Protein AF-A0AAU6C7Y9-F1 (afdb_monomer)

Solvent-accessible surface area (backbone atoms only — not comparable to full-atom values): 40299 Å² total; per-residue (Å²): 130,68,51,42,38,30,42,38,37,22,26,29,52,53,73,37,82,84,55,78,72,47,74,23,19,65,50,36,44,50,53,43,42,53,46,33,42,33,74,76,31,30,49,23,54,66,44,81,44,67,51,42,40,23,70,58,50,53,51,48,52,50,59,72,45,48,94,52,50,57,68,22,37,41,38,38,38,39,26,30,55,37,45,62,37,92,88,59,52,44,28,40,43,24,12,55,24,49,82,52,59,89,44,31,81,79,20,18,43,41,49,65,59,53,41,54,47,60,73,72,23,55,29,27,33,34,39,37,40,33,48,21,24,41,33,38,53,67,60,85,81,70,78,81,84,89,78,94,77,55,86,80,54,69,77,67,38,13,39,33,38,41,19,41,5,35,66,88,35,66,62,62,70,72,101,70,87,84,77,96,72,91,83,84,91,61,50,33,59,60,51,48,42,48,39,48,21,52,71,60,21,68,14,29,74,85,68,80,46,44,20,34,54,66,30,43,52,51,40,38,44,52,55,32,54,74,68,66,47,92,43,47,57,43,77,50,75,42,50,64,83,53,83,40,70,58,27,30,31,83,66,83,72,82,71,83,80,69,68,69,84,61,68,90,64,63,65,75,74,54,62,65,69,56,48,44,48,35,21,48,48,16,27,41,53,42,29,62,62,29,50,51,36,38,58,72,50,41,46,65,39,75,42,74,46,98,89,68,48,78,47,76,38,65,50,46,60,61,50,44,64,71,59,77,62,92,42,76,50,14,32,57,18,34,49,51,44,48,51,45,30,51,51,28,43,76,75,40,66,48,58,32,58,50,29,39,43,28,40,38,40,26,55,62,54,42,44,65,48,46,74,73,64,50,58,44,67,58,41,42,68,33,35,60,59,46,37,49,50,47,45,59,56,45,56,88,58,50,39,74,71,85,49,54,66,56,35,20,46,33,12,16,52,77,61,65,35,64,67,53,3,46,53,46,17,54,40,45,61,72,25,39,92,77,28,36,78,45,80,44,87,35,94,56,77,47,80,48,79,47,71,37,73,38,44,57,43,80,52,23,56,49,67,80,78,91,64,95,86,74,74,101,74,52,54,77,35,68,47,22,39,32,44,32,32,64,36,62,73,90,48,67,72,65,46,48,61,40,47,61,65,40,36,81,70,74,37,26,40,38,36,37,23,26,58,84,75,80,72,83,81,81,86,80,87,84,62,88,51,56,70,49,56,28,29,41,50,68,71,55,45,53,50,51,20,27,43,17,45,20,44,76,27,67,46,71,67,47,46,62,68,48,54,78,79,43,32,11,35,28,54,31,35,42,42,27,74,57,29,34,37,38,32,71,46,62,26,50,70,67,48,38,51,56,49,52,52,54,43,50,54,48,36,74,66,36,92,40,71,69,53,24,50,52,39,43,48,50,46,8,29,72,71,40,10,30,20,42,38,29,35,20,45,97,44,72,68,55,28,54,53,53,42,53,42,46,53,44,29,46,52,39,36,45,39,15,67,76,56,11,26,26,54,8,64,43,46,49,46,26,54,35,17,73,54,42,36,71,80,30,74,87,48,59,69,57,45,32,53,46,24,45,21,44,16,56,11,36,32,46,48,30,34,40,28,32,43,48,48,64,47,90,59,29,78,52,50,62,60,55,40,62,76,41,57,86,54,35,25,66,36,49,84,80,72,42,76,29,44,50,92,83,65,34,47,53,35,36,34,50,44,57,44,48,33,41,51,50,32,38,52,51,50,34,58,50,36,74,74,89

Secondary structure (DSSP, 8-state):
---EEEEEEE----SSTTSPPPSHHHHHHHHHHHHHH-TTTT--EEEEEES--HHHHHHHHHHHHTT--TT-EEEEEEES-EEE-TT--EEE--TT--S-GGGHHHHSEEHHHHHHHHHH---SEEEEEEESTTGGG--TT-PPP--S-GGGTTTS-EEEEEESS-TT-----SS-S--SS-------HHHHHHHHHHHHSTT-SS-SSEEEHHHHHHHHHHHHHHTT-S---EEEEESS----EEEE------S-----S-S--------HHHHHHHHHHHHHHHHHHHHTT-STTPPPEEEE-TTS-EEEE--HHHHHHH---SSHHHHHHHHHHHHHHHHHHHHHSS-HHHHHHHHHHHHHHHHHHHHTT--HHHHHHHHHHHHHHHHHHHGGG-B----HHHHHHHHHHHHS-HHHHHHHHHHHHHHTTT-EEEEEE-SSSEEEEEEE-SEEEE---PPPP--TT--SS-EEEES-EEEEESS--S-GGGGHHHHHHHHTTT--EEEEESS------SS-SS----EEEEE--HHHHHHHHHHH---EE-SHHHHHH--SSSSEEEEEEEEETTEEEEEEE---HHHHHHHHHHHHHHHHT-SSHHHHHHHHHHHHHHTT-EEEEEEE-SSHHHHHHHHHHHHHHHHHHHHHHHH-EEETTTHHHHHHHHHHGGGGTTS-HHHHHHHHHHHHHHHHHHHHHHHHTT-S-THHHHHHHHHHTTTEEEETTTTEEEETTTT--EEEHHHHHHHHHHHHHHHHHHHHH-

Nearest PDB structures (foldseek):
  8wuc-assembly1_A  TM=9.052E-01  e=1.300E-35  Hydrogenophilus thermoluteolus
  4v4o-assembly1_A  TM=9.017E-01  e=1.127E-34  Thermus thermophilus
  5opw-assembly1_A  TM=6.073E-01  e=8.858E-36  Escherichia coli K-12
  7v9r-assembly1_B  TM=6.103E-01  e=2.430E-33  Epinephelus coioides
  1sjp-assembly1_B  TM=5.716E-01  e=1.187E-28  Mycobacterium tuberculosis

Radius of gyration: 30.51 Å; Cα contacts (8 Å, |Δi|>4): 1570; chains: 1; bounding box: 79×72×86 Å

Sequence (770 aa):
MAEREALVVTTSVYDDPRWNRLYAPGHDGSALGDVLADQDIGGFTVHHVVDQPAHVVRRRIDTFLARRGTTDELLLYFSCHGVKDDDGRLYLAAADTEFDRDLLESTAVSAAFLNGRLNNCRARNKLLLLDCCYSGAFDPRAKGLPSAGIAEHLGRTGTAVITSTNELQLAWEGDRLTDRGGNAATMSVFTSVVVEGLRTGKADRDADGRVCVDDLFHYASDAMAARGARQTPRRWVLGSEASMVVARSAAAGTRPVAAPAPHVSVPPMPPRDRRAYEIHAGVSAAADAIRGTVGPVRRFAVIQTADGTLLRTADSAAAVRALTPATAWAGLGLDLARDLVTRMRAQSCDGAAGAVLVLESLLRSLRPALAAGTHPALLARGIETVTGAAGSGLLPLAREVQSALDLRQIGTTVTGDPQVGGIVSQALDKVGREGVVKVEAGTIPGLSLRVEEDLRLDCPRLLPPSRTGEPAGGIVLERPYLALCDFRLPSPTALKPLLDVVDASGRPLLVLAHGSVHDVLPSGTGSGVQAVVAAAGTETLRDVAAWTGAAVLADEAALRSADLESLGTARRAVAAPSSLALTDGTGHLAAMTSRIDVIRALIENAPSEAERTRQRERLARFAGGLAVVWVGAANESALRERAALVQTAVLVCRAAVDGGMLPGAAAALAQVGRHLDAGFRGAPPHVRTLAAALGKALTVPLLTVAANAGEADPATIADRLAAVWPGSTYDAVSGSFQETGTAGVWDPFSVQVGLLQAVGDAAREYLAMV

Structure (mmCIF, N/CA/C/O backbone):
data_AF-A0AAU6C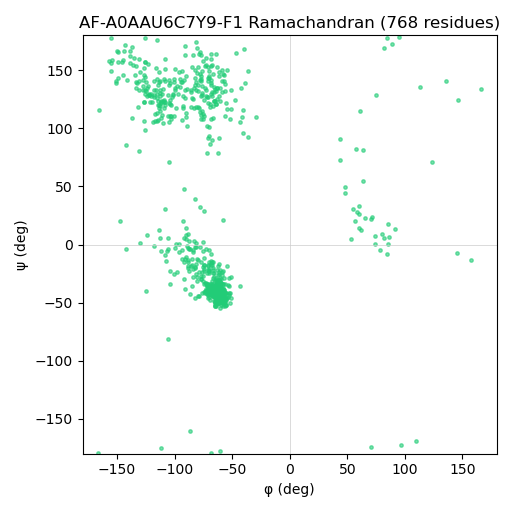7Y9-F1
#
_entry.id   AF-A0AAU6C7Y9-F1
#
loop_
_atom_site.group_PDB
_atom_site.id
_atom_site.type_symbol
_atom_site.label_atom_id
_atom_site.label_alt_id
_atom_site.label_comp_id
_atom_site.label_asym_id
_atom_site.label_entity_id
_atom_site.label_seq_id
_atom_site.pdbx_PDB_ins_code
_atom_site.Cartn_x
_atom_site.Cartn_y
_atom_site.Cartn_z
_atom_site.occupancy
_atom_site.B_iso_or_equiv
_atom_site.auth_seq_id
_atom_site.auth_comp_id
_atom_site.auth_asym_id
_atom_site.auth_atom_id
_atom_site.pdbx_PDB_model_num
ATOM 1 N N . MET A 1 1 ? 14.033 44.838 -0.927 1.00 52.38 1 MET A N 1
ATOM 2 C CA . MET A 1 1 ? 14.977 43.724 -0.691 1.00 52.38 1 MET A CA 1
ATOM 3 C C . MET A 1 1 ? 14.163 42.571 -0.132 1.00 52.38 1 MET A C 1
ATOM 5 O O . MET A 1 1 ? 13.130 42.861 0.451 1.00 52.38 1 MET A O 1
ATOM 9 N N . ALA A 1 2 ? 14.543 41.318 -0.381 1.00 65.94 2 ALA A N 1
ATOM 10 C CA . ALA A 1 2 ? 13.851 40.177 0.219 1.00 65.94 2 ALA A CA 1
ATOM 11 C C . ALA A 1 2 ? 14.076 40.199 1.735 1.00 65.94 2 ALA A C 1
ATOM 13 O O . ALA A 1 2 ? 15.227 40.252 2.170 1.00 65.94 2 ALA A O 1
ATOM 14 N N . GLU A 1 3 ? 13.000 40.214 2.515 1.00 83.56 3 GLU A N 1
ATOM 15 C CA . GLU A 1 3 ? 13.089 40.176 3.975 1.00 83.56 3 GLU A CA 1
ATOM 16 C C . GLU A 1 3 ? 13.099 38.717 4.447 1.00 83.56 3 GLU A C 1
ATOM 18 O O . GLU A 1 3 ? 12.315 37.894 3.968 1.00 83.56 3 GLU A O 1
ATOM 23 N N . ARG A 1 4 ? 14.016 38.390 5.366 1.00 91.81 4 ARG A N 1
ATOM 24 C CA . ARG A 1 4 ? 14.075 37.089 6.044 1.00 91.81 4 ARG A CA 1
ATOM 25 C C . ARG A 1 4 ? 13.578 37.296 7.461 1.00 91.81 4 ARG A C 1
ATOM 27 O O . ARG A 1 4 ? 14.245 37.955 8.2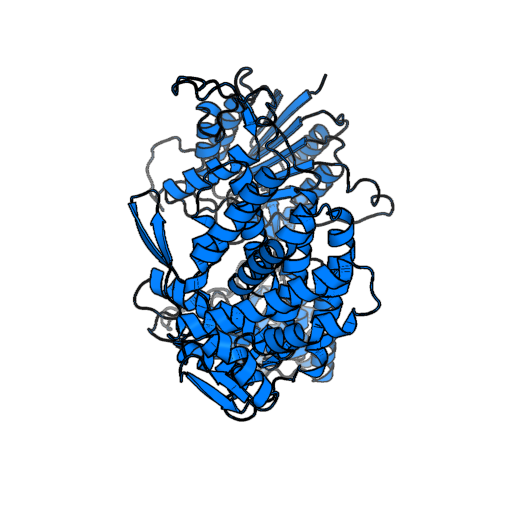57 1.00 91.81 4 ARG A O 1
ATOM 34 N N . GLU A 1 5 ? 12.409 36.761 7.774 1.00 94.12 5 GLU A N 1
ATOM 35 C CA . GLU A 1 5 ? 11.829 36.893 9.108 1.00 94.12 5 GLU A CA 1
ATOM 36 C C . GLU A 1 5 ? 11.478 35.537 9.709 1.00 94.12 5 GLU A C 1
ATOM 38 O O . GLU A 1 5 ? 11.045 34.618 9.011 1.00 94.12 5 GLU A O 1
ATOM 43 N N . ALA A 1 6 ? 11.657 35.422 11.023 1.00 95.31 6 ALA A N 1
ATOM 44 C CA . ALA A 1 6 ? 11.315 34.234 11.784 1.00 95.31 6 ALA A CA 1
ATOM 45 C C . ALA A 1 6 ? 10.357 34.581 12.928 1.00 95.31 6 ALA A C 1
ATOM 47 O O . ALA A 1 6 ? 10.581 35.541 13.661 1.00 95.31 6 ALA A O 1
ATOM 48 N N . LEU A 1 7 ? 9.307 33.785 13.113 1.00 96.44 7 LEU A N 1
ATOM 49 C CA . LEU A 1 7 ? 8.401 33.857 14.254 1.00 96.44 7 LEU A CA 1
ATOM 50 C C . LEU A 1 7 ? 8.600 32.616 15.128 1.00 96.44 7 LEU A C 1
ATOM 52 O O . LEU A 1 7 ? 8.256 31.508 14.724 1.00 96.44 7 LEU A O 1
ATOM 56 N N . VAL A 1 8 ? 9.142 32.813 16.327 1.00 95.88 8 VAL A N 1
ATOM 57 C CA . VAL A 1 8 ? 9.438 31.761 17.308 1.00 95.88 8 VAL A CA 1
ATOM 58 C C . VAL A 1 8 ? 8.388 31.828 18.413 1.00 95.88 8 VAL A C 1
ATOM 60 O O . VAL A 1 8 ? 8.402 32.740 19.242 1.00 95.88 8 VAL A O 1
ATOM 63 N N . VAL A 1 9 ? 7.456 30.878 18.406 1.00 95.31 9 VAL A N 1
ATOM 64 C CA . VAL A 1 9 ? 6.366 30.768 19.379 1.00 95.31 9 VAL A CA 1
ATOM 65 C C . VAL A 1 9 ? 6.688 29.655 20.367 1.00 95.31 9 VAL A C 1
ATOM 67 O O . VAL A 1 9 ? 6.849 28.500 19.974 1.00 95.31 9 VAL A O 1
ATOM 70 N N . THR A 1 10 ? 6.770 29.986 21.652 1.00 93.44 10 THR A N 1
ATOM 71 C CA . THR A 1 10 ? 7.053 29.003 22.700 1.00 93.44 10 THR A CA 1
ATOM 72 C C . THR A 1 10 ? 6.095 29.144 23.870 1.00 93.44 10 THR A C 1
ATOM 74 O O . THR A 1 10 ? 5.721 30.248 24.271 1.00 93.44 10 THR A O 1
ATOM 77 N N . THR A 1 11 ? 5.642 28.014 24.406 1.00 91.06 11 THR A N 1
ATOM 78 C CA . THR A 1 11 ? 4.727 27.987 25.553 1.00 91.06 11 THR A CA 1
ATOM 79 C C . THR A 1 11 ? 5.171 26.913 26.534 1.00 91.06 11 THR A C 1
ATOM 81 O O . THR A 1 11 ? 5.089 25.712 26.276 1.00 91.06 11 THR A O 1
ATOM 84 N N . SER A 1 12 ? 5.691 27.380 27.661 1.00 87.31 12 SER A N 1
ATOM 85 C CA . SER A 1 12 ? 6.199 26.592 28.778 1.00 87.31 12 SER A CA 1
ATOM 86 C C . SER A 1 12 ? 5.221 26.591 29.950 1.00 87.31 12 SER A C 1
ATOM 88 O O . SER A 1 12 ? 5.144 25.595 30.671 1.00 87.31 12 SER A O 1
ATOM 90 N N . VAL A 1 13 ? 4.506 27.703 30.154 1.00 85.50 13 VAL A N 1
ATOM 91 C CA . VAL A 1 13 ? 3.592 27.926 31.283 1.00 85.50 13 VAL A CA 1
ATOM 92 C C . VAL A 1 13 ? 2.154 28.029 30.784 1.00 85.50 13 VAL A C 1
ATOM 94 O O . VAL A 1 13 ? 1.897 28.635 29.746 1.00 85.50 13 VAL A O 1
ATOM 97 N N . TYR A 1 14 ? 1.238 27.434 31.544 1.00 90.25 14 TYR A N 1
ATOM 98 C CA . TYR A 1 14 ? -0.182 27.347 31.229 1.00 90.25 14 TYR A CA 1
ATOM 99 C C . TYR A 1 14 ? -1.002 27.771 32.450 1.00 90.25 14 TYR A C 1
ATOM 101 O O . TYR A 1 14 ? -0.642 27.428 33.579 1.00 90.25 14 TYR A O 1
ATOM 109 N N . ASP A 1 15 ? -2.088 28.504 32.215 1.00 90.31 15 ASP A N 1
ATOM 110 C CA . ASP A 1 15 ? -2.994 28.999 33.254 1.00 90.31 15 ASP A CA 1
ATOM 111 C C . ASP A 1 15 ? -3.828 27.859 33.862 1.00 90.31 15 ASP A C 1
ATOM 113 O O . ASP A 1 15 ? -4.114 27.859 35.062 1.00 90.31 15 ASP A O 1
ATOM 117 N N . ASP A 1 16 ? -4.189 26.855 33.053 1.00 82.94 16 ASP A N 1
ATOM 118 C CA . ASP A 1 16 ? -4.889 25.659 33.521 1.00 82.94 16 ASP A CA 1
ATOM 119 C C . ASP A 1 16 ? -3.898 24.682 34.193 1.00 82.94 16 ASP A C 1
ATOM 121 O O . ASP A 1 16 ? -3.000 24.149 33.528 1.00 82.94 16 ASP A O 1
ATOM 125 N N . PRO A 1 17 ? -4.063 24.389 35.499 1.00 77.50 17 PRO A N 1
ATOM 126 C CA . PRO A 1 17 ? -3.117 23.589 36.279 1.00 77.50 17 PRO A CA 1
ATOM 127 C C . PRO A 1 17 ? -3.057 22.111 35.863 1.00 77.50 17 PRO A C 1
ATOM 129 O O . PRO A 1 17 ? -2.202 21.376 36.361 1.00 77.50 17 PRO A O 1
ATOM 132 N N . ARG A 1 18 ? -3.958 21.646 34.985 1.00 78.12 18 ARG A N 1
ATOM 133 C CA . ARG A 1 18 ? -3.933 20.284 34.424 1.00 78.12 18 ARG A CA 1
ATOM 134 C C . ARG A 1 18 ? -2.850 20.107 33.361 1.00 78.12 18 ARG A C 1
ATOM 136 O O . ARG A 1 18 ? -2.463 18.973 33.077 1.00 78.12 18 ARG A O 1
ATOM 143 N N . TRP A 1 19 ? -2.345 21.196 32.783 1.00 78.75 19 TRP A N 1
ATOM 144 C CA . TRP A 1 19 ? -1.188 21.137 31.901 1.00 78.75 19 TRP A CA 1
ATOM 145 C C . TRP A 1 19 ? 0.094 20.982 32.706 1.00 78.75 19 TRP A C 1
ATOM 147 O O . TRP A 1 19 ? 0.417 21.779 33.586 1.00 78.75 19 TRP A O 1
ATOM 157 N N . ASN A 1 20 ? 0.889 19.980 32.341 1.00 77.12 20 ASN A N 1
ATOM 158 C CA . ASN A 1 20 ? 2.254 19.903 32.835 1.00 77.12 20 ASN A CA 1
ATOM 159 C C . ASN A 1 20 ? 3.073 21.038 32.222 1.00 77.12 20 ASN A C 1
ATOM 161 O O . ASN A 1 20 ? 3.101 21.201 30.997 1.00 77.12 20 ASN A O 1
ATOM 165 N N . ARG A 1 21 ? 3.782 21.777 33.078 1.00 78.25 21 ARG A N 1
ATOM 166 C CA . ARG A 1 21 ? 4.791 22.743 32.647 1.00 78.25 21 ARG A CA 1
ATOM 167 C C . ARG A 1 21 ? 5.835 22.035 31.783 1.00 78.25 21 ARG A C 1
ATOM 169 O O . ARG A 1 21 ? 6.354 20.995 32.182 1.00 78.25 21 ARG A O 1
ATOM 176 N N . LEU A 1 22 ? 6.154 22.622 30.635 1.00 78.69 22 LEU A N 1
ATOM 177 C CA . LEU A 1 22 ? 7.255 22.169 29.789 1.00 78.69 22 LEU A CA 1
ATOM 178 C C . LEU A 1 22 ? 8.520 22.953 30.144 1.00 78.69 22 LEU A C 1
ATOM 180 O O . LEU A 1 22 ? 8.456 24.161 30.386 1.00 78.69 22 LEU A O 1
ATOM 184 N N . TYR A 1 23 ? 9.670 22.283 30.182 1.00 75.81 23 TYR A N 1
ATOM 185 C CA . TYR A 1 23 ? 10.945 22.921 30.537 1.00 75.81 23 TYR A CA 1
ATOM 186 C C . TYR A 1 23 ? 11.801 23.246 29.304 1.00 75.81 23 TYR A C 1
ATOM 188 O O . TYR A 1 23 ? 12.600 24.190 29.339 1.00 75.81 23 TYR A O 1
ATOM 196 N N . ALA A 1 24 ? 11.595 22.511 28.209 1.00 77.00 24 ALA A N 1
ATOM 197 C CA . ALA A 1 24 ? 12.285 22.713 26.941 1.00 77.00 24 ALA A CA 1
ATOM 198 C C . ALA A 1 24 ? 11.910 24.013 26.186 1.00 77.00 24 ALA A C 1
ATOM 200 O O . ALA A 1 24 ? 12.840 24.698 25.759 1.00 77.00 24 ALA A O 1
ATOM 201 N N . PRO A 1 25 ? 10.634 24.456 26.068 1.00 84.94 25 PRO A N 1
ATOM 202 C CA . PRO A 1 25 ? 10.262 25.495 25.099 1.00 84.94 25 PRO A CA 1
ATOM 203 C C . PRO A 1 25 ? 10.957 26.845 25.284 1.00 84.94 25 PRO A C 1
ATOM 205 O O . PRO A 1 25 ? 11.296 27.506 24.305 1.00 84.94 25 PRO A O 1
ATOM 208 N N . GLY A 1 26 ? 11.218 27.265 26.525 1.00 82.06 26 GLY A N 1
ATOM 209 C CA . GLY A 1 26 ? 12.001 28.477 26.786 1.00 82.06 26 GLY A CA 1
ATOM 210 C C . GLY A 1 26 ? 13.438 28.389 26.248 1.00 82.06 26 GLY A C 1
ATOM 211 O O . GLY A 1 26 ? 13.920 29.327 25.613 1.00 82.06 26 GLY A O 1
ATOM 212 N N . HIS A 1 27 ? 14.102 27.247 26.450 1.00 83.69 27 HIS A N 1
ATOM 213 C CA . HIS A 1 27 ? 15.466 27.004 25.968 1.00 83.69 27 HIS A CA 1
ATOM 214 C C . HIS A 1 27 ? 15.497 26.785 24.455 1.00 83.69 27 HIS A C 1
ATOM 216 O O . HIS A 1 27 ? 16.358 27.338 23.776 1.00 83.69 27 HIS A O 1
ATOM 222 N N . ASP A 1 28 ? 14.533 26.033 23.930 1.00 86.00 28 ASP A N 1
ATOM 223 C CA . ASP A 1 28 ? 14.351 25.784 22.505 1.00 86.00 28 ASP A CA 1
ATOM 224 C C . ASP A 1 28 ? 14.193 27.092 21.726 1.00 86.00 28 ASP A C 1
ATOM 226 O O . ASP A 1 28 ? 14.895 27.330 20.743 1.00 86.00 28 ASP A O 1
ATOM 230 N N . GLY A 1 29 ? 13.299 27.966 22.201 1.00 86.75 29 GLY A N 1
ATOM 231 C CA . GLY A 1 29 ? 13.034 29.258 21.582 1.00 86.75 29 GLY A CA 1
ATOM 232 C C . GLY A 1 29 ? 14.254 30.166 21.586 1.00 86.75 29 GLY A C 1
ATOM 233 O O . GLY A 1 29 ? 14.557 30.767 20.558 1.00 86.75 29 GLY A O 1
ATOM 234 N N . SER A 1 30 ? 14.969 30.247 22.712 1.00 88.62 30 SER A N 1
ATOM 235 C CA . SER A 1 30 ? 16.192 31.049 22.810 1.00 88.62 30 SER A CA 1
ATOM 236 C C . SER A 1 30 ? 17.285 30.503 21.892 1.00 88.62 30 SER A C 1
ATOM 238 O O . SER A 1 30 ? 17.799 31.232 21.055 1.00 88.62 30 SER A O 1
ATOM 240 N N . ALA A 1 31 ? 17.601 29.209 21.989 1.00 89.31 31 ALA A N 1
ATOM 241 C CA . ALA A 1 31 ? 18.713 28.611 21.262 1.00 89.31 31 ALA A CA 1
ATOM 242 C C . ALA A 1 31 ? 18.504 28.613 19.742 1.00 89.31 31 ALA A C 1
ATOM 244 O O . ALA A 1 31 ? 19.451 28.883 19.001 1.00 89.31 31 ALA A O 1
ATOM 245 N N . LEU A 1 32 ? 17.284 28.325 19.271 1.00 91.69 32 LEU A N 1
ATOM 246 C CA . LEU A 1 32 ? 16.959 28.410 17.848 1.00 91.69 32 LEU A CA 1
ATOM 247 C C . LEU A 1 32 ? 16.900 29.864 17.379 1.00 91.69 32 LEU A C 1
ATOM 249 O O . LEU A 1 32 ? 17.422 30.171 16.310 1.00 91.69 32 LEU A O 1
ATOM 253 N N . GLY A 1 33 ? 16.323 30.761 18.183 1.00 91.25 33 GLY A N 1
ATOM 254 C CA . GLY A 1 33 ? 16.295 32.191 17.891 1.00 91.25 33 GLY A CA 1
ATOM 255 C C . GLY A 1 33 ? 17.691 32.780 17.707 1.00 91.25 33 GLY A C 1
ATOM 256 O O . GLY A 1 33 ? 17.927 33.448 16.706 1.00 91.25 33 GLY A O 1
ATOM 257 N N . ASP A 1 34 ? 18.634 32.457 18.594 1.00 92.00 34 ASP A N 1
ATOM 258 C CA . ASP A 1 34 ? 20.020 32.934 18.512 1.00 92.00 34 ASP A CA 1
ATOM 259 C C . ASP A 1 34 ? 20.693 32.502 17.202 1.00 92.00 34 ASP A C 1
ATOM 261 O O . ASP A 1 34 ? 21.329 33.306 16.526 1.00 92.00 34 ASP A O 1
ATOM 265 N N . VAL A 1 35 ? 20.518 31.236 16.805 1.00 91.81 35 VAL A N 1
ATOM 266 C CA . VAL A 1 35 ? 21.114 30.696 15.571 1.00 91.81 35 VAL A CA 1
ATOM 267 C C . VAL A 1 35 ? 20.462 31.282 14.319 1.00 91.81 35 VAL A C 1
ATOM 269 O O . VAL A 1 35 ? 21.142 31.529 13.324 1.00 91.81 35 VAL A O 1
ATOM 272 N N . LEU A 1 36 ? 19.150 31.525 14.358 1.00 92.62 36 LEU A N 1
ATOM 273 C CA . LEU A 1 36 ? 18.434 32.157 13.253 1.00 92.62 36 LEU A CA 1
ATOM 274 C C . LEU A 1 36 ? 18.774 33.649 13.120 1.00 92.62 36 LEU A C 1
ATOM 276 O O . LEU A 1 36 ? 18.837 34.144 11.997 1.00 92.62 36 LEU A O 1
ATOM 280 N N . ALA A 1 37 ? 19.003 34.355 14.230 1.00 93.06 37 ALA A N 1
ATOM 281 C CA . ALA A 1 37 ? 19.331 35.782 14.250 1.00 93.06 37 ALA A CA 1
ATOM 282 C C . ALA A 1 37 ? 20.785 36.085 13.860 1.00 93.06 37 ALA A C 1
ATOM 284 O O . ALA A 1 37 ? 21.076 37.178 13.364 1.00 93.06 37 ALA A O 1
ATOM 285 N N . ASP A 1 38 ? 21.692 35.131 14.083 1.00 91.50 38 ASP A N 1
ATOM 286 C CA . ASP A 1 38 ? 23.104 35.248 13.735 1.00 91.50 38 ASP A CA 1
ATOM 287 C C . ASP A 1 38 ? 23.268 35.578 12.241 1.00 91.50 38 ASP A C 1
ATOM 289 O O . ASP A 1 38 ? 22.790 34.848 11.370 1.00 91.50 38 ASP A O 1
ATOM 293 N N . GLN A 1 39 ? 23.928 36.700 11.940 1.00 87.62 39 GLN A N 1
ATOM 294 C CA . GLN A 1 39 ? 24.079 37.206 10.573 1.00 87.62 39 GLN A CA 1
ATOM 295 C C . GLN A 1 39 ? 24.949 36.303 9.695 1.00 87.62 39 GLN A C 1
ATOM 297 O O . GLN A 1 39 ? 24.767 36.291 8.476 1.00 87.62 39 GLN A O 1
ATOM 302 N N . ASP A 1 40 ? 25.845 35.519 10.287 1.00 83.81 40 ASP A N 1
ATOM 303 C CA . ASP A 1 40 ? 26.733 34.614 9.565 1.00 83.81 40 ASP A CA 1
ATOM 304 C C . ASP A 1 40 ? 26.093 33.237 9.354 1.00 83.81 40 ASP A C 1
ATOM 306 O O . ASP A 1 40 ? 26.466 32.544 8.408 1.00 83.81 40 ASP A O 1
ATOM 310 N N . ILE A 1 41 ? 25.077 32.882 10.152 1.00 88.31 41 ILE A N 1
ATOM 311 C CA . ILE A 1 41 ? 24.349 31.607 10.067 1.00 88.31 41 ILE A CA 1
ATOM 312 C C . ILE A 1 41 ? 22.957 31.807 9.452 1.00 88.31 41 ILE A C 1
ATOM 314 O O . ILE A 1 41 ? 22.757 31.550 8.262 1.00 88.31 41 ILE A O 1
ATOM 318 N N . GLY A 1 42 ? 21.975 32.242 10.244 1.00 87.06 42 GLY A N 1
ATOM 319 C CA . GLY A 1 42 ? 20.571 32.308 9.844 1.00 87.06 42 GLY A CA 1
ATOM 320 C C . GLY A 1 42 ? 20.189 33.602 9.134 1.00 87.06 42 GLY A C 1
ATOM 321 O O . GLY A 1 42 ? 19.504 33.548 8.118 1.00 87.06 42 GLY A O 1
ATOM 322 N N . GLY A 1 43 ? 20.646 34.762 9.607 1.00 90.38 43 GLY A N 1
ATOM 323 C CA . GLY A 1 43 ? 20.352 36.081 9.039 1.00 90.38 43 GLY A CA 1
ATOM 324 C C . GLY A 1 43 ? 18.864 36.457 9.010 1.00 90.38 43 GLY A C 1
ATOM 325 O O . GLY A 1 43 ? 18.459 37.224 8.134 1.00 90.38 43 GLY A O 1
ATOM 326 N N . PHE A 1 44 ? 18.047 35.898 9.907 1.00 93.25 44 PHE A N 1
ATOM 327 C CA . PHE A 1 44 ? 16.632 36.235 10.069 1.00 93.25 44 PHE A CA 1
ATOM 328 C C . PHE A 1 44 ? 16.446 37.363 11.084 1.00 93.25 44 PHE A C 1
ATOM 330 O O . PHE A 1 44 ? 17.092 37.401 12.128 1.00 93.25 44 PHE A O 1
ATOM 337 N N . THR A 1 45 ? 15.467 38.229 10.843 1.00 95.12 45 THR A N 1
ATOM 338 C CA . THR A 1 45 ? 14.886 39.045 11.913 1.00 95.12 45 THR A CA 1
ATOM 339 C C . THR A 1 45 ? 13.944 38.159 12.727 1.00 95.12 45 THR A C 1
ATOM 341 O O . THR A 1 45 ? 12.914 37.717 12.216 1.00 95.12 45 THR A O 1
ATOM 344 N N . VAL A 1 46 ? 14.307 37.854 13.975 1.00 95.00 46 VAL A N 1
ATOM 345 C CA . VAL A 1 46 ? 13.567 36.905 14.822 1.00 95.00 46 VAL A CA 1
ATOM 346 C C . VAL A 1 46 ? 12.597 37.632 15.757 1.00 95.00 46 VAL A C 1
ATOM 348 O O . VAL A 1 46 ? 12.967 38.546 16.492 1.00 95.00 46 VAL A O 1
ATOM 351 N N . HIS A 1 47 ? 11.341 37.191 15.760 1.00 95.25 47 HIS A N 1
ATOM 352 C CA . HIS A 1 47 ? 10.275 37.667 16.633 1.00 95.25 47 HIS A CA 1
ATOM 353 C C . HIS A 1 47 ? 9.870 36.565 17.610 1.00 95.25 47 HIS A C 1
ATOM 355 O O . HIS A 1 47 ? 9.387 35.513 17.195 1.00 95.25 47 HIS A O 1
ATOM 361 N N . HIS A 1 48 ? 10.014 36.819 18.910 1.00 94.56 48 HIS A N 1
ATOM 362 C CA . HIS A 1 48 ? 9.641 35.863 19.951 1.00 94.56 48 HIS A CA 1
ATOM 363 C C . HIS A 1 48 ? 8.229 36.126 20.486 1.00 94.56 48 HIS A C 1
ATOM 365 O O . HIS A 1 48 ? 7.859 37.264 20.786 1.00 94.56 48 HIS A O 1
ATOM 371 N N . VAL A 1 49 ? 7.451 35.056 20.638 1.00 94.75 49 VAL A N 1
ATOM 372 C CA . VAL A 1 49 ? 6.144 35.043 21.302 1.00 94.75 49 VAL A CA 1
ATOM 373 C C . VAL A 1 49 ? 6.200 33.965 22.378 1.00 94.75 49 VAL A C 1
ATOM 375 O O . VAL A 1 49 ? 6.072 32.784 22.075 1.00 94.75 49 VAL A O 1
ATOM 378 N N . VAL A 1 50 ? 6.440 34.379 23.621 1.00 94.88 50 VAL A N 1
ATOM 379 C CA . VAL A 1 50 ? 6.686 33.472 24.752 1.00 94.88 50 VAL A CA 1
ATOM 380 C C . VAL A 1 50 ? 5.534 33.562 25.743 1.00 94.88 50 VAL A C 1
ATOM 382 O O . VAL A 1 50 ? 5.172 34.671 26.148 1.00 94.88 50 VAL A O 1
ATOM 385 N N . ASP A 1 51 ? 4.971 32.407 26.104 1.00 93.75 51 ASP A N 1
ATOM 386 C CA . ASP A 1 51 ? 3.928 32.250 27.131 1.00 93.75 51 ASP A CA 1
ATOM 387 C C . ASP A 1 51 ? 2.776 33.260 26.961 1.00 93.75 51 ASP A C 1
ATOM 389 O O . ASP A 1 51 ? 2.343 33.922 27.902 1.00 93.75 51 ASP A O 1
ATOM 393 N N . GLN A 1 52 ? 2.314 33.436 25.718 1.00 97.00 52 GLN A N 1
ATOM 394 C CA . GLN A 1 52 ? 1.219 34.347 25.390 1.00 97.00 52 GLN A CA 1
ATOM 395 C C . GLN A 1 52 ? -0.109 33.598 25.227 1.00 97.00 52 GLN A C 1
ATOM 397 O O . GLN A 1 52 ? -0.109 32.456 24.763 1.00 97.00 52 GLN A O 1
ATOM 402 N N . PRO A 1 53 ? -1.245 34.255 25.513 1.00 94.88 53 PRO A N 1
ATOM 403 C CA . PRO A 1 53 ? -2.566 33.693 25.263 1.00 94.88 53 PRO A CA 1
ATOM 404 C C . PRO A 1 53 ? -2.874 33.562 23.760 1.00 94.88 53 PRO A C 1
ATOM 406 O O . PRO A 1 53 ? -2.374 34.326 22.923 1.00 94.88 53 PRO A O 1
ATOM 409 N N . ALA A 1 54 ? -3.740 32.620 23.391 1.00 94.44 54 ALA A N 1
ATOM 410 C CA . ALA A 1 54 ? -4.010 32.188 22.024 1.00 94.44 54 ALA A CA 1
ATOM 411 C C . ALA A 1 54 ? -4.473 33.324 21.112 1.00 94.44 54 ALA A C 1
ATOM 413 O O . ALA A 1 54 ? -4.156 33.344 19.923 1.00 94.44 54 ALA A O 1
ATOM 414 N N . HIS A 1 55 ? -5.224 34.299 21.627 1.00 93.44 55 HIS A N 1
ATOM 415 C CA . HIS A 1 55 ? -5.643 35.461 20.837 1.00 93.44 55 HIS A CA 1
ATOM 416 C C . HIS A 1 55 ? -4.458 36.368 20.446 1.00 93.44 55 HIS A C 1
ATOM 418 O O . HIS A 1 55 ? -4.431 36.905 19.335 1.00 93.44 55 HIS A O 1
ATOM 424 N N . VAL A 1 56 ? -3.443 36.496 21.310 1.00 95.56 56 VAL A N 1
ATOM 425 C CA . VAL A 1 56 ? -2.200 37.221 21.004 1.00 95.56 56 VAL A CA 1
ATOM 426 C C . VAL A 1 56 ? -1.375 36.434 19.994 1.00 95.56 56 VAL A C 1
ATOM 428 O O . VAL A 1 56 ? -0.927 37.015 19.003 1.00 95.56 56 VAL A O 1
ATOM 431 N N . VAL A 1 57 ? -1.224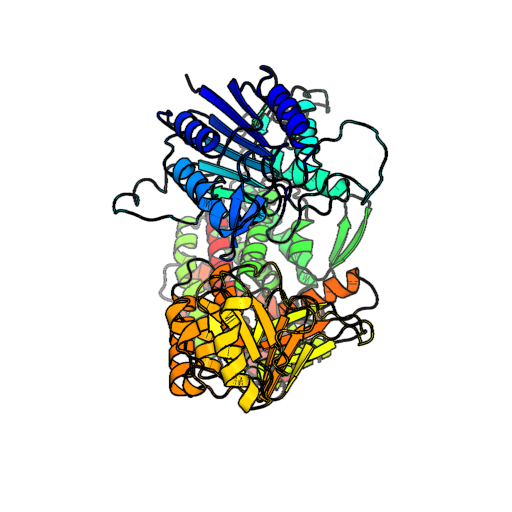 35.120 20.191 1.00 95.12 57 VAL A N 1
ATOM 432 C CA . VAL A 1 57 ? -0.488 34.245 19.264 1.00 95.12 57 VAL A CA 1
ATOM 433 C C . VAL A 1 57 ? -1.117 34.287 17.865 1.00 95.12 57 VAL A C 1
ATOM 435 O O . VAL A 1 57 ? -0.420 34.578 16.892 1.00 95.12 57 VAL A O 1
ATOM 438 N N . ARG A 1 58 ? -2.444 34.120 17.753 1.00 95.12 58 ARG A N 1
ATOM 439 C CA . ARG A 1 58 ? -3.188 34.233 16.483 1.00 95.12 58 ARG A CA 1
ATOM 440 C C . ARG A 1 58 ? -2.969 35.585 15.805 1.00 95.12 58 ARG A C 1
ATOM 442 O O . ARG A 1 58 ? -2.657 35.633 14.618 1.00 95.12 58 ARG A O 1
ATOM 449 N N . ARG A 1 59 ? -3.053 36.690 16.557 1.00 93.56 59 ARG A N 1
ATOM 450 C CA . ARG A 1 59 ? -2.816 38.041 16.021 1.00 93.56 59 ARG A CA 1
ATOM 451 C C . ARG A 1 59 ? -1.378 38.230 15.527 1.00 93.56 59 ARG A C 1
ATOM 453 O O . ARG A 1 59 ? -1.163 38.919 14.527 1.00 93.56 59 ARG A O 1
ATOM 460 N N . ARG A 1 60 ? -0.393 37.648 16.217 1.00 94.44 60 ARG A N 1
ATOM 461 C CA . ARG A 1 60 ? 1.021 37.692 15.813 1.00 94.44 60 ARG A CA 1
ATOM 462 C C . ARG A 1 60 ? 1.262 36.899 14.535 1.00 94.44 60 ARG A C 1
ATOM 464 O O . ARG A 1 60 ? 1.890 37.447 13.638 1.00 94.44 60 ARG A O 1
ATOM 471 N N . ILE A 1 61 ? 0.699 35.696 14.414 1.00 94.19 61 ILE A N 1
ATOM 472 C CA . ILE A 1 61 ? 0.739 34.891 13.180 1.00 94.19 61 ILE A CA 1
ATOM 473 C C . ILE A 1 61 ? 0.103 35.662 12.016 1.00 94.19 61 ILE A C 1
ATOM 475 O O . ILE A 1 61 ? 0.709 35.781 10.953 1.00 94.19 61 ILE A O 1
ATOM 479 N N . ASP A 1 62 ? -1.076 36.252 12.231 1.00 90.69 62 ASP A N 1
ATOM 480 C CA . ASP A 1 62 ? -1.768 37.050 11.213 1.00 90.69 62 ASP A CA 1
ATOM 481 C C . ASP A 1 62 ? -0.927 38.233 10.745 1.00 90.69 62 ASP A C 1
ATOM 483 O O . ASP A 1 62 ? -0.778 38.457 9.547 1.00 90.69 62 ASP A O 1
ATOM 487 N N . THR A 1 63 ? -0.347 38.978 11.686 1.00 90.50 63 THR A N 1
ATOM 488 C CA . THR A 1 63 ? 0.497 40.135 11.367 1.00 90.50 63 THR A CA 1
ATOM 489 C C . THR A 1 63 ? 1.771 39.699 10.645 1.00 90.50 63 THR A C 1
ATOM 491 O O . THR A 1 63 ? 2.166 40.336 9.675 1.00 90.50 63 THR A O 1
ATOM 494 N N . PHE A 1 64 ? 2.377 38.593 11.082 1.00 92.94 64 PHE A N 1
ATOM 495 C CA . PHE A 1 64 ? 3.600 38.041 10.510 1.00 92.94 64 PHE A CA 1
ATOM 496 C C . PHE A 1 64 ? 3.407 37.520 9.081 1.00 92.94 64 PHE A C 1
ATOM 498 O O . PHE A 1 64 ? 4.316 37.634 8.267 1.00 92.94 64 PHE A O 1
ATOM 505 N N . LEU A 1 65 ? 2.241 36.968 8.745 1.00 90.44 65 LEU A N 1
ATOM 506 C CA . LEU A 1 65 ? 1.957 36.440 7.404 1.00 90.44 65 LEU A CA 1
ATOM 507 C C . LEU A 1 65 ? 1.282 37.464 6.477 1.00 90.44 65 LEU A C 1
ATOM 509 O O . LEU A 1 65 ? 1.212 37.248 5.261 1.00 90.44 65 LEU A O 1
ATOM 513 N N . ALA A 1 66 ? 0.798 38.582 7.019 1.00 86.69 66 ALA A N 1
ATOM 514 C CA . ALA A 1 66 ? 0.155 39.642 6.256 1.00 86.69 66 ALA A CA 1
ATOM 515 C C . ALA A 1 66 ? 1.162 40.513 5.489 1.00 86.69 66 ALA A C 1
ATOM 517 O O . ALA A 1 66 ? 2.271 40.776 5.936 1.00 86.69 66 ALA A O 1
ATOM 518 N N . ARG A 1 67 ? 0.720 41.037 4.336 1.00 78.69 67 ARG A N 1
ATOM 519 C CA . ARG A 1 67 ? 1.421 42.077 3.550 1.00 78.69 67 ARG A CA 1
ATOM 520 C C . ARG A 1 67 ? 2.850 41.717 3.092 1.00 78.69 67 ARG A C 1
ATOM 522 O O . ARG A 1 67 ? 3.639 42.617 2.835 1.00 78.69 67 ARG A O 1
ATOM 529 N N . ARG A 1 68 ? 3.149 40.427 2.904 1.00 86.44 68 ARG A N 1
ATOM 530 C CA . ARG A 1 68 ? 4.450 39.931 2.416 1.00 86.44 68 ARG A CA 1
ATOM 531 C C . ARG A 1 68 ? 4.622 40.023 0.898 1.00 86.44 68 ARG A C 1
ATOM 533 O O . ARG A 1 68 ? 3.654 39.897 0.139 1.00 86.44 68 ARG A O 1
ATOM 540 N N . GLY A 1 69 ? 5.857 40.239 0.460 1.00 83.62 69 GLY A N 1
ATOM 541 C CA . GLY A 1 69 ? 6.311 40.124 -0.921 1.00 83.62 69 GLY A CA 1
ATOM 542 C C . GLY A 1 69 ? 6.541 38.667 -1.331 1.00 83.62 69 GLY A C 1
ATOM 543 O O . GLY A 1 69 ? 6.625 37.766 -0.507 1.00 83.62 69 GLY A O 1
ATOM 544 N N . THR A 1 70 ? 6.640 38.402 -2.636 1.00 82.12 70 THR A N 1
ATOM 545 C CA . THR A 1 70 ? 6.825 37.031 -3.155 1.00 82.12 70 THR A CA 1
ATOM 546 C C . THR A 1 70 ? 8.235 36.478 -2.951 1.00 82.12 70 THR A C 1
ATOM 548 O O . THR A 1 70 ? 8.427 35.274 -3.085 1.00 82.12 70 THR A O 1
ATOM 551 N N . THR A 1 71 ? 9.208 37.351 -2.692 1.00 82.19 71 THR A N 1
ATOM 552 C CA . THR A 1 71 ? 10.622 37.012 -2.475 1.00 82.19 71 THR A CA 1
ATOM 553 C C . THR A 1 71 ? 10.990 36.887 -1.002 1.00 82.19 71 THR A C 1
ATOM 555 O O . THR A 1 71 ? 12.127 36.540 -0.718 1.00 82.19 71 THR A O 1
ATOM 558 N N . ASP A 1 72 ? 10.070 37.208 -0.091 1.00 87.94 72 ASP A N 1
ATOM 559 C CA . ASP A 1 72 ? 10.329 37.124 1.346 1.00 87.94 72 ASP A CA 1
ATOM 560 C C . ASP A 1 72 ? 10.431 35.659 1.774 1.00 87.94 72 ASP A C 1
ATOM 562 O O . ASP A 1 72 ? 9.727 34.791 1.240 1.00 87.94 72 ASP A O 1
ATOM 566 N N . GLU A 1 73 ? 11.302 35.403 2.744 1.00 89.31 73 GLU A N 1
ATOM 567 C CA . GLU A 1 73 ? 11.530 34.078 3.310 1.00 89.31 73 GLU A CA 1
ATOM 568 C C . GLU A 1 73 ? 11.061 34.066 4.758 1.00 89.31 73 GLU A C 1
ATOM 570 O O . GLU A 1 73 ? 11.543 34.834 5.592 1.00 89.31 73 GLU A O 1
ATOM 575 N N . LEU A 1 74 ? 10.097 33.198 5.050 1.00 92.56 74 LEU A N 1
ATOM 576 C CA . LEU A 1 74 ? 9.420 33.188 6.341 1.00 92.56 74 LEU A CA 1
ATOM 577 C C . LEU A 1 74 ? 9.662 31.865 7.051 1.00 92.56 74 LEU A C 1
ATOM 579 O O . LEU A 1 74 ? 9.397 30.804 6.487 1.00 92.56 74 LEU A O 1
ATOM 583 N N . LEU A 1 75 ? 10.100 31.926 8.304 1.00 93.81 75 LEU A N 1
ATOM 584 C CA . LEU A 1 75 ? 10.228 30.761 9.174 1.00 93.81 75 LEU A CA 1
ATOM 585 C C . LEU A 1 75 ? 9.267 30.896 10.355 1.00 93.81 75 LEU A C 1
ATOM 587 O O . LEU A 1 75 ? 9.235 31.921 11.025 1.00 93.81 75 LEU A O 1
ATOM 591 N N . LEU A 1 76 ? 8.469 29.871 10.624 1.00 94.75 76 LEU A N 1
ATOM 592 C CA . LEU A 1 76 ? 7.644 29.788 11.824 1.00 94.75 76 LEU A CA 1
ATOM 593 C C . LEU A 1 76 ? 8.089 28.577 12.630 1.00 94.75 76 LEU A C 1
ATOM 595 O O . LEU A 1 76 ? 8.242 27.491 12.077 1.00 94.75 76 LEU A O 1
ATOM 599 N N . TYR A 1 77 ? 8.276 28.761 13.928 1.00 95.12 77 TYR A N 1
ATOM 600 C CA . TYR A 1 77 ? 8.656 27.704 14.852 1.00 95.12 77 TYR A CA 1
ATOM 601 C C . TYR A 1 77 ? 7.687 27.668 16.029 1.00 95.12 77 TYR A C 1
ATOM 603 O O . TYR A 1 77 ? 7.396 28.713 16.611 1.00 95.12 77 TYR A O 1
ATOM 611 N N . PHE A 1 78 ? 7.215 26.474 16.383 1.00 93.75 78 PHE A N 1
ATOM 612 C CA . PHE A 1 78 ? 6.376 26.245 17.557 1.00 93.75 78 PHE A CA 1
ATOM 613 C C . PHE A 1 78 ? 7.008 25.201 18.473 1.00 93.75 78 PHE A C 1
ATOM 615 O O . PHE A 1 78 ? 7.286 24.095 18.017 1.00 93.75 78 PHE A O 1
ATOM 622 N N . SER A 1 79 ? 7.155 25.533 19.758 1.00 91.50 79 SER A N 1
ATOM 623 C CA . SER A 1 79 ? 7.444 24.575 20.835 1.00 91.50 79 SER A CA 1
ATOM 624 C C . SER A 1 79 ? 6.419 24.734 21.955 1.00 91.50 79 SER A C 1
ATOM 626 O O . SER A 1 79 ? 6.398 25.746 22.661 1.00 91.50 79 SER A O 1
ATOM 628 N N . CYS A 1 80 ? 5.504 23.774 22.056 1.00 88.19 80 CYS A N 1
ATOM 629 C CA . CYS A 1 80 ? 4.410 23.755 23.030 1.00 88.19 80 CYS A CA 1
ATOM 630 C C . CYS A 1 80 ? 3.753 22.364 23.092 1.00 88.19 80 CYS A C 1
ATOM 632 O O . CYS A 1 80 ? 4.147 21.440 22.375 1.00 88.19 80 CYS A O 1
ATOM 634 N N . HIS A 1 81 ? 2.720 22.197 23.925 1.00 85.62 81 HIS A N 1
ATOM 635 C CA . HIS A 1 81 ? 1.864 21.011 23.844 1.00 85.62 81 HIS A CA 1
ATOM 636 C C . HIS A 1 81 ? 1.059 21.015 22.542 1.00 85.62 81 HIS A C 1
ATOM 638 O O . HIS A 1 81 ? 0.402 21.997 22.199 1.00 85.62 81 HIS A O 1
ATOM 644 N N . GLY A 1 82 ? 1.076 19.889 21.830 1.00 84.38 82 GLY A N 1
ATOM 645 C CA . GLY A 1 82 ? 0.143 19.624 20.740 1.00 84.38 82 GLY A CA 1
ATOM 646 C C . GLY A 1 82 ? -0.976 18.718 21.238 1.00 84.38 82 GLY A C 1
ATOM 647 O O . GLY A 1 82 ? -0.728 17.740 21.949 1.00 84.38 82 GLY A O 1
ATOM 648 N N . VAL A 1 83 ? -2.214 19.060 20.899 1.00 81.31 83 VAL A N 1
ATOM 649 C CA . VAL A 1 83 ? -3.422 18.412 21.418 1.00 81.31 83 VAL A CA 1
ATOM 650 C C . VAL A 1 83 ? -4.345 18.123 20.251 1.00 81.31 83 VAL A C 1
ATOM 652 O O . VAL A 1 83 ? -4.537 18.984 19.400 1.00 81.31 83 VAL A O 1
ATOM 655 N N . LYS A 1 84 ? -4.917 16.920 20.195 1.00 76.25 84 LYS A N 1
ATOM 656 C CA . LYS A 1 84 ? -5.994 16.625 19.248 1.00 76.25 84 LYS A CA 1
ATOM 657 C C . LYS A 1 84 ? -7.340 16.752 19.940 1.00 76.25 84 LYS A C 1
ATOM 659 O O . LYS A 1 84 ? -7.471 16.238 21.057 1.00 76.25 84 LYS A O 1
ATOM 664 N N . ASP A 1 85 ? -8.306 17.373 19.279 1.00 73.00 85 ASP A N 1
ATOM 665 C CA . ASP A 1 85 ? -9.711 17.225 19.658 1.00 73.00 85 ASP A CA 1
ATOM 666 C C . ASP A 1 85 ? -10.205 15.793 19.364 1.00 73.00 85 ASP A C 1
ATOM 668 O O . ASP A 1 85 ? -9.439 14.921 18.930 1.00 73.00 85 ASP A O 1
ATOM 672 N N . ASP A 1 86 ? -11.476 15.531 19.647 1.00 67.56 86 ASP A N 1
ATOM 673 C CA . ASP A 1 86 ? -12.070 14.202 19.482 1.00 67.56 86 ASP A CA 1
ATOM 674 C C . ASP A 1 86 ? -12.320 13.840 18.004 1.00 67.56 86 ASP A C 1
ATOM 676 O O . ASP A 1 86 ? -12.379 12.658 17.660 1.00 67.56 86 ASP A O 1
ATOM 680 N N . ASP A 1 87 ? -12.334 14.840 17.118 1.00 64.69 87 ASP A N 1
ATOM 681 C CA . ASP A 1 87 ? -12.340 14.684 15.658 1.00 64.69 87 ASP A CA 1
ATOM 682 C C . ASP A 1 87 ? -10.925 14.451 15.083 1.00 64.69 87 ASP A C 1
ATOM 684 O O . ASP A 1 87 ? -10.745 14.267 13.875 1.00 64.69 87 ASP A O 1
ATOM 688 N N . GLY A 1 88 ? -9.892 14.457 15.932 1.00 65.38 88 GLY A N 1
ATOM 689 C CA . GLY A 1 88 ? -8.499 14.263 15.543 1.00 65.38 88 GLY A CA 1
ATOM 690 C C . GLY A 1 88 ? -7.813 15.504 14.962 1.00 65.38 88 GLY A C 1
ATOM 691 O O . GLY A 1 88 ? -6.687 15.385 14.467 1.00 65.38 88 GLY A O 1
ATOM 692 N N . ARG A 1 89 ? -8.436 16.686 15.023 1.00 76.75 89 ARG A N 1
ATOM 693 C CA . ARG A 1 89 ? -7.859 17.960 14.572 1.00 76.75 89 ARG A CA 1
ATOM 694 C C . ARG A 1 89 ? -6.806 18.437 15.559 1.00 76.75 89 ARG A C 1
ATOM 696 O O . ARG A 1 89 ? -7.012 18.415 16.767 1.00 76.75 89 ARG A O 1
ATOM 703 N N . LEU A 1 90 ? -5.669 18.883 15.034 1.00 83.50 90 LEU A N 1
ATOM 704 C CA . LEU A 1 90 ? -4.538 19.337 15.838 1.00 83.50 90 LEU A CA 1
ATOM 705 C C . LEU A 1 90 ? -4.698 20.800 16.282 1.00 83.50 90 LEU A C 1
ATOM 707 O O . LEU A 1 90 ? -4.967 21.686 15.467 1.00 83.50 90 LEU A O 1
ATOM 711 N N . TYR A 1 91 ? -4.417 21.045 17.556 1.00 88.31 91 TYR A N 1
ATOM 712 C CA . TYR A 1 91 ? -4.331 22.349 18.203 1.00 88.31 91 TYR A CA 1
ATOM 713 C C . TYR A 1 91 ? -2.967 22.505 18.881 1.00 88.31 91 TYR A C 1
ATOM 715 O O . TYR A 1 91 ? -2.444 21.567 19.485 1.00 88.31 91 TYR A O 1
ATOM 723 N N . LEU A 1 92 ? -2.391 23.700 18.771 1.00 92.06 92 LEU A N 1
ATOM 724 C CA . LEU A 1 92 ? -1.155 24.108 19.431 1.00 92.06 92 LEU A CA 1
ATOM 725 C C . LEU A 1 92 ? -1.529 24.912 20.678 1.00 92.06 92 LEU A C 1
ATOM 727 O O . LEU A 1 92 ? -2.170 25.961 20.562 1.00 92.06 92 LEU A O 1
ATOM 731 N N . ALA A 1 93 ? -1.161 24.407 21.853 1.00 91.06 93 ALA A N 1
ATOM 732 C CA . ALA A 1 93 ? -1.502 25.036 23.120 1.00 91.06 93 ALA A CA 1
ATOM 733 C C . ALA A 1 93 ? -0.749 26.367 23.304 1.00 91.06 93 ALA A C 1
ATOM 735 O O . ALA A 1 93 ? 0.434 26.484 22.980 1.00 91.06 93 ALA A O 1
ATOM 736 N N . ALA A 1 94 ? -1.465 27.353 23.829 1.00 93.75 94 ALA A N 1
ATOM 737 C CA . ALA A 1 94 ? -1.028 28.674 24.258 1.00 93.75 94 ALA A CA 1
ATOM 738 C C . ALA A 1 94 ? -1.214 28.804 25.785 1.00 93.75 94 ALA A C 1
ATOM 740 O O . ALA A 1 94 ? -1.733 27.890 26.424 1.00 93.75 94 ALA A O 1
ATOM 741 N N . ALA A 1 95 ? -0.794 29.920 26.387 1.00 92.88 95 ALA A N 1
ATOM 742 C CA . ALA A 1 95 ? -0.788 30.053 27.850 1.00 92.88 95 ALA A CA 1
ATOM 743 C C . ALA A 1 95 ? -2.190 29.935 28.487 1.00 92.88 95 ALA A C 1
ATOM 745 O O . ALA A 1 95 ? -2.337 29.300 29.525 1.00 92.88 95 ALA A O 1
ATOM 746 N N . ASP A 1 96 ? -3.218 30.469 27.825 1.00 94.56 96 ASP A N 1
ATOM 747 C CA . ASP A 1 96 ? -4.626 30.419 28.249 1.00 94.56 96 ASP A CA 1
ATOM 748 C C . ASP A 1 96 ? -5.366 29.172 27.737 1.00 94.56 96 ASP A C 1
ATOM 750 O O . ASP A 1 96 ? -6.589 29.099 27.846 1.00 94.56 96 ASP A O 1
ATOM 754 N N . THR A 1 97 ? -4.661 28.197 27.149 1.00 91.81 97 THR A N 1
ATOM 755 C CA . THR A 1 97 ? -5.298 26.976 26.652 1.00 91.81 97 THR A CA 1
ATOM 756 C C . THR A 1 97 ? -5.847 26.154 27.801 1.00 91.81 97 THR A C 1
ATOM 758 O O . THR A 1 97 ? -5.106 25.653 28.647 1.00 91.81 97 THR A O 1
ATOM 761 N N . GLU A 1 98 ? -7.154 25.942 27.780 1.00 86.31 98 GLU A N 1
ATOM 762 C CA . GLU A 1 98 ? -7.817 25.063 28.728 1.00 86.31 98 GLU A CA 1
ATOM 763 C C . GLU A 1 98 ? -7.589 23.601 28.331 1.00 86.31 98 GLU A C 1
ATOM 765 O O . GLU A 1 98 ? -7.554 23.245 27.153 1.00 86.31 98 GLU A O 1
ATOM 770 N N . PHE A 1 99 ? -7.414 22.724 29.321 1.00 77.94 99 PHE A N 1
ATOM 771 C CA . PHE A 1 99 ? -7.228 21.290 29.075 1.00 77.94 99 PHE A CA 1
ATOM 772 C C . PHE A 1 99 ? -8.505 20.624 28.531 1.00 77.94 99 PHE A C 1
ATOM 774 O O . PHE A 1 99 ? -8.454 19.509 28.006 1.00 77.94 99 PHE A O 1
ATOM 781 N N . ASP A 1 100 ? -9.657 21.295 28.654 1.00 81.00 100 ASP A N 1
ATOM 782 C CA . ASP A 1 100 ? -10.907 20.830 28.064 1.00 81.00 100 ASP A CA 1
ATOM 783 C C . ASP A 1 100 ? -10.862 20.921 26.533 1.00 81.00 100 ASP A C 1
ATOM 785 O O . ASP A 1 100 ? -10.743 22.000 25.948 1.00 81.00 100 ASP A O 1
ATOM 789 N N . ARG A 1 101 ? -10.990 19.761 25.884 1.00 75.19 101 ARG A N 1
ATOM 790 C CA . ARG A 1 101 ? -10.857 19.606 24.432 1.00 75.19 101 ARG A CA 1
ATOM 791 C C . ARG A 1 101 ? -11.895 20.396 23.637 1.00 75.19 101 ARG A C 1
ATOM 793 O O . ARG A 1 101 ? -11.592 20.821 22.527 1.00 75.19 101 ARG A O 1
ATOM 800 N N . ASP A 1 102 ? -13.058 20.662 24.225 1.00 74.62 102 ASP A N 1
ATOM 801 C CA . ASP A 1 102 ? -14.137 21.411 23.566 1.00 74.62 102 ASP A CA 1
ATOM 802 C C . ASP A 1 102 ? -13.831 22.913 23.482 1.00 74.62 102 ASP A C 1
ATOM 804 O O . ASP A 1 102 ? -14.380 23.623 22.640 1.00 74.62 102 ASP A O 1
ATOM 808 N N . LEU A 1 103 ? -12.933 23.408 24.338 1.00 84.62 103 LEU A N 1
ATOM 809 C CA . LEU A 1 103 ? -12.554 24.819 24.393 1.00 84.62 103 LEU A CA 1
ATOM 810 C C . LEU A 1 103 ? -11.279 25.116 23.599 1.00 84.62 103 LEU A C 1
ATOM 812 O O . LEU A 1 103 ? -10.867 26.279 23.528 1.00 84.62 103 LEU A O 1
ATOM 816 N N . LEU A 1 104 ? -10.668 24.109 22.960 1.00 85.94 104 LEU A N 1
ATOM 817 C CA . LEU A 1 104 ? -9.428 24.267 22.192 1.00 85.94 104 LEU A CA 1
ATOM 818 C C . LEU A 1 104 ? -9.587 25.235 21.013 1.00 85.94 104 LEU A C 1
ATOM 820 O O . LEU A 1 104 ? -8.677 26.011 20.738 1.00 85.94 104 LEU A O 1
ATOM 824 N N . GLU A 1 105 ? -10.743 25.273 20.346 1.00 85.50 105 GLU A N 1
ATOM 825 C CA . GLU A 1 105 ? -10.978 26.218 19.240 1.00 85.50 105 GLU A CA 1
ATOM 826 C C . GLU A 1 105 ? -10.919 27.686 19.701 1.00 85.50 105 GLU A C 1
ATOM 828 O O . GLU A 1 105 ? -10.411 28.565 18.996 1.00 85.50 105 GLU A O 1
ATOM 833 N N . SER A 1 106 ? -11.402 27.966 20.913 1.00 87.88 106 SER A N 1
ATOM 834 C CA . SER A 1 106 ? -11.381 29.309 21.497 1.00 87.88 106 SER A CA 1
ATOM 835 C C . SER A 1 106 ? -10.064 29.652 22.192 1.00 87.88 106 SER A C 1
ATOM 837 O O . SER A 1 106 ? -9.638 30.810 22.114 1.00 87.88 106 SER A O 1
ATOM 839 N N . THR A 1 107 ? -9.427 28.669 22.834 1.00 91.75 107 THR A N 1
ATOM 840 C CA . THR A 1 107 ? -8.322 28.866 23.792 1.00 91.75 107 THR A CA 1
ATOM 841 C C . THR A 1 107 ? -6.964 28.364 23.296 1.00 91.75 107 THR A C 1
ATOM 843 O O . THR A 1 107 ? -5.956 28.609 23.947 1.00 91.75 107 THR A O 1
ATOM 846 N N . ALA A 1 108 ? -6.890 27.712 22.134 1.00 92.19 108 ALA A N 1
ATOM 847 C CA . ALA A 1 108 ? -5.649 27.262 21.501 1.00 92.19 108 ALA A CA 1
ATOM 848 C C . ALA A 1 108 ? -5.530 27.785 20.057 1.00 92.19 108 ALA A C 1
ATOM 850 O O . ALA A 1 108 ? -6.403 28.486 19.534 1.00 92.19 108 ALA A O 1
ATOM 851 N N . VAL A 1 109 ? -4.416 27.476 19.390 1.00 93.75 109 VAL A N 1
ATOM 852 C CA . VAL A 1 109 ? -4.206 27.813 17.975 1.00 93.75 109 VAL A CA 1
ATOM 853 C C . VAL A 1 109 ? -4.457 26.576 17.121 1.00 93.75 109 VAL A C 1
ATOM 855 O O . VAL A 1 109 ? -3.674 25.629 17.152 1.00 93.75 109 VAL A O 1
ATOM 858 N N . SER A 1 110 ? -5.533 26.573 16.333 1.00 91.94 110 SER A N 1
ATOM 859 C CA . SER A 1 110 ? -5.855 25.431 15.474 1.00 91.94 110 SER A CA 1
ATOM 860 C C . SER A 1 110 ? -4.880 25.302 14.296 1.00 91.94 110 SER A C 1
ATOM 862 O O . SER A 1 110 ? -4.485 26.290 13.664 1.00 91.94 110 SER A O 1
ATOM 864 N N . ALA A 1 111 ? -4.514 24.066 13.951 1.00 85.44 111 ALA A N 1
ATOM 865 C CA . ALA A 1 111 ? -3.707 23.776 12.766 1.00 85.44 111 ALA A CA 1
ATOM 866 C C . ALA A 1 111 ? -4.405 24.244 11.478 1.00 85.44 111 ALA A C 1
ATOM 868 O O . ALA A 1 111 ? -3.748 24.718 10.552 1.00 85.44 111 ALA A O 1
ATOM 869 N N . ALA A 1 112 ? -5.741 24.177 11.440 1.00 81.69 112 ALA A N 1
ATOM 870 C CA . ALA A 1 112 ? -6.552 24.673 10.333 1.00 81.69 112 ALA A CA 1
ATOM 871 C C . ALA A 1 112 ? -6.407 26.193 10.138 1.00 81.69 112 ALA A C 1
ATOM 873 O O . ALA A 1 112 ? -6.211 26.649 9.009 1.00 81.69 112 ALA A O 1
ATOM 874 N N . PHE A 1 113 ? -6.434 26.976 11.224 1.00 89.44 113 PHE A N 1
ATOM 875 C CA . PHE A 1 113 ? -6.171 28.416 11.177 1.00 89.44 113 PHE A CA 1
ATOM 876 C C . PHE A 1 113 ? -4.766 28.704 10.631 1.00 89.44 113 PHE A C 1
ATOM 878 O O . PHE A 1 113 ? -4.615 29.492 9.693 1.00 89.44 113 PHE A O 1
ATOM 885 N N . LEU A 1 114 ? -3.746 28.023 11.165 1.00 87.75 114 LEU A N 1
ATOM 886 C CA . LEU A 1 114 ? -2.357 28.199 10.741 1.00 87.75 114 LEU A CA 1
ATOM 887 C C . LEU A 1 114 ? -2.171 27.862 9.251 1.00 87.75 114 LEU A C 1
ATOM 889 O O . LEU A 1 114 ? -1.612 28.667 8.503 1.00 87.75 114 LEU A O 1
ATOM 893 N N . ASN A 1 115 ? -2.713 26.730 8.792 1.00 82.88 115 ASN A N 1
ATOM 894 C CA . ASN A 1 115 ? -2.705 26.327 7.383 1.00 82.88 115 ASN A CA 1
ATOM 895 C C . ASN A 1 115 ? -3.415 27.341 6.487 1.00 82.88 115 ASN A C 1
ATOM 897 O O . ASN A 1 115 ? -2.888 27.726 5.443 1.00 82.88 115 ASN A O 1
ATOM 901 N N . GLY A 1 116 ? -4.587 27.823 6.906 1.00 81.75 116 GLY A N 1
ATOM 902 C CA . GLY A 1 116 ? -5.324 28.855 6.184 1.00 81.75 116 GLY A CA 1
ATOM 903 C C . GLY A 1 116 ? -4.494 30.124 5.987 1.00 81.75 116 GLY A C 1
ATOM 904 O O . GLY A 1 116 ? -4.488 30.699 4.897 1.00 81.75 116 GLY A O 1
ATOM 905 N N . ARG A 1 117 ? -3.738 30.556 7.002 1.00 87.31 117 ARG A N 1
ATOM 906 C CA . ARG A 1 117 ? -2.870 31.738 6.890 1.00 87.31 117 ARG A CA 1
ATOM 907 C C . ARG A 1 117 ? -1.622 31.494 6.051 1.00 87.31 117 ARG A C 1
ATOM 909 O O . ARG A 1 117 ? -1.278 32.355 5.244 1.00 87.31 117 ARG A O 1
ATOM 916 N N . LEU A 1 118 ? -0.986 30.332 6.175 1.00 85.62 118 LEU A N 1
ATOM 917 C CA . LEU A 1 118 ? 0.173 29.965 5.355 1.00 85.62 118 LEU A CA 1
ATOM 918 C C . LEU A 1 118 ? -0.188 29.880 3.866 1.00 85.62 118 LEU A C 1
ATOM 920 O O . LEU A 1 118 ? 0.544 30.407 3.026 1.00 85.62 118 LEU A O 1
ATOM 924 N N . ASN A 1 119 ? -1.342 29.291 3.546 1.00 80.50 119 ASN A N 1
ATOM 925 C CA . ASN A 1 119 ? -1.831 29.146 2.174 1.00 80.50 119 ASN A CA 1
ATOM 926 C C . ASN A 1 119 ? -2.225 30.488 1.542 1.00 80.50 119 ASN A C 1
ATOM 928 O O . ASN A 1 119 ? -2.002 30.695 0.351 1.00 80.50 119 ASN A O 1
ATOM 932 N N . ASN A 1 120 ? -2.749 31.419 2.342 1.00 80.81 120 ASN A N 1
ATOM 933 C CA . ASN A 1 120 ? -3.111 32.764 1.888 1.00 80.81 120 ASN A CA 1
ATOM 934 C C . ASN A 1 120 ? -1.925 33.751 1.869 1.00 80.81 120 ASN A C 1
ATOM 936 O O . ASN A 1 120 ? -2.075 34.894 1.429 1.00 80.81 120 ASN A O 1
ATOM 940 N N . CYS A 1 121 ? -0.743 33.345 2.341 1.00 83.81 121 CYS A N 1
ATOM 941 C CA . CYS A 1 121 ? 0.446 34.190 2.355 1.00 83.81 121 CYS A CA 1
ATOM 942 C C . CYS A 1 121 ? 1.126 34.238 0.975 1.00 83.81 121 CYS A C 1
ATOM 944 O O . CYS A 1 121 ? 1.414 33.204 0.367 1.00 83.81 121 CYS A O 1
ATOM 946 N N . ARG A 1 122 ? 1.449 35.455 0.511 1.00 82.94 122 ARG A N 1
ATOM 947 C CA . ARG A 1 122 ? 2.059 35.726 -0.807 1.00 82.94 122 ARG A CA 1
ATOM 948 C C . ARG A 1 122 ? 3.520 35.281 -0.934 1.00 82.94 122 ARG A C 1
ATOM 950 O O . ARG A 1 122 ? 3.987 35.119 -2.062 1.00 82.94 122 ARG A O 1
ATOM 957 N N . ALA A 1 123 ? 4.237 35.125 0.180 1.00 84.00 123 ALA A N 1
ATOM 958 C CA . ALA A 1 123 ? 5.632 34.692 0.182 1.00 84.00 123 ALA A CA 1
ATOM 959 C C . ALA A 1 123 ? 5.765 33.304 -0.453 1.00 84.00 123 ALA A C 1
ATOM 961 O O . ALA A 1 123 ? 4.970 32.408 -0.161 1.00 84.00 123 ALA A O 1
ATOM 962 N N . ARG A 1 124 ? 6.747 33.111 -1.339 1.00 80.62 124 ARG A N 1
ATOM 963 C CA . ARG A 1 124 ? 6.931 31.823 -2.024 1.00 80.62 124 ARG A CA 1
ATOM 964 C C . ARG A 1 124 ? 7.738 30.814 -1.223 1.00 80.62 124 ARG A C 1
ATOM 966 O O . ARG A 1 124 ? 7.577 29.639 -1.505 1.00 80.62 124 ARG A O 1
ATOM 973 N N . ASN A 1 125 ? 8.537 31.262 -0.257 1.00 84.50 125 ASN A N 1
ATOM 974 C CA . ASN A 1 125 ? 9.405 30.413 0.551 1.00 84.50 125 ASN A CA 1
ATOM 975 C C . ASN A 1 125 ? 8.987 30.524 2.014 1.00 84.50 125 ASN A C 1
ATOM 977 O O . ASN A 1 125 ? 9.206 31.551 2.658 1.00 84.50 125 ASN A O 1
ATOM 981 N N . LYS A 1 126 ? 8.334 29.481 2.524 1.00 89.62 126 LYS A N 1
ATOM 982 C CA . LYS A 1 126 ? 7.888 29.418 3.916 1.00 89.62 126 LYS A CA 1
ATOM 983 C C . LYS A 1 126 ? 8.306 28.089 4.529 1.00 89.62 126 LYS A C 1
ATOM 985 O O . LYS A 1 126 ? 8.052 27.046 3.929 1.00 89.62 126 LYS A O 1
ATOM 990 N N . LEU A 1 127 ? 8.884 28.126 5.723 1.00 90.44 127 LEU A N 1
ATOM 991 C CA . LEU A 1 127 ? 9.226 26.953 6.519 1.00 90.44 127 LEU A CA 1
ATOM 992 C C . LEU A 1 127 ? 8.451 26.978 7.836 1.00 90.44 127 LEU A C 1
ATOM 994 O O . LEU A 1 127 ? 8.515 27.956 8.575 1.00 90.44 127 LEU A O 1
ATOM 998 N N . LEU A 1 128 ? 7.742 25.897 8.141 1.00 91.31 128 LEU A N 1
ATOM 999 C CA . LEU A 1 128 ? 7.103 25.669 9.432 1.00 91.31 128 LEU A CA 1
ATOM 1000 C C . LEU A 1 128 ? 7.812 24.518 10.154 1.00 91.31 128 LEU A C 1
ATOM 1002 O O . LEU A 1 128 ? 7.858 23.401 9.646 1.00 91.31 128 LEU A O 1
ATOM 1006 N N . LEU A 1 129 ? 8.330 24.790 11.345 1.00 90.25 129 LEU A N 1
ATOM 1007 C CA . LEU A 1 129 ? 8.931 23.817 12.247 1.00 90.25 129 LEU A CA 1
ATOM 1008 C C . LEU A 1 129 ? 7.990 23.602 13.440 1.00 90.25 129 LEU A C 1
ATOM 1010 O O . LEU A 1 129 ? 7.676 24.548 14.164 1.00 90.25 129 LEU A O 1
ATOM 1014 N N . LEU A 1 130 ? 7.526 22.369 13.637 1.00 88.94 130 LEU A N 1
ATOM 1015 C CA . LEU A 1 130 ? 6.613 22.010 14.724 1.00 88.94 130 LEU A CA 1
ATOM 1016 C C . LEU A 1 130 ? 7.292 21.049 15.694 1.00 88.94 130 LEU A C 1
ATOM 1018 O O . LEU A 1 130 ? 7.425 19.858 15.402 1.00 88.94 130 LEU A O 1
ATOM 1022 N N . ASP A 1 131 ? 7.657 21.562 16.862 1.00 86.19 131 ASP A N 1
ATOM 1023 C CA . ASP A 1 131 ? 8.179 20.783 17.973 1.00 86.19 131 ASP A CA 1
ATOM 1024 C C . ASP A 1 131 ? 7.127 20.605 19.074 1.00 86.19 131 ASP A C 1
ATOM 1026 O O . ASP A 1 131 ? 7.164 21.214 20.141 1.00 86.19 131 ASP A O 1
ATOM 1030 N N . CYS A 1 132 ? 6.121 19.788 18.772 1.00 77.38 132 CYS A N 1
ATOM 1031 C CA . CYS A 1 132 ? 5.041 19.472 19.696 1.00 77.38 132 CYS A CA 1
ATOM 1032 C C . CYS A 1 132 ? 4.573 18.019 19.539 1.00 77.38 132 CYS A C 1
ATOM 1034 O O . CYS A 1 132 ? 4.775 17.379 18.497 1.00 77.38 132 CYS A O 1
ATOM 1036 N N . CYS A 1 133 ? 3.931 17.485 20.582 1.00 64.50 133 CYS A N 1
ATOM 1037 C CA . CYS A 1 133 ? 3.272 16.178 20.539 1.00 64.50 133 CYS A CA 1
ATOM 1038 C C . CYS A 1 133 ? 2.229 16.134 19.414 1.00 64.50 133 CYS A C 1
ATOM 1040 O O . CYS A 1 133 ? 1.507 17.103 19.203 1.00 64.50 133 CYS A O 1
ATOM 1042 N N . TYR A 1 134 ? 2.116 15.006 18.709 1.00 58.03 134 TYR A N 1
ATOM 1043 C CA . TYR A 1 134 ? 1.162 14.835 17.604 1.00 58.03 134 TYR A CA 1
ATOM 1044 C C . TYR A 1 134 ? 1.332 15.799 16.422 1.00 58.03 134 TYR A C 1
ATOM 1046 O O . TYR A 1 134 ? 0.452 15.858 15.559 1.00 58.03 134 TYR A O 1
ATOM 1054 N N . SER A 1 135 ? 2.463 16.505 16.332 1.00 56.34 135 SER A N 1
ATOM 1055 C CA . SER A 1 135 ? 2.806 17.362 15.191 1.00 56.34 135 SER A CA 1
ATOM 1056 C C . SER A 1 135 ? 2.704 16.618 13.855 1.00 56.34 135 SER A C 1
ATOM 1058 O O . SER A 1 135 ? 2.331 17.217 12.852 1.00 56.34 135 SER A O 1
ATOM 1060 N N . GLY A 1 136 ? 2.909 15.295 13.849 1.00 51.97 136 GLY A N 1
ATOM 1061 C CA . GLY A 1 136 ? 2.723 14.445 12.674 1.00 51.97 136 GLY A CA 1
ATOM 1062 C C . GLY A 1 136 ? 1.302 14.398 12.089 1.00 51.97 136 GLY A C 1
ATOM 1063 O O . GLY A 1 136 ? 1.162 13.977 10.950 1.00 51.97 136 GLY A O 1
ATOM 1064 N N . ALA A 1 137 ? 0.273 14.826 12.833 1.00 50.38 137 ALA A N 1
ATOM 1065 C CA . ALA A 1 137 ? -1.120 14.921 12.367 1.00 50.38 137 ALA A CA 1
ATOM 1066 C C . ALA A 1 137 ? -1.461 16.258 11.691 1.00 50.38 137 ALA A C 1
ATOM 1068 O O . ALA A 1 137 ? -2.612 16.507 11.332 1.00 50.38 137 ALA A O 1
ATOM 1069 N N . PHE A 1 138 ? -0.472 17.137 11.540 1.00 53.59 138 PHE A N 1
ATOM 1070 C CA . PHE A 1 138 ? -0.604 18.349 10.754 1.00 53.59 138 PHE A CA 1
ATOM 1071 C C . PHE A 1 138 ? -0.641 17.989 9.258 1.00 53.59 138 PHE A C 1
ATOM 1073 O O . PHE A 1 138 ? 0.399 17.722 8.663 1.00 53.59 138 PHE A O 1
ATOM 1080 N N . ASP A 1 139 ? -1.830 17.984 8.641 1.00 59.78 139 ASP A N 1
ATOM 1081 C CA . ASP A 1 139 ? -1.974 17.861 7.183 1.00 59.78 139 ASP A CA 1
ATOM 1082 C C . ASP A 1 139 ? -2.058 19.255 6.540 1.00 59.78 139 ASP A C 1
ATOM 1084 O O . ASP A 1 139 ? -3.088 19.931 6.649 1.00 59.78 139 ASP A O 1
ATOM 1088 N N . PRO A 1 140 ? -1.010 19.711 5.837 1.00 53.62 140 PRO A N 1
ATOM 1089 C CA . PRO A 1 140 ? -1.013 21.030 5.226 1.00 53.62 140 PRO A CA 1
ATOM 1090 C C . PRO A 1 140 ? -1.892 21.097 3.953 1.00 53.62 140 PRO A C 1
ATOM 1092 O O . PRO A 1 140 ? -2.108 22.183 3.410 1.00 53.62 140 PRO A O 1
ATOM 1095 N N . ARG A 1 141 ? -2.448 19.965 3.479 1.00 50.22 141 ARG A N 1
ATOM 1096 C CA . ARG A 1 141 ? -3.365 19.873 2.322 1.00 50.22 141 ARG A CA 1
ATOM 1097 C C . ARG A 1 141 ? -4.847 20.007 2.691 1.00 50.22 141 ARG A C 1
ATOM 1099 O O . ARG A 1 141 ? -5.673 20.169 1.789 1.00 50.22 141 ARG A O 1
ATOM 1106 N N . ALA A 1 142 ? -5.197 19.972 3.978 1.00 48.16 142 ALA A N 1
ATOM 1107 C CA . ALA A 1 142 ? -6.572 20.128 4.440 1.00 48.16 142 ALA A CA 1
ATOM 1108 C C . ALA A 1 142 ? -7.086 21.556 4.157 1.00 48.16 142 ALA A C 1
ATOM 1110 O O . ALA A 1 142 ? -6.658 22.533 4.775 1.00 48.16 142 ALA A O 1
ATOM 1111 N N . LYS A 1 143 ? -8.003 21.701 3.189 1.00 41.81 143 LYS A N 1
ATOM 1112 C CA . LYS A 1 143 ? -8.653 22.984 2.870 1.00 41.81 143 LYS A CA 1
ATOM 1113 C C . LYS A 1 143 ? -9.782 23.271 3.864 1.00 41.81 143 LYS A C 1
ATOM 1115 O O . LYS A 1 143 ? -10.780 22.560 3.869 1.00 41.81 143 LYS A O 1
ATOM 1120 N N . GLY A 1 144 ? -9.682 24.365 4.617 1.00 33.44 144 GLY A N 1
ATOM 1121 C CA . GLY A 1 144 ? -10.856 25.022 5.204 1.00 33.44 144 GLY A CA 1
ATOM 1122 C C . GLY A 1 144 ? -11.607 25.830 4.133 1.00 33.44 144 GLY A C 1
ATOM 1123 O O . GLY A 1 144 ? -10.981 26.570 3.376 1.00 33.44 144 GLY A O 1
ATOM 1124 N N . LEU A 1 145 ? -12.929 25.670 4.019 1.00 26.00 145 LEU A N 1
ATOM 1125 C CA . LEU A 1 145 ? -13.809 26.483 3.149 1.00 26.00 145 LEU A CA 1
ATOM 1126 C C . LEU A 1 145 ? -14.067 27.892 3.753 1.00 26.00 145 LEU A C 1
ATOM 1128 O O . LEU A 1 145 ? -13.974 27.999 4.976 1.00 26.00 145 LEU A O 1
ATOM 1132 N N . PRO A 1 146 ? -14.456 28.950 2.977 1.00 34.25 146 PRO A N 1
ATOM 1133 C CA . PRO A 1 146 ? -15.002 28.908 1.609 1.00 34.25 146 PRO A CA 1
ATOM 1134 C C . PRO A 1 146 ? -14.490 29.939 0.556 1.00 34.25 146 PRO A C 1
ATOM 1136 O O . PRO A 1 146 ? -13.914 30.985 0.848 1.00 34.25 146 PRO A O 1
ATOM 1139 N N . SER A 1 147 ? -14.915 29.650 -0.685 1.00 26.00 147 SER A N 1
ATOM 1140 C CA . SER A 1 147 ? -15.256 30.523 -1.832 1.00 26.00 147 SER A CA 1
ATOM 1141 C C . SER A 1 147 ? -14.371 30.473 -3.089 1.00 26.00 147 SER A C 1
ATOM 1143 O O . SER A 1 147 ? -13.145 30.376 -3.063 1.00 26.00 147 SER A O 1
ATOM 1145 N N . ALA A 1 148 ? -15.084 30.445 -4.216 1.00 29.89 148 ALA A N 1
ATOM 1146 C CA . ALA A 1 148 ? -14.622 30.199 -5.571 1.00 29.89 148 ALA A CA 1
ATOM 1147 C C . ALA A 1 148 ? -13.677 31.305 -6.070 1.00 29.89 148 ALA A C 1
ATOM 1149 O O . ALA A 1 148 ? -14.037 32.476 -6.095 1.00 29.89 148 ALA A O 1
ATOM 1150 N N . GLY A 1 149 ? -12.472 30.910 -6.490 1.00 29.77 149 GLY A N 1
ATOM 1151 C CA . GLY A 1 149 ? -11.471 31.807 -7.088 1.00 29.77 149 GLY A CA 1
ATOM 1152 C C . GLY A 1 149 ? -10.020 31.311 -6.995 1.00 29.77 149 GLY A C 1
ATOM 1153 O O . GLY A 1 149 ? -9.144 31.820 -7.681 1.00 29.77 149 GLY A O 1
ATOM 1154 N N . ILE A 1 150 ? -9.740 30.288 -6.179 1.00 32.59 150 ILE A N 1
ATOM 1155 C CA . ILE A 1 150 ? -8.366 29.911 -5.780 1.00 32.59 150 ILE A CA 1
ATOM 1156 C C . ILE A 1 150 ? -7.670 28.935 -6.757 1.00 32.59 150 ILE A C 1
ATOM 1158 O O . ILE A 1 150 ? -6.486 28.638 -6.595 1.00 32.59 150 ILE A O 1
ATOM 1162 N N . ALA A 1 151 ? -8.345 28.459 -7.810 1.00 29.28 151 ALA A N 1
ATOM 1163 C CA . ALA A 1 151 ? -7.739 27.519 -8.767 1.00 29.28 151 ALA A CA 1
ATOM 1164 C C . ALA A 1 151 ? -6.464 28.079 -9.442 1.00 29.28 151 ALA A C 1
ATOM 1166 O O . ALA A 1 151 ? -5.590 27.311 -9.827 1.00 29.28 151 ALA A O 1
ATOM 1167 N N . GLU A 1 152 ? -6.306 29.405 -9.490 1.00 32.47 152 GLU A N 1
ATOM 1168 C CA . GLU A 1 152 ? -5.122 30.082 -10.035 1.00 32.47 152 GLU A CA 1
ATOM 1169 C C . GLU A 1 152 ? -3.984 30.323 -9.015 1.00 32.47 152 GLU A C 1
ATOM 1171 O O . GLU A 1 152 ? -2.851 30.602 -9.409 1.00 32.47 152 GLU A O 1
ATOM 1176 N N . HIS A 1 153 ? -4.242 30.209 -7.704 1.00 35.16 153 HIS A N 1
ATOM 1177 C CA . HIS A 1 153 ? -3.257 30.518 -6.649 1.00 35.16 153 HIS A CA 1
ATOM 1178 C C . HIS A 1 153 ? -2.517 29.289 -6.097 1.00 35.16 153 HIS A C 1
ATOM 1180 O O . HIS A 1 153 ? -1.394 29.421 -5.610 1.00 35.16 153 HIS A O 1
ATOM 1186 N N . LEU A 1 154 ? -3.099 28.090 -6.215 1.00 34.66 154 LEU A N 1
ATOM 1187 C CA . LEU A 1 154 ? -2.540 26.842 -5.666 1.00 34.66 154 LEU A CA 1
ATOM 1188 C C . LEU A 1 154 ? -1.247 26.366 -6.355 1.00 34.66 154 LEU A C 1
ATOM 1190 O O . LEU A 1 154 ? -0.543 25.526 -5.807 1.00 34.66 154 LEU A O 1
ATOM 1194 N N . GLY A 1 155 ? -0.908 26.913 -7.525 1.00 36.06 155 GLY A N 1
ATOM 1195 C CA . GLY A 1 155 ? 0.324 26.587 -8.251 1.00 36.06 155 GLY A CA 1
ATOM 1196 C C . GLY A 1 155 ? 1.528 27.491 -7.951 1.00 36.06 155 GLY A C 1
ATOM 1197 O O . GLY A 1 155 ? 2.521 27.390 -8.665 1.00 36.06 155 GLY A O 1
ATOM 1198 N N . ARG A 1 156 ? 1.453 28.434 -6.991 1.00 43.22 156 ARG A N 1
ATOM 1199 C CA . ARG A 1 156 ? 2.445 29.534 -6.887 1.00 43.22 156 ARG A CA 1
ATOM 1200 C C . ARG A 1 156 ? 3.080 29.768 -5.508 1.00 43.22 156 ARG A C 1
ATOM 1202 O O . ARG A 1 156 ? 3.893 30.688 -5.405 1.00 43.22 156 ARG A O 1
ATOM 1209 N N . THR A 1 157 ? 2.758 28.990 -4.472 1.00 54.53 157 THR A N 1
ATOM 1210 C CA . THR A 1 157 ? 3.286 29.169 -3.104 1.00 54.53 157 THR A CA 1
ATOM 1211 C C . THR A 1 157 ? 4.021 27.913 -2.617 1.00 54.53 157 THR A C 1
ATOM 1213 O O . THR A 1 157 ? 3.441 26.834 -2.602 1.00 54.53 157 THR A O 1
ATOM 1216 N N . GLY A 1 158 ? 5.297 28.048 -2.236 1.00 67.06 158 GLY A N 1
ATOM 1217 C CA . GLY A 1 158 ? 6.114 26.988 -1.640 1.00 67.06 158 GLY A CA 1
ATOM 1218 C C . GLY A 1 158 ? 6.044 27.028 -0.110 1.00 67.06 158 GLY A C 1
ATOM 1219 O O . GLY A 1 158 ? 6.433 28.016 0.517 1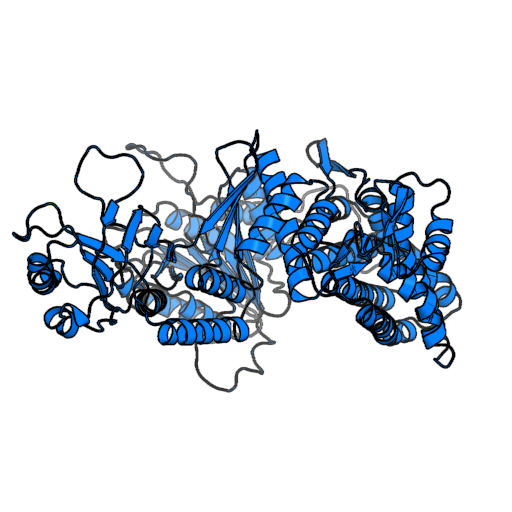.00 67.06 158 GLY A O 1
ATOM 1220 N N . THR A 1 159 ? 5.530 25.967 0.505 1.00 79.56 159 THR A N 1
ATOM 1221 C CA . THR A 1 159 ? 5.528 25.798 1.966 1.00 79.56 159 THR A CA 1
ATOM 1222 C C . THR A 1 159 ? 6.152 24.455 2.306 1.00 79.56 159 THR A C 1
ATOM 1224 O O . THR A 1 159 ? 5.662 23.419 1.855 1.00 79.56 159 THR A O 1
ATOM 1227 N N . ALA A 1 160 ? 7.202 24.467 3.120 1.00 83.88 160 ALA A N 1
ATOM 1228 C CA . ALA A 1 160 ? 7.760 23.273 3.728 1.00 83.88 160 ALA A CA 1
ATOM 1229 C C . ALA A 1 160 ? 7.358 23.186 5.202 1.00 83.88 160 ALA A C 1
ATOM 1231 O O . ALA A 1 160 ? 7.362 24.188 5.914 1.00 83.88 160 ALA A O 1
ATOM 1232 N N . VAL A 1 161 ? 7.025 21.985 5.661 1.00 85.56 161 VAL A N 1
ATOM 1233 C CA . VAL A 1 161 ? 6.692 21.705 7.061 1.00 85.56 161 VAL A CA 1
ATOM 1234 C C . VAL A 1 161 ? 7.591 20.580 7.549 1.00 85.56 161 VAL A C 1
ATOM 1236 O O . VAL A 1 161 ? 7.657 19.551 6.880 1.00 85.56 161 VAL A O 1
ATOM 1239 N N . ILE A 1 162 ? 8.259 20.759 8.690 1.00 84.56 162 ILE A N 1
ATOM 1240 C CA . ILE A 1 162 ? 9.016 19.714 9.391 1.00 84.56 162 ILE A CA 1
ATOM 1241 C C . ILE A 1 162 ? 8.427 19.549 10.793 1.00 84.56 162 ILE A C 1
ATOM 1243 O O . ILE A 1 162 ? 8.290 20.525 11.531 1.00 84.56 162 ILE A O 1
ATOM 1247 N N . THR A 1 163 ? 8.088 18.319 11.167 1.00 83.81 163 THR A N 1
ATOM 1248 C CA . THR A 1 163 ? 7.530 17.991 12.488 1.00 83.81 163 THR A CA 1
ATOM 1249 C C . THR A 1 163 ? 8.497 17.136 13.290 1.00 83.81 163 THR A C 1
ATOM 1251 O O . THR A 1 163 ? 9.215 16.317 12.717 1.00 83.81 163 THR A O 1
ATOM 1254 N N . SER A 1 164 ? 8.484 17.276 14.618 1.00 73.88 164 SER A N 1
ATOM 1255 C CA . SER A 1 164 ? 9.336 16.485 15.511 1.00 73.88 164 SER A CA 1
ATOM 1256 C C . SER A 1 164 ? 8.849 15.047 15.730 1.00 73.88 164 SER A C 1
ATOM 1258 O O . SER A 1 164 ? 9.620 14.216 16.197 1.00 73.88 164 SER A O 1
ATOM 1260 N N . THR A 1 165 ? 7.598 14.715 15.381 1.00 62.06 165 THR A N 1
ATOM 1261 C CA . THR A 1 165 ? 6.989 13.381 15.594 1.00 62.06 165 THR A CA 1
ATOM 1262 C C . THR A 1 165 ? 6.147 12.898 14.402 1.00 62.06 165 THR A C 1
ATOM 1264 O O . THR A 1 165 ? 5.789 13.686 13.520 1.00 62.06 165 THR A O 1
ATOM 1267 N N . ASN A 1 166 ? 5.794 11.603 14.391 1.00 45.38 166 ASN A N 1
ATOM 1268 C CA . ASN A 1 166 ? 4.762 11.025 13.516 1.00 45.38 166 ASN A CA 1
ATOM 1269 C C . ASN A 1 166 ? 3.363 11.043 14.191 1.00 45.38 166 ASN A C 1
ATOM 1271 O O . ASN A 1 166 ? 3.251 11.350 15.374 1.00 45.38 166 ASN A O 1
ATOM 1275 N N . GLU A 1 167 ? 2.283 10.729 13.453 1.00 39.34 167 GLU A N 1
ATOM 1276 C CA . GLU A 1 167 ? 0.872 10.865 13.898 1.00 39.34 167 GLU A CA 1
ATOM 1277 C C . GLU A 1 167 ? 0.502 10.165 15.224 1.00 39.34 167 GLU A C 1
ATOM 1279 O O . GLU A 1 167 ? -0.531 10.507 15.818 1.00 39.34 167 GLU A O 1
ATOM 1284 N N . LEU A 1 168 ? 1.327 9.207 15.668 1.00 31.88 168 LEU A N 1
ATOM 1285 C CA . LEU A 1 168 ? 1.081 8.285 16.781 1.00 31.88 168 LEU A CA 1
ATOM 1286 C C . LEU A 1 168 ? 2.082 8.432 17.945 1.00 31.88 168 LEU A C 1
ATOM 1288 O O . LEU A 1 168 ? 1.959 7.712 18.934 1.00 31.88 168 LEU A O 1
ATOM 1292 N N . GLN A 1 169 ? 3.075 9.325 17.852 1.00 39.31 169 GLN A N 1
ATOM 1293 C CA . GLN A 1 169 ? 4.159 9.442 18.837 1.00 39.31 169 GLN A CA 1
ATOM 1294 C C . GLN A 1 169 ? 4.071 10.722 19.682 1.00 39.31 169 GLN A C 1
ATOM 1296 O O . GLN A 1 169 ? 3.747 11.804 19.194 1.00 39.31 169 GLN A O 1
ATOM 1301 N N . LEU A 1 170 ? 4.409 10.589 20.968 1.00 38.06 170 LEU A N 1
ATOM 1302 C CA . LEU A 1 170 ? 4.620 11.709 21.890 1.00 38.06 170 LEU A CA 1
ATOM 1303 C C . LEU A 1 170 ? 5.991 12.352 21.629 1.00 38.06 170 LEU A C 1
ATOM 1305 O O . LEU A 1 170 ? 6.953 11.647 21.313 1.00 38.06 170 LEU A O 1
ATOM 1309 N N . ALA A 1 171 ? 6.091 13.676 21.780 1.00 38.66 171 ALA A N 1
ATOM 1310 C CA . ALA A 1 171 ? 7.384 14.351 21.778 1.00 38.66 171 ALA A CA 1
ATOM 1311 C C . ALA A 1 171 ? 8.118 14.047 23.096 1.00 38.66 171 ALA A C 1
ATOM 1313 O O . ALA A 1 171 ? 7.497 14.072 24.158 1.00 38.66 171 ALA A O 1
ATOM 1314 N N . TRP A 1 172 ? 9.403 13.683 23.028 1.00 37.28 172 TRP A N 1
ATOM 1315 C CA . TRP A 1 172 ? 10.144 13.151 24.178 1.00 37.28 172 TRP A CA 1
ATOM 1316 C C . TRP A 1 172 ? 11.199 14.157 24.670 1.00 37.28 172 TRP A C 1
ATOM 1318 O O . TRP A 1 172 ? 12.067 14.571 23.904 1.00 37.28 172 TRP A O 1
ATOM 1328 N N . GLU A 1 173 ? 11.134 14.532 25.950 1.00 42.50 173 GLU A N 1
ATOM 1329 C CA . GLU A 1 173 ? 12.258 15.115 26.701 1.00 42.50 173 GLU A CA 1
ATOM 1330 C C . GLU A 1 173 ? 13.146 13.955 27.204 1.00 42.50 173 GLU A C 1
ATOM 1332 O O . GLU A 1 173 ? 12.609 12.923 27.599 1.00 42.50 173 GLU A O 1
ATOM 1337 N N . GLY A 1 174 ? 14.478 14.079 27.121 1.00 36.25 174 GLY A N 1
ATOM 1338 C CA . GLY A 1 174 ? 15.458 12.980 27.246 1.00 36.25 174 GLY A CA 1
ATOM 1339 C C . GLY A 1 174 ? 15.294 11.973 28.406 1.00 36.25 174 GLY A C 1
ATOM 1340 O O . GLY A 1 174 ? 14.562 12.188 29.365 1.00 36.25 174 GLY A O 1
ATOM 1341 N N . ASP A 1 175 ? 16.002 10.841 28.298 1.00 32.50 175 ASP A N 1
ATOM 1342 C CA . ASP A 1 175 ? 15.940 9.644 29.162 1.00 32.50 175 ASP A CA 1
ATOM 1343 C C . ASP A 1 175 ? 15.697 9.899 30.673 1.00 32.50 175 ASP A C 1
ATOM 1345 O O . ASP A 1 175 ? 16.648 10.035 31.445 1.00 32.50 175 ASP A O 1
ATOM 1349 N N . ARG A 1 176 ? 14.423 9.887 31.113 1.00 28.22 176 ARG A N 1
ATOM 1350 C CA . ARG A 1 176 ? 13.878 9.194 32.313 1.00 28.22 176 ARG A CA 1
ATOM 1351 C C . ARG A 1 176 ? 12.467 9.674 32.683 1.00 28.22 176 ARG A C 1
ATOM 1353 O O . ARG A 1 176 ? 12.211 10.863 32.824 1.00 28.22 176 ARG A O 1
ATOM 1360 N N . LEU A 1 177 ? 11.568 8.721 32.958 1.00 30.45 177 LEU A N 1
ATOM 1361 C CA . LEU A 1 177 ? 10.391 8.963 33.796 1.00 30.45 177 LEU A CA 1
ATOM 1362 C C . LEU A 1 177 ? 10.844 9.114 35.258 1.00 30.45 177 LEU A C 1
ATOM 1364 O O . LEU A 1 177 ? 11.512 8.229 35.785 1.00 30.45 177 LEU A O 1
ATOM 1368 N N . THR A 1 178 ? 10.415 10.224 35.866 1.00 32.62 178 THR A N 1
ATOM 1369 C CA . THR A 1 178 ? 10.416 10.578 37.298 1.00 32.62 178 THR A CA 1
ATOM 1370 C C . THR A 1 178 ? 11.768 10.647 38.012 1.00 32.62 178 THR A C 1
ATOM 1372 O O . THR A 1 178 ? 12.356 9.616 38.315 1.00 32.62 178 THR A O 1
ATOM 1375 N N . ASP A 1 179 ? 12.151 11.847 38.463 1.00 24.77 179 ASP A N 1
ATOM 1376 C CA . ASP A 1 179 ? 12.554 11.983 39.864 1.00 24.77 179 ASP A CA 1
ATOM 1377 C C . ASP A 1 179 ? 12.293 13.381 40.442 1.00 24.77 179 ASP A C 1
ATOM 1379 O O . ASP A 1 179 ? 12.499 14.417 39.806 1.00 24.77 179 ASP A O 1
ATOM 1383 N N . ARG A 1 180 ? 11.809 13.392 41.686 1.00 32.66 180 ARG A N 1
ATOM 1384 C CA . ARG A 1 180 ? 11.733 14.577 42.543 1.00 32.66 180 ARG A CA 1
ATOM 1385 C C . ARG A 1 180 ? 13.164 14.953 42.951 1.00 32.66 180 ARG A C 1
ATOM 1387 O O . ARG A 1 180 ? 13.696 14.360 43.879 1.00 32.66 180 ARG A O 1
ATOM 1394 N N . GLY A 1 181 ? 13.765 15.960 42.320 1.00 27.52 181 GLY A N 1
ATOM 1395 C CA . GLY A 1 181 ? 15.029 16.552 42.788 1.00 27.52 181 GLY A CA 1
ATOM 1396 C C . GLY A 1 181 ? 15.916 17.032 41.643 1.00 27.52 181 GLY A C 1
ATOM 1397 O O . GLY A 1 181 ? 16.198 16.276 40.727 1.00 27.52 181 GLY A O 1
ATOM 1398 N N . GLY A 1 182 ? 16.308 18.308 41.671 1.00 31.58 182 GLY A N 1
ATOM 1399 C CA . GLY A 1 182 ? 16.838 19.038 40.517 1.00 31.58 182 GLY A CA 1
ATOM 1400 C C . GLY A 1 182 ? 18.133 18.515 39.880 1.00 31.58 182 GLY A C 1
ATOM 1401 O O . GLY A 1 182 ? 19.044 18.078 40.571 1.00 31.58 182 GLY A O 1
ATOM 1402 N N . ASN A 1 183 ? 18.253 18.707 38.562 1.00 30.67 183 ASN A N 1
ATOM 1403 C CA . ASN A 1 183 ? 19.252 19.607 37.975 1.00 30.67 183 ASN A CA 1
ATOM 1404 C C . ASN A 1 183 ? 18.817 20.068 36.564 1.00 30.67 183 ASN A C 1
ATOM 1406 O O . ASN A 1 183 ? 17.958 19.458 35.937 1.00 30.67 183 ASN A O 1
ATOM 1410 N N . ALA A 1 184 ? 19.367 21.200 36.135 1.00 39.94 184 ALA A N 1
ATOM 1411 C CA . ALA A 1 184 ? 18.841 22.149 35.158 1.00 39.94 184 ALA A CA 1
ATOM 1412 C C . ALA A 1 184 ? 19.100 21.843 33.661 1.00 39.94 184 ALA A C 1
ATOM 1414 O O . ALA A 1 184 ? 20.026 21.120 33.312 1.00 39.94 184 ALA A O 1
ATOM 1415 N N . ALA A 1 185 ? 18.323 22.526 32.803 1.00 48.62 185 ALA A N 1
ATOM 1416 C CA . ALA A 1 185 ? 18.606 22.873 31.400 1.00 48.62 185 ALA A CA 1
ATOM 1417 C C . ALA A 1 185 ? 18.757 21.719 30.388 1.00 48.62 185 ALA A C 1
ATOM 1419 O O . ALA A 1 185 ? 19.863 21.382 29.970 1.00 48.62 185 ALA A O 1
ATOM 1420 N N . THR A 1 186 ? 17.641 21.176 29.896 1.00 61.97 186 THR A N 1
ATOM 1421 C CA . THR A 1 186 ? 17.654 20.314 28.701 1.00 61.97 186 THR A CA 1
ATOM 1422 C C . THR A 1 186 ? 16.654 20.819 27.660 1.00 61.97 186 THR A C 1
ATOM 1424 O O . THR A 1 186 ? 15.476 21.010 27.947 1.00 61.97 186 THR A O 1
ATOM 1427 N N . MET A 1 187 ? 17.165 21.112 26.459 1.00 68.38 187 MET A N 1
ATOM 1428 C CA . MET A 1 187 ? 16.367 21.387 25.257 1.00 68.38 187 MET A CA 1
ATOM 1429 C C . MET A 1 187 ? 15.653 20.116 24.790 1.00 68.38 187 MET A C 1
ATOM 1431 O O . MET A 1 187 ? 16.058 19.005 25.151 1.00 68.38 187 MET A O 1
ATOM 1435 N N . SER A 1 188 ? 14.652 20.263 23.924 1.00 80.50 188 SER A N 1
ATOM 1436 C CA . SER A 1 188 ? 14.033 19.111 23.275 1.00 80.50 188 SER A CA 1
ATOM 1437 C C . SER A 1 188 ? 15.046 18.365 22.389 1.00 80.50 188 SER A C 1
ATOM 1439 O O . SER A 1 188 ? 16.015 18.934 21.864 1.00 80.50 188 SER A O 1
ATOM 1441 N N . VAL A 1 189 ? 14.838 17.059 22.191 1.00 82.06 189 VAL A N 1
ATOM 1442 C CA . VAL A 1 189 ? 15.733 16.245 21.352 1.00 82.06 189 VAL A CA 1
ATOM 1443 C C . VAL A 1 189 ? 15.730 16.744 19.904 1.00 82.06 189 VAL A C 1
ATOM 1445 O O . VAL A 1 189 ? 16.794 16.862 19.302 1.00 82.06 189 VAL A O 1
ATOM 1448 N N . PHE A 1 190 ? 14.564 17.099 19.361 1.00 85.00 190 PHE A N 1
ATOM 1449 C CA . PHE A 1 190 ? 14.441 17.625 18.001 1.00 85.00 190 PHE A CA 1
ATOM 1450 C C . PHE A 1 190 ? 15.143 18.978 17.846 1.00 85.00 190 PHE A C 1
ATOM 1452 O O . PHE A 1 190 ? 15.988 19.144 16.965 1.00 85.00 190 PHE A O 1
ATOM 1459 N N . THR A 1 191 ? 14.865 19.929 18.736 1.00 86.94 191 THR A N 1
ATOM 1460 C CA . THR A 1 191 ? 15.398 21.289 18.612 1.00 86.94 191 THR A CA 1
ATOM 1461 C C . THR A 1 191 ? 16.879 21.357 18.942 1.00 86.94 191 THR A C 1
ATOM 1463 O O . THR A 1 191 ? 17.614 22.086 18.280 1.00 86.94 191 THR A O 1
ATOM 1466 N N . SER A 1 192 ? 17.371 20.535 19.874 1.00 87.06 192 SER A N 1
ATOM 1467 C CA . SER A 1 192 ? 18.815 20.417 20.114 1.00 87.06 192 SER A CA 1
ATOM 1468 C C . SER A 1 192 ? 19.572 19.917 18.881 1.00 87.06 192 SER A C 1
ATOM 1470 O O . SER A 1 192 ? 20.656 20.419 18.592 1.00 87.06 192 SER A O 1
ATOM 1472 N N . VAL A 1 193 ? 18.997 18.977 18.121 1.00 87.81 193 VAL A N 1
ATOM 1473 C CA . VAL A 1 193 ? 19.575 18.495 16.861 1.00 87.81 193 VAL A CA 1
ATOM 1474 C C . VAL A 1 193 ? 19.521 19.581 15.789 1.00 87.81 193 VAL A C 1
ATOM 1476 O O . VAL A 1 193 ? 20.541 19.856 15.167 1.00 87.81 193 VAL A O 1
ATOM 1479 N N . VAL A 1 194 ? 18.378 20.243 15.595 1.00 89.75 194 VAL A N 1
ATOM 1480 C CA . VAL A 1 194 ? 18.242 21.340 14.618 1.00 89.75 194 VAL A CA 1
ATOM 1481 C C . VAL A 1 194 ? 19.248 22.458 14.908 1.00 89.75 194 VAL A C 1
ATOM 1483 O O . VAL A 1 194 ? 19.977 22.881 14.011 1.00 89.75 194 VAL A O 1
ATOM 1486 N N . VAL A 1 195 ? 19.349 22.897 16.165 1.00 90.75 195 VAL A N 1
ATOM 1487 C CA . VAL A 1 195 ? 20.290 23.943 16.586 1.00 90.75 195 VAL A CA 1
ATOM 1488 C C . VAL A 1 195 ? 21.736 23.489 16.418 1.00 90.75 195 VAL A C 1
ATOM 1490 O O . VAL A 1 195 ? 22.535 24.258 15.889 1.00 90.75 195 VAL A O 1
ATOM 1493 N N . GLU A 1 196 ? 22.094 22.258 16.795 1.00 88.94 196 GLU A N 1
ATOM 1494 C CA . GLU A 1 196 ? 23.446 21.739 16.552 1.00 88.94 196 GLU A CA 1
ATOM 1495 C C . GLU A 1 196 ? 23.776 21.734 15.058 1.00 88.94 196 GLU A C 1
ATOM 1497 O O . GLU A 1 196 ? 24.837 22.222 14.668 1.00 88.94 196 GLU A O 1
ATOM 1502 N N . GLY A 1 197 ? 22.874 21.226 14.221 1.00 88.31 197 GLY A N 1
ATOM 1503 C CA . GLY A 1 197 ? 23.072 21.126 12.780 1.00 88.31 197 GLY A CA 1
ATOM 1504 C C . GLY A 1 197 ? 23.310 22.478 12.120 1.00 88.31 197 GLY A C 1
ATOM 1505 O O . GLY A 1 197 ? 24.265 22.624 11.357 1.00 88.31 197 GLY A O 1
ATOM 1506 N N . LEU A 1 198 ? 22.491 23.474 12.467 1.00 91.25 198 LEU A N 1
ATOM 1507 C CA . LEU A 1 198 ? 22.614 24.838 11.954 1.00 91.25 198 LEU A CA 1
ATOM 1508 C C . LEU A 1 198 ? 23.856 25.551 12.511 1.00 91.25 198 LEU A C 1
ATOM 1510 O O . LEU A 1 198 ? 24.604 26.159 11.755 1.00 91.25 198 LEU A O 1
ATOM 1514 N N . ARG A 1 199 ? 24.118 25.445 13.821 1.00 90.44 199 ARG A N 1
ATOM 1515 C CA . ARG A 1 199 ? 25.228 26.149 14.488 1.00 90.44 199 ARG A CA 1
ATOM 1516 C C . ARG A 1 199 ? 26.598 25.598 14.108 1.00 90.44 199 ARG A C 1
ATOM 1518 O O . ARG A 1 199 ? 27.558 26.350 13.998 1.00 90.44 199 ARG A O 1
ATOM 1525 N N . THR A 1 200 ? 26.706 24.281 13.957 1.00 86.81 200 THR A N 1
ATOM 1526 C CA . THR A 1 200 ? 27.973 23.620 13.600 1.00 86.81 200 THR A CA 1
ATOM 1527 C C . THR A 1 200 ? 28.181 23.520 12.096 1.00 86.81 200 THR A C 1
ATOM 1529 O O . THR A 1 200 ? 29.276 23.173 11.663 1.00 86.81 200 THR A O 1
ATOM 1532 N N . GLY A 1 201 ? 27.132 23.760 11.306 1.00 83.62 201 GLY A N 1
ATOM 1533 C CA . GLY A 1 201 ? 27.145 23.517 9.871 1.00 83.62 201 GLY A CA 1
ATOM 1534 C C . GLY A 1 201 ? 27.076 22.038 9.486 1.00 83.62 201 GLY A C 1
ATOM 1535 O O . GLY A 1 201 ? 27.045 21.744 8.302 1.00 83.62 201 GLY A O 1
ATOM 1536 N N . LYS A 1 202 ? 27.005 21.088 10.434 1.00 86.19 202 LYS A N 1
ATOM 1537 C CA . LYS A 1 202 ? 26.876 19.646 10.125 1.00 86.19 202 LYS A CA 1
ATOM 1538 C C . LYS A 1 202 ? 25.589 19.297 9.372 1.00 86.19 202 LYS A C 1
ATOM 1540 O O . LYS A 1 202 ? 25.504 18.204 8.816 1.00 86.19 202 LYS A O 1
ATOM 1545 N N . ALA A 1 203 ? 24.587 20.179 9.417 1.00 87.19 203 ALA A N 1
ATOM 1546 C CA . ALA A 1 203 ? 23.377 20.010 8.631 1.00 87.19 203 ALA A CA 1
ATOM 1547 C C . ALA A 1 203 ? 23.618 20.205 7.131 1.00 87.19 203 ALA A C 1
ATOM 1549 O O . ALA A 1 203 ? 22.849 19.642 6.374 1.00 87.19 203 ALA A O 1
ATOM 1550 N N . ASP A 1 204 ? 24.664 20.921 6.709 1.00 86.44 204 ASP A N 1
ATOM 1551 C CA . ASP A 1 204 ? 25.076 21.061 5.304 1.00 86.44 204 ASP A CA 1
ATOM 1552 C C . ASP A 1 204 ? 25.639 19.716 4.808 1.00 86.44 204 ASP A C 1
ATOM 1554 O O . ASP A 1 204 ? 26.795 19.361 5.065 1.00 86.44 204 ASP A O 1
ATOM 1558 N N . ARG A 1 205 ? 24.772 18.897 4.201 1.00 80.25 205 ARG A N 1
ATOM 1559 C CA . ARG A 1 205 ? 25.102 17.508 3.852 1.00 80.25 205 ARG A CA 1
ATOM 1560 C C . ARG A 1 205 ? 25.843 17.396 2.530 1.00 80.25 205 ARG A C 1
ATOM 1562 O O . ARG A 1 205 ? 26.575 16.420 2.344 1.00 80.25 205 ARG A O 1
ATOM 1569 N N . ASP A 1 206 ? 25.623 18.335 1.618 1.00 78.88 206 ASP A N 1
ATOM 1570 C CA . ASP A 1 206 ? 26.287 18.384 0.318 1.00 78.88 206 ASP A CA 1
ATOM 1571 C C . ASP A 1 206 ? 27.547 19.271 0.320 1.00 78.88 206 ASP A C 1
ATOM 1573 O O . ASP A 1 206 ? 28.329 19.220 -0.634 1.00 78.88 206 ASP A O 1
ATOM 1577 N N . ALA A 1 207 ? 27.815 19.952 1.439 1.00 77.88 207 ALA A N 1
ATOM 1578 C CA . ALA A 1 207 ? 28.961 20.820 1.682 1.00 77.88 207 ALA A CA 1
ATOM 1579 C C . ALA A 1 207 ? 29.031 22.005 0.705 1.00 77.88 207 ALA A C 1
ATOM 1581 O O . ALA A 1 207 ? 30.129 22.448 0.343 1.00 77.88 207 ALA A O 1
ATOM 1582 N N . ASP A 1 208 ? 27.876 22.516 0.268 1.00 77.44 208 ASP A N 1
ATOM 1583 C CA . ASP A 1 208 ? 27.780 23.670 -0.631 1.00 77.44 208 ASP A CA 1
ATOM 1584 C C . ASP A 1 208 ? 27.903 25.028 0.104 1.00 77.44 208 ASP A C 1
ATOM 1586 O O . ASP A 1 208 ? 27.934 26.098 -0.523 1.00 77.44 208 ASP A O 1
ATOM 1590 N N . GLY A 1 209 ? 28.041 24.993 1.436 1.00 82.12 209 GLY A N 1
ATOM 1591 C CA . GLY A 1 209 ? 28.126 26.156 2.317 1.00 82.12 209 GLY A CA 1
ATOM 1592 C C . GLY A 1 209 ? 26.759 26.687 2.753 1.00 82.12 209 GLY A C 1
ATOM 1593 O O . GLY A 1 209 ? 26.683 27.749 3.389 1.00 82.12 209 GLY A O 1
ATOM 1594 N N . ARG A 1 210 ? 25.670 25.995 2.415 1.00 86.81 210 ARG A N 1
ATOM 1595 C CA . ARG A 1 210 ? 24.286 26.357 2.718 1.00 86.81 210 ARG A CA 1
ATOM 1596 C C . ARG A 1 210 ? 23.584 25.153 3.336 1.00 86.81 210 ARG A C 1
ATOM 1598 O O . ARG A 1 210 ? 23.876 24.007 3.064 1.00 86.81 210 ARG A O 1
ATOM 1605 N N . VAL A 1 211 ? 22.632 25.431 4.213 1.00 87.56 211 VAL A N 1
ATOM 1606 C CA . VAL A 1 211 ? 21.749 24.413 4.779 1.00 87.56 211 VAL A CA 1
ATOM 1607 C C . VAL A 1 211 ? 20.370 24.661 4.199 1.00 87.56 211 VAL A C 1
ATOM 1609 O O . VAL A 1 211 ? 19.707 25.623 4.603 1.00 87.56 211 VAL A O 1
ATOM 1612 N N . CYS A 1 212 ? 19.932 23.846 3.241 1.00 89.06 212 CYS A N 1
ATOM 1613 C CA . CYS A 1 212 ? 18.562 23.917 2.739 1.00 89.06 212 CYS A CA 1
ATOM 1614 C C . CYS A 1 212 ? 17.574 23.179 3.663 1.00 89.06 212 CYS A C 1
ATOM 1616 O O . CYS A 1 212 ? 17.943 22.547 4.655 1.00 89.06 212 CYS A O 1
ATOM 1618 N N . VAL A 1 213 ? 16.277 23.275 3.366 1.00 86.31 213 VAL A N 1
ATOM 1619 C CA . VAL A 1 213 ? 15.244 22.549 4.126 1.00 86.31 213 VAL A CA 1
ATOM 1620 C C . VAL A 1 213 ? 15.460 21.027 4.079 1.00 86.31 213 VAL A C 1
ATOM 1622 O O . VAL A 1 213 ? 15.216 20.348 5.079 1.00 86.31 213 VAL A O 1
ATOM 1625 N N . ASP A 1 214 ? 15.920 20.491 2.945 1.00 83.81 214 ASP A N 1
ATOM 1626 C CA . ASP A 1 214 ? 16.146 19.050 2.764 1.00 83.81 214 ASP A CA 1
ATOM 1627 C C . ASP A 1 214 ? 17.356 18.557 3.557 1.00 83.81 214 ASP A C 1
ATOM 1629 O O . ASP A 1 214 ? 17.280 17.527 4.231 1.00 83.81 214 ASP A O 1
ATOM 1633 N N . ASP A 1 215 ? 18.434 19.336 3.540 1.00 86.75 215 ASP A N 1
ATOM 1634 C CA . ASP A 1 215 ? 19.625 19.141 4.363 1.00 86.75 215 ASP A CA 1
ATOM 1635 C C . ASP A 1 215 ? 19.269 19.073 5.842 1.00 86.75 215 ASP A C 1
ATOM 1637 O O . ASP A 1 215 ? 19.576 18.093 6.529 1.00 86.75 215 ASP A O 1
ATOM 1641 N N . LEU A 1 216 ? 18.527 20.081 6.309 1.00 88.25 216 LEU A N 1
ATOM 1642 C CA . LEU A 1 216 ? 18.108 20.182 7.696 1.00 88.25 216 LEU A CA 1
ATOM 1643 C C . LEU A 1 216 ? 17.225 19.002 8.114 1.00 88.25 216 LEU A C 1
ATOM 1645 O O . LEU A 1 216 ? 17.430 18.435 9.187 1.00 88.25 216 LEU A O 1
ATOM 1649 N N . PHE A 1 217 ? 16.263 18.607 7.274 1.00 88.62 217 PHE A N 1
ATOM 1650 C CA . PHE A 1 217 ? 15.375 17.481 7.561 1.00 88.62 217 PHE A CA 1
ATOM 1651 C C . PHE A 1 217 ? 16.128 16.152 7.636 1.00 88.62 217 PHE A C 1
ATOM 1653 O O . PHE A 1 217 ? 15.924 15.378 8.578 1.00 88.62 217 PHE A O 1
ATOM 1660 N N . HIS A 1 218 ? 16.982 15.863 6.652 1.00 85.94 218 HIS A N 1
ATOM 1661 C CA . HIS A 1 218 ? 17.693 14.595 6.639 1.00 85.94 218 HIS A CA 1
ATOM 1662 C C . HIS A 1 218 ? 18.749 14.524 7.743 1.00 85.94 218 HIS A C 1
ATOM 1664 O O . HIS A 1 218 ? 18.851 13.493 8.404 1.00 85.94 218 HIS A O 1
ATOM 1670 N N . TYR A 1 219 ? 19.479 15.615 7.998 1.00 88.88 219 TYR A N 1
ATOM 1671 C CA . TYR A 1 219 ? 20.391 15.692 9.138 1.00 88.88 219 TYR A CA 1
ATOM 1672 C C . TYR A 1 219 ? 19.645 15.456 10.453 1.00 88.88 219 TYR A C 1
ATOM 1674 O O . TYR A 1 219 ? 20.078 14.636 11.262 1.00 88.88 219 TYR A O 1
ATOM 1682 N N . ALA A 1 220 ? 18.500 16.121 10.650 1.00 85.31 220 ALA A N 1
ATOM 1683 C CA . ALA A 1 220 ? 17.711 15.951 11.862 1.00 85.31 220 ALA A CA 1
ATOM 1684 C C . ALA A 1 220 ? 17.218 14.507 12.031 1.00 85.31 220 ALA A C 1
ATOM 1686 O O . ALA A 1 220 ? 17.320 13.945 13.119 1.00 85.31 220 ALA A O 1
ATOM 1687 N N . SER A 1 221 ? 16.756 13.882 10.947 1.00 83.94 221 SER A N 1
ATOM 1688 C CA . SER A 1 221 ? 16.297 12.489 10.949 1.00 83.94 221 SER A CA 1
ATOM 1689 C C . SER A 1 221 ? 17.422 11.510 11.303 1.00 83.94 221 SER A C 1
ATOM 1691 O O . SER A 1 221 ? 17.246 10.668 12.185 1.00 83.94 221 SER A O 1
ATOM 1693 N N . ASP A 1 222 ? 18.591 11.654 10.672 1.00 82.50 222 ASP A N 1
ATOM 1694 C CA . ASP A 1 222 ? 19.753 10.785 10.890 1.00 82.50 222 ASP A CA 1
ATOM 1695 C C . ASP A 1 222 ? 20.325 10.961 12.309 1.00 82.50 222 ASP A C 1
ATOM 1697 O O . ASP A 1 222 ? 20.600 9.982 13.007 1.00 82.50 222 ASP A O 1
ATOM 1701 N N . ALA A 1 223 ? 20.461 12.205 12.776 1.00 81.62 223 ALA A N 1
ATOM 1702 C CA . ALA A 1 223 ? 21.002 12.510 14.098 1.00 81.62 223 ALA A CA 1
ATOM 1703 C C . ALA A 1 223 ? 20.058 12.085 15.235 1.00 81.62 223 ALA A C 1
ATOM 1705 O O . ALA A 1 223 ? 20.524 11.609 16.272 1.00 81.62 223 ALA A O 1
ATOM 1706 N N . MET A 1 224 ? 18.739 12.196 15.049 1.00 80.44 224 MET A N 1
ATOM 1707 C CA . MET A 1 224 ? 17.762 11.677 16.012 1.00 80.44 224 MET A CA 1
ATOM 1708 C C . MET A 1 224 ? 17.761 10.145 16.052 1.00 80.44 224 MET A C 1
ATOM 1710 O O . MET A 1 224 ? 17.738 9.571 17.143 1.00 80.44 224 MET A O 1
ATOM 1714 N N . ALA A 1 225 ? 17.870 9.478 14.896 1.00 75.94 225 ALA A N 1
ATOM 1715 C CA . ALA A 1 225 ? 17.999 8.023 14.826 1.00 75.94 225 ALA A CA 1
ATOM 1716 C C . ALA A 1 225 ? 19.286 7.525 15.508 1.00 75.94 225 ALA A C 1
ATOM 1718 O O . ALA A 1 225 ? 19.242 6.576 16.291 1.00 75.94 225 ALA A O 1
ATOM 1719 N N . ALA A 1 226 ? 20.416 8.207 15.291 1.00 73.06 226 ALA A N 1
ATOM 1720 C CA . ALA A 1 226 ? 21.694 7.886 15.929 1.00 73.06 226 ALA A CA 1
ATOM 1721 C C . ALA A 1 226 ? 21.670 8.059 17.460 1.00 73.06 226 ALA A C 1
ATOM 1723 O O . ALA A 1 226 ? 22.376 7.349 18.173 1.00 73.06 226 ALA A O 1
ATOM 1724 N N . ARG A 1 227 ? 20.836 8.971 17.978 1.00 75.44 227 ARG A N 1
ATOM 1725 C CA . ARG A 1 227 ? 20.611 9.171 19.421 1.00 75.44 227 ARG A CA 1
ATOM 1726 C C . ARG A 1 227 ? 19.618 8.176 20.032 1.00 75.44 227 ARG A C 1
ATOM 1728 O O . ARG A 1 227 ? 19.326 8.280 21.218 1.00 75.44 227 ARG A O 1
ATOM 1735 N N . GLY A 1 228 ? 19.076 7.238 19.248 1.00 58.75 228 GLY A N 1
ATOM 1736 C CA . GLY A 1 228 ? 18.057 6.295 19.714 1.00 58.75 228 GLY A CA 1
ATOM 1737 C C . GLY A 1 228 ? 16.730 6.967 20.084 1.00 58.75 228 GLY A C 1
ATOM 1738 O O . GLY A 1 228 ? 15.960 6.419 20.875 1.00 58.75 228 GLY A O 1
ATOM 1739 N N . ALA A 1 229 ? 16.457 8.162 19.545 1.00 64.00 229 ALA A N 1
ATOM 1740 C CA . ALA A 1 229 ? 15.236 8.890 19.849 1.00 64.00 229 ALA A CA 1
ATOM 1741 C C . ALA A 1 229 ? 14.012 8.113 19.336 1.00 64.00 229 ALA A C 1
ATOM 1743 O O . ALA A 1 229 ? 13.965 7.673 18.190 1.00 64.00 229 ALA A O 1
ATOM 1744 N N . ARG A 1 230 ? 12.975 7.984 20.173 1.00 58.00 230 ARG A N 1
ATOM 1745 C CA . ARG A 1 230 ? 11.691 7.350 19.795 1.00 58.00 230 ARG A CA 1
ATOM 1746 C C . ARG A 1 230 ? 10.857 8.183 18.813 1.00 58.00 230 ARG A C 1
ATOM 1748 O O . ARG A 1 230 ? 9.798 7.730 18.391 1.00 58.00 230 ARG A O 1
ATOM 1755 N N . GLN A 1 231 ? 11.312 9.389 18.489 1.00 69.12 231 GLN A N 1
ATOM 1756 C CA . GLN A 1 231 ? 10.660 10.348 17.608 1.00 69.12 231 GLN A CA 1
ATOM 1757 C C . GLN A 1 231 ? 11.135 10.165 16.161 1.00 69.12 231 GLN A C 1
ATOM 1759 O O . GLN A 1 231 ? 12.335 10.092 15.906 1.00 69.12 231 GLN A O 1
ATOM 1764 N N . THR A 1 232 ? 10.207 10.134 15.202 1.00 72.19 232 THR A N 1
ATOM 1765 C CA . THR A 1 232 ? 10.532 10.124 13.766 1.00 72.19 232 THR A CA 1
ATOM 1766 C C . THR A 1 232 ? 10.049 11.415 13.103 1.00 72.19 232 THR A C 1
ATOM 1768 O O . THR A 1 232 ? 8.836 11.552 12.902 1.00 72.19 232 THR A O 1
ATOM 1771 N N . PRO A 1 233 ? 10.955 12.342 12.740 1.00 77.88 233 PRO A N 1
ATOM 1772 C CA . PRO A 1 233 ? 10.577 13.556 12.033 1.00 77.88 233 PRO A CA 1
ATOM 1773 C C . PRO A 1 233 ? 9.856 13.265 10.715 1.00 77.88 233 PRO A C 1
ATOM 1775 O O . PRO A 1 233 ? 10.155 12.288 10.021 1.00 77.88 233 PRO A O 1
ATOM 1778 N N . ARG A 1 234 ? 8.908 14.124 10.340 1.00 79.06 234 ARG A N 1
ATOM 1779 C CA . ARG A 1 234 ? 8.232 14.073 9.034 1.00 79.06 234 ARG A CA 1
ATOM 1780 C C . ARG A 1 234 ? 8.399 15.397 8.307 1.00 79.06 234 ARG A C 1
ATOM 1782 O O . ARG A 1 234 ? 8.606 16.434 8.933 1.00 79.06 234 ARG A O 1
ATOM 1789 N N . ARG A 1 235 ? 8.299 15.342 6.979 1.00 84.12 235 ARG A N 1
ATOM 1790 C CA . ARG A 1 235 ? 8.390 16.507 6.104 1.00 84.12 235 ARG A CA 1
ATOM 1791 C C . ARG A 1 235 ? 7.280 16.500 5.066 1.00 84.12 235 ARG A C 1
ATOM 1793 O O . ARG A 1 235 ? 7.009 15.465 4.459 1.00 84.12 235 ARG A O 1
ATOM 1800 N N . TRP A 1 236 ? 6.716 17.673 4.810 1.00 77.75 236 TRP A N 1
ATOM 1801 C CA . TRP A 1 236 ? 5.797 17.926 3.704 1.00 77.75 236 TRP A CA 1
ATOM 1802 C C . TRP A 1 236 ? 6.285 19.123 2.901 1.00 77.75 236 TRP A C 1
ATOM 1804 O O . TRP A 1 236 ? 6.738 20.111 3.475 1.00 77.75 236 TRP A O 1
ATOM 1814 N N . VAL A 1 237 ? 6.147 19.049 1.578 1.00 70.12 237 VAL A N 1
ATOM 1815 C CA . VAL A 1 237 ? 6.345 20.182 0.667 1.00 70.12 237 VAL A CA 1
ATOM 1816 C C . VAL A 1 237 ? 5.064 20.391 -0.117 1.00 70.12 237 VAL A C 1
ATOM 1818 O O . VAL A 1 237 ? 4.512 19.451 -0.693 1.00 70.12 237 VAL A O 1
ATOM 1821 N N . LEU A 1 238 ? 4.581 21.627 -0.112 1.00 62.16 238 LEU A N 1
ATOM 1822 C CA . LEU A 1 238 ? 3.446 22.081 -0.901 1.00 62.16 238 LEU A CA 1
ATOM 1823 C C . LEU A 1 238 ? 3.926 23.117 -1.914 1.00 62.16 238 LEU A C 1
ATOM 1825 O O . LEU A 1 238 ? 4.534 24.104 -1.510 1.00 62.16 238 LEU A O 1
ATOM 1829 N N . GLY A 1 239 ? 3.635 22.896 -3.199 1.00 60.25 239 GLY A N 1
ATOM 1830 C CA . GLY A 1 239 ? 4.104 23.733 -4.313 1.00 60.25 239 GLY A CA 1
ATOM 1831 C C . GLY A 1 239 ? 5.362 23.184 -5.004 1.00 60.25 239 GLY A C 1
ATOM 1832 O O . GLY A 1 239 ? 5.780 22.062 -4.729 1.00 60.25 239 GLY A O 1
ATOM 1833 N N . SER A 1 240 ? 5.950 23.957 -5.928 1.00 49.69 240 SER A N 1
ATOM 1834 C CA . SER A 1 240 ? 7.273 23.653 -6.507 1.00 49.69 240 SER A CA 1
ATOM 1835 C C . SER A 1 240 ? 8.324 23.590 -5.397 1.00 49.69 240 SER A C 1
ATOM 1837 O O . SER A 1 240 ? 8.238 24.416 -4.488 1.00 49.69 240 SER A O 1
ATOM 1839 N N . GLU A 1 241 ? 9.274 22.648 -5.484 1.00 50.34 241 GLU A N 1
ATOM 1840 C CA . GLU A 1 241 ? 10.337 22.378 -4.496 1.00 50.34 241 GLU A CA 1
ATOM 1841 C C . GLU A 1 241 ? 10.742 23.641 -3.726 1.00 50.34 241 GLU A C 1
ATOM 1843 O O . GLU A 1 241 ? 11.289 24.588 -4.293 1.00 50.34 241 GLU A O 1
ATOM 1848 N N . ALA A 1 242 ? 10.388 23.694 -2.440 1.00 50.91 242 ALA A N 1
ATOM 1849 C CA . ALA A 1 242 ? 10.694 24.828 -1.584 1.00 50.91 242 ALA A CA 1
ATOM 1850 C C . ALA A 1 242 ? 12.215 24.888 -1.368 1.00 50.91 242 ALA A C 1
ATOM 1852 O O . ALA A 1 242 ? 12.741 24.303 -0.427 1.00 50.91 242 ALA A O 1
ATOM 1853 N N . SER A 1 243 ? 12.922 25.600 -2.245 1.00 59.47 243 SER A N 1
ATOM 1854 C CA . SER A 1 243 ? 14.383 25.738 -2.256 1.00 59.47 243 SER A CA 1
ATOM 1855 C C . SER A 1 243 ? 14.899 26.726 -1.195 1.00 59.47 243 SER A C 1
ATOM 1857 O O . SER A 1 243 ? 15.849 27.469 -1.445 1.00 59.47 243 SER A O 1
ATOM 1859 N N . MET A 1 244 ? 14.225 26.825 -0.044 1.00 79.75 244 MET A N 1
ATOM 1860 C CA . MET A 1 244 ? 14.571 27.793 0.996 1.00 79.75 244 MET A CA 1
ATOM 1861 C C . MET A 1 244 ? 15.884 27.386 1.667 1.00 79.75 244 MET A C 1
ATOM 1863 O O . MET A 1 244 ? 16.030 26.265 2.156 1.00 79.75 244 MET A O 1
ATOM 1867 N N . VAL A 1 245 ? 16.827 28.323 1.718 1.00 84.44 245 VAL A N 1
ATOM 1868 C CA . VAL A 1 245 ? 18.048 28.180 2.513 1.00 84.44 245 VAL A CA 1
ATOM 1869 C C . VAL A 1 245 ? 17.722 28.614 3.937 1.00 84.44 245 VAL A C 1
ATOM 1871 O O . VAL A 1 245 ? 17.216 29.715 4.154 1.00 84.44 245 VAL A O 1
ATOM 1874 N N . VAL A 1 246 ? 17.986 27.750 4.910 1.00 85.19 246 VAL A N 1
ATOM 1875 C CA . VAL A 1 246 ? 17.722 27.993 6.333 1.00 85.19 246 VAL A CA 1
ATOM 1876 C C . VAL A 1 246 ? 18.939 28.617 7.013 1.00 85.19 246 VAL A C 1
ATOM 1878 O O . VAL A 1 246 ? 18.779 29.533 7.809 1.00 85.19 246 VAL A O 1
ATOM 1881 N N . ALA A 1 247 ? 20.156 28.198 6.668 1.00 87.44 247 ALA A N 1
ATOM 1882 C CA . ALA A 1 247 ? 21.379 28.778 7.222 1.00 87.44 247 ALA A CA 1
ATOM 1883 C C . ALA A 1 247 ? 22.555 28.736 6.241 1.00 87.44 247 ALA A C 1
ATOM 1885 O O . ALA A 1 247 ? 22.518 28.031 5.235 1.00 87.44 247 ALA A O 1
ATOM 1886 N N . ARG A 1 248 ? 23.604 29.496 6.547 1.00 85.44 248 ARG A N 1
ATOM 1887 C CA . ARG A 1 248 ? 24.937 29.403 5.946 1.00 85.44 248 ARG A CA 1
ATOM 1888 C C . ARG A 1 248 ? 25.864 28.632 6.886 1.00 85.44 248 ARG A C 1
ATOM 1890 O O . ARG A 1 248 ? 25.771 28.775 8.102 1.00 85.44 248 ARG A O 1
ATOM 1897 N N . SER A 1 249 ? 26.749 27.817 6.322 1.00 76.88 249 SER A N 1
ATOM 1898 C CA . SER A 1 249 ? 27.698 26.995 7.077 1.00 76.88 249 SER A CA 1
ATOM 1899 C C . SER A 1 249 ? 29.105 27.594 7.009 1.00 76.88 249 SER A C 1
ATOM 1901 O O . SER A 1 249 ? 29.671 27.756 5.929 1.00 76.88 249 SER A O 1
ATOM 1903 N N . ALA A 1 250 ? 29.694 27.907 8.170 1.00 57.28 250 ALA A N 1
ATOM 1904 C CA . ALA A 1 250 ? 31.084 28.365 8.282 1.00 57.28 250 ALA A CA 1
ATOM 1905 C C . ALA A 1 250 ? 32.104 27.206 8.318 1.00 57.28 250 ALA A C 1
ATOM 1907 O O . ALA A 1 250 ? 33.309 27.447 8.259 1.00 57.28 250 ALA A O 1
ATOM 1908 N N . ALA A 1 251 ? 31.649 25.947 8.380 1.00 54.41 251 ALA A N 1
ATOM 1909 C CA . ALA A 1 251 ? 32.489 24.745 8.443 1.00 54.41 251 ALA A CA 1
ATOM 1910 C C . ALA A 1 251 ? 33.151 24.382 7.094 1.00 54.41 251 ALA A C 1
ATOM 1912 O O . ALA A 1 251 ? 33.469 23.221 6.831 1.00 54.41 251 ALA A O 1
ATOM 1913 N N . ALA A 1 252 ? 33.409 25.379 6.245 1.00 45.41 252 ALA A N 1
ATOM 1914 C CA . ALA A 1 252 ? 34.229 25.248 5.050 1.00 45.41 252 ALA A CA 1
ATOM 1915 C C . ALA A 1 252 ? 35.710 25.108 5.460 1.00 45.41 252 ALA A C 1
ATOM 1917 O O . ALA A 1 252 ? 36.486 26.062 5.434 1.00 45.41 252 ALA A O 1
ATOM 1918 N N . GLY A 1 253 ? 36.096 23.901 5.887 1.00 38.84 253 GLY A N 1
ATOM 1919 C CA . GLY A 1 253 ? 37.433 23.582 6.387 1.00 38.84 253 GLY A CA 1
ATOM 1920 C C . GLY A 1 253 ? 37.932 22.197 5.965 1.00 38.84 253 GLY A C 1
ATOM 1921 O O . GLY A 1 253 ? 37.832 21.234 6.715 1.00 38.84 253 GLY A O 1
ATOM 1922 N N . THR A 1 254 ? 38.527 22.136 4.769 1.00 38.19 254 THR A N 1
ATOM 1923 C CA . THR A 1 254 ? 39.520 21.150 4.284 1.00 38.19 254 THR A CA 1
ATOM 1924 C C . THR A 1 254 ? 39.155 19.654 4.298 1.00 38.19 254 THR A C 1
ATOM 1926 O O . THR A 1 254 ? 39.679 18.872 5.089 1.00 38.19 254 THR A O 1
ATOM 1929 N N . ARG A 1 255 ? 38.428 19.205 3.268 1.00 32.50 255 ARG A N 1
ATOM 1930 C CA . ARG A 1 255 ? 38.858 18.001 2.524 1.00 32.50 255 ARG A CA 1
ATOM 1931 C C . ARG A 1 255 ? 39.863 18.462 1.460 1.00 32.50 255 ARG A C 1
ATOM 1933 O O . ARG A 1 255 ? 39.761 19.617 1.035 1.00 32.50 255 ARG A O 1
ATOM 1940 N N . PRO A 1 256 ? 40.820 17.625 1.004 1.00 34.34 256 PRO A N 1
ATOM 1941 C CA . PRO A 1 256 ? 41.575 17.950 -0.200 1.00 34.34 256 PRO A CA 1
ATOM 1942 C C . PRO A 1 256 ? 40.548 18.285 -1.265 1.00 34.34 256 PRO A C 1
ATOM 1944 O O . PRO A 1 256 ? 39.560 17.557 -1.375 1.00 34.34 256 PRO A O 1
ATOM 1947 N N . VAL A 1 257 ? 40.766 19.394 -1.965 1.00 34.50 257 VAL A N 1
ATOM 1948 C CA . VAL A 1 257 ? 39.968 19.843 -3.101 1.00 34.50 257 VAL A CA 1
ATOM 1949 C C . VAL A 1 257 ? 39.618 18.621 -3.961 1.00 34.50 257 VAL A C 1
ATOM 1951 O O . VAL A 1 257 ? 40.396 18.191 -4.807 1.00 34.50 257 VAL A O 1
ATOM 1954 N N . ALA A 1 258 ? 38.429 18.049 -3.750 1.00 43.66 258 ALA A N 1
ATOM 1955 C CA . ALA A 1 258 ? 37.642 17.677 -4.898 1.00 43.66 258 ALA A CA 1
ATOM 1956 C C . ALA A 1 258 ? 37.438 19.020 -5.583 1.00 43.66 258 ALA A C 1
ATOM 1958 O O . ALA A 1 258 ? 37.080 19.992 -4.913 1.00 43.66 258 ALA A O 1
ATOM 1959 N N . ALA A 1 259 ? 37.852 19.087 -6.846 1.00 34.03 259 ALA A N 1
ATOM 1960 C CA . ALA A 1 259 ? 37.782 20.274 -7.683 1.00 34.03 259 ALA A CA 1
ATOM 1961 C C . ALA A 1 259 ? 36.504 21.077 -7.386 1.00 34.03 259 ALA A C 1
ATOM 1963 O O . ALA A 1 259 ? 35.503 20.448 -7.023 1.00 34.03 259 ALA A O 1
ATOM 1964 N N . PRO A 1 260 ? 36.523 22.420 -7.545 1.00 30.44 260 PRO A N 1
ATOM 1965 C CA . PRO A 1 260 ? 35.306 23.226 -7.430 1.00 30.44 260 PRO A CA 1
ATOM 1966 C C . PRO A 1 260 ? 34.155 22.451 -8.069 1.00 30.44 260 PRO A C 1
ATOM 1968 O O . PRO A 1 260 ? 34.400 21.844 -9.123 1.00 30.44 260 PRO A O 1
ATOM 1971 N N . ALA A 1 261 ? 32.946 22.444 -7.466 1.00 39.66 261 ALA A N 1
ATOM 1972 C CA . ALA A 1 261 ? 31.742 22.142 -8.246 1.00 39.66 261 ALA A CA 1
ATOM 1973 C C . ALA A 1 261 ? 31.990 22.878 -9.547 1.00 39.66 261 ALA A C 1
ATOM 1975 O O . ALA A 1 261 ? 32.327 24.073 -9.457 1.00 39.66 261 ALA A O 1
ATOM 1976 N N . PRO A 1 262 ? 32.125 22.155 -10.675 1.00 35.94 262 PRO A N 1
ATOM 1977 C CA . PRO A 1 262 ? 32.865 22.748 -11.757 1.00 35.94 262 PRO A CA 1
ATOM 1978 C C . PRO A 1 262 ? 32.097 24.032 -12.130 1.00 35.94 262 PRO A C 1
ATOM 1980 O O . PRO A 1 262 ? 30.985 24.326 -11.662 1.00 35.94 262 PRO A O 1
ATOM 1983 N N . HIS A 1 263 ? 32.557 24.734 -13.145 1.00 37.22 263 HIS A N 1
ATOM 1984 C CA . HIS A 1 263 ? 31.537 25.227 -14.064 1.00 37.22 263 HIS A CA 1
ATOM 1985 C C . HIS A 1 263 ? 30.456 24.118 -14.247 1.00 37.22 263 HIS A C 1
ATOM 1987 O O . HIS A 1 263 ? 30.686 22.946 -13.935 1.00 37.22 263 HIS A O 1
ATOM 1993 N N . VAL A 1 264 ? 29.298 24.359 -14.836 1.00 39.59 264 VAL A N 1
ATOM 1994 C CA . VAL A 1 264 ? 28.790 23.222 -15.610 1.00 39.59 264 VAL A CA 1
ATOM 1995 C C . VAL A 1 264 ? 29.853 23.012 -16.708 1.00 39.59 264 VAL A C 1
ATOM 1997 O O . VAL A 1 264 ? 29.706 23.483 -17.827 1.00 39.59 264 VAL A O 1
ATOM 2000 N N . SER A 1 265 ? 30.995 22.375 -16.385 1.00 39.38 265 SER A N 1
ATOM 2001 C CA . SER A 1 265 ? 31.654 21.479 -17.281 1.00 39.38 265 SER A CA 1
ATOM 2002 C C . SER A 1 265 ? 30.557 20.456 -17.430 1.00 39.38 265 SER A C 1
ATOM 2004 O O . SER A 1 265 ? 30.324 19.573 -16.611 1.00 39.38 265 SER A O 1
ATOM 2006 N N . VAL A 1 266 ? 29.750 20.695 -18.460 1.00 41.72 266 VAL A N 1
ATOM 2007 C CA . VAL A 1 266 ? 29.167 19.603 -19.199 1.00 41.72 266 VAL A CA 1
ATOM 2008 C C . VAL A 1 266 ? 30.362 18.662 -19.335 1.00 41.72 266 VAL A C 1
ATOM 2010 O O . VAL A 1 266 ? 31.320 19.070 -20.009 1.00 41.72 266 VAL A O 1
ATOM 2013 N N . PRO A 1 267 ? 30.428 17.534 -18.588 1.00 44.50 267 PRO A N 1
ATOM 2014 C CA . PRO A 1 267 ? 31.546 16.609 -18.728 1.00 44.50 267 PRO A CA 1
ATOM 2015 C C . PRO A 1 267 ? 31.686 16.427 -20.228 1.00 44.50 267 PRO A C 1
ATOM 2017 O O . PRO A 1 267 ? 30.631 16.225 -20.838 1.00 44.50 267 PRO A O 1
ATOM 2020 N N . PRO A 1 268 ? 32.879 16.676 -20.816 1.00 45.78 268 PRO A N 1
ATOM 2021 C CA . PRO A 1 268 ? 33.032 16.954 -22.241 1.00 45.78 268 PRO A CA 1
ATOM 2022 C C . PRO A 1 268 ? 32.125 16.004 -22.976 1.00 45.78 268 PRO A C 1
ATOM 2024 O O . PRO A 1 268 ? 32.332 14.798 -22.829 1.00 45.78 268 PRO A O 1
ATOM 2027 N N . MET A 1 269 ? 31.051 16.560 -23.562 1.00 46.28 269 MET A N 1
ATOM 2028 C CA . MET A 1 269 ? 29.837 15.795 -23.831 1.00 46.28 269 MET A CA 1
ATOM 2029 C C . MET A 1 269 ? 30.291 14.553 -24.574 1.00 46.28 269 MET A C 1
ATOM 2031 O O . MET A 1 269 ? 30.799 14.693 -25.694 1.00 46.28 269 MET A O 1
ATOM 2035 N N . PRO A 1 270 ? 30.257 13.367 -23.931 1.00 53.41 270 PRO A N 1
ATOM 2036 C CA . PRO A 1 270 ? 30.769 12.201 -24.602 1.00 53.41 270 PRO A CA 1
ATOM 2037 C C . PRO A 1 270 ? 29.938 12.070 -25.882 1.00 53.41 270 PRO A C 1
ATOM 2039 O O . PRO A 1 270 ? 28.781 12.520 -25.893 1.00 53.41 270 PRO A O 1
ATOM 2042 N N . PRO A 1 271 ? 30.497 11.517 -26.973 1.00 63.34 271 PRO A N 1
ATOM 2043 C CA . PRO A 1 271 ? 29.698 11.223 -28.158 1.00 63.34 271 PRO A CA 1
ATOM 2044 C C . PRO A 1 271 ? 28.370 10.622 -27.697 1.00 63.34 271 PRO A C 1
ATOM 2046 O O . PRO A 1 271 ? 28.395 9.823 -26.758 1.00 63.34 271 PRO A O 1
ATOM 2049 N N . ARG A 1 272 ? 27.230 11.063 -28.250 1.00 61.19 272 ARG A N 1
ATOM 2050 C CA . ARG A 1 272 ? 25.884 10.732 -27.723 1.00 61.19 272 ARG A CA 1
ATOM 2051 C C . ARG A 1 272 ? 25.746 9.251 -27.334 1.00 61.19 272 ARG A C 1
ATOM 2053 O O . ARG A 1 272 ? 25.171 8.935 -26.295 1.00 61.19 272 ARG A O 1
ATOM 2060 N N . ASP A 1 273 ? 26.393 8.378 -28.097 1.00 65.25 273 ASP A N 1
ATOM 2061 C CA . ASP A 1 273 ? 26.493 6.936 -27.873 1.00 65.25 273 ASP A CA 1
ATOM 2062 C C . ASP A 1 273 ? 27.073 6.544 -26.500 1.00 65.25 273 ASP A C 1
ATOM 2064 O O . ASP A 1 273 ? 26.544 5.655 -25.835 1.00 65.25 273 ASP A O 1
ATOM 2068 N N . ARG A 1 274 ? 28.122 7.224 -26.019 1.00 76.00 274 ARG A N 1
ATOM 2069 C CA . ARG A 1 274 ? 28.748 6.960 -24.714 1.00 76.00 274 ARG A CA 1
ATOM 2070 C C . ARG A 1 274 ? 27.906 7.480 -23.542 1.00 76.00 274 ARG A C 1
ATOM 2072 O O . ARG A 1 274 ? 27.879 6.827 -22.504 1.00 76.00 274 ARG A O 1
ATOM 2079 N N . ARG A 1 275 ? 27.145 8.569 -23.709 1.00 80.50 275 ARG A N 1
ATOM 2080 C CA . ARG A 1 275 ? 26.167 9.026 -22.697 1.00 80.50 275 ARG A CA 1
ATOM 2081 C C . ARG A 1 275 ? 25.056 7.993 -22.499 1.00 80.50 275 ARG A C 1
ATOM 2083 O O . ARG A 1 275 ? 24.809 7.555 -21.379 1.00 80.50 275 ARG A O 1
ATOM 2090 N N . ALA A 1 276 ? 24.416 7.582 -23.594 1.00 80.75 276 ALA A N 1
ATOM 2091 C CA . ALA A 1 276 ? 23.343 6.590 -23.564 1.00 80.75 276 ALA A CA 1
ATOM 2092 C C . ALA A 1 276 ? 23.820 5.242 -23.003 1.00 80.75 276 ALA A C 1
ATOM 2094 O O . ALA A 1 276 ? 23.082 4.576 -22.272 1.00 80.75 276 ALA A O 1
ATOM 2095 N N . TYR A 1 277 ? 25.070 4.873 -23.306 1.00 85.69 277 TYR A N 1
ATOM 2096 C CA . TYR A 1 277 ? 25.730 3.695 -22.757 1.00 85.69 277 TYR A CA 1
ATOM 2097 C C . TYR A 1 277 ? 25.903 3.770 -21.234 1.00 85.69 277 TYR A C 1
ATOM 2099 O O . TYR A 1 277 ? 25.528 2.825 -20.546 1.00 85.69 277 TYR A O 1
ATOM 2107 N N . GLU A 1 278 ? 26.424 4.878 -20.697 1.00 89.06 278 GLU A N 1
ATOM 2108 C CA . GLU A 1 278 ? 26.653 5.026 -19.252 1.00 89.06 278 GLU A CA 1
ATOM 2109 C C . GLU A 1 278 ? 25.339 5.069 -18.454 1.00 89.06 278 GLU A C 1
ATOM 2111 O O . GLU A 1 278 ? 25.231 4.388 -17.436 1.00 89.06 278 GLU A O 1
ATOM 2116 N N . ILE A 1 279 ? 24.306 5.770 -18.943 1.00 90.75 279 ILE A N 1
ATOM 2117 C CA . ILE A 1 279 ? 22.974 5.759 -18.305 1.00 90.75 279 ILE A CA 1
ATOM 2118 C C . ILE A 1 279 ? 22.402 4.337 -18.305 1.00 90.75 279 ILE A C 1
ATOM 2120 O O . ILE A 1 279 ? 21.924 3.841 -17.285 1.00 90.75 279 ILE A O 1
ATOM 2124 N N . HIS A 1 280 ? 22.489 3.632 -19.433 1.00 91.31 280 HIS A N 1
ATOM 2125 C CA . HIS A 1 280 ? 22.025 2.250 -19.505 1.00 91.31 280 HIS A CA 1
ATOM 2126 C C . HIS A 1 280 ? 22.813 1.312 -18.575 1.00 91.31 280 HIS A C 1
ATOM 2128 O O . HIS A 1 280 ? 22.227 0.387 -18.013 1.00 91.31 280 HIS A O 1
ATOM 2134 N N . ALA A 1 281 ? 24.113 1.549 -18.372 1.00 91.81 281 ALA A N 1
ATOM 2135 C CA . ALA A 1 281 ? 24.924 0.780 -17.431 1.00 91.81 281 ALA A CA 1
ATOM 2136 C C . ALA A 1 281 ? 24.424 0.926 -15.983 1.00 91.81 281 ALA A C 1
ATOM 2138 O O . ALA A 1 281 ? 24.419 -0.059 -15.251 1.00 91.81 281 ALA A O 1
ATOM 2139 N N . GLY A 1 282 ? 23.928 2.107 -15.594 1.00 94.31 282 GLY A N 1
ATOM 2140 C CA . GLY A 1 282 ? 23.273 2.320 -14.298 1.00 94.31 282 GLY A CA 1
ATOM 2141 C C . GLY A 1 282 ? 22.020 1.461 -14.106 1.00 94.31 282 GLY A C 1
ATOM 2142 O O . GLY A 1 282 ? 21.897 0.749 -13.109 1.00 94.31 282 GLY A O 1
ATOM 2143 N N . VAL A 1 283 ? 21.127 1.454 -15.105 1.00 96.12 283 VAL A N 1
ATOM 2144 C CA . VAL A 1 283 ? 19.926 0.592 -15.103 1.00 96.12 283 VAL A CA 1
ATOM 2145 C C . VAL A 1 283 ? 20.316 -0.891 -15.089 1.00 96.12 283 VAL A C 1
ATOM 2147 O O . VAL A 1 283 ? 19.710 -1.687 -14.376 1.00 96.12 283 VAL A O 1
ATOM 2150 N N . SER A 1 284 ? 21.351 -1.264 -15.847 1.00 95.94 284 SER A N 1
ATOM 2151 C CA . SER A 1 284 ? 21.851 -2.645 -15.919 1.00 95.94 284 SER A CA 1
ATOM 2152 C C . SER A 1 284 ? 22.415 -3.113 -14.579 1.00 95.94 284 SER A C 1
ATOM 2154 O O . SER A 1 284 ? 22.099 -4.213 -14.140 1.00 95.94 284 SER A O 1
ATOM 2156 N N . ALA A 1 285 ? 23.172 -2.261 -13.882 1.00 95.00 285 ALA A N 1
ATOM 2157 C CA . ALA A 1 285 ? 23.684 -2.567 -12.549 1.00 95.00 285 ALA A CA 1
ATOM 2158 C C . ALA A 1 285 ? 22.544 -2.818 -11.548 1.00 95.00 285 ALA A C 1
ATOM 2160 O O . ALA A 1 285 ? 22.604 -3.770 -10.770 1.00 95.00 285 ALA A O 1
ATOM 2161 N N . ALA A 1 286 ? 21.478 -2.011 -11.605 1.00 95.75 286 ALA A N 1
ATOM 2162 C CA . ALA A 1 286 ? 20.281 -2.229 -10.797 1.00 95.75 286 ALA A CA 1
ATOM 2163 C C . ALA A 1 286 ? 19.592 -3.559 -11.132 1.00 95.75 286 ALA A C 1
ATOM 2165 O O . ALA A 1 286 ? 19.252 -4.320 -10.226 1.00 95.75 286 ALA A O 1
ATOM 2166 N N . ALA A 1 287 ? 19.423 -3.856 -12.423 1.00 96.44 287 ALA A N 1
ATOM 2167 C CA . ALA A 1 287 ? 18.835 -5.102 -12.900 1.00 96.44 287 ALA A CA 1
ATOM 2168 C C . ALA A 1 287 ? 19.637 -6.328 -12.442 1.00 96.44 287 ALA A C 1
ATOM 2170 O O . ALA A 1 287 ? 19.055 -7.281 -11.929 1.00 96.44 287 ALA A O 1
ATOM 2171 N N . ASP A 1 288 ? 20.961 -6.299 -12.570 1.00 93.88 288 ASP A N 1
ATOM 2172 C CA . ASP A 1 288 ? 21.827 -7.419 -12.202 1.00 93.88 288 ASP A CA 1
ATOM 2173 C C . ASP A 1 288 ? 21.869 -7.651 -10.688 1.00 93.88 288 ASP A C 1
ATOM 2175 O O . ASP A 1 288 ? 21.853 -8.803 -10.249 1.00 93.88 288 ASP A O 1
ATOM 2179 N N . ALA A 1 289 ? 21.816 -6.584 -9.884 1.00 92.00 289 ALA A N 1
ATOM 2180 C CA . ALA A 1 289 ? 21.773 -6.685 -8.426 1.00 92.00 289 ALA A CA 1
ATOM 2181 C C . ALA A 1 289 ? 20.516 -7.402 -7.902 1.00 92.00 289 ALA A C 1
ATOM 2183 O O . ALA A 1 289 ? 20.571 -8.062 -6.864 1.00 92.00 289 ALA A O 1
ATOM 2184 N N . ILE A 1 290 ? 19.387 -7.292 -8.612 1.00 93.38 290 ILE A N 1
ATOM 2185 C CA . ILE A 1 290 ? 18.103 -7.879 -8.190 1.00 93.38 290 ILE A CA 1
ATOM 2186 C C . ILE A 1 290 ? 17.670 -9.084 -9.023 1.00 93.38 290 ILE A C 1
ATOM 2188 O O . ILE A 1 290 ? 16.723 -9.770 -8.654 1.00 93.38 290 ILE A O 1
ATOM 2192 N N . ARG A 1 291 ? 18.352 -9.390 -10.131 1.00 93.56 291 ARG A N 1
ATOM 2193 C CA . ARG A 1 291 ? 18.007 -10.517 -11.015 1.00 93.56 291 ARG A CA 1
ATOM 2194 C C . ARG A 1 291 ? 17.893 -11.831 -10.246 1.00 93.56 291 ARG A C 1
ATOM 2196 O O . ARG A 1 291 ? 16.964 -12.604 -10.467 1.00 93.56 291 ARG A O 1
ATOM 2203 N N . GLY A 1 292 ? 18.811 -12.058 -9.306 1.00 90.31 292 GLY A N 1
ATOM 2204 C CA . GLY A 1 292 ? 18.816 -13.249 -8.459 1.00 90.31 292 GLY A CA 1
ATOM 2205 C C . GLY A 1 292 ? 17.662 -13.318 -7.456 1.00 90.31 292 GLY A C 1
ATOM 2206 O O . GLY A 1 292 ? 17.382 -14.404 -6.961 1.00 90.31 292 GLY A O 1
ATOM 2207 N N . THR A 1 293 ? 16.978 -12.206 -7.163 1.00 89.31 293 THR A N 1
ATOM 2208 C CA . THR A 1 293 ? 15.892 -12.156 -6.170 1.00 89.31 293 THR A CA 1
ATOM 2209 C C . THR A 1 293 ? 14.515 -12.465 -6.767 1.00 89.31 293 THR A C 1
ATOM 2211 O O . THR A 1 293 ? 13.522 -12.455 -6.043 1.00 89.31 293 THR A O 1
ATOM 2214 N N . VAL A 1 294 ? 14.428 -12.710 -8.079 1.00 90.00 294 VAL A N 1
ATOM 2215 C CA . VAL A 1 294 ? 13.163 -12.921 -8.800 1.00 90.00 294 VAL A CA 1
ATOM 2216 C C . VAL A 1 294 ? 12.719 -14.382 -8.738 1.00 90.00 294 VAL A C 1
ATOM 2218 O O . VAL A 1 294 ? 13.492 -15.287 -9.051 1.00 90.00 294 VAL A O 1
ATOM 2221 N N . GLY A 1 295 ? 11.443 -14.598 -8.414 1.00 87.12 295 GLY A N 1
ATOM 2222 C CA . GLY A 1 295 ? 10.798 -15.911 -8.413 1.00 87.12 295 GLY A CA 1
ATOM 2223 C C . GLY A 1 295 ? 10.789 -16.620 -7.049 1.00 87.12 295 GLY A C 1
ATOM 2224 O O . GLY A 1 295 ? 11.311 -16.106 -6.054 1.00 87.12 295 GLY A O 1
ATOM 2225 N N . PRO A 1 296 ? 10.178 -17.814 -6.977 1.00 80.94 296 PRO A N 1
ATOM 2226 C CA . PRO A 1 296 ? 10.054 -18.563 -5.727 1.00 80.94 296 PRO A CA 1
ATOM 2227 C C . PRO A 1 296 ? 11.380 -19.214 -5.298 1.00 80.94 296 PRO A C 1
ATOM 2229 O O . PRO A 1 296 ? 11.686 -19.238 -4.109 1.00 80.94 296 PRO A O 1
ATOM 2232 N N . VAL A 1 297 ? 12.216 -19.654 -6.248 1.00 85.44 297 VAL A N 1
ATOM 2233 C CA . VAL A 1 297 ? 13.559 -20.228 -6.006 1.00 85.44 297 VAL A CA 1
ATOM 2234 C C . VAL A 1 297 ? 14.633 -19.129 -6.067 1.00 85.44 297 VAL A C 1
ATOM 2236 O O . VAL A 1 297 ? 15.634 -19.214 -6.776 1.00 85.44 297 VAL A O 1
ATOM 2239 N N . ARG A 1 298 ? 14.379 -18.022 -5.368 1.00 83.12 298 ARG A N 1
ATOM 2240 C CA . ARG A 1 298 ? 15.236 -16.830 -5.393 1.00 83.12 298 ARG A CA 1
ATOM 2241 C C . ARG A 1 298 ? 16.463 -16.958 -4.496 1.00 83.12 298 ARG A C 1
ATOM 2243 O O . ARG A 1 298 ? 16.449 -17.611 -3.454 1.00 83.12 298 ARG A O 1
ATOM 2250 N N . ARG A 1 299 ? 17.516 -16.239 -4.873 1.00 87.75 299 ARG A N 1
ATOM 2251 C CA . ARG A 1 299 ? 18.683 -15.942 -4.035 1.00 87.75 299 ARG A CA 1
ATOM 2252 C C . ARG A 1 299 ? 18.463 -14.628 -3.286 1.00 87.75 299 ARG A C 1
ATOM 2254 O O . ARG A 1 299 ? 17.608 -13.821 -3.644 1.00 87.75 299 ARG A O 1
ATOM 2261 N N . PHE A 1 300 ? 19.263 -14.407 -2.251 1.00 84.88 300 PHE A N 1
ATOM 2262 C CA . PHE A 1 300 ? 19.247 -13.166 -1.482 1.00 84.88 300 PHE A CA 1
ATOM 2263 C C . PHE A 1 300 ? 20.397 -12.260 -1.917 1.00 84.88 300 PHE A C 1
ATOM 2265 O O . PHE A 1 300 ? 21.516 -12.734 -2.119 1.00 84.88 300 PHE A O 1
ATOM 2272 N N . ALA A 1 301 ? 20.130 -10.961 -2.004 1.00 87.62 301 ALA A N 1
ATOM 2273 C CA . ALA A 1 301 ? 21.177 -9.957 -2.061 1.00 87.62 301 ALA A CA 1
ATOM 2274 C C . ALA A 1 301 ? 21.866 -9.866 -0.692 1.00 87.62 301 ALA A C 1
ATOM 2276 O O . ALA A 1 301 ? 21.219 -9.989 0.353 1.00 87.62 301 ALA A O 1
ATOM 2277 N N . VAL A 1 302 ? 23.180 -9.648 -0.699 1.00 88.69 302 VAL A N 1
ATOM 2278 C CA . VAL A 1 302 ? 23.965 -9.374 0.508 1.00 88.69 302 VAL A CA 1
ATOM 2279 C C . VAL A 1 302 ? 24.475 -7.947 0.404 1.00 88.69 302 VAL A C 1
ATOM 2281 O O . VAL A 1 302 ? 25.208 -7.612 -0.522 1.00 88.69 302 VAL A O 1
ATOM 2284 N N . ILE A 1 303 ? 24.048 -7.110 1.340 1.00 87.94 303 ILE A N 1
ATOM 2285 C CA . ILE A 1 303 ? 24.368 -5.689 1.401 1.00 87.94 303 ILE A CA 1
ATOM 2286 C C . ILE A 1 303 ? 25.310 -5.485 2.579 1.00 87.94 303 ILE A C 1
ATOM 2288 O O . ILE A 1 303 ? 24.957 -5.814 3.708 1.00 87.94 303 ILE A O 1
ATOM 2292 N N . GLN A 1 304 ? 26.489 -4.925 2.326 1.00 87.31 304 GLN A N 1
ATOM 2293 C CA . GLN A 1 304 ? 27.334 -4.421 3.401 1.00 87.31 304 GLN A CA 1
ATOM 2294 C C . GLN A 1 304 ? 26.861 -3.016 3.777 1.00 87.31 304 GLN A C 1
ATOM 2296 O O . GLN A 1 304 ? 26.859 -2.113 2.942 1.00 87.31 304 GLN A O 1
ATOM 2301 N N . THR A 1 305 ? 26.409 -2.837 5.012 1.00 82.56 305 THR A N 1
ATOM 2302 C CA . THR A 1 305 ? 25.989 -1.536 5.543 1.00 82.56 305 THR A CA 1
ATOM 2303 C C . THR A 1 305 ? 27.205 -0.685 5.917 1.00 82.56 305 THR A C 1
ATOM 2305 O O . THR A 1 305 ? 28.329 -1.178 6.012 1.00 82.56 305 THR A O 1
ATOM 2308 N N . ALA A 1 306 ? 26.995 0.619 6.127 1.00 79.12 306 ALA A N 1
ATOM 2309 C CA . ALA A 1 306 ? 28.078 1.570 6.401 1.00 79.12 306 ALA A CA 1
ATOM 2310 C C . ALA A 1 306 ? 28.874 1.262 7.688 1.00 79.12 306 ALA A C 1
ATOM 2312 O O . ALA A 1 306 ? 30.042 1.622 7.786 1.00 79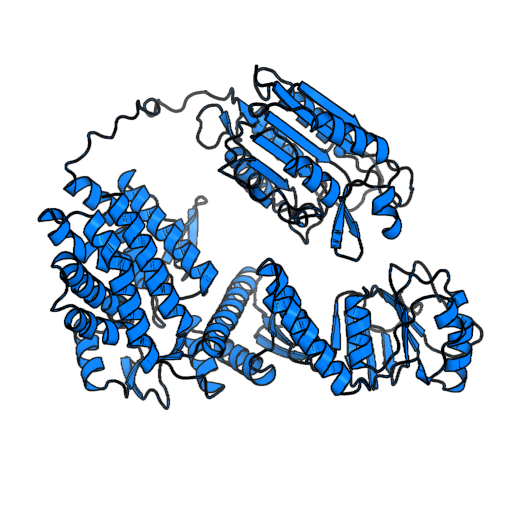.12 306 ALA A O 1
ATOM 2313 N N . ASP A 1 307 ? 28.260 0.571 8.651 1.00 80.50 307 ASP A N 1
ATOM 2314 C CA . ASP A 1 307 ? 28.886 0.083 9.889 1.00 80.50 307 ASP A CA 1
ATOM 2315 C C . ASP A 1 307 ? 29.629 -1.260 9.715 1.00 80.50 307 ASP A C 1
ATOM 2317 O O . ASP A 1 307 ? 30.163 -1.812 10.675 1.00 80.50 307 ASP A O 1
ATOM 2321 N N . GLY A 1 308 ? 29.680 -1.792 8.491 1.00 83.38 308 GLY A N 1
ATOM 2322 C CA . GLY A 1 308 ? 30.374 -3.028 8.147 1.00 83.38 308 GLY A CA 1
ATOM 2323 C C . GLY A 1 308 ? 29.566 -4.307 8.374 1.00 83.38 308 GLY A C 1
ATOM 2324 O O . GLY A 1 308 ? 30.086 -5.386 8.076 1.00 83.38 308 GLY A O 1
ATOM 2325 N N . THR A 1 309 ? 28.317 -4.229 8.853 1.00 84.75 309 THR A N 1
ATOM 2326 C CA . THR A 1 309 ? 27.465 -5.421 8.995 1.00 84.75 309 THR A CA 1
ATOM 2327 C C . THR A 1 309 ? 26.960 -5.922 7.637 1.00 84.75 309 THR A C 1
ATOM 2329 O O . THR A 1 309 ? 26.895 -5.185 6.653 1.00 84.75 309 THR A O 1
ATOM 2332 N N . LEU A 1 310 ? 26.665 -7.223 7.544 1.00 87.69 310 LEU A N 1
ATOM 2333 C CA . LEU A 1 310 ? 26.148 -7.844 6.323 1.00 87.69 310 LEU A CA 1
ATOM 2334 C C . LEU A 1 310 ? 24.651 -8.107 6.476 1.00 87.69 310 LEU A C 1
ATOM 2336 O O . LEU A 1 310 ? 24.235 -8.988 7.229 1.00 87.69 310 LEU A O 1
ATOM 2340 N N . LEU A 1 311 ? 23.842 -7.366 5.726 1.00 83.38 311 LEU A N 1
ATOM 2341 C CA . LEU A 1 311 ? 22.402 -7.551 5.633 1.00 83.38 311 LEU A CA 1
ATOM 2342 C C . LEU A 1 311 ? 22.069 -8.474 4.459 1.00 83.38 311 LEU A C 1
ATOM 2344 O O . LEU A 1 311 ? 22.329 -8.152 3.301 1.00 83.38 311 LEU A O 1
ATOM 2348 N N . ARG A 1 312 ? 21.433 -9.609 4.745 1.00 84.50 312 ARG A N 1
ATOM 2349 C CA . ARG A 1 312 ? 20.869 -10.497 3.724 1.00 84.50 312 ARG A CA 1
ATOM 2350 C C . ARG A 1 312 ? 19.417 -10.105 3.457 1.00 84.50 312 ARG A C 1
ATOM 2352 O O . ARG A 1 312 ? 18.631 -10.065 4.396 1.00 84.50 312 ARG A O 1
ATOM 2359 N N . THR A 1 313 ? 19.041 -9.851 2.204 1.00 82.19 313 THR A N 1
ATOM 2360 C CA . THR A 1 313 ? 17.678 -9.417 1.861 1.00 82.19 313 THR A CA 1
ATOM 2361 C C . THR A 1 313 ? 17.186 -9.958 0.520 1.00 82.19 313 THR A C 1
ATOM 2363 O O . THR A 1 313 ? 17.958 -10.141 -0.417 1.00 82.19 313 THR A O 1
ATOM 2366 N N . ALA A 1 314 ? 15.883 -10.230 0.432 1.00 77.38 314 ALA A N 1
ATOM 2367 C CA . ALA A 1 314 ? 15.181 -10.501 -0.827 1.00 77.38 314 ALA A CA 1
ATOM 2368 C C . ALA A 1 314 ? 14.432 -9.257 -1.348 1.00 77.38 314 ALA A C 1
ATOM 2370 O O . ALA A 1 314 ? 13.779 -9.314 -2.385 1.00 77.38 314 ALA A O 1
ATOM 2371 N N . ASP A 1 315 ? 14.517 -8.135 -0.627 1.00 81.38 315 ASP A N 1
ATOM 2372 C CA . ASP A 1 315 ? 13.904 -6.867 -1.000 1.00 81.38 315 ASP A CA 1
ATOM 2373 C C . ASP A 1 315 ? 14.705 -6.204 -2.134 1.00 81.38 315 ASP A C 1
ATOM 2375 O O . ASP A 1 315 ? 15.792 -5.655 -1.918 1.00 81.38 315 ASP A O 1
ATOM 2379 N N . SER A 1 316 ? 14.131 -6.200 -3.339 1.00 85.06 316 SER A N 1
ATOM 2380 C CA . SER A 1 316 ? 14.730 -5.569 -4.518 1.00 85.06 316 SER A CA 1
ATOM 2381 C C . SER A 1 316 ? 14.965 -4.067 -4.340 1.00 85.06 316 SER A C 1
ATOM 2383 O O . SER A 1 316 ? 15.940 -3.530 -4.851 1.00 85.06 316 SER A O 1
ATOM 2385 N N . ALA A 1 317 ? 14.117 -3.365 -3.593 1.00 85.06 317 ALA A N 1
ATOM 2386 C CA . ALA A 1 317 ? 14.295 -1.943 -3.340 1.00 85.06 317 ALA A CA 1
ATOM 2387 C C . ALA A 1 317 ? 15.442 -1.673 -2.371 1.00 85.06 317 ALA A C 1
ATOM 2389 O O . ALA A 1 317 ? 16.177 -0.707 -2.556 1.00 85.06 317 ALA A O 1
ATOM 2390 N N . ALA A 1 318 ? 15.616 -2.515 -1.350 1.00 85.25 318 ALA A N 1
ATOM 2391 C CA . ALA A 1 318 ? 16.773 -2.418 -0.466 1.00 85.25 318 ALA A CA 1
ATOM 2392 C C . ALA A 1 318 ? 18.071 -2.664 -1.249 1.00 85.25 318 ALA A C 1
ATOM 2394 O O . ALA A 1 318 ? 19.012 -1.883 -1.120 1.00 85.25 318 ALA A O 1
ATOM 2395 N N . ALA A 1 319 ? 18.082 -3.679 -2.118 1.00 89.75 319 ALA A N 1
ATOM 2396 C CA . ALA A 1 319 ? 19.223 -3.998 -2.971 1.00 89.75 319 ALA A CA 1
ATOM 2397 C C . ALA A 1 319 ? 19.578 -2.857 -3.943 1.00 89.75 319 ALA A C 1
ATOM 2399 O O . ALA A 1 319 ? 20.730 -2.432 -3.980 1.00 89.75 319 ALA A O 1
ATOM 2400 N N . VAL A 1 320 ? 18.604 -2.297 -4.673 1.00 91.81 320 VAL A N 1
ATOM 2401 C CA . VAL A 1 320 ? 18.858 -1.184 -5.614 1.00 91.81 320 VAL A CA 1
ATOM 2402 C C . VAL A 1 320 ? 19.270 0.098 -4.882 1.00 91.81 320 VAL A C 1
ATOM 2404 O O . VAL A 1 320 ? 20.127 0.840 -5.364 1.00 91.81 320 VAL A O 1
ATOM 2407 N N . ARG A 1 321 ? 18.706 0.376 -3.698 1.00 90.19 321 ARG A N 1
ATOM 2408 C CA . ARG A 1 321 ? 19.109 1.544 -2.895 1.00 90.19 321 ARG A CA 1
ATOM 2409 C C . ARG A 1 321 ? 20.571 1.476 -2.465 1.00 90.19 321 ARG A C 1
ATOM 2411 O O . ARG A 1 321 ? 21.233 2.506 -2.493 1.00 90.19 321 ARG A O 1
ATOM 2418 N N . ALA A 1 322 ? 21.073 0.289 -2.129 1.00 89.81 322 ALA A N 1
ATOM 2419 C CA . ALA A 1 322 ? 22.442 0.100 -1.656 1.00 89.81 322 ALA A CA 1
ATOM 2420 C C . ALA A 1 322 ? 23.526 0.294 -2.734 1.00 89.81 322 ALA A C 1
ATOM 2422 O O . ALA A 1 322 ? 24.702 0.419 -2.397 1.00 89.81 322 ALA A O 1
ATOM 2423 N N . LEU A 1 323 ? 23.159 0.314 -4.019 1.00 91.00 323 LEU A N 1
ATOM 2424 C CA . LEU A 1 323 ? 24.116 0.494 -5.108 1.00 91.00 323 LEU A CA 1
ATOM 2425 C C . LEU A 1 323 ? 24.709 1.907 -5.122 1.00 91.00 323 LEU A C 1
ATOM 2427 O O . LEU A 1 323 ? 24.011 2.898 -4.919 1.00 91.00 323 LEU A O 1
ATOM 2431 N N . THR A 1 324 ? 25.995 2.008 -5.437 1.00 89.69 324 THR A N 1
ATOM 2432 C CA . THR A 1 324 ? 26.685 3.282 -5.654 1.00 89.69 324 THR A CA 1
ATOM 2433 C C . THR A 1 324 ? 27.041 3.435 -7.135 1.00 89.69 324 THR A C 1
ATOM 2435 O O . THR A 1 324 ? 27.511 2.480 -7.760 1.00 89.69 324 THR A O 1
ATOM 2438 N N . PRO A 1 325 ? 26.789 4.604 -7.749 1.00 90.44 325 PRO A N 1
ATOM 2439 C CA . PRO A 1 325 ? 27.053 4.788 -9.169 1.00 90.44 325 PRO A CA 1
ATOM 2440 C C . PRO A 1 325 ? 28.547 4.996 -9.446 1.00 90.44 325 PRO A C 1
ATOM 2442 O O . PRO A 1 325 ? 29.233 5.713 -8.723 1.00 90.44 325 PRO A O 1
ATOM 2445 N N . ALA A 1 326 ? 29.043 4.406 -10.538 1.00 82.81 326 ALA A N 1
ATOM 2446 C CA . ALA A 1 326 ? 30.438 4.555 -10.966 1.00 82.81 326 ALA A CA 1
ATOM 2447 C C . ALA A 1 326 ? 30.726 5.909 -11.644 1.00 82.81 326 ALA A C 1
ATOM 2449 O O . ALA A 1 326 ? 31.844 6.414 -11.582 1.00 82.81 326 ALA A O 1
ATOM 2450 N N . THR A 1 327 ? 29.725 6.495 -12.309 1.00 88.19 327 THR A N 1
ATOM 2451 C CA . THR A 1 327 ? 29.796 7.813 -12.961 1.00 88.19 327 THR A CA 1
ATOM 2452 C C . THR A 1 327 ? 28.501 8.581 -12.718 1.00 88.19 327 THR A C 1
ATOM 2454 O O . THR A 1 327 ? 27.474 7.979 -12.406 1.00 88.19 327 THR A O 1
ATOM 2457 N N . ALA A 1 328 ? 28.513 9.904 -12.909 1.00 87.88 328 ALA A N 1
ATOM 2458 C CA . ALA A 1 328 ? 27.300 10.721 -12.809 1.00 87.88 328 ALA A CA 1
ATOM 2459 C C . ALA A 1 328 ? 26.202 10.266 -13.794 1.00 87.88 328 ALA A C 1
ATOM 2461 O O . ALA A 1 328 ? 25.029 10.210 -13.434 1.00 87.88 328 ALA A O 1
ATOM 2462 N N . TRP A 1 329 ? 26.577 9.863 -15.016 1.00 87.56 329 TRP A N 1
ATOM 2463 C CA . TRP A 1 329 ? 25.636 9.337 -16.012 1.00 87.56 329 TRP A CA 1
ATOM 2464 C C . TRP A 1 329 ? 25.057 7.979 -15.605 1.00 87.56 329 TRP A C 1
ATOM 2466 O O . TRP A 1 329 ? 23.853 7.771 -15.738 1.00 87.56 329 TRP A O 1
ATOM 2476 N N . ALA A 1 330 ? 25.878 7.079 -15.053 1.00 90.56 330 ALA A N 1
ATOM 2477 C CA . ALA A 1 330 ? 25.382 5.836 -14.462 1.00 90.56 330 ALA A CA 1
ATOM 2478 C C . ALA A 1 330 ? 24.479 6.098 -13.242 1.00 90.56 330 ALA A C 1
ATOM 2480 O O . ALA A 1 330 ? 23.536 5.345 -13.017 1.00 90.56 330 ALA A O 1
ATOM 2481 N N . GLY A 1 331 ? 24.722 7.186 -12.502 1.00 93.31 331 GLY A N 1
ATOM 2482 C CA . GLY A 1 331 ? 23.849 7.688 -11.437 1.00 93.31 331 GLY A CA 1
ATOM 2483 C C . GLY A 1 331 ? 22.425 7.929 -11.917 1.00 93.31 331 GLY A C 1
ATOM 2484 O O . GLY A 1 331 ? 21.508 7.319 -11.382 1.00 93.31 331 GLY A O 1
ATOM 2485 N N . LEU A 1 332 ? 22.249 8.683 -13.007 1.00 92.81 332 LEU A N 1
ATOM 2486 C CA . LEU A 1 332 ? 20.919 8.936 -13.583 1.00 92.81 332 LEU A CA 1
ATOM 2487 C C . LEU A 1 332 ? 20.176 7.644 -13.955 1.00 92.81 332 LEU A C 1
ATOM 2489 O O . LEU A 1 332 ? 18.971 7.528 -13.749 1.00 92.81 332 LEU A O 1
ATOM 2493 N N . GLY A 1 333 ? 20.890 6.653 -14.496 1.00 94.19 333 GLY A N 1
ATOM 2494 C CA . GLY A 1 333 ? 20.303 5.347 -14.799 1.00 94.19 333 GLY A CA 1
ATOM 2495 C C . GLY A 1 333 ? 19.905 4.558 -13.552 1.00 94.19 333 GLY A C 1
ATOM 2496 O O . GLY A 1 333 ? 18.874 3.889 -13.538 1.00 94.19 333 GLY A O 1
ATOM 2497 N N . LEU A 1 334 ? 20.716 4.634 -12.498 1.00 95.31 334 LEU A N 1
ATOM 2498 C CA . LEU A 1 334 ? 20.421 3.995 -11.222 1.00 95.31 334 LEU A CA 1
ATOM 2499 C C . LEU A 1 334 ? 19.227 4.659 -10.522 1.00 95.31 334 LEU A C 1
ATOM 2501 O O . LEU A 1 334 ? 18.370 3.958 -9.986 1.00 95.31 334 LEU A O 1
ATOM 2505 N N . ASP A 1 335 ? 19.136 5.985 -10.570 1.00 94.75 335 ASP A N 1
ATOM 2506 C CA . ASP A 1 335 ? 18.025 6.746 -9.995 1.00 94.75 335 ASP A CA 1
ATOM 2507 C C . ASP A 1 335 ? 16.713 6.449 -10.724 1.00 94.75 335 ASP A C 1
ATOM 2509 O O . ASP A 1 335 ? 15.711 6.154 -10.076 1.00 94.75 335 ASP A O 1
ATOM 2513 N N . LEU A 1 336 ? 16.746 6.326 -12.056 1.00 95.50 336 LEU A N 1
ATOM 2514 C CA . LEU A 1 336 ? 15.599 5.848 -12.831 1.00 95.50 336 LEU A CA 1
ATOM 2515 C C . LEU A 1 336 ? 15.096 4.474 -12.345 1.00 95.50 336 LEU A C 1
ATOM 2517 O O . LEU A 1 336 ? 13.890 4.241 -12.230 1.00 95.50 336 LEU A O 1
ATOM 2521 N N . ALA A 1 337 ? 16.011 3.548 -12.039 1.00 96.38 337 ALA A N 1
ATOM 2522 C CA . ALA A 1 337 ? 15.646 2.236 -11.508 1.00 96.38 337 ALA A CA 1
ATOM 2523 C C . ALA A 1 337 ? 15.092 2.318 -10.072 1.00 96.38 337 ALA A C 1
ATOM 2525 O O . ALA A 1 337 ? 14.144 1.601 -9.741 1.00 96.38 337 ALA A O 1
ATOM 2526 N N . ARG A 1 338 ? 15.641 3.194 -9.219 1.00 94.75 338 ARG A N 1
ATOM 2527 C CA . ARG A 1 338 ? 15.142 3.441 -7.851 1.00 94.75 338 ARG A CA 1
ATOM 2528 C C . ARG A 1 338 ? 13.728 4.006 -7.858 1.00 94.75 338 ARG A C 1
ATOM 2530 O O . ARG A 1 338 ? 12.880 3.533 -7.095 1.00 94.75 338 ARG A O 1
ATOM 2537 N N . ASP A 1 339 ? 13.470 4.962 -8.739 1.00 94.31 339 ASP A N 1
ATOM 2538 C CA . ASP A 1 339 ? 12.159 5.578 -8.902 1.00 94.31 339 ASP A CA 1
ATOM 2539 C C . ASP A 1 339 ? 11.143 4.558 -9.404 1.00 94.31 339 ASP A C 1
ATOM 2541 O O . ASP A 1 339 ? 10.062 4.428 -8.825 1.00 94.31 339 ASP A O 1
ATOM 2545 N N . LEU A 1 340 ? 11.512 3.744 -10.400 1.00 95.31 340 LEU A N 1
ATOM 2546 C CA . LEU A 1 340 ? 10.663 2.657 -10.887 1.00 95.31 340 LEU A CA 1
ATOM 2547 C C . LEU A 1 340 ? 10.289 1.673 -9.768 1.00 95.31 340 LEU A C 1
ATOM 2549 O O . LEU A 1 340 ? 9.115 1.338 -9.604 1.00 95.31 340 LEU A O 1
ATOM 2553 N N . VAL A 1 341 ? 11.260 1.233 -8.964 1.00 93.12 341 VAL A N 1
ATOM 2554 C CA . VAL A 1 341 ? 10.992 0.327 -7.836 1.00 93.12 341 VAL A CA 1
ATOM 2555 C C . VAL A 1 341 ? 10.078 0.981 -6.796 1.00 93.12 341 VAL A C 1
ATOM 2557 O O . VAL A 1 341 ? 9.179 0.326 -6.265 1.00 93.12 341 VAL A O 1
ATOM 2560 N N . THR A 1 342 ? 10.281 2.267 -6.514 1.00 89.19 342 THR A N 1
ATOM 2561 C CA . THR A 1 342 ? 9.464 3.023 -5.557 1.00 89.19 342 THR A CA 1
ATOM 2562 C C . THR A 1 342 ? 8.020 3.155 -6.041 1.00 89.19 342 THR A C 1
ATOM 2564 O O . THR A 1 342 ? 7.098 2.875 -5.274 1.00 89.19 342 THR A O 1
ATOM 2567 N N . ARG A 1 343 ? 7.813 3.481 -7.325 1.00 88.25 343 ARG A N 1
ATOM 2568 C CA . ARG A 1 343 ? 6.485 3.536 -7.959 1.00 88.25 343 ARG A CA 1
ATOM 2569 C C . ARG A 1 343 ? 5.767 2.188 -7.890 1.00 88.25 343 ARG A C 1
ATOM 2571 O O . ARG A 1 343 ? 4.632 2.126 -7.426 1.00 88.25 343 ARG A O 1
ATOM 2578 N N . MET A 1 344 ? 6.450 1.101 -8.257 1.00 89.81 344 MET A N 1
ATOM 2579 C CA . MET A 1 344 ? 5.873 -0.250 -8.211 1.00 89.81 344 MET A CA 1
ATOM 2580 C C . MET A 1 344 ? 5.446 -0.661 -6.800 1.00 89.81 344 MET A C 1
ATOM 2582 O O . MET A 1 344 ? 4.388 -1.265 -6.616 1.00 89.81 344 MET A O 1
ATOM 2586 N N . ARG A 1 345 ? 6.239 -0.297 -5.786 1.00 84.12 345 ARG A N 1
ATOM 2587 C CA . ARG A 1 345 ? 5.890 -0.550 -4.384 1.00 84.12 345 ARG A CA 1
ATOM 2588 C C . ARG A 1 345 ? 4.663 0.219 -3.936 1.00 84.12 345 ARG A C 1
ATOM 2590 O O . ARG A 1 345 ? 3.796 -0.376 -3.309 1.00 84.12 345 ARG A O 1
ATOM 2597 N N . ALA A 1 346 ? 4.593 1.502 -4.277 1.00 79.12 346 ALA A N 1
ATOM 2598 C CA . ALA A 1 346 ? 3.451 2.338 -3.937 1.00 79.12 346 ALA A CA 1
ATOM 2599 C C . ALA A 1 346 ? 2.150 1.839 -4.590 1.00 79.12 346 ALA A C 1
ATOM 2601 O O . ALA A 1 346 ? 1.093 1.948 -3.979 1.00 79.12 346 ALA A O 1
ATOM 2602 N N . GLN A 1 347 ? 2.228 1.277 -5.801 1.00 79.00 347 GLN A N 1
ATOM 2603 C CA . GLN A 1 347 ? 1.056 0.804 -6.538 1.00 79.00 347 GLN A CA 1
ATOM 2604 C C . GLN A 1 347 ? 0.586 -0.595 -6.119 1.00 79.00 347 GLN A C 1
ATOM 2606 O O . GLN A 1 347 ? -0.611 -0.812 -5.960 1.00 79.00 347 GLN A O 1
ATOM 2611 N N . SER A 1 348 ? 1.510 -1.552 -5.987 1.00 70.12 348 SER A N 1
ATOM 2612 C CA . SER A 1 348 ? 1.142 -2.979 -5.995 1.00 70.12 348 SER A CA 1
ATOM 2613 C C . SER A 1 348 ? 1.935 -3.849 -5.017 1.00 70.12 348 SER A C 1
ATOM 2615 O O . SER A 1 348 ? 1.650 -5.037 -4.910 1.00 70.12 348 SER A O 1
ATOM 2617 N N . CYS A 1 349 ? 2.930 -3.285 -4.314 1.00 73.38 349 CYS A N 1
ATOM 2618 C CA . CYS A 1 349 ? 3.845 -3.983 -3.389 1.00 73.38 349 CYS A CA 1
ATOM 2619 C C . CYS A 1 349 ? 4.578 -5.224 -3.953 1.00 73.38 349 CYS A C 1
ATOM 2621 O O . CYS A 1 349 ? 5.352 -5.853 -3.235 1.00 73.38 349 CYS A O 1
ATOM 2623 N N . ASP A 1 350 ? 4.418 -5.512 -5.243 1.00 83.75 350 ASP A N 1
ATOM 2624 C CA . ASP A 1 350 ? 5.012 -6.618 -5.988 1.00 83.75 350 ASP A CA 1
ATOM 2625 C C . ASP A 1 350 ? 5.376 -6.164 -7.419 1.00 83.75 350 ASP A C 1
ATOM 2627 O O . ASP A 1 350 ? 5.092 -5.034 -7.826 1.00 83.75 350 ASP A O 1
ATOM 2631 N N . GLY A 1 351 ? 6.075 -7.006 -8.180 1.00 87.06 351 GLY A N 1
ATOM 2632 C CA . GLY A 1 351 ? 6.423 -6.773 -9.583 1.00 87.06 351 GLY A CA 1
ATOM 2633 C C . GLY A 1 351 ? 7.601 -5.819 -9.808 1.00 87.06 351 GLY A C 1
ATOM 2634 O O . GLY A 1 351 ? 8.057 -5.674 -10.940 1.00 87.06 351 GLY A O 1
ATOM 2635 N N . ALA A 1 352 ? 8.153 -5.205 -8.756 1.00 91.75 352 ALA A N 1
ATOM 2636 C CA . ALA A 1 352 ? 9.223 -4.208 -8.867 1.00 91.75 352 ALA A CA 1
ATOM 2637 C C . ALA A 1 352 ? 10.489 -4.743 -9.559 1.00 91.75 352 ALA A C 1
ATOM 2639 O O . ALA A 1 352 ? 11.034 -4.094 -10.450 1.00 91.75 352 ALA A O 1
ATOM 2640 N N . ALA A 1 353 ? 10.942 -5.942 -9.185 1.00 92.31 353 ALA A N 1
ATOM 2641 C CA . ALA A 1 353 ? 12.106 -6.552 -9.820 1.00 92.31 353 ALA A CA 1
ATOM 2642 C C . ALA A 1 353 ? 11.831 -6.913 -11.289 1.00 92.31 353 ALA A C 1
ATOM 2644 O O . ALA A 1 353 ? 12.657 -6.633 -12.155 1.00 92.31 353 ALA A O 1
ATOM 2645 N N . GLY A 1 354 ? 10.639 -7.446 -11.586 1.00 94.25 354 GLY A N 1
ATOM 2646 C CA . GLY A 1 354 ? 10.197 -7.702 -12.958 1.00 94.25 354 GLY A CA 1
ATOM 2647 C C . GLY A 1 354 ? 10.195 -6.431 -13.810 1.00 94.25 354 GLY A C 1
ATOM 2648 O O . GLY A 1 354 ? 10.723 -6.445 -14.919 1.00 94.25 354 GLY A O 1
ATOM 2649 N N . ALA A 1 355 ? 9.696 -5.316 -13.271 1.00 96.50 355 ALA A N 1
ATOM 2650 C CA . ALA A 1 355 ? 9.650 -4.030 -13.961 1.00 96.50 355 ALA A CA 1
ATOM 2651 C C . ALA A 1 355 ? 11.049 -3.541 -14.371 1.00 96.50 355 ALA A C 1
ATOM 2653 O O . ALA A 1 355 ? 11.262 -3.170 -15.524 1.00 96.50 355 ALA A O 1
ATOM 2654 N N . VAL A 1 356 ? 12.026 -3.592 -13.461 1.00 97.31 356 VAL A N 1
ATOM 2655 C CA . VAL A 1 356 ? 13.412 -3.186 -13.756 1.00 97.31 356 VAL A CA 1
ATOM 2656 C C . VAL A 1 356 ? 14.051 -4.096 -14.811 1.00 97.31 356 VAL A C 1
ATOM 2658 O O . VAL A 1 356 ? 14.738 -3.597 -15.701 1.00 97.31 356 VAL A O 1
ATOM 2661 N N . LEU A 1 357 ? 13.797 -5.410 -14.769 1.00 97.56 357 LEU A N 1
ATOM 2662 C CA . LEU A 1 357 ? 14.296 -6.347 -15.785 1.00 97.56 357 LEU A CA 1
ATOM 2663 C C . LEU A 1 357 ? 13.691 -6.084 -17.172 1.00 97.56 357 LEU A C 1
ATOM 2665 O O . LEU A 1 357 ? 14.405 -6.131 -18.178 1.00 97.56 357 LEU A O 1
ATOM 2669 N N . VAL A 1 358 ? 12.388 -5.790 -17.237 1.00 98.25 358 VAL A N 1
ATOM 2670 C CA . VAL A 1 358 ? 11.721 -5.412 -18.492 1.00 98.25 358 VAL A CA 1
ATOM 2671 C C . VAL A 1 358 ? 12.278 -4.082 -18.999 1.00 98.25 358 VAL A C 1
ATOM 2673 O O . VAL A 1 358 ? 12.608 -3.986 -20.181 1.00 98.25 358 VAL A O 1
ATOM 2676 N N . LEU A 1 359 ? 12.447 -3.081 -18.128 1.00 98.06 359 LEU A N 1
ATOM 2677 C CA . LEU A 1 359 ? 13.037 -1.795 -18.499 1.00 98.06 359 LEU A CA 1
ATOM 2678 C C . LEU A 1 359 ? 14.449 -1.978 -19.068 1.00 98.06 359 LEU A C 1
ATOM 2680 O O . LEU A 1 359 ? 14.704 -1.538 -20.186 1.00 98.06 359 LEU A O 1
ATOM 2684 N N . GLU A 1 360 ? 15.352 -2.664 -18.359 1.00 97.69 360 GLU A N 1
ATOM 2685 C CA . GLU A 1 360 ? 16.717 -2.930 -18.841 1.00 97.69 360 GLU A CA 1
ATOM 2686 C C . GLU A 1 360 ? 16.692 -3.558 -20.235 1.00 97.69 360 GLU A C 1
ATOM 2688 O O . GLU A 1 360 ? 17.343 -3.055 -21.156 1.00 97.69 360 GLU A O 1
ATOM 2693 N N . SER A 1 361 ? 15.891 -4.611 -20.423 1.00 97.75 361 SER A N 1
ATOM 2694 C CA . SER A 1 361 ? 15.853 -5.337 -21.689 1.00 97.75 361 SER A CA 1
ATOM 2695 C C . SER A 1 361 ? 15.247 -4.520 -22.825 1.00 97.75 361 SER A C 1
ATOM 2697 O O . SER A 1 361 ? 15.706 -4.628 -23.970 1.00 97.75 361 SER A O 1
ATOM 2699 N N . LEU A 1 362 ? 14.235 -3.701 -22.531 1.00 97.75 362 LEU A N 1
ATOM 2700 C CA . LEU A 1 362 ? 13.645 -2.764 -23.480 1.00 97.75 362 LEU A CA 1
ATOM 2701 C C . LEU A 1 362 ? 14.706 -1.765 -23.944 1.00 97.75 362 LEU A C 1
ATOM 2703 O O . LEU A 1 362 ? 14.981 -1.669 -25.141 1.00 97.75 362 LEU A O 1
ATOM 2707 N N . LEU A 1 363 ? 15.364 -1.086 -23.002 1.00 95.50 363 LEU A N 1
ATOM 2708 C CA . LEU A 1 363 ? 16.388 -0.087 -23.301 1.00 95.50 363 LEU A CA 1
ATOM 2709 C C . LEU A 1 363 ? 17.557 -0.698 -24.079 1.00 95.50 363 LEU A C 1
ATOM 2711 O O . LEU A 1 363 ? 17.963 -0.161 -25.111 1.00 95.50 363 LEU A O 1
ATOM 2715 N N . ARG A 1 364 ? 18.042 -1.872 -23.656 1.00 94.50 364 ARG A N 1
ATOM 2716 C CA . ARG A 1 364 ? 19.095 -2.619 -24.354 1.00 94.50 364 ARG A CA 1
ATOM 2717 C C . ARG A 1 364 ? 18.725 -2.928 -25.801 1.00 94.50 364 ARG A C 1
ATOM 2719 O O . ARG A 1 364 ? 19.589 -2.825 -26.672 1.00 94.50 364 ARG A O 1
ATOM 2726 N N . SER A 1 365 ? 17.471 -3.307 -26.046 1.00 94.56 365 SER A N 1
ATOM 2727 C CA . SER A 1 365 ? 16.962 -3.664 -27.376 1.00 94.56 365 SER A CA 1
ATOM 2728 C C . SER A 1 365 ? 16.740 -2.445 -28.277 1.00 94.56 365 SER A C 1
ATOM 2730 O O . SER A 1 365 ? 16.789 -2.580 -29.496 1.00 94.56 365 SER A O 1
ATOM 2732 N N . LEU A 1 366 ? 16.559 -1.253 -27.701 1.00 93.62 366 LEU A N 1
ATOM 2733 C CA . LEU A 1 366 ? 16.444 0.003 -28.448 1.00 93.62 366 LEU A CA 1
ATOM 2734 C C . LEU A 1 366 ? 17.802 0.604 -28.846 1.00 93.62 366 LEU A C 1
ATOM 2736 O O . LEU A 1 366 ? 17.858 1.381 -29.801 1.00 93.62 366 LEU A O 1
ATOM 2740 N N . ARG A 1 367 ? 18.906 0.224 -28.183 1.00 90.06 367 ARG A N 1
ATOM 2741 C CA . ARG A 1 367 ? 20.251 0.771 -28.462 1.00 90.06 367 ARG A CA 1
ATOM 2742 C C . ARG A 1 367 ? 20.660 0.727 -29.940 1.00 90.06 367 ARG A C 1
ATOM 2744 O O . ARG A 1 367 ? 21.121 1.758 -30.424 1.00 90.06 367 ARG A O 1
ATOM 2751 N N . PRO A 1 368 ? 20.479 -0.380 -30.692 1.00 90.00 368 PRO A N 1
ATOM 2752 C CA . PRO A 1 368 ? 20.857 -0.409 -32.105 1.00 90.00 368 PRO A CA 1
ATOM 2753 C C . PRO A 1 368 ? 20.083 0.610 -32.949 1.00 90.00 368 PRO A C 1
ATOM 2755 O O . PRO A 1 368 ? 20.650 1.219 -33.849 1.00 90.00 368 PRO A O 1
ATOM 2758 N N . ALA A 1 369 ? 18.802 0.835 -32.643 1.00 89.69 369 ALA A N 1
ATOM 2759 C CA . ALA A 1 369 ? 17.976 1.798 -33.364 1.00 89.69 369 ALA A CA 1
ATOM 2760 C C . ALA A 1 369 ? 18.383 3.247 -33.065 1.00 89.69 369 ALA A C 1
ATOM 2762 O O . ALA A 1 369 ? 18.397 4.076 -33.976 1.00 89.69 369 ALA A O 1
ATOM 2763 N N . LEU A 1 370 ? 18.744 3.536 -31.811 1.00 89.62 370 LEU A N 1
ATOM 2764 C CA . LEU A 1 370 ? 19.293 4.830 -31.398 1.00 89.62 370 LEU A CA 1
ATOM 2765 C C . LEU A 1 370 ? 20.647 5.097 -32.073 1.00 89.62 370 LEU A C 1
ATOM 2767 O O . LEU A 1 370 ? 20.827 6.158 -32.662 1.00 89.62 370 LEU A O 1
ATOM 2771 N N . ALA A 1 371 ? 21.547 4.109 -32.079 1.00 86.44 371 ALA A N 1
ATOM 2772 C CA . ALA A 1 371 ? 22.847 4.195 -32.752 1.00 86.44 371 ALA A CA 1
ATOM 2773 C C . ALA A 1 371 ? 22.714 4.362 -34.278 1.00 86.44 371 ALA A C 1
ATOM 2775 O O . ALA A 1 371 ? 23.515 5.047 -34.906 1.00 86.44 371 ALA A O 1
ATOM 2776 N N . ALA A 1 372 ? 21.666 3.789 -34.879 1.00 86.88 372 ALA A N 1
ATOM 2777 C CA . ALA A 1 372 ? 21.324 3.987 -36.287 1.00 86.88 372 ALA A CA 1
ATOM 2778 C C . ALA A 1 372 ? 20.669 5.356 -36.587 1.00 86.88 372 ALA A C 1
ATOM 2780 O O . ALA A 1 372 ? 20.289 5.611 -37.729 1.00 86.88 372 ALA A O 1
ATOM 2781 N N . GLY A 1 373 ? 20.512 6.234 -35.588 1.00 86.56 373 GLY A N 1
ATOM 2782 C CA . GLY A 1 373 ? 19.994 7.595 -35.754 1.00 86.56 373 GLY A CA 1
ATOM 2783 C C . GLY A 1 373 ? 18.478 7.746 -35.597 1.00 86.56 373 GLY A C 1
ATOM 2784 O O . GLY A 1 373 ? 17.931 8.793 -35.947 1.00 86.56 373 GLY A O 1
ATOM 2785 N N . THR A 1 374 ? 17.769 6.740 -35.069 1.00 89.56 374 THR A N 1
ATOM 2786 C CA . THR A 1 374 ? 16.334 6.883 -34.764 1.00 89.56 374 THR A CA 1
ATOM 2787 C C . THR A 1 374 ? 16.137 7.953 -33.694 1.00 89.56 374 THR A C 1
ATOM 2789 O O . THR A 1 374 ? 16.707 7.865 -32.610 1.00 89.56 374 THR A O 1
ATOM 2792 N N . HIS A 1 375 ? 15.298 8.952 -33.973 1.00 90.75 375 HIS A N 1
ATOM 2793 C CA . HIS A 1 375 ? 15.087 10.069 -33.054 1.00 90.75 375 HIS A CA 1
ATOM 2794 C C . HIS A 1 375 ? 14.401 9.609 -31.741 1.00 90.75 375 HIS A C 1
ATOM 2796 O O . HIS A 1 375 ? 13.274 9.103 -31.811 1.00 90.75 375 HIS A O 1
ATOM 2802 N N . PRO A 1 376 ? 14.989 9.844 -30.546 1.00 92.06 376 PRO A N 1
ATOM 2803 C CA . PRO A 1 376 ? 14.448 9.379 -29.259 1.00 92.06 376 PRO A CA 1
ATOM 2804 C C . PRO A 1 376 ? 13.008 9.832 -28.993 1.00 92.06 376 PRO A C 1
ATOM 2806 O O . PRO A 1 376 ? 12.164 9.032 -28.601 1.00 92.06 376 PRO A O 1
ATOM 2809 N N . ALA A 1 377 ? 12.680 11.089 -29.317 1.00 92.25 377 ALA A N 1
ATOM 2810 C CA . ALA A 1 377 ? 11.318 11.611 -29.161 1.00 92.25 377 ALA A CA 1
ATOM 2811 C C . ALA A 1 377 ? 10.250 10.845 -29.973 1.00 92.25 377 ALA A C 1
ATOM 2813 O O . ALA A 1 377 ? 9.099 10.777 -29.547 1.00 92.25 377 ALA A O 1
ATOM 2814 N N . LEU A 1 378 ? 10.599 10.248 -31.123 1.00 92.69 378 LEU A N 1
ATOM 2815 C CA . LEU A 1 378 ? 9.652 9.423 -31.888 1.00 92.69 378 LEU A CA 1
ATOM 2816 C C . LEU A 1 378 ? 9.381 8.094 -31.178 1.00 92.69 378 LEU A C 1
ATOM 2818 O O . LEU A 1 378 ? 8.236 7.657 -31.117 1.00 92.69 378 LEU A O 1
ATOM 2822 N N . LEU A 1 379 ? 10.417 7.481 -30.599 1.00 94.06 379 LEU A N 1
ATOM 2823 C CA . LEU A 1 379 ? 10.263 6.291 -29.762 1.00 94.06 379 LEU A CA 1
ATOM 2824 C C . LEU A 1 379 ? 9.430 6.614 -28.514 1.00 94.06 379 LEU A C 1
ATOM 2826 O O . LEU A 1 379 ? 8.485 5.889 -28.220 1.00 94.06 379 LEU A O 1
ATOM 2830 N N . ALA A 1 380 ? 9.702 7.741 -27.847 1.00 93.62 380 ALA A N 1
ATOM 2831 C CA . ALA A 1 380 ? 8.987 8.161 -26.642 1.00 93.62 380 ALA A CA 1
ATOM 2832 C C . ALA A 1 380 ? 7.481 8.354 -26.886 1.00 93.62 380 ALA A C 1
ATOM 2834 O O . ALA A 1 380 ? 6.668 7.935 -26.065 1.00 93.62 380 ALA A O 1
ATOM 2835 N N . ARG A 1 381 ? 7.097 8.914 -28.044 1.00 91.69 381 ARG A N 1
ATOM 2836 C CA . ARG A 1 381 ? 5.686 9.041 -28.457 1.00 91.69 381 ARG A CA 1
ATOM 2837 C C . ARG A 1 381 ? 5.009 7.695 -28.725 1.00 91.69 381 ARG A C 1
ATOM 2839 O O . ARG A 1 381 ? 3.800 7.597 -28.570 1.00 91.69 381 ARG A O 1
ATOM 2846 N N . GLY A 1 382 ? 5.768 6.683 -29.145 1.00 93.62 382 GLY A N 1
ATOM 2847 C CA . GLY A 1 382 ? 5.246 5.345 -29.427 1.00 93.62 382 GLY A CA 1
ATOM 2848 C C . GLY A 1 382 ? 5.087 4.455 -28.191 1.00 93.62 382 GLY A C 1
ATOM 2849 O O . GLY A 1 382 ? 4.344 3.479 -28.265 1.00 93.62 382 GLY A O 1
ATOM 2850 N N . ILE A 1 383 ? 5.764 4.765 -27.074 1.00 95.81 383 ILE A N 1
ATOM 2851 C CA . ILE A 1 383 ? 5.778 3.911 -25.870 1.00 95.81 383 ILE A CA 1
ATOM 2852 C C . ILE A 1 383 ? 4.374 3.644 -25.361 1.00 95.81 383 ILE A C 1
ATOM 2854 O O . ILE A 1 383 ? 4.012 2.483 -25.222 1.00 95.81 383 ILE A O 1
ATOM 2858 N N . GLU A 1 384 ? 3.583 4.690 -25.148 1.00 93.19 384 GLU A N 1
ATOM 2859 C CA . GLU A 1 384 ? 2.240 4.566 -24.578 1.00 93.19 384 GLU A CA 1
ATOM 2860 C C . GLU A 1 384 ? 1.314 3.722 -25.464 1.00 93.19 384 GLU A C 1
ATOM 2862 O O . GLU A 1 384 ? 0.537 2.907 -24.973 1.00 93.19 384 GLU A O 1
ATOM 2867 N N . THR A 1 385 ? 1.452 3.838 -26.789 1.00 94.62 385 THR A N 1
ATOM 2868 C CA . THR A 1 385 ? 0.700 3.009 -27.738 1.00 94.62 385 THR A CA 1
ATOM 2869 C C . THR A 1 385 ? 1.077 1.532 -27.622 1.00 94.62 385 THR A C 1
ATOM 2871 O O . THR A 1 385 ? 0.207 0.663 -27.619 1.00 94.62 385 THR A O 1
ATOM 2874 N N . VAL A 1 386 ? 2.373 1.230 -27.528 1.00 96.75 386 VAL A N 1
ATOM 2875 C CA . VAL A 1 386 ? 2.871 -0.151 -27.502 1.00 96.75 386 VAL A CA 1
ATOM 2876 C C . VAL A 1 386 ? 2.635 -0.807 -26.136 1.00 96.75 386 VAL A C 1
ATOM 2878 O O . VAL A 1 386 ? 2.202 -1.958 -26.086 1.00 96.75 386 VAL A O 1
ATOM 2881 N N . THR A 1 387 ? 2.855 -0.092 -25.027 1.00 96.62 387 THR A N 1
ATOM 2882 C CA . THR A 1 387 ? 2.559 -0.598 -23.676 1.00 96.62 387 THR A CA 1
ATOM 2883 C C . THR A 1 387 ? 1.056 -0.738 -23.448 1.00 96.62 387 THR A C 1
ATOM 2885 O O . THR A 1 387 ? 0.628 -1.738 -22.875 1.00 96.62 387 THR A O 1
ATOM 2888 N N . GLY A 1 388 ? 0.242 0.187 -23.967 1.00 95.62 388 GLY A N 1
ATOM 2889 C CA . GLY A 1 388 ? -1.219 0.086 -23.946 1.00 95.62 388 GLY A CA 1
ATOM 2890 C C . GLY A 1 388 ? -1.745 -1.119 -24.733 1.00 95.62 388 GLY A C 1
ATOM 2891 O O . GLY A 1 388 ? -2.642 -1.822 -24.262 1.00 95.62 388 GLY A O 1
ATOM 2892 N N . ALA A 1 389 ? -1.150 -1.423 -25.891 1.00 96.31 389 ALA A N 1
ATOM 2893 C CA . ALA A 1 389 ? -1.478 -2.626 -26.656 1.00 96.31 389 ALA A CA 1
ATOM 2894 C C . ALA A 1 389 ? -1.091 -3.913 -25.909 1.00 96.31 389 ALA A C 1
ATOM 2896 O O . ALA A 1 389 ? -1.879 -4.857 -25.878 1.00 96.31 389 ALA A O 1
ATOM 2897 N N . ALA A 1 390 ? 0.075 -3.941 -25.253 1.00 96.56 390 ALA A N 1
ATOM 2898 C CA . ALA A 1 390 ? 0.467 -5.064 -24.402 1.00 96.56 390 ALA A CA 1
ATOM 2899 C C . ALA A 1 390 ? -0.508 -5.250 -23.224 1.00 96.56 390 ALA A C 1
ATOM 2901 O O . ALA A 1 390 ? -0.973 -6.360 -22.985 1.00 96.56 390 ALA A O 1
ATOM 2902 N N . GLY A 1 391 ? -0.895 -4.167 -22.542 1.00 95.31 391 GLY A N 1
ATOM 2903 C CA . GLY A 1 391 ? -1.880 -4.220 -21.457 1.00 95.31 391 GLY A CA 1
ATOM 2904 C C . GLY A 1 391 ? -3.243 -4.724 -21.933 1.00 95.31 391 GLY A C 1
ATOM 2905 O O . GLY A 1 391 ? -3.852 -5.577 -21.292 1.00 95.31 391 GLY A O 1
ATOM 2906 N N . SER A 1 392 ? -3.680 -4.281 -23.114 1.00 94.75 392 SER A N 1
ATOM 2907 C CA . SER A 1 392 ? -4.917 -4.763 -23.742 1.00 94.75 392 SER A CA 1
ATOM 2908 C C . SER A 1 392 ? -4.853 -6.254 -24.083 1.00 94.75 392 SER A C 1
ATOM 2910 O O . SER A 1 392 ? -5.854 -6.954 -23.963 1.00 94.75 392 SER A O 1
ATOM 2912 N N . GLY A 1 393 ? -3.675 -6.762 -24.457 1.00 94.69 393 GLY A N 1
ATOM 2913 C CA . GLY A 1 393 ? -3.441 -8.186 -24.701 1.00 94.69 393 GLY A CA 1
ATOM 2914 C C . GLY A 1 393 ? -3.554 -9.067 -23.452 1.00 94.69 393 GLY A C 1
ATOM 2915 O O . GLY A 1 393 ? -3.785 -10.266 -23.587 1.00 94.69 393 GLY A O 1
ATOM 2916 N N . LEU A 1 394 ? -3.432 -8.495 -22.247 1.00 94.62 394 LEU A N 1
ATOM 2917 C CA . LEU A 1 394 ? -3.606 -9.229 -20.988 1.00 94.62 394 LEU A CA 1
ATOM 2918 C C . LEU A 1 394 ? -5.081 -9.416 -20.609 1.00 94.62 394 LEU A C 1
ATOM 2920 O O . LEU A 1 394 ? -5.406 -10.396 -19.945 1.00 94.62 394 LEU A O 1
ATOM 2924 N N . LEU A 1 395 ? -5.980 -8.516 -21.029 1.00 92.81 395 LEU A N 1
ATOM 2925 C CA . LEU A 1 395 ? -7.402 -8.551 -20.647 1.00 92.81 395 LEU A CA 1
ATOM 2926 C C . LEU A 1 395 ? -8.094 -9.894 -20.957 1.00 92.81 395 LEU A C 1
ATOM 2928 O O . LEU A 1 395 ? -8.750 -10.421 -20.063 1.00 92.81 395 LEU A O 1
ATOM 2932 N N . PRO A 1 396 ? -7.936 -10.508 -22.149 1.00 92.25 396 PRO A N 1
ATOM 2933 C CA . PRO A 1 396 ? -8.587 -11.786 -22.459 1.00 92.25 396 PRO A CA 1
ATOM 2934 C C . PRO A 1 396 ? -8.053 -12.972 -21.645 1.00 92.25 396 PRO A C 1
ATOM 2936 O O . PRO A 1 396 ? -8.656 -14.043 -21.652 1.00 92.25 396 PRO A O 1
ATOM 2939 N N . LEU A 1 397 ? -6.897 -12.808 -20.998 1.00 90.88 397 LEU A N 1
ATOM 2940 C CA . LEU A 1 397 ? -6.259 -13.830 -20.173 1.00 90.88 397 LEU A CA 1
ATOM 2941 C C . LEU A 1 397 ? -6.668 -13.721 -18.700 1.00 90.88 397 LEU A C 1
ATOM 2943 O O . LEU A 1 397 ? -6.413 -14.654 -17.937 1.00 90.88 397 LEU A O 1
ATOM 2947 N N . ALA A 1 398 ? -7.258 -12.590 -18.301 1.00 91.44 398 ALA A N 1
ATOM 2948 C CA . ALA A 1 398 ? -7.651 -12.326 -16.927 1.00 91.44 398 ALA A CA 1
ATOM 2949 C C . ALA A 1 398 ? -8.807 -13.240 -16.506 1.00 91.44 398 ALA A C 1
ATOM 2951 O O . ALA A 1 398 ? -9.768 -13.452 -17.248 1.00 91.44 398 ALA A O 1
ATOM 2952 N N . ARG A 1 399 ? -8.709 -13.777 -15.291 1.00 90.25 399 ARG A N 1
ATOM 2953 C CA . ARG A 1 399 ? -9.746 -14.588 -14.650 1.00 90.25 399 ARG A CA 1
ATOM 2954 C C . ARG A 1 399 ? -10.076 -14.008 -13.287 1.00 90.25 399 ARG A C 1
ATOM 2956 O O . ARG A 1 399 ? -9.198 -13.489 -12.603 1.00 90.25 399 ARG A O 1
ATOM 2963 N N . GLU A 1 400 ? -11.332 -14.105 -12.881 1.00 91.38 400 GLU A N 1
ATOM 2964 C CA . GLU A 1 400 ? -11.708 -13.782 -11.506 1.00 91.38 400 GLU A CA 1
ATOM 2965 C C . GLU A 1 400 ? -11.165 -14.844 -10.548 1.00 91.38 400 GLU A C 1
ATOM 2967 O O . GLU A 1 400 ? -11.035 -16.013 -10.914 1.00 91.38 400 GLU A O 1
ATOM 2972 N N . VAL A 1 401 ? -10.859 -14.434 -9.318 1.00 90.00 401 VAL A N 1
ATOM 2973 C CA . VAL A 1 401 ? -10.537 -15.362 -8.231 1.00 90.00 401 VAL A CA 1
ATOM 2974 C C . VAL A 1 401 ? -11.781 -16.198 -7.938 1.00 90.00 401 VAL A C 1
ATOM 2976 O O . VAL A 1 401 ? -12.827 -15.642 -7.606 1.00 90.00 401 VAL A O 1
ATOM 2979 N N . GLN A 1 402 ? -11.679 -17.523 -8.060 1.00 83.12 402 GLN A N 1
ATOM 2980 C CA . GLN A 1 402 ? -12.824 -18.425 -7.892 1.00 83.12 402 GLN A CA 1
ATOM 2981 C C . GLN A 1 402 ? -12.804 -19.151 -6.549 1.00 83.12 402 GLN A C 1
ATOM 2983 O O . GLN A 1 402 ? -13.844 -19.619 -6.086 1.00 83.12 402 GLN A O 1
ATOM 2988 N N . SER A 1 403 ? -11.631 -19.275 -5.928 1.00 86.88 403 SER A N 1
ATOM 2989 C CA . SER A 1 403 ? -11.461 -20.084 -4.729 1.00 86.88 403 SER A CA 1
ATOM 2990 C C . SER A 1 403 ? -10.433 -19.515 -3.752 1.00 86.88 403 SER A C 1
ATOM 2992 O O . SER A 1 403 ? -9.478 -18.828 -4.120 1.00 86.88 403 SER A O 1
ATOM 2994 N N . ALA A 1 404 ? -10.567 -19.897 -2.481 1.00 87.50 404 ALA A N 1
ATOM 2995 C CA . ALA A 1 404 ? -9.541 -19.657 -1.469 1.00 87.50 404 ALA A CA 1
ATOM 2996 C C . ALA A 1 404 ? -8.191 -20.315 -1.837 1.00 87.50 404 ALA A C 1
ATOM 2998 O O . ALA A 1 404 ? -7.133 -19.837 -1.416 1.00 87.50 404 ALA A O 1
ATOM 2999 N N . LEU A 1 405 ? -8.200 -21.391 -2.638 1.00 87.62 405 LEU A N 1
ATOM 3000 C CA . LEU A 1 405 ? -6.979 -22.041 -3.119 1.00 87.62 405 LEU A CA 1
ATOM 3001 C C . LEU A 1 405 ? -6.158 -21.101 -4.012 1.00 87.62 405 LEU A C 1
ATOM 3003 O O . LEU A 1 405 ? -4.944 -21.026 -3.822 1.00 87.62 405 LEU A O 1
ATOM 3007 N N . ASP A 1 406 ? -6.813 -20.337 -4.888 1.00 89.44 406 ASP A N 1
ATOM 3008 C CA . ASP A 1 406 ? -6.157 -19.353 -5.759 1.00 89.44 406 ASP A CA 1
ATOM 3009 C C . ASP A 1 406 ? -5.416 -18.304 -4.914 1.00 89.44 406 ASP A C 1
ATOM 3011 O O . ASP A 1 406 ? -4.220 -18.064 -5.085 1.00 89.44 406 ASP A O 1
ATOM 3015 N N . LEU A 1 407 ? -6.095 -17.743 -3.904 1.00 90.38 407 LEU A N 1
ATOM 3016 C CA . LEU A 1 407 ? -5.500 -16.767 -2.981 1.00 90.38 407 LEU A CA 1
ATOM 3017 C C . LEU A 1 407 ? -4.343 -17.361 -2.180 1.00 90.38 407 LEU A C 1
ATOM 3019 O O . LEU A 1 407 ? -3.330 -16.700 -1.946 1.00 90.38 407 LEU A O 1
ATOM 3023 N N . ARG A 1 408 ? -4.460 -18.631 -1.778 1.00 91.69 408 ARG A N 1
ATOM 3024 C CA . ARG A 1 408 ? -3.386 -19.327 -1.070 1.00 91.69 408 ARG A CA 1
ATOM 3025 C C . ARG A 1 408 ? -2.164 -19.482 -1.965 1.00 91.69 408 ARG A C 1
ATOM 3027 O O . ARG A 1 408 ? -1.048 -19.288 -1.481 1.00 91.69 408 ARG A O 1
ATOM 3034 N N . GLN A 1 409 ? -2.353 -19.830 -3.236 1.00 88.56 409 GLN A N 1
ATOM 3035 C CA . GLN A 1 409 ? -1.271 -19.968 -4.210 1.00 88.56 409 GLN A CA 1
ATOM 3036 C C . GLN A 1 409 ? -0.581 -18.627 -4.467 1.00 88.56 409 GLN A C 1
ATOM 3038 O O . GLN A 1 409 ? 0.645 -18.559 -4.382 1.00 88.56 409 GLN A O 1
ATOM 3043 N N . ILE A 1 410 ? -1.345 -17.551 -4.674 1.00 90.25 410 ILE A N 1
ATOM 3044 C CA . ILE A 1 410 ? -0.814 -16.190 -4.857 1.00 90.25 410 ILE A CA 1
ATOM 3045 C C . ILE A 1 410 ? -0.007 -15.758 -3.623 1.00 90.25 410 ILE A C 1
ATOM 3047 O O . ILE A 1 410 ? 1.170 -15.407 -3.731 1.00 90.25 410 ILE A O 1
ATOM 3051 N N . GLY A 1 411 ? -0.596 -15.866 -2.427 1.00 90.75 411 GLY A N 1
ATOM 3052 C CA . GLY A 1 411 ? 0.061 -15.493 -1.171 1.00 90.75 411 GLY A CA 1
ATOM 3053 C C . GLY A 1 411 ? 1.307 -16.332 -0.859 1.00 90.75 411 GLY A C 1
ATOM 3054 O O . GLY A 1 411 ? 2.295 -15.816 -0.330 1.00 90.75 411 GLY A O 1
ATOM 3055 N N . THR A 1 412 ? 1.299 -17.616 -1.226 1.00 88.81 412 THR A N 1
ATOM 3056 C CA . THR A 1 412 ? 2.471 -18.497 -1.087 1.00 88.81 412 THR A CA 1
ATOM 3057 C C . THR A 1 412 ? 3.560 -18.121 -2.084 1.00 88.81 412 THR A C 1
ATOM 3059 O O . THR A 1 412 ? 4.728 -18.082 -1.713 1.00 88.81 412 THR A O 1
ATOM 3062 N N . THR A 1 413 ? 3.200 -17.809 -3.329 1.00 85.50 413 THR A N 1
ATOM 3063 C CA . THR A 1 413 ? 4.159 -17.482 -4.394 1.00 85.50 413 THR A CA 1
ATOM 3064 C C . THR A 1 413 ? 4.918 -16.196 -4.079 1.00 85.50 413 THR A C 1
ATOM 3066 O O . THR A 1 413 ? 6.145 -16.173 -4.179 1.00 85.50 413 THR A O 1
ATOM 3069 N N . VAL A 1 414 ? 4.217 -15.152 -3.623 1.00 85.44 414 VAL A N 1
ATOM 3070 C CA . VAL A 1 414 ? 4.849 -13.858 -3.325 1.00 85.44 414 VAL A CA 1
ATOM 3071 C C . VAL A 1 414 ? 5.759 -13.915 -2.095 1.00 85.44 414 VAL A C 1
ATOM 3073 O O . VAL A 1 414 ? 6.823 -13.298 -2.068 1.00 85.44 414 VAL A O 1
ATOM 3076 N N . THR A 1 415 ? 5.388 -14.687 -1.071 1.00 85.75 415 THR A N 1
ATOM 3077 C CA . THR A 1 415 ? 6.169 -14.751 0.177 1.00 85.75 415 THR A CA 1
ATOM 3078 C C . THR A 1 415 ? 7.212 -15.864 0.178 1.00 85.75 415 THR A C 1
ATOM 3080 O O . THR A 1 415 ? 8.274 -15.727 0.787 1.00 85.75 415 THR A O 1
ATOM 3083 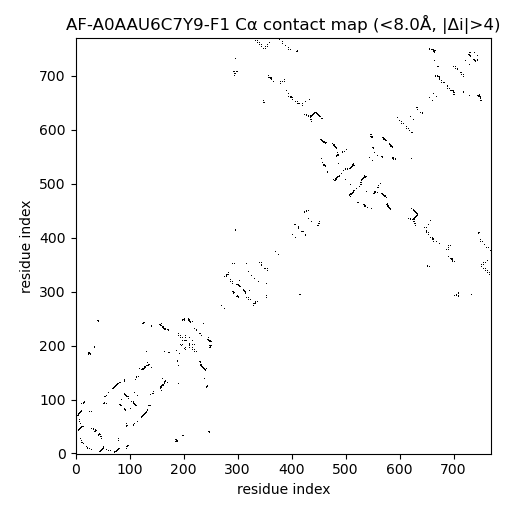N N . GLY A 1 416 ? 6.954 -16.961 -0.531 1.00 83.44 416 GLY A N 1
ATOM 3084 C CA . GLY A 1 416 ? 7.653 -18.233 -0.362 1.00 83.44 416 GLY A CA 1
ATOM 3085 C C . GLY A 1 416 ? 7.257 -18.992 0.914 1.00 83.44 416 GLY A C 1
ATOM 3086 O O . GLY A 1 416 ? 7.896 -19.993 1.225 1.00 83.44 416 GLY A O 1
ATOM 3087 N N . ASP A 1 417 ? 6.239 -18.538 1.660 1.00 87.19 417 ASP A N 1
ATOM 3088 C CA . ASP A 1 417 ? 5.778 -19.159 2.910 1.00 87.19 417 ASP A CA 1
ATOM 3089 C C . ASP A 1 417 ? 4.326 -19.672 2.765 1.00 87.19 417 ASP A C 1
ATOM 3091 O O . ASP A 1 417 ? 3.373 -18.881 2.790 1.00 87.19 417 ASP A O 1
ATOM 3095 N N . PRO A 1 418 ? 4.118 -21.003 2.668 1.00 89.31 418 PRO A N 1
ATOM 3096 C CA . PRO A 1 418 ? 2.784 -21.597 2.588 1.00 89.31 418 PRO A CA 1
ATOM 3097 C C . PRO A 1 418 ? 1.896 -21.339 3.812 1.00 89.31 418 PRO A C 1
ATOM 3099 O O . PRO A 1 418 ? 0.670 -21.411 3.691 1.00 89.31 418 PRO A O 1
ATOM 3102 N N . GLN A 1 419 ? 2.476 -21.062 4.989 1.00 91.75 419 GLN A N 1
ATOM 3103 C CA . GLN A 1 419 ? 1.714 -20.694 6.185 1.00 91.75 419 GLN A CA 1
ATOM 3104 C C . GLN A 1 419 ? 1.133 -19.286 6.041 1.00 91.75 419 GLN A C 1
ATOM 3106 O O . GLN A 1 419 ? -0.031 -19.074 6.380 1.00 91.75 419 GLN A O 1
ATOM 3111 N N . VAL A 1 420 ? 1.913 -18.343 5.497 1.00 93.19 420 VAL A N 1
ATOM 3112 C CA . VAL A 1 420 ? 1.441 -16.977 5.221 1.00 93.19 420 VAL A CA 1
ATOM 3113 C C . VAL A 1 420 ? 0.368 -16.996 4.137 1.00 93.19 420 VAL A C 1
ATOM 3115 O O . VAL A 1 420 ? -0.712 -16.448 4.348 1.00 93.19 420 VAL A O 1
ATOM 3118 N N . GLY A 1 421 ? 0.606 -17.692 3.020 1.00 92.75 421 GLY A N 1
ATOM 3119 C CA . GLY A 1 421 ? -0.409 -17.847 1.974 1.00 92.75 421 GLY A CA 1
ATOM 3120 C C . GLY A 1 421 ? -1.694 -18.498 2.496 1.00 92.75 421 GLY A C 1
ATOM 3121 O O . GLY A 1 421 ? -2.793 -18.052 2.177 1.00 92.75 421 GLY A O 1
ATOM 3122 N N . GLY A 1 422 ? -1.565 -19.514 3.356 1.00 93.94 422 GLY A N 1
ATOM 3123 C CA . GLY A 1 422 ? -2.702 -20.183 3.986 1.00 93.94 422 GLY A CA 1
ATOM 3124 C C . GLY A 1 422 ? -3.526 -19.262 4.885 1.00 93.94 422 GLY A C 1
ATOM 3125 O O . GLY A 1 422 ? -4.746 -19.218 4.744 1.00 93.94 422 GLY A O 1
ATOM 3126 N N . ILE A 1 423 ? -2.885 -18.512 5.788 1.00 94.62 423 ILE A N 1
ATOM 3127 C CA . ILE A 1 423 ? -3.619 -17.665 6.737 1.00 94.62 423 ILE A CA 1
ATOM 3128 C C . ILE A 1 423 ? -4.256 -16.447 6.065 1.00 94.62 423 ILE A C 1
ATOM 3130 O O . ILE A 1 423 ? -5.367 -16.069 6.425 1.00 94.62 423 ILE A O 1
ATOM 3134 N N . VAL A 1 424 ? -3.588 -15.864 5.065 1.00 93.69 424 VAL A N 1
ATOM 3135 C CA . VAL A 1 424 ? -4.119 -14.723 4.304 1.00 93.69 424 VAL A CA 1
ATOM 3136 C C . VAL A 1 424 ? -5.308 -15.148 3.451 1.00 93.69 424 VAL A C 1
ATOM 3138 O O . VAL A 1 424 ? -6.322 -14.457 3.445 1.00 93.69 424 VAL A O 1
ATOM 3141 N N . SER A 1 425 ? -5.224 -16.310 2.799 1.00 93.69 425 SER A N 1
ATOM 3142 C CA . SER A 1 425 ? -6.351 -16.905 2.076 1.00 93.69 425 SER A CA 1
ATOM 3143 C C . SER A 1 425 ? -7.558 -17.122 2.992 1.00 93.69 425 SER A C 1
ATOM 3145 O O . SER A 1 425 ? -8.647 -16.654 2.679 1.00 93.69 425 SER A O 1
ATOM 3147 N N . GLN A 1 426 ? -7.359 -17.729 4.169 1.00 92.00 426 GLN A N 1
ATOM 3148 C CA . GLN A 1 426 ? -8.434 -17.919 5.150 1.00 92.00 426 GLN A CA 1
ATOM 3149 C C . GLN A 1 426 ? -9.019 -16.596 5.653 1.00 92.00 426 GLN A C 1
ATOM 3151 O O . GLN A 1 426 ? -10.222 -16.507 5.880 1.00 92.00 426 GLN A O 1
ATOM 3156 N N . ALA A 1 427 ? -8.178 -15.581 5.865 1.00 90.75 427 ALA A N 1
ATOM 3157 C CA . ALA A 1 427 ? -8.633 -14.268 6.297 1.00 90.75 427 ALA A CA 1
ATOM 3158 C C . ALA A 1 427 ? -9.540 -13.638 5.234 1.00 90.75 427 ALA A C 1
ATOM 3160 O O . ALA A 1 427 ? -10.657 -13.249 5.556 1.00 90.75 427 ALA A O 1
ATOM 3161 N N . LEU A 1 428 ? -9.083 -13.597 3.978 1.00 89.19 428 LEU A N 1
ATOM 3162 C CA . LEU A 1 428 ? -9.811 -13.009 2.851 1.00 89.19 428 LEU A CA 1
ATOM 3163 C C . LEU A 1 428 ? -11.095 -13.770 2.503 1.00 89.19 428 LEU A C 1
ATOM 3165 O O . LEU A 1 428 ? -12.104 -13.138 2.211 1.00 89.19 428 LEU A O 1
ATOM 3169 N N . ASP A 1 429 ? -11.077 -15.100 2.584 1.00 87.81 429 ASP A N 1
ATOM 3170 C CA . ASP A 1 429 ? -12.257 -15.944 2.363 1.00 87.81 429 ASP A CA 1
ATOM 3171 C C . ASP A 1 429 ? -13.355 -15.657 3.399 1.00 87.81 429 ASP A C 1
ATOM 3173 O O . ASP A 1 429 ? -14.520 -15.488 3.050 1.00 87.81 429 ASP A O 1
ATOM 3177 N N . LYS A 1 430 ? -12.975 -15.500 4.676 1.00 84.94 430 LYS A N 1
ATOM 3178 C CA . LYS A 1 430 ? -13.931 -15.207 5.753 1.00 84.94 430 LYS A CA 1
ATOM 3179 C C . LYS A 1 430 ? -14.487 -13.788 5.711 1.00 84.94 430 LYS A C 1
ATOM 3181 O O . LYS A 1 430 ? -15.663 -13.599 5.996 1.00 84.94 430 LYS A O 1
ATOM 3186 N N . VAL A 1 431 ? -13.653 -12.791 5.412 1.00 82.50 431 VAL A N 1
ATOM 3187 C CA . VAL A 1 431 ? -14.095 -11.384 5.410 1.00 82.50 431 VAL A CA 1
ATOM 3188 C C . VAL A 1 431 ? -14.732 -10.953 4.088 1.00 82.50 431 VAL A C 1
ATOM 3190 O O . VAL A 1 431 ? -15.352 -9.892 4.011 1.00 82.50 431 VAL A O 1
ATOM 3193 N N . GLY A 1 432 ? -14.584 -11.768 3.044 1.00 77.94 432 GLY A N 1
ATOM 3194 C CA . GLY A 1 432 ? -15.103 -11.501 1.712 1.00 77.94 432 GLY A CA 1
ATOM 3195 C C . GLY A 1 432 ? -14.376 -10.369 0.980 1.00 77.94 432 GLY A C 1
ATOM 3196 O O . GLY A 1 432 ? -13.380 -9.804 1.437 1.00 77.94 432 GLY A O 1
ATOM 3197 N N . ARG A 1 433 ? -14.907 -10.021 -0.198 1.00 75.12 433 ARG A N 1
ATOM 3198 C CA . ARG A 1 433 ? -14.301 -9.060 -1.137 1.00 75.12 433 ARG A CA 1
ATOM 3199 C C . ARG A 1 433 ? -14.050 -7.677 -0.529 1.00 75.12 433 ARG A C 1
ATOM 3201 O O . ARG A 1 433 ? -13.000 -7.089 -0.757 1.00 75.12 433 ARG A O 1
ATOM 3208 N N . GLU A 1 434 ? -14.989 -7.185 0.270 1.00 69.31 434 GLU A N 1
ATOM 3209 C CA . GLU A 1 434 ? -14.937 -5.844 0.869 1.00 69.31 434 GLU A CA 1
ATOM 3210 C C . GLU A 1 434 ? -14.259 -5.823 2.248 1.00 69.31 434 GLU A C 1
ATOM 3212 O O . GLU A 1 434 ? -13.918 -4.757 2.760 1.00 69.31 434 GLU A O 1
ATOM 3217 N N . GLY A 1 435 ? -14.024 -6.984 2.862 1.00 72.94 435 GLY A N 1
ATOM 3218 C CA . GLY A 1 435 ? -13.518 -7.060 4.227 1.00 72.94 435 GLY A CA 1
ATOM 3219 C C . GLY A 1 435 ? -12.048 -6.668 4.360 1.00 72.94 435 GLY A C 1
ATOM 3220 O O . GLY A 1 435 ? -11.287 -6.759 3.406 1.00 72.94 435 GLY A O 1
ATOM 3221 N N . VAL A 1 436 ? -11.611 -6.205 5.523 1.00 78.44 436 VAL A N 1
ATOM 3222 C CA . VAL A 1 436 ? -10.245 -5.728 5.767 1.00 78.44 436 VAL A CA 1
ATOM 3223 C C . VAL A 1 436 ? -9.458 -6.760 6.565 1.00 78.44 436 VAL A C 1
ATOM 3225 O O . VAL A 1 436 ? -9.979 -7.380 7.488 1.00 78.44 436 VAL A O 1
ATOM 3228 N N . VAL A 1 437 ? -8.178 -6.924 6.229 1.00 82.75 437 VAL A N 1
ATOM 3229 C CA . VAL A 1 437 ? -7.242 -7.759 6.988 1.00 82.75 437 VAL A CA 1
ATOM 3230 C C . VAL A 1 437 ? -6.195 -6.862 7.639 1.00 82.75 437 VAL A C 1
ATOM 3232 O O . VAL A 1 437 ? -5.396 -6.227 6.952 1.00 82.75 437 VAL A O 1
ATOM 3235 N N . LYS A 1 438 ? -6.189 -6.814 8.971 1.00 79.75 438 LYS A N 1
ATOM 3236 C CA . LYS A 1 438 ? -5.199 -6.101 9.782 1.00 79.75 438 LYS A CA 1
ATOM 3237 C C . LYS A 1 438 ? -4.098 -7.062 10.221 1.00 79.75 438 LYS A C 1
ATOM 3239 O O . LYS A 1 438 ? -4.371 -8.210 10.559 1.00 79.75 438 LYS A O 1
ATOM 3244 N N . VAL A 1 439 ? -2.857 -6.584 10.254 1.00 84.00 439 VAL A N 1
ATOM 3245 C CA . VAL A 1 439 ? -1.700 -7.358 10.727 1.00 84.00 439 VAL A CA 1
ATOM 3246 C C . VAL A 1 439 ? -1.196 -6.753 12.031 1.00 84.00 439 VAL A C 1
ATOM 3248 O O . VAL A 1 439 ? -0.871 -5.568 12.072 1.00 84.00 439 VAL A O 1
ATOM 3251 N N . GLU A 1 440 ? -1.122 -7.560 13.086 1.00 80.88 440 GLU A N 1
ATOM 3252 C CA . GLU A 1 440 ? -0.678 -7.138 14.417 1.00 80.88 440 GLU A CA 1
ATOM 3253 C C . GLU A 1 440 ? 0.468 -8.005 14.944 1.00 80.88 440 GLU A C 1
ATOM 3255 O O . GLU A 1 440 ? 0.656 -9.152 14.537 1.00 80.88 440 GLU A O 1
ATOM 3260 N N . ALA A 1 441 ? 1.245 -7.456 15.878 1.00 80.00 441 ALA A N 1
ATOM 3261 C CA . ALA A 1 441 ? 2.264 -8.213 16.593 1.00 80.00 441 ALA A CA 1
ATOM 3262 C C . ALA A 1 441 ? 1.608 -9.139 17.630 1.00 80.00 441 ALA A C 1
ATOM 3264 O O . ALA A 1 441 ? 0.856 -8.691 18.493 1.00 80.00 441 ALA A O 1
ATOM 3265 N N . GLY A 1 442 ? 1.902 -10.432 17.545 1.00 77.62 442 GLY A N 1
ATOM 3266 C CA . GLY A 1 442 ? 1.472 -11.456 18.490 1.00 77.62 442 GLY A CA 1
ATOM 3267 C C . GLY A 1 442 ? 2.535 -11.748 19.546 1.00 77.62 442 GLY A C 1
ATOM 3268 O O . GLY A 1 442 ? 3.735 -11.685 19.282 1.00 77.62 442 GLY A O 1
ATOM 3269 N N . THR A 1 443 ? 2.089 -12.116 20.746 1.00 75.50 443 THR A N 1
ATOM 3270 C CA . THR A 1 443 ? 2.959 -12.549 21.855 1.00 75.50 443 THR A CA 1
ATOM 3271 C C . THR A 1 443 ? 3.294 -14.041 21.808 1.00 75.50 443 THR A C 1
ATOM 3273 O O . THR A 1 443 ? 4.258 -14.478 22.432 1.00 75.50 443 THR A O 1
ATOM 3276 N N . ILE A 1 444 ? 2.507 -14.827 21.067 1.00 78.75 444 ILE A N 1
ATOM 3277 C CA . ILE A 1 444 ? 2.671 -16.276 20.913 1.00 78.75 444 ILE A CA 1
ATOM 3278 C C . ILE A 1 444 ? 3.385 -16.549 19.583 1.00 78.75 444 ILE A C 1
ATOM 3280 O O . ILE A 1 444 ? 2.962 -15.989 18.573 1.00 78.75 444 ILE A O 1
ATOM 3284 N N . PRO A 1 445 ? 4.420 -17.411 19.534 1.00 80.75 445 PRO A N 1
ATOM 3285 C CA . PRO A 1 445 ? 5.071 -17.788 18.281 1.00 80.75 445 PRO A CA 1
ATOM 3286 C C . PRO A 1 445 ? 4.091 -18.379 17.257 1.00 80.75 445 PRO A C 1
ATOM 3288 O O . PRO A 1 445 ? 3.266 -19.224 17.602 1.00 80.75 445 PRO A O 1
ATOM 3291 N N . GLY A 1 446 ? 4.234 -17.997 15.986 1.00 85.88 446 GLY A N 1
ATOM 3292 C CA . GLY A 1 446 ? 3.410 -18.506 14.886 1.00 85.88 446 GLY A CA 1
ATOM 3293 C C . GLY A 1 446 ? 2.447 -17.467 14.316 1.00 85.88 446 GLY A C 1
ATOM 3294 O O . GLY A 1 446 ? 2.568 -16.275 14.581 1.00 85.88 446 GLY A O 1
ATOM 3295 N N . LEU A 1 447 ? 1.517 -17.920 13.476 1.00 90.75 447 LEU A N 1
ATOM 3296 C CA . LEU A 1 447 ? 0.492 -17.079 12.861 1.00 90.75 447 LEU A CA 1
ATOM 3297 C C . LEU A 1 447 ? -0.873 -17.484 13.418 1.00 90.75 447 LEU A C 1
ATOM 3299 O O . LEU A 1 447 ? -1.188 -18.673 13.462 1.00 90.75 447 LEU A O 1
ATOM 3303 N N . SER A 1 448 ? -1.684 -16.510 13.824 1.00 89.06 448 SER A N 1
ATOM 3304 C CA . SER A 1 448 ? -3.059 -16.758 14.271 1.00 89.06 448 SER A CA 1
ATOM 3305 C C . SER A 1 448 ? -4.025 -15.758 13.647 1.00 89.06 448 SER A C 1
ATOM 3307 O O . SER A 1 448 ? -3.659 -14.616 13.381 1.00 89.06 448 SER A O 1
ATOM 3309 N N . LEU A 1 449 ? -5.244 -16.219 13.373 1.00 87.75 449 LEU A N 1
ATOM 3310 C CA . LEU A 1 449 ? -6.296 -15.461 12.705 1.00 87.75 449 LEU A CA 1
ATOM 3311 C C . LEU A 1 449 ? -7.516 -15.407 13.616 1.00 87.75 449 LEU A C 1
ATOM 3313 O O . LEU A 1 449 ? -8.010 -16.447 14.055 1.00 87.75 449 LEU A O 1
ATOM 3317 N N . ARG A 1 450 ? -8.045 -14.206 13.821 1.00 82.19 450 ARG A N 1
ATOM 3318 C CA . ARG A 1 450 ? -9.379 -13.987 14.379 1.00 82.19 450 ARG A CA 1
ATOM 3319 C C . ARG A 1 450 ? -10.171 -13.153 13.398 1.00 82.19 450 ARG A C 1
ATOM 3321 O O . ARG A 1 450 ? -9.656 -12.183 12.849 1.00 82.19 450 ARG A O 1
ATOM 3328 N N . VAL A 1 451 ? -11.414 -13.549 13.192 1.00 79.25 451 VAL A N 1
ATOM 3329 C CA . VAL A 1 451 ? -12.385 -12.740 12.466 1.00 79.25 451 VAL A CA 1
ATOM 3330 C C . VAL A 1 451 ? -13.272 -12.094 13.505 1.00 79.25 451 VAL A C 1
ATOM 3332 O O . VAL A 1 451 ? -13.722 -12.756 14.440 1.00 79.25 451 VAL A O 1
ATOM 3335 N N . GLU A 1 452 ? -13.413 -10.785 13.392 1.00 69.69 452 GLU A N 1
ATOM 3336 C CA . GLU A 1 452 ? -14.251 -9.999 14.272 1.00 69.69 452 GLU A CA 1
ATOM 3337 C C . GLU A 1 452 ? -15.653 -9.954 13.676 1.00 69.69 452 GLU A C 1
ATOM 3339 O O . GLU A 1 452 ? -15.913 -9.238 12.712 1.00 69.69 452 GLU A O 1
ATOM 3344 N N . GLU A 1 453 ? -16.534 -10.766 14.253 1.00 68.62 453 GLU A N 1
ATOM 3345 C CA . GLU A 1 453 ? -17.976 -10.753 13.977 1.00 68.62 453 GLU A CA 1
ATOM 3346 C C . GLU A 1 453 ? -18.691 -9.648 14.781 1.00 68.62 453 GLU A C 1
ATOM 3348 O O . GLU A 1 453 ? -19.806 -9.246 14.459 1.00 68.62 453 GLU A O 1
ATOM 3353 N N . ASP A 1 454 ? -18.022 -9.133 15.817 1.00 74.25 454 ASP A N 1
ATOM 3354 C CA . ASP A 1 454 ? -18.507 -8.066 16.687 1.00 74.25 454 ASP A CA 1
ATOM 3355 C C . ASP A 1 454 ? -18.279 -6.682 16.065 1.00 74.25 454 ASP A C 1
ATOM 3357 O O . ASP A 1 454 ? -17.209 -6.404 15.510 1.00 74.25 454 ASP A O 1
ATOM 3361 N N . LEU A 1 455 ? -19.223 -5.757 16.275 1.00 83.12 455 LEU A N 1
ATOM 3362 C CA . LEU A 1 455 ? -18.956 -4.342 16.030 1.00 83.12 455 LEU A CA 1
ATOM 3363 C C . LEU A 1 455 ? -17.944 -3.857 17.070 1.00 83.12 455 LEU A C 1
ATOM 3365 O O . LEU A 1 455 ? -18.264 -3.696 18.252 1.00 83.12 455 LEU A O 1
ATOM 3369 N N . ARG A 1 456 ? -16.712 -3.615 16.621 1.00 79.06 456 ARG A N 1
ATOM 3370 C CA . ARG A 1 456 ? -15.640 -3.079 17.459 1.00 79.06 456 ARG A CA 1
ATOM 3371 C C . ARG A 1 456 ? -15.416 -1.602 17.230 1.00 79.06 456 ARG A C 1
ATOM 3373 O O . ARG A 1 456 ? -15.195 -1.161 16.105 1.00 79.06 456 ARG A O 1
ATOM 3380 N N . LEU A 1 457 ? -15.396 -0.864 18.330 1.00 79.31 457 LEU A N 1
ATOM 3381 C CA . LEU A 1 457 ? -15.055 0.545 18.375 1.00 79.31 457 LEU A CA 1
ATOM 3382 C C . LEU A 1 457 ? -13.691 0.688 19.042 1.00 79.31 457 LEU A C 1
ATOM 3384 O O . LEU A 1 457 ? -13.496 0.252 20.182 1.00 79.31 457 LEU A O 1
ATOM 3388 N N . ASP A 1 458 ? -12.759 1.309 18.328 1.00 66.94 458 ASP A N 1
ATOM 3389 C CA . ASP A 1 458 ? -11.481 1.712 18.898 1.00 66.94 458 ASP A CA 1
ATOM 3390 C C . ASP A 1 458 ? -11.715 2.961 19.764 1.00 66.94 458 ASP A C 1
ATOM 3392 O O . ASP A 1 458 ? -12.315 3.938 19.320 1.00 66.94 458 ASP A O 1
ATOM 3396 N N . CYS A 1 459 ? -11.232 2.922 21.006 1.00 56.81 459 CYS A N 1
ATOM 3397 C CA . CYS A 1 459 ? -11.168 4.065 21.922 1.00 56.81 459 CYS A CA 1
ATOM 3398 C C . CYS A 1 459 ? -12.482 4.724 22.401 1.00 56.81 459 CYS A C 1
ATOM 3400 O O . CYS A 1 459 ? -12.558 5.954 22.419 1.00 56.81 459 CYS A O 1
ATOM 3402 N N . PRO A 1 460 ? -13.443 4.000 22.990 1.00 51.62 460 PRO A N 1
ATOM 3403 C CA . PRO A 1 460 ? -14.172 4.593 24.096 1.00 51.62 460 PRO A CA 1
ATOM 3404 C C . PRO A 1 460 ? -13.262 4.572 25.324 1.00 51.62 460 PRO A C 1
ATOM 3406 O O . PRO A 1 460 ? -12.940 3.503 25.840 1.00 51.62 460 PRO A O 1
ATOM 3409 N N . ARG A 1 461 ? -12.812 5.736 25.806 1.00 51.47 461 ARG A N 1
ATOM 3410 C CA . ARG A 1 461 ? -12.197 5.807 27.140 1.00 51.47 461 ARG A CA 1
ATOM 3411 C C . ARG A 1 461 ? -13.207 5.259 28.141 1.00 51.47 461 ARG A C 1
ATOM 3413 O O . ARG A 1 461 ? -14.236 5.888 28.372 1.00 51.47 461 ARG A O 1
ATOM 3420 N N . LEU A 1 462 ? -12.920 4.093 28.705 1.00 53.50 462 LEU A N 1
ATOM 3421 C CA . LEU A 1 462 ? -13.733 3.547 29.777 1.00 53.50 462 LEU A CA 1
ATOM 3422 C C . LEU A 1 462 ? -13.343 4.185 31.089 1.00 53.50 462 LEU A C 1
ATOM 3424 O O . LEU A 1 462 ? -12.164 4.260 31.441 1.00 53.50 462 LEU A O 1
ATOM 3428 N N . LEU A 1 463 ? -14.360 4.603 31.825 1.00 53.16 463 LEU A N 1
ATOM 3429 C CA . LEU A 1 463 ? -14.205 4.985 33.214 1.00 53.16 463 LEU A CA 1
ATOM 3430 C C . LEU A 1 463 ? -13.817 3.724 34.008 1.00 53.16 463 LEU A C 1
ATOM 3432 O O . LEU A 1 463 ? -14.430 2.670 33.810 1.00 53.16 463 LEU A O 1
ATOM 3436 N N . PRO A 1 464 ? -12.769 3.768 34.850 1.00 42.41 464 PRO A N 1
ATOM 3437 C CA . PRO A 1 464 ? -12.284 2.576 35.532 1.00 42.41 464 PRO A CA 1
ATOM 3438 C C . PRO A 1 464 ? -13.372 2.019 36.464 1.00 42.41 464 PRO A C 1
ATOM 3440 O O . PRO A 1 464 ? -13.970 2.788 37.221 1.00 42.41 464 PRO A O 1
ATOM 3443 N N . PRO A 1 465 ? -13.622 0.696 36.478 1.00 40.84 465 PRO A N 1
ATOM 3444 C CA . PRO A 1 465 ? -14.488 0.111 37.483 1.00 40.84 465 PRO A CA 1
ATOM 3445 C C . PRO A 1 465 ? -13.773 0.177 38.833 1.00 40.84 465 PRO A C 1
ATOM 3447 O O . PRO A 1 465 ? -12.697 -0.393 39.028 1.00 40.84 465 PRO A O 1
ATOM 3450 N N . SER A 1 466 ? -14.384 0.849 39.804 1.00 39.31 466 SER A N 1
ATOM 3451 C CA . SER A 1 466 ? -14.004 0.700 41.202 1.00 39.31 466 SER A CA 1
ATOM 3452 C C . SER A 1 466 ? -14.402 -0.700 41.680 1.00 39.31 466 SER A C 1
ATOM 3454 O O . SER A 1 466 ? -15.493 -0.882 42.218 1.00 39.31 466 SER A O 1
ATOM 3456 N N . ARG A 1 467 ? -13.533 -1.699 41.479 1.00 37.12 467 ARG A N 1
ATOM 3457 C CA . ARG A 1 467 ? -13.428 -2.880 42.349 1.00 37.12 467 ARG A CA 1
ATOM 3458 C C . ARG A 1 467 ? -12.137 -3.659 42.086 1.00 37.12 467 ARG A C 1
ATOM 3460 O O . ARG A 1 467 ? -11.919 -4.225 41.024 1.00 37.12 467 ARG A O 1
ATOM 3467 N N . THR A 1 468 ? -11.288 -3.693 43.105 1.00 33.34 468 THR A N 1
ATOM 3468 C CA . THR A 1 468 ? -10.139 -4.591 43.243 1.00 33.34 468 THR A CA 1
ATOM 3469 C C . THR A 1 468 ? -10.579 -6.054 43.102 1.00 33.34 468 THR A C 1
ATOM 3471 O O . THR A 1 468 ? -11.327 -6.524 43.961 1.00 33.34 468 THR A O 1
ATOM 3474 N N . GLY A 1 469 ? -10.108 -6.775 42.072 1.00 36.53 469 GLY A N 1
ATOM 3475 C CA . GLY A 1 469 ? -10.129 -8.248 42.082 1.00 36.53 469 GLY A CA 1
ATOM 3476 C C . GLY A 1 469 ? -10.365 -9.030 40.780 1.00 36.53 469 GLY A C 1
ATOM 3477 O O . GLY A 1 469 ? -10.207 -10.245 40.835 1.00 36.53 469 GLY A O 1
ATOM 3478 N N . GLU A 1 470 ? -10.702 -8.427 39.635 1.00 35.16 470 GLU A N 1
ATOM 3479 C CA . GLU A 1 470 ? -10.947 -9.190 38.388 1.00 35.16 470 GLU A CA 1
ATOM 3480 C C . GLU A 1 470 ? -9.836 -9.026 37.329 1.00 35.16 470 GLU A C 1
ATOM 3482 O O . GLU A 1 470 ? -9.126 -8.016 37.338 1.00 35.16 470 GLU A O 1
ATOM 3487 N N . PRO A 1 471 ? -9.612 -10.041 36.460 1.00 38.97 471 PRO A N 1
ATOM 3488 C CA . PRO A 1 471 ? -8.458 -10.096 35.562 1.00 38.97 471 PRO A CA 1
ATOM 3489 C C . PRO A 1 471 ? -8.481 -8.955 34.533 1.00 38.97 471 PRO A C 1
ATOM 3491 O O . PRO A 1 471 ? -9.510 -8.332 34.304 1.00 38.97 471 PRO A O 1
ATOM 3494 N N . ALA A 1 472 ? -7.342 -8.708 33.881 1.00 49.28 472 ALA A N 1
ATOM 3495 C CA . ALA A 1 472 ? -7.046 -7.599 32.959 1.00 49.28 472 ALA A CA 1
ATOM 3496 C C . ALA A 1 472 ? -7.947 -7.444 31.690 1.00 49.28 472 ALA A C 1
ATOM 3498 O O . ALA A 1 472 ? -7.515 -6.840 30.713 1.00 49.28 472 ALA A O 1
ATOM 3499 N N . GLY A 1 473 ? -9.169 -7.994 31.666 1.00 52.81 473 GLY A N 1
ATOM 3500 C CA . GLY A 1 473 ? -10.000 -8.248 30.480 1.00 52.81 473 GLY A CA 1
ATOM 3501 C C . GLY A 1 473 ? -11.214 -7.335 30.224 1.00 52.81 473 GLY A C 1
ATOM 3502 O O . GLY A 1 473 ? -11.936 -7.603 29.268 1.00 52.81 473 GLY A O 1
ATOM 3503 N N . GLY A 1 474 ? -11.444 -6.271 31.004 1.00 68.19 474 GLY A N 1
ATOM 3504 C CA . GLY A 1 474 ? -12.546 -5.313 30.774 1.00 68.19 474 GLY A CA 1
ATOM 3505 C C . GLY A 1 474 ? -13.885 -5.662 31.454 1.00 68.19 474 GLY A C 1
ATOM 3506 O O . GLY A 1 474 ? -14.037 -6.727 32.042 1.00 68.19 474 GLY A O 1
ATOM 3507 N N . ILE A 1 475 ? -14.855 -4.740 31.402 1.00 76.94 475 ILE A N 1
ATOM 3508 C CA . ILE A 1 475 ? -16.212 -4.883 31.957 1.00 76.94 475 ILE A CA 1
ATOM 3509 C C . ILE A 1 475 ? -17.101 -5.600 30.937 1.00 76.94 475 ILE A C 1
ATOM 3511 O O . ILE A 1 475 ? -17.231 -5.153 29.798 1.00 76.94 475 ILE A O 1
ATOM 3515 N N . VAL A 1 476 ? -17.756 -6.684 31.353 1.00 83.25 476 VAL A N 1
ATOM 3516 C CA . VAL A 1 476 ? -18.723 -7.415 30.522 1.00 83.25 476 VAL A CA 1
ATOM 3517 C C . VAL A 1 476 ? -20.144 -7.050 30.945 1.00 83.25 476 VAL A C 1
ATOM 3519 O O . VAL A 1 476 ? -20.491 -7.163 32.119 1.00 83.25 476 VAL A O 1
ATOM 3522 N N . LEU A 1 477 ? -20.966 -6.632 29.983 1.00 84.38 477 LEU A N 1
ATOM 3523 C CA . LEU A 1 477 ? -22.390 -6.364 30.157 1.00 84.38 477 LEU A CA 1
ATOM 3524 C C . LEU A 1 477 ? -23.192 -7.376 29.333 1.00 84.38 477 LEU A C 1
ATOM 3526 O O . LEU A 1 477 ? -23.059 -7.433 28.109 1.00 84.38 477 LEU A O 1
ATOM 3530 N N . GLU A 1 478 ? -24.033 -8.163 29.998 1.00 88.69 478 GLU A N 1
ATOM 3531 C CA . GLU A 1 478 ? -24.923 -9.132 29.351 1.00 88.69 478 GLU A CA 1
ATOM 3532 C C . GLU A 1 478 ? -26.289 -8.502 29.073 1.00 88.69 478 GLU A C 1
ATOM 3534 O O . GLU A 1 478 ? -26.932 -7.955 29.970 1.00 88.69 478 GLU A O 1
ATOM 3539 N N . ARG A 1 479 ? -26.742 -8.599 27.821 1.00 90.69 479 ARG A N 1
ATOM 3540 C CA . ARG A 1 479 ? -27.980 -7.994 27.307 1.00 90.69 479 ARG A CA 1
ATOM 3541 C C . ARG A 1 479 ? -28.154 -6.508 27.683 1.00 90.69 479 ARG A C 1
ATOM 3543 O O . ARG A 1 479 ? -29.230 -6.150 28.178 1.00 90.69 479 ARG A O 1
ATOM 3550 N N . PRO A 1 480 ? -27.157 -5.626 27.475 1.00 93.12 480 PRO A N 1
ATOM 3551 C CA . PRO A 1 480 ? -27.278 -4.224 27.861 1.00 93.12 480 PRO A CA 1
ATOM 3552 C C . PRO A 1 480 ? -28.314 -3.470 27.023 1.00 93.12 480 PRO A C 1
ATOM 3554 O O . PRO A 1 480 ? -28.583 -3.826 25.871 1.00 93.12 480 PRO A O 1
ATOM 3557 N N . TYR A 1 481 ? -28.865 -2.410 27.608 1.00 95.06 481 TYR A N 1
ATOM 3558 C CA . TYR A 1 481 ? -29.416 -1.293 26.844 1.00 95.06 481 TYR A CA 1
ATOM 3559 C C . TYR A 1 481 ? -28.297 -0.338 26.429 1.00 95.06 481 TYR A C 1
ATOM 3561 O O . TYR A 1 481 ? -27.301 -0.209 27.143 1.00 95.06 481 TYR A O 1
ATOM 3569 N N . LEU A 1 482 ? -28.466 0.332 25.291 1.00 93.50 482 LEU A N 1
ATOM 3570 C CA . LEU A 1 482 ? -27.526 1.318 24.770 1.00 93.50 482 LEU A CA 1
ATOM 3571 C C . LEU A 1 482 ? -28.197 2.682 24.627 1.00 93.50 482 LEU A C 1
ATOM 3573 O O . LEU A 1 482 ? -29.173 2.813 23.891 1.00 93.50 482 LEU A O 1
ATOM 3577 N N . ALA A 1 483 ? -27.638 3.691 25.289 1.00 93.38 483 ALA A N 1
ATOM 3578 C CA . ALA A 1 483 ? -28.017 5.091 25.124 1.00 93.38 483 ALA A CA 1
ATOM 3579 C C . ALA A 1 483 ? -26.939 5.823 24.324 1.00 93.38 483 ALA A C 1
ATOM 3581 O O . ALA A 1 483 ? -25.758 5.736 24.665 1.00 93.38 483 ALA A O 1
ATOM 3582 N N . LEU A 1 484 ? -27.337 6.534 23.269 1.00 94.00 484 LEU A N 1
ATOM 3583 C CA . LEU A 1 484 ? -26.423 7.244 22.376 1.00 94.00 484 LEU A CA 1
ATOM 3584 C C . LEU A 1 484 ? -26.683 8.745 22.475 1.00 94.00 484 LEU A C 1
ATOM 3586 O O . LEU A 1 484 ? -27.738 9.207 22.059 1.00 94.00 484 LEU A O 1
ATOM 3590 N N . CYS A 1 485 ? -25.734 9.501 23.010 1.00 91.50 485 CYS A N 1
ATOM 3591 C CA . CYS A 1 485 ? -25.849 10.935 23.252 1.00 91.50 485 CYS A CA 1
ATOM 3592 C C . CYS A 1 485 ? -24.896 11.702 22.327 1.00 91.50 485 CYS A C 1
ATOM 3594 O O . CYS A 1 485 ? -23.685 11.692 22.535 1.00 91.50 485 CYS A O 1
ATOM 3596 N N . ASP A 1 486 ? -25.420 12.418 21.333 1.00 91.94 486 ASP A N 1
ATOM 3597 C CA . ASP A 1 486 ? -24.628 13.280 20.434 1.00 91.94 486 ASP A CA 1
ATOM 3598 C C . ASP A 1 486 ? -24.353 14.658 21.058 1.00 91.94 486 ASP A C 1
ATOM 3600 O O . ASP A 1 486 ? -24.430 15.702 20.419 1.00 91.94 486 ASP A O 1
ATOM 3604 N N . PHE A 1 487 ? -24.083 14.654 22.360 1.00 87.62 487 PHE A N 1
ATOM 3605 C CA . PHE A 1 487 ? -23.739 15.816 23.164 1.00 87.62 487 PHE A CA 1
ATOM 3606 C C . PHE A 1 487 ? -22.911 15.364 24.369 1.00 87.62 487 PHE A C 1
ATOM 3608 O O . PHE A 1 487 ? -22.954 14.199 24.782 1.00 87.62 487 PHE A O 1
ATOM 3615 N N . ARG A 1 488 ? -22.155 16.297 24.952 1.00 83.31 488 ARG A N 1
ATOM 3616 C CA . ARG A 1 488 ? -21.408 16.042 26.183 1.00 83.31 488 ARG A CA 1
ATOM 3617 C C . ARG A 1 488 ? -22.364 15.963 27.365 1.00 83.31 488 ARG A C 1
ATOM 3619 O O . ARG A 1 488 ? -23.150 16.881 27.595 1.00 83.31 488 ARG A O 1
ATOM 3626 N N . LEU A 1 489 ? -22.268 14.891 28.150 1.00 79.00 489 LEU A N 1
ATOM 3627 C CA . LEU A 1 489 ? -23.049 14.768 29.380 1.00 79.00 489 LEU A CA 1
ATOM 3628 C C . LEU A 1 489 ? -22.631 15.875 30.370 1.00 79.00 489 LEU A C 1
ATOM 3630 O O . LEU A 1 489 ? -21.460 15.924 30.749 1.00 79.00 489 LEU A O 1
ATOM 3634 N N . PRO A 1 490 ? -23.557 16.751 30.811 1.00 74.69 490 PRO A N 1
ATOM 3635 C CA . PRO A 1 490 ? -23.214 17.910 31.641 1.00 74.69 490 PRO A CA 1
ATOM 3636 C C . PRO A 1 490 ? -22.852 17.507 33.070 1.00 74.69 490 PRO A C 1
ATOM 3638 O O . PRO A 1 490 ? -22.027 18.134 33.727 1.00 74.69 490 PRO A O 1
ATOM 3641 N N . SER A 1 491 ? -23.497 16.455 33.569 1.00 72.19 491 SER A N 1
ATOM 3642 C CA . SER A 1 491 ? -23.159 15.817 34.827 1.00 72.19 491 SER A CA 1
ATOM 3643 C C . SER A 1 491 ? -23.626 14.365 34.794 1.00 72.19 491 SER A C 1
ATOM 3645 O O . SER A 1 491 ? -24.593 14.036 34.102 1.00 72.19 491 SER A O 1
ATOM 3647 N N . PRO A 1 492 ? -23.023 13.489 35.591 1.00 67.62 492 PRO A N 1
ATOM 3648 C CA . PRO A 1 492 ? -23.538 12.136 35.792 1.00 67.62 492 PRO A CA 1
ATOM 3649 C C . PRO A 1 492 ? -24.975 12.019 36.297 1.00 67.62 492 PRO A C 1
ATOM 3651 O O . PRO A 1 492 ? -25.691 11.083 35.953 1.00 67.62 492 PRO A O 1
ATOM 3654 N N . THR A 1 493 ? -25.407 12.963 37.128 1.00 73.19 493 THR A N 1
ATOM 3655 C CA . THR A 1 493 ? -26.773 13.058 37.643 1.00 73.19 493 THR A CA 1
ATOM 3656 C C . THR A 1 493 ? -27.799 13.220 36.526 1.00 73.19 493 THR A C 1
ATOM 3658 O O . THR A 1 493 ? -28.952 12.841 36.720 1.00 73.19 493 THR A O 1
ATOM 3661 N N . ALA A 1 494 ? -27.389 13.700 35.345 1.00 78.81 494 ALA A N 1
ATOM 3662 C CA . ALA A 1 494 ? -28.254 13.781 34.170 1.00 78.81 494 ALA A CA 1
ATOM 3663 C C . ALA A 1 494 ? -28.724 12.399 33.682 1.00 78.81 494 ALA A C 1
ATOM 3665 O O . ALA A 1 494 ? -29.766 12.309 33.042 1.00 78.81 494 ALA A O 1
ATOM 3666 N N . LEU A 1 495 ? -28.010 11.318 34.027 1.00 82.38 495 LEU A N 1
ATOM 3667 C CA . LEU A 1 495 ? -28.412 9.946 33.703 1.00 82.38 495 LEU A CA 1
ATOM 3668 C C . LEU A 1 495 ? -29.470 9.386 34.657 1.00 82.38 495 LEU A C 1
ATOM 3670 O O . LEU A 1 495 ? -30.051 8.350 34.351 1.00 82.38 495 LEU A O 1
ATOM 3674 N N . LYS A 1 496 ? -29.744 10.031 35.799 1.00 82.56 496 LYS A N 1
ATOM 3675 C CA . LYS A 1 496 ? -30.667 9.490 36.808 1.00 82.56 496 LYS A CA 1
ATOM 3676 C C . LYS A 1 496 ? -32.062 9.153 36.254 1.00 82.56 496 LYS A C 1
ATOM 3678 O O . LYS A 1 496 ? -32.506 8.039 36.515 1.00 82.56 496 LYS A O 1
ATOM 3683 N N . PRO A 1 497 ? -32.732 10.025 35.476 1.00 84.50 497 PRO A N 1
ATOM 3684 C CA . PRO A 1 497 ? -34.040 9.700 34.907 1.00 84.50 497 PRO A CA 1
ATOM 3685 C C . PRO A 1 497 ? -33.998 8.435 34.045 1.00 84.50 497 PRO A C 1
ATOM 3687 O O . PRO A 1 497 ? -34.866 7.578 34.159 1.00 84.50 497 PRO A O 1
ATOM 3690 N N . LEU A 1 498 ? -32.940 8.279 33.245 1.00 86.00 498 LEU A N 1
ATOM 3691 C CA . LEU A 1 498 ? -32.755 7.111 32.395 1.00 86.00 498 LEU A CA 1
ATOM 3692 C C . LEU A 1 498 ? -32.418 5.848 33.202 1.00 86.00 498 LEU A C 1
ATOM 3694 O O . LEU A 1 498 ? -32.919 4.769 32.902 1.00 86.00 498 LEU A O 1
ATOM 3698 N N . LEU A 1 499 ? -31.597 5.975 34.248 1.00 85.19 499 LEU A N 1
ATOM 3699 C CA . LEU A 1 499 ? -31.297 4.876 35.166 1.00 85.19 499 LEU A CA 1
ATOM 3700 C C . LEU A 1 499 ? -32.561 4.385 35.872 1.00 85.19 499 LEU A C 1
ATOM 3702 O O . LEU A 1 499 ? -32.738 3.179 35.967 1.00 85.19 499 LEU A O 1
ATOM 3706 N N . ASP A 1 500 ? -33.452 5.285 36.298 1.00 83.62 500 ASP A N 1
ATOM 3707 C CA . ASP A 1 500 ? -34.720 4.925 36.942 1.00 83.62 500 ASP A CA 1
ATOM 3708 C C . ASP A 1 500 ? -35.656 4.171 35.957 1.00 83.62 500 ASP A C 1
ATOM 3710 O O . ASP A 1 500 ? -36.327 3.216 36.350 1.00 83.62 500 ASP A O 1
ATOM 3714 N N . VAL A 1 501 ? -35.646 4.526 34.660 1.00 85.81 501 VAL A N 1
ATOM 3715 C CA . VAL A 1 501 ? -36.361 3.790 33.590 1.00 85.81 501 VAL A CA 1
ATOM 3716 C C . VAL A 1 501 ? -35.769 2.392 33.369 1.00 85.81 501 VAL A C 1
ATOM 3718 O O . VAL A 1 501 ? -36.505 1.417 33.202 1.00 85.81 501 VAL A O 1
ATOM 3721 N N . VAL A 1 502 ? -34.438 2.272 33.381 1.00 87.12 502 VAL A N 1
ATOM 3722 C CA . VAL A 1 502 ? -33.739 0.997 33.156 1.00 87.12 502 VAL A CA 1
ATOM 3723 C C . VAL A 1 502 ? -33.779 0.089 34.392 1.00 87.12 502 VAL A C 1
ATOM 3725 O O . VAL A 1 502 ? -33.813 -1.132 34.233 1.00 87.12 502 VAL A O 1
ATOM 3728 N N . ASP A 1 503 ? -33.839 0.635 35.609 1.00 84.25 503 ASP A N 1
ATOM 3729 C CA . ASP A 1 503 ? -33.813 -0.117 36.877 1.00 84.25 503 ASP A CA 1
ATOM 3730 C C . ASP A 1 503 ? -34.942 -1.147 36.965 1.00 84.25 503 ASP A C 1
ATOM 3732 O O . ASP A 1 503 ? -34.705 -2.301 37.326 1.00 84.25 503 ASP A O 1
ATOM 3736 N N . ALA A 1 504 ? -36.137 -0.792 36.482 1.00 80.00 504 ALA A N 1
ATOM 3737 C CA . ALA A 1 504 ? -37.284 -1.697 36.408 1.00 80.00 504 ALA A CA 1
ATOM 3738 C C . ALA A 1 504 ? -37.025 -2.960 35.559 1.00 80.00 504 ALA A C 1
ATOM 3740 O O . ALA A 1 504 ? -37.681 -3.984 35.750 1.00 80.00 504 ALA A O 1
ATOM 3741 N N . SER A 1 505 ? -36.073 -2.905 34.623 1.00 82.81 505 SER A N 1
ATOM 3742 C CA . SER A 1 505 ? -35.719 -4.031 33.754 1.00 82.81 505 SER A CA 1
ATOM 3743 C C . SER A 1 505 ? -34.645 -4.956 34.336 1.00 82.81 505 SER A C 1
ATOM 3745 O O . SER A 1 505 ? -34.472 -6.070 33.837 1.00 82.81 505 SER A O 1
ATOM 3747 N N . GLY A 1 506 ? -33.883 -4.497 35.338 1.00 82.69 506 GLY A N 1
ATOM 3748 C CA . GLY A 1 506 ? -32.727 -5.211 35.891 1.00 82.69 506 GLY A CA 1
ATOM 3749 C C . GLY A 1 506 ? -31.574 -5.453 34.902 1.00 82.69 506 GLY A C 1
ATOM 3750 O O . GLY A 1 506 ? -30.692 -6.266 35.185 1.00 82.69 506 GLY A O 1
ATOM 3751 N N . ARG A 1 507 ? -31.577 -4.803 33.729 1.00 87.06 507 ARG A N 1
ATOM 3752 C CA . ARG A 1 507 ? -30.546 -4.949 32.687 1.00 87.06 507 ARG A CA 1
ATOM 3753 C C . ARG A 1 507 ? -29.455 -3.880 32.835 1.00 87.06 507 ARG A C 1
ATOM 3755 O O . ARG A 1 507 ? -29.757 -2.774 33.278 1.00 87.06 507 ARG A O 1
ATOM 3762 N N . PRO A 1 508 ? -28.200 -4.172 32.448 1.00 88.19 508 PRO A N 1
ATOM 3763 C CA . PRO A 1 508 ? -27.139 -3.172 32.452 1.00 88.19 508 PRO A CA 1
ATOM 3764 C C . PRO A 1 508 ? -27.361 -2.089 31.385 1.00 88.19 508 PRO A C 1
ATOM 3766 O O . PRO A 1 508 ? -28.055 -2.313 30.391 1.00 88.19 508 PRO A O 1
ATOM 3769 N N . LEU A 1 509 ? -26.719 -0.935 31.567 1.00 88.25 509 LEU A N 1
ATOM 3770 C CA . LEU A 1 509 ? -26.772 0.204 30.648 1.00 88.25 509 LEU A CA 1
ATOM 3771 C C . LEU A 1 509 ? -25.370 0.559 30.137 1.00 88.25 509 LEU A C 1
ATOM 3773 O O . LEU A 1 509 ? -24.444 0.759 30.918 1.00 88.25 509 LEU A O 1
ATOM 3777 N N . LEU A 1 510 ? -25.220 0.682 28.823 1.00 88.88 510 LEU A N 1
ATOM 3778 C CA . LEU A 1 510 ? -24.044 1.252 28.178 1.00 88.88 510 LEU A CA 1
ATOM 3779 C C . LEU A 1 510 ? -24.414 2.612 27.584 1.00 88.88 510 LEU A C 1
ATOM 3781 O O . LEU A 1 510 ? -25.340 2.711 26.785 1.00 88.88 510 LEU A O 1
ATOM 3785 N N . VAL A 1 511 ? -23.686 3.658 27.953 1.00 88.88 511 VAL A N 1
ATOM 3786 C CA . VAL A 1 511 ? -23.899 5.013 27.441 1.00 88.88 511 VAL A CA 1
ATOM 3787 C C . VAL A 1 511 ? -22.716 5.401 26.568 1.00 88.88 511 VAL A C 1
ATOM 3789 O O . VAL A 1 511 ? -21.579 5.393 27.037 1.00 88.88 511 VAL A O 1
ATOM 3792 N N . LEU A 1 512 ? -22.982 5.752 25.312 1.00 88.75 512 LEU A N 1
ATOM 3793 C CA . LEU A 1 512 ? -22.014 6.376 24.417 1.00 88.75 512 LEU A CA 1
ATOM 3794 C C . LEU A 1 512 ? -22.337 7.860 24.294 1.00 88.75 512 LEU A C 1
ATOM 3796 O O . LEU A 1 512 ? -23.458 8.199 23.930 1.00 88.75 512 LEU A O 1
ATOM 3800 N N . ALA A 1 513 ? -21.381 8.735 24.593 1.00 87.12 513 ALA A N 1
ATOM 3801 C CA . ALA A 1 513 ? -21.583 10.182 24.558 1.00 87.12 513 ALA A CA 1
ATOM 3802 C C . ALA A 1 513 ? -20.424 10.923 23.878 1.00 87.12 513 ALA A C 1
ATOM 3804 O O . ALA A 1 513 ? -19.315 10.392 23.787 1.00 87.12 513 ALA A O 1
ATOM 3805 N N . HIS A 1 514 ? -20.667 12.156 23.434 1.00 81.75 514 HIS A N 1
ATOM 3806 C CA . HIS A 1 514 ? -19.613 13.029 22.917 1.00 81.75 514 HIS A CA 1
ATOM 3807 C C . HIS A 1 514 ? -18.697 13.521 24.055 1.00 81.75 514 HIS A C 1
ATOM 3809 O O . HIS A 1 514 ? -19.171 13.814 25.156 1.00 81.75 514 HIS A O 1
ATOM 3815 N N . GLY A 1 515 ? -17.394 13.656 23.798 1.00 67.69 515 GLY A N 1
ATOM 3816 C CA . GLY A 1 515 ? -16.441 14.196 24.771 1.00 67.69 515 GLY A CA 1
ATOM 3817 C C . GLY A 1 515 ? -15.933 13.205 25.825 1.00 67.69 515 GLY A C 1
ATOM 3818 O O . GLY A 1 515 ? -16.438 12.097 26.017 1.00 67.69 515 GLY A O 1
ATOM 3819 N N . SER A 1 516 ? -14.909 13.628 26.570 1.00 56.00 516 SER A N 1
ATOM 3820 C CA . SER A 1 516 ? -14.462 12.937 27.780 1.00 56.00 516 SER A CA 1
ATOM 3821 C C . SER A 1 516 ? -15.403 13.254 28.937 1.00 56.00 516 SER A C 1
ATOM 3823 O O . SER A 1 516 ? -15.371 14.360 29.478 1.00 56.00 516 SER A O 1
ATOM 3825 N N . VAL A 1 517 ? -16.208 12.279 29.355 1.00 52.47 517 VAL A N 1
ATOM 3826 C CA . VAL A 1 517 ? -16.962 12.375 30.608 1.00 52.47 517 VAL A CA 1
ATOM 3827 C C . VAL A 1 517 ? -15.952 12.254 31.747 1.00 52.47 517 VAL A C 1
ATOM 3829 O O . VAL A 1 517 ? -15.560 11.157 32.132 1.00 52.47 517 VAL A O 1
ATOM 3832 N N . HIS A 1 518 ? -15.427 13.383 32.219 1.00 45.59 518 HIS A N 1
ATOM 3833 C CA . HIS A 1 518 ? -14.659 13.399 33.453 1.00 45.59 518 HIS A CA 1
ATOM 3834 C C . HIS A 1 518 ? -15.632 13.177 34.612 1.00 45.59 518 HIS A C 1
ATOM 3836 O O . HIS A 1 518 ? -16.582 13.934 34.788 1.00 45.59 518 HIS A O 1
ATOM 3842 N N . ASP A 1 519 ? -15.345 12.107 35.352 1.00 42.34 519 ASP A N 1
ATOM 3843 C CA . ASP A 1 519 ? -16.069 11.562 36.494 1.00 42.34 519 ASP A CA 1
ATOM 3844 C C . ASP A 1 519 ? -17.371 10.807 36.162 1.00 42.34 519 ASP A C 1
ATOM 3846 O O . ASP A 1 519 ? -18.252 11.352 35.498 1.00 42.34 519 ASP A O 1
ATOM 3850 N N . VAL A 1 520 ? -17.479 9.566 36.716 1.00 41.44 520 VAL A N 1
ATOM 3851 C CA . VAL A 1 520 ? -18.646 8.965 37.446 1.00 41.44 520 VAL A CA 1
ATOM 3852 C C . VAL A 1 520 ? -18.999 7.496 37.058 1.00 41.44 520 VAL A C 1
ATOM 3854 O O . VAL A 1 520 ? -18.875 7.137 35.899 1.00 41.44 520 VAL A O 1
ATOM 3857 N N . LEU A 1 521 ? -19.396 6.521 37.912 1.00 48.47 521 LEU A N 1
ATOM 3858 C CA . LEU A 1 521 ? -19.957 6.428 39.287 1.00 48.47 521 LEU A CA 1
ATOM 3859 C C . LEU A 1 521 ? -19.222 5.389 40.158 1.00 48.47 521 LEU A C 1
ATOM 3861 O O . LEU A 1 521 ? -19.337 4.192 39.888 1.00 48.47 521 LEU A O 1
ATOM 3865 N N . PRO A 1 522 ? -18.584 5.775 41.280 1.00 39.56 522 PRO A N 1
ATOM 3866 C CA . PRO A 1 522 ? -18.373 4.839 42.368 1.00 39.56 522 PRO A CA 1
ATOM 3867 C C . PRO A 1 522 ? -19.717 4.652 43.084 1.00 39.56 522 PRO A C 1
ATOM 3869 O O . PRO A 1 522 ? -20.210 5.566 43.728 1.00 39.56 522 PRO A O 1
ATOM 3872 N N . SER A 1 523 ? -20.306 3.465 42.960 1.00 41.38 523 SER A N 1
ATOM 3873 C CA . SER A 1 523 ? -21.168 2.856 43.986 1.00 41.38 523 SER A CA 1
ATOM 3874 C C . SER A 1 523 ? -22.194 3.790 44.671 1.00 41.38 523 SER A C 1
ATOM 3876 O O . SER A 1 523 ? -21.915 4.328 45.739 1.00 41.38 523 SER A O 1
ATOM 3878 N N . GLY A 1 524 ? -23.417 3.897 44.135 1.00 47.47 524 GLY A N 1
ATOM 3879 C CA . GLY A 1 524 ? -24.584 4.297 44.943 1.00 47.47 524 GLY A CA 1
ATOM 3880 C C . GLY A 1 524 ? -25.380 5.516 44.470 1.00 47.47 524 GLY A C 1
ATOM 3881 O O . GLY A 1 524 ? -25.421 6.531 45.155 1.00 47.47 524 GLY A O 1
ATOM 3882 N N . THR A 1 525 ? -26.113 5.390 43.360 1.00 44.56 525 THR A N 1
ATOM 3883 C CA . THR A 1 525 ? -27.233 6.293 43.002 1.00 44.56 525 THR A CA 1
ATOM 3884 C C . THR A 1 525 ? -28.574 5.860 43.605 1.00 44.56 525 THR A C 1
ATOM 3886 O O . THR A 1 525 ? -29.579 6.544 43.423 1.00 44.56 525 THR A O 1
ATOM 3889 N N . GLY A 1 526 ? -28.614 4.719 44.301 1.00 49.81 526 GLY A N 1
ATOM 3890 C CA . GLY A 1 526 ? -29.850 4.094 44.776 1.00 49.81 526 GLY A CA 1
ATOM 3891 C C . GLY A 1 526 ? -30.557 3.206 43.742 1.00 49.81 526 GLY A C 1
ATOM 3892 O O . GLY A 1 526 ? -31.473 2.495 44.136 1.00 49.81 526 GLY A O 1
ATOM 3893 N N . SER A 1 527 ? -30.116 3.187 42.474 1.00 56.22 527 SER A N 1
ATOM 3894 C CA . SER A 1 527 ? -30.544 2.206 41.459 1.00 56.22 527 SER A CA 1
ATOM 3895 C C . SER A 1 527 ? -29.594 1.002 41.442 1.00 56.22 527 SER A C 1
ATOM 3897 O O . SER A 1 527 ? -28.379 1.178 41.568 1.00 56.22 527 SER A O 1
ATOM 3899 N N . GLY A 1 528 ? -30.113 -0.212 41.255 1.00 63.62 528 GLY A N 1
ATOM 3900 C CA . GLY A 1 528 ? -29.324 -1.452 41.181 1.00 63.62 528 GLY A CA 1
ATOM 3901 C C . GLY A 1 528 ? -28.625 -1.685 39.833 1.00 63.62 528 GLY A C 1
ATOM 3902 O O . GLY A 1 528 ? -27.913 -2.676 39.678 1.00 63.62 528 GLY A O 1
ATOM 3903 N N . VAL A 1 529 ? -28.827 -0.792 38.857 1.00 72.00 529 VAL A N 1
ATOM 3904 C CA . VAL A 1 529 ? -28.317 -0.903 37.479 1.00 72.00 529 VAL A CA 1
ATOM 3905 C C . VAL A 1 529 ? -26.791 -0.795 37.397 1.00 72.00 529 VAL A C 1
ATOM 3907 O O . VAL A 1 529 ? -26.190 0.190 37.824 1.00 72.00 529 VAL A O 1
ATOM 3910 N N . GLN A 1 530 ? -26.161 -1.775 36.744 1.00 75.19 530 GLN A N 1
ATOM 3911 C CA . GLN A 1 530 ? -24.763 -1.699 36.318 1.00 75.19 530 GLN A CA 1
ATOM 3912 C C . GLN A 1 530 ? -24.654 -0.829 35.055 1.00 75.19 530 GLN A C 1
ATOM 3914 O O . GLN A 1 530 ? -25.150 -1.218 33.997 1.00 75.19 530 GLN A O 1
ATOM 3919 N N . ALA A 1 531 ? -23.996 0.329 35.155 1.00 76.50 531 ALA A N 1
ATOM 3920 C CA . ALA A 1 531 ? -23.833 1.270 34.046 1.00 76.50 531 ALA A CA 1
ATOM 3921 C C . ALA A 1 531 ? -22.358 1.482 33.661 1.00 76.50 531 ALA A C 1
ATOM 3923 O O . ALA A 1 531 ? -21.493 1.576 34.532 1.00 76.50 531 ALA A O 1
ATOM 3924 N N . VAL A 1 532 ? -22.080 1.587 32.359 1.00 78.50 532 VAL A N 1
ATOM 3925 C CA . VAL A 1 532 ? -20.768 1.946 31.794 1.00 78.50 532 VAL A CA 1
ATOM 3926 C C . VAL A 1 532 ? -20.952 3.130 30.855 1.00 78.50 532 VAL A C 1
ATOM 3928 O O . VAL A 1 532 ? -21.850 3.112 30.018 1.00 78.50 532 VAL A O 1
ATOM 3931 N N . VAL A 1 533 ? -20.098 4.145 30.976 1.00 79.69 533 VAL A N 1
ATOM 3932 C CA . VAL A 1 533 ? -20.097 5.319 30.094 1.00 79.69 533 VAL A CA 1
ATOM 3933 C C . VAL A 1 533 ? -18.805 5.337 29.287 1.00 79.69 533 VAL A C 1
ATOM 3935 O O . VAL A 1 533 ? -17.726 5.054 29.813 1.00 79.69 533 VAL A O 1
ATOM 3938 N N . ALA A 1 534 ? -18.934 5.641 28.004 1.00 79.31 534 ALA A N 1
ATOM 3939 C CA . ALA A 1 534 ? -17.882 5.565 27.011 1.00 79.31 534 ALA A CA 1
ATOM 3940 C C . ALA A 1 534 ? -17.987 6.752 26.041 1.00 79.31 534 ALA A C 1
ATOM 3942 O O . ALA A 1 534 ? -19.080 7.168 25.665 1.00 79.31 534 ALA A O 1
ATOM 3943 N N . ALA A 1 535 ? -16.846 7.302 25.631 1.00 80.94 535 ALA A N 1
ATOM 3944 C CA . ALA A 1 535 ? -16.808 8.387 24.652 1.00 80.94 535 ALA A CA 1
ATOM 3945 C C . ALA A 1 535 ? -16.936 7.848 23.216 1.00 80.94 535 ALA A C 1
ATOM 3947 O O . ALA A 1 535 ? -16.331 6.826 22.887 1.00 80.94 535 ALA A O 1
ATOM 3948 N N . ALA A 1 536 ? -17.682 8.536 22.354 1.00 82.12 536 ALA A N 1
ATOM 3949 C CA . ALA A 1 536 ? -17.763 8.241 20.926 1.00 82.12 536 ALA A CA 1
ATOM 3950 C C . ALA A 1 536 ? -18.062 9.514 20.117 1.00 82.12 536 ALA A C 1
ATOM 3952 O O . ALA A 1 536 ? -18.879 10.339 20.517 1.00 82.12 536 ALA A O 1
ATOM 3953 N N . GLY A 1 537 ? -17.422 9.654 18.952 1.00 83.75 537 GLY A N 1
ATOM 3954 C CA . GLY A 1 537 ? -17.732 10.729 18.007 1.00 83.75 537 GLY A CA 1
ATOM 3955 C C . GLY A 1 537 ? -19.071 10.510 17.294 1.00 83.75 537 GLY A C 1
ATOM 3956 O O . GLY A 1 537 ? -19.563 9.383 17.200 1.00 83.75 537 GLY A O 1
ATOM 3957 N N . THR A 1 538 ? -19.638 11.575 16.729 1.00 87.31 538 THR A N 1
ATOM 3958 C CA . THR A 1 538 ? -20.964 11.584 16.080 1.00 87.31 538 THR A CA 1
ATOM 3959 C C . THR A 1 538 ? -21.130 10.501 15.012 1.00 87.31 538 THR A C 1
ATOM 3961 O O . THR A 1 538 ? -22.146 9.808 14.950 1.00 87.31 538 THR A O 1
ATOM 3964 N N . GLU A 1 539 ? -20.116 10.307 14.170 1.00 88.06 539 GLU A N 1
ATOM 3965 C CA . GLU A 1 539 ? -20.165 9.303 13.107 1.00 88.06 539 GLU A CA 1
ATOM 3966 C C . GLU A 1 539 ? -20.178 7.869 13.653 1.00 88.06 539 GLU A C 1
ATOM 3968 O O . GLU A 1 539 ? -20.923 7.030 13.142 1.00 88.06 539 GLU A O 1
ATOM 3973 N N . THR A 1 540 ? -19.441 7.620 14.736 1.00 87.88 540 THR A N 1
ATOM 3974 C CA . THR A 1 540 ? -19.448 6.348 15.465 1.00 87.88 540 THR A CA 1
ATOM 3975 C C . THR A 1 540 ? -20.788 6.110 16.158 1.00 87.88 540 THR A C 1
ATOM 3977 O O . THR A 1 540 ? -21.310 4.999 16.105 1.00 87.88 540 THR A O 1
ATOM 3980 N N . LEU A 1 541 ? -21.387 7.141 16.765 1.00 91.06 541 LEU A N 1
ATOM 3981 C CA . LEU A 1 541 ? -22.717 7.041 17.378 1.00 91.06 541 LEU A CA 1
ATOM 3982 C C . LEU A 1 541 ? -23.770 6.626 16.348 1.00 91.06 541 LEU A C 1
ATOM 3984 O O . LEU A 1 541 ? -24.566 5.733 16.610 1.00 91.06 541 LEU A O 1
ATOM 3988 N N . ARG A 1 542 ? -23.735 7.205 15.145 1.00 91.50 542 ARG A N 1
ATOM 3989 C CA . ARG A 1 542 ? -24.634 6.825 14.043 1.00 91.50 542 ARG A CA 1
ATOM 3990 C C . ARG A 1 542 ? -24.424 5.386 13.568 1.00 91.50 542 ARG A C 1
ATOM 3992 O O . ARG A 1 542 ? -25.395 4.721 13.213 1.00 91.50 542 ARG A O 1
ATOM 3999 N N . ASP A 1 543 ? -23.184 4.899 13.572 1.00 91.12 543 ASP A N 1
ATOM 4000 C CA . ASP A 1 543 ? -22.886 3.497 13.258 1.00 91.12 543 ASP A CA 1
ATOM 4001 C C . ASP A 1 543 ? -23.509 2.581 14.321 1.00 91.12 543 ASP A C 1
ATOM 4003 O O . ASP A 1 543 ? -24.298 1.692 14.010 1.00 91.12 543 ASP A O 1
ATOM 4007 N N . VAL A 1 544 ? -23.251 2.849 15.601 1.00 91.44 544 VAL A N 1
ATOM 4008 C CA . VAL A 1 544 ? -23.821 2.058 16.701 1.00 91.44 544 VAL A CA 1
ATOM 4009 C C . VAL A 1 544 ? -25.349 2.129 16.711 1.00 91.44 544 VAL A C 1
ATOM 4011 O O . VAL A 1 544 ? -25.994 1.109 16.954 1.00 91.44 544 VAL A O 1
ATOM 4014 N N . ALA A 1 545 ? -25.942 3.281 16.391 1.00 93.44 545 ALA A N 1
ATOM 4015 C CA . ALA A 1 545 ? -27.389 3.450 16.257 1.00 93.44 545 ALA A CA 1
ATOM 4016 C C . ALA A 1 545 ? -27.964 2.504 15.199 1.00 93.44 545 ALA A C 1
ATOM 4018 O O . ALA A 1 545 ? -28.866 1.720 15.489 1.00 93.44 545 ALA A O 1
ATOM 4019 N N . ALA A 1 546 ? -27.382 2.504 13.995 1.00 91.25 546 ALA A N 1
ATOM 4020 C CA . ALA A 1 546 ? -27.806 1.620 12.914 1.00 91.25 546 ALA A CA 1
ATOM 4021 C C . ALA A 1 546 ? -27.637 0.133 13.271 1.00 91.25 546 ALA A C 1
ATOM 4023 O O . ALA A 1 546 ? -28.470 -0.683 12.885 1.00 91.25 546 ALA A O 1
ATOM 4024 N N . TRP A 1 547 ? -26.585 -0.213 14.019 1.00 90.00 547 TRP A N 1
ATOM 4025 C CA . TRP A 1 547 ? -26.261 -1.593 14.388 1.00 90.00 547 TRP A CA 1
ATOM 4026 C C . TRP A 1 547 ? -27.088 -2.128 15.572 1.00 90.00 547 TRP A C 1
ATOM 4028 O O . TRP A 1 547 ? -27.390 -3.316 15.634 1.00 90.00 547 TRP A O 1
ATOM 4038 N N . THR A 1 548 ? -27.489 -1.266 16.512 1.00 92.25 548 THR A N 1
ATOM 4039 C CA . THR A 1 548 ? -28.209 -1.661 17.744 1.00 92.25 548 THR A CA 1
ATOM 4040 C C . THR A 1 548 ? -29.689 -1.292 17.761 1.00 92.25 548 THR A C 1
ATOM 4042 O O . THR A 1 548 ? -30.430 -1.809 18.598 1.00 92.25 548 THR A O 1
ATOM 4045 N N . GLY A 1 549 ? -30.129 -0.422 16.850 1.00 91.06 549 GLY A N 1
ATOM 4046 C CA . GLY A 1 549 ? -31.489 0.116 16.810 1.00 91.06 549 GLY A CA 1
ATOM 4047 C C . GLY A 1 549 ? -31.733 1.293 17.761 1.00 91.06 549 GLY A C 1
ATOM 4048 O O . GLY A 1 549 ? -32.869 1.732 17.874 1.00 91.06 549 GLY A O 1
ATOM 4049 N N . ALA A 1 550 ? -30.699 1.805 18.438 1.00 94.62 550 ALA A N 1
ATOM 4050 C CA . ALA A 1 550 ? -30.828 2.961 19.325 1.00 94.62 550 ALA A CA 1
ATOM 4051 C C . ALA A 1 550 ? -31.166 4.249 18.560 1.00 94.62 550 ALA A C 1
ATOM 4053 O O . ALA A 1 550 ? -30.650 4.484 17.463 1.00 94.62 550 ALA A O 1
ATOM 4054 N N . ALA A 1 551 ? -31.934 5.137 19.191 1.00 93.50 551 ALA A N 1
ATOM 4055 C CA . ALA A 1 551 ? -32.040 6.523 18.756 1.00 93.50 551 ALA A CA 1
ATOM 4056 C C . ALA A 1 551 ? -30.801 7.322 19.201 1.00 93.50 551 ALA A C 1
ATOM 4058 O O . ALA A 1 551 ? -30.234 7.081 20.267 1.00 93.50 551 ALA A O 1
ATOM 4059 N N . VAL A 1 552 ? -30.387 8.296 18.386 1.00 94.12 552 VAL A N 1
ATOM 4060 C CA . VAL A 1 552 ? -29.333 9.252 18.757 1.00 94.12 552 VAL A CA 1
ATOM 4061 C C . VAL A 1 552 ? -29.984 10.454 19.439 1.00 94.12 552 VAL A C 1
ATOM 4063 O O . VAL A 1 552 ? -30.731 11.205 18.813 1.00 94.12 552 VAL A O 1
ATOM 4066 N N . LEU A 1 553 ? -29.708 10.623 20.728 1.00 93.62 553 LEU A N 1
ATOM 4067 C CA . LEU A 1 553 ? -30.224 11.694 21.573 1.00 93.62 553 LEU A CA 1
ATOM 4068 C C . LEU A 1 553 ? -29.396 12.960 21.345 1.00 93.62 553 LEU A C 1
ATOM 4070 O O . LEU A 1 553 ? -28.191 12.964 21.590 1.00 93.62 553 LEU A O 1
ATOM 4074 N N . ALA A 1 554 ? -30.037 14.027 20.871 1.00 91.19 554 ALA A N 1
ATOM 4075 C CA . ALA A 1 554 ? -29.347 15.254 20.472 1.00 91.19 554 ALA A CA 1
ATOM 4076 C C . ALA A 1 554 ? -29.007 16.193 21.645 1.00 91.19 554 ALA A C 1
ATOM 4078 O O . ALA A 1 554 ? -28.080 16.989 21.536 1.00 91.19 554 ALA A O 1
ATOM 4079 N N . ASP A 1 555 ? -29.754 16.126 22.752 1.00 90.06 555 ASP A N 1
ATOM 4080 C CA . ASP A 1 555 ? -29.594 17.028 23.895 1.00 90.06 555 ASP A CA 1
ATOM 4081 C C . ASP A 1 555 ? -30.091 16.418 25.225 1.00 90.06 555 ASP A C 1
ATOM 4083 O O . ASP A 1 555 ? -30.612 15.300 25.291 1.00 90.06 555 ASP A O 1
ATOM 4087 N N . GLU A 1 556 ? -29.930 17.170 26.319 1.00 86.69 556 GLU A N 1
ATOM 4088 C CA . GLU A 1 556 ? -30.346 16.745 27.660 1.00 86.69 556 GLU A CA 1
ATOM 4089 C C . GLU A 1 556 ? -31.874 16.596 27.797 1.00 86.69 556 GLU A C 1
ATOM 4091 O O . GLU A 1 556 ? -32.345 15.781 28.593 1.00 86.69 556 GLU A O 1
ATOM 4096 N N . ALA A 1 557 ? -32.670 17.347 27.028 1.00 89.12 557 ALA A N 1
ATOM 4097 C CA . ALA A 1 557 ? -34.125 17.222 27.060 1.00 89.12 557 ALA A CA 1
ATOM 4098 C C . ALA A 1 557 ? -34.569 15.885 26.448 1.00 89.12 557 ALA A C 1
ATOM 4100 O O . ALA A 1 557 ? -35.420 15.197 27.023 1.00 89.12 557 ALA A O 1
ATOM 4101 N N . ALA A 1 558 ? -33.934 15.475 25.348 1.00 90.44 558 ALA A N 1
ATOM 4102 C CA . ALA A 1 558 ? -34.101 14.153 24.756 1.00 90.44 558 ALA A CA 1
ATOM 4103 C C . ALA A 1 558 ? -33.669 13.047 25.733 1.00 90.44 558 ALA A C 1
ATOM 4105 O O . ALA A 1 558 ? -34.396 12.078 25.916 1.00 90.44 558 ALA A O 1
ATOM 4106 N N . LEU A 1 559 ? -32.549 13.216 26.446 1.00 89.44 559 LEU A N 1
ATOM 4107 C CA . LEU A 1 559 ? -32.100 12.246 27.455 1.00 89.44 559 LEU A CA 1
ATOM 4108 C C . LEU A 1 559 ? -33.080 12.085 28.625 1.00 89.44 559 LEU A C 1
ATOM 4110 O O . LEU A 1 559 ? -33.314 10.968 29.079 1.00 89.44 559 LEU A O 1
ATOM 4114 N N . ARG A 1 560 ? -33.667 13.180 29.120 1.00 87.88 560 ARG A N 1
ATOM 4115 C CA . ARG A 1 560 ? -34.633 13.138 30.234 1.00 87.88 560 ARG A CA 1
ATOM 4116 C C . ARG A 1 560 ? -35.987 12.542 29.847 1.00 87.88 560 ARG A C 1
ATOM 4118 O O . ARG A 1 560 ? -36.706 12.087 30.731 1.00 87.88 560 ARG A O 1
ATOM 4125 N N . SER A 1 561 ? -36.341 12.603 28.565 1.00 90.00 561 SER A N 1
ATOM 4126 C CA . SER A 1 561 ? -37.596 12.069 28.019 1.00 90.00 561 SER A CA 1
ATOM 4127 C C . SER A 1 561 ? -37.437 10.702 27.351 1.00 90.00 561 SER A C 1
ATOM 4129 O O . SER A 1 561 ? -38.439 10.124 26.938 1.00 90.00 561 SER A O 1
ATOM 4131 N N . ALA A 1 562 ? -36.209 10.180 27.271 1.00 91.50 562 ALA A N 1
ATOM 4132 C CA . ALA A 1 562 ? -35.919 8.888 26.675 1.00 91.50 562 ALA A CA 1
ATOM 4133 C C . ALA A 1 562 ? -36.603 7.748 27.444 1.00 91.50 562 ALA A C 1
ATOM 4135 O O . ALA A 1 562 ? -36.557 7.665 28.673 1.00 91.50 562 ALA A O 1
ATOM 4136 N N . ASP A 1 563 ? -37.207 6.846 26.684 1.00 91.06 563 ASP A N 1
ATOM 4137 C CA . ASP A 1 563 ? -37.840 5.621 27.150 1.00 91.06 563 ASP A CA 1
ATOM 4138 C C . ASP A 1 563 ? -37.056 4.387 26.677 1.00 91.06 563 ASP A C 1
ATOM 4140 O O . ASP A 1 563 ? -35.984 4.493 26.079 1.00 91.06 563 ASP A O 1
ATOM 4144 N N . LEU A 1 564 ? -37.574 3.188 26.952 1.00 90.56 564 LEU A N 1
ATOM 4145 C CA . LEU A 1 564 ? -36.922 1.950 26.521 1.00 90.56 564 LEU A CA 1
ATOM 4146 C C . LEU A 1 564 ? -36.904 1.778 24.993 1.00 90.56 564 LEU A C 1
ATOM 4148 O O . LEU A 1 564 ? -36.032 1.070 24.498 1.00 90.56 564 LEU A O 1
ATOM 4152 N N . GLU A 1 565 ? -37.826 2.405 24.254 1.00 89.50 565 GLU A N 1
ATOM 4153 C CA . GLU A 1 565 ? -37.861 2.358 22.783 1.00 89.50 565 GLU A CA 1
ATOM 4154 C C . GLU A 1 565 ? -36.774 3.240 22.158 1.00 89.50 565 GLU A C 1
ATOM 4156 O O . GLU A 1 565 ? -36.271 2.948 21.074 1.00 89.50 565 GLU A O 1
ATOM 4161 N N . SER A 1 566 ? -36.359 4.286 22.873 1.00 92.12 566 SER A N 1
ATOM 4162 C CA . SER A 1 566 ? -35.249 5.160 22.491 1.00 92.12 566 SER A CA 1
ATOM 4163 C C . SER A 1 566 ? -33.879 4.470 22.609 1.00 92.12 566 SER A C 1
ATOM 4165 O O . SER A 1 566 ? -32.897 4.932 22.021 1.00 92.12 566 SER A O 1
ATOM 4167 N N . LEU A 1 567 ? -33.790 3.372 23.370 1.00 94.38 567 LEU A N 1
ATOM 4168 C CA . LEU A 1 567 ? -32.550 2.648 23.654 1.00 94.38 567 LEU A CA 1
ATOM 4169 C C . LEU A 1 567 ? -32.327 1.481 22.691 1.00 94.38 567 LEU A C 1
ATOM 4171 O O . LEU A 1 567 ? -33.227 0.701 22.393 1.00 94.38 567 LEU A O 1
ATOM 4175 N N . GLY A 1 568 ? -31.078 1.298 22.266 1.00 94.19 568 GLY A N 1
ATOM 4176 C CA . GLY A 1 568 ? -30.677 0.120 21.498 1.00 94.19 568 GLY A CA 1
ATOM 4177 C C . GLY A 1 568 ? -30.437 -1.080 22.397 1.00 94.19 568 GLY A C 1
ATOM 4178 O O . GLY A 1 568 ? -30.325 -0.958 23.620 1.00 94.19 568 GLY A O 1
ATOM 4179 N N . THR A 1 569 ? -30.291 -2.255 21.789 1.00 93.19 569 THR A N 1
ATOM 4180 C CA . THR A 1 569 ? -29.882 -3.454 22.525 1.00 93.19 569 THR A CA 1
ATOM 4181 C C . THR A 1 569 ? -28.829 -4.259 21.776 1.00 93.19 569 THR A C 1
ATOM 4183 O O . THR A 1 569 ? -28.713 -4.197 20.551 1.00 93.19 569 THR A O 1
ATOM 4186 N N . ALA A 1 570 ? -28.043 -5.009 22.544 1.00 92.25 570 ALA A N 1
ATOM 4187 C CA . ALA A 1 570 ? -27.093 -5.998 22.053 1.00 92.25 570 ALA A CA 1
ATOM 4188 C C . ALA A 1 570 ? -27.162 -7.243 22.944 1.00 92.25 570 ALA A C 1
ATOM 4190 O O . ALA A 1 570 ? -27.553 -7.142 24.111 1.00 92.25 570 ALA A O 1
ATOM 4191 N N . ARG A 1 571 ? -26.762 -8.416 22.439 1.00 90.62 571 ARG A N 1
ATOM 4192 C CA . ARG A 1 571 ? -26.644 -9.624 23.274 1.00 90.62 571 ARG A CA 1
ATOM 4193 C C . ARG A 1 571 ? -25.570 -9.451 24.339 1.00 90.62 571 ARG A C 1
ATOM 4195 O O . ARG A 1 571 ? -25.790 -9.839 25.483 1.00 90.62 571 ARG A O 1
ATOM 4202 N N . ARG A 1 572 ? -24.430 -8.868 23.971 1.00 87.94 572 ARG A N 1
ATOM 4203 C CA . ARG A 1 572 ? -23.283 -8.684 24.864 1.00 87.94 572 ARG A CA 1
ATOM 4204 C C . ARG A 1 572 ? -22.505 -7.428 24.491 1.00 87.94 572 ARG A C 1
ATOM 4206 O O . ARG A 1 572 ? -22.353 -7.126 23.311 1.00 87.94 572 ARG A O 1
ATOM 4213 N N . ALA A 1 573 ? -21.990 -6.727 25.497 1.00 87.75 573 ALA A N 1
ATOM 4214 C CA . ALA A 1 573 ? -20.992 -5.681 25.321 1.00 87.75 573 ALA A CA 1
ATOM 4215 C C . ALA A 1 573 ? -19.768 -5.975 26.191 1.00 87.75 573 ALA A C 1
ATOM 4217 O O . ALA A 1 573 ? -19.899 -6.279 27.378 1.00 87.75 573 ALA A O 1
ATOM 4218 N N . VAL A 1 574 ? -18.578 -5.886 25.604 1.00 84.69 574 VAL A N 1
ATOM 4219 C CA . VAL A 1 574 ? -17.307 -6.018 26.320 1.00 84.69 574 VAL A CA 1
ATOM 4220 C C . VAL A 1 574 ? -16.559 -4.708 26.200 1.00 84.69 574 VAL A C 1
ATOM 4222 O O . VAL A 1 574 ? -16.119 -4.319 25.121 1.00 84.69 574 VAL A O 1
ATOM 4225 N N . ALA A 1 575 ? -16.430 -4.031 27.327 1.00 79.81 575 ALA A N 1
ATOM 4226 C CA . ALA A 1 575 ? -15.789 -2.746 27.435 1.00 79.81 575 ALA A CA 1
ATOM 4227 C C . ALA A 1 575 ? -14.383 -2.951 28.037 1.00 79.81 575 ALA A C 1
ATOM 4229 O O . ALA A 1 575 ? -14.241 -3.192 29.234 1.00 79.81 575 ALA A O 1
ATOM 4230 N N . ALA A 1 576 ? -13.330 -2.804 27.227 1.00 74.69 576 ALA A N 1
ATOM 4231 C CA . ALA A 1 576 ? -11.923 -2.782 27.647 1.00 74.69 576 ALA A CA 1
ATOM 4232 C C . ALA A 1 576 ? -11.290 -1.367 27.555 1.00 74.69 576 ALA A C 1
ATOM 4234 O O . ALA A 1 576 ? -11.791 -0.521 26.818 1.00 74.69 576 ALA A O 1
ATOM 4235 N N . PRO A 1 577 ? -10.174 -1.070 28.259 1.00 68.25 577 PRO A N 1
ATOM 4236 C CA . PRO A 1 577 ? -9.646 0.300 28.411 1.00 68.25 577 PRO A CA 1
ATOM 4237 C C . PRO A 1 577 ? -9.454 1.109 27.118 1.00 68.25 577 PRO A C 1
ATOM 4239 O O . PRO A 1 577 ? -9.514 2.336 27.145 1.00 68.25 577 PRO A O 1
ATOM 4242 N N . SER A 1 578 ? -9.210 0.425 26.000 1.00 68.50 578 SER A N 1
ATOM 4243 C CA . SER A 1 578 ? -9.004 1.019 24.678 1.00 68.50 578 SER A CA 1
ATOM 4244 C C . SER A 1 578 ? -9.961 0.492 23.604 1.00 68.50 578 SER A C 1
ATOM 4246 O O . SER A 1 578 ? -9.747 0.771 22.427 1.00 68.50 578 SER A O 1
ATOM 4248 N N . SER A 1 579 ? -10.983 -0.296 23.958 1.00 77.06 579 SER A N 1
ATOM 4249 C CA . SER A 1 579 ? -11.913 -0.859 22.968 1.00 77.06 579 SER A CA 1
ATOM 4250 C C . SER A 1 579 ? -13.281 -1.195 23.554 1.00 77.06 579 SER A C 1
ATOM 4252 O O . SER A 1 579 ? -13.401 -1.585 24.712 1.00 77.06 579 SER A O 1
ATOM 4254 N N . LEU A 1 580 ? -14.314 -1.097 22.726 1.00 84.62 580 LEU A N 1
ATOM 4255 C CA . LEU A 1 580 ? -15.642 -1.633 23.011 1.00 84.62 580 LEU A CA 1
ATOM 4256 C C . LEU A 1 580 ? -16.017 -2.611 21.906 1.00 84.62 580 LEU A C 1
ATOM 4258 O O . LEU A 1 580 ? -15.944 -2.267 20.730 1.00 84.62 580 LEU A O 1
ATOM 4262 N N . ALA A 1 581 ? -16.432 -3.812 22.288 1.00 85.69 581 ALA A N 1
ATOM 4263 C CA . ALA A 1 581 ? -16.998 -4.797 21.379 1.00 85.69 581 ALA A CA 1
ATOM 4264 C C . ALA A 1 581 ? -18.484 -4.981 21.685 1.00 85.69 581 ALA A C 1
ATOM 4266 O O . ALA A 1 581 ? -18.853 -5.191 22.843 1.00 85.69 581 ALA A O 1
ATOM 4267 N N . LEU A 1 582 ? -19.319 -4.903 20.652 1.00 87.69 582 LEU A N 1
ATOM 4268 C CA . LEU A 1 582 ? -20.750 -5.174 20.713 1.00 87.69 582 LEU A CA 1
ATOM 4269 C C . LEU A 1 582 ? -21.054 -6.437 19.901 1.00 87.69 582 LEU A C 1
ATOM 4271 O O . LEU A 1 582 ? -20.642 -6.541 18.748 1.00 87.69 582 LEU A O 1
ATOM 4275 N N . THR A 1 583 ? -21.794 -7.370 20.499 1.00 86.12 583 THR A N 1
ATOM 4276 C CA . THR A 1 583 ? -22.172 -8.657 19.895 1.00 86.12 583 THR A CA 1
ATOM 4277 C C . THR A 1 583 ? -23.689 -8.740 19.723 1.00 86.12 583 THR A C 1
ATOM 4279 O O . THR A 1 583 ? -24.427 -8.460 20.672 1.00 86.12 583 THR A O 1
ATOM 4282 N N . ASP A 1 584 ? -24.142 -9.161 18.537 1.00 81.75 584 ASP A N 1
ATOM 4283 C CA . ASP A 1 584 ? -25.546 -9.290 18.110 1.00 81.75 584 ASP A CA 1
ATOM 4284 C C . ASP A 1 584 ? -26.442 -8.108 18.509 1.00 81.75 584 ASP A C 1
ATOM 4286 O O . ASP A 1 584 ? -27.269 -8.199 19.422 1.00 81.75 584 ASP A O 1
ATOM 4290 N N . GLY A 1 585 ? -26.253 -6.977 17.832 1.00 84.06 585 GLY A N 1
ATOM 4291 C CA . GLY A 1 585 ? -27.119 -5.807 17.942 1.00 84.06 585 GLY A CA 1
ATOM 4292 C C . GLY A 1 585 ? -28.480 -6.031 17.287 1.00 84.06 585 GLY A C 1
ATOM 4293 O O . GLY A 1 585 ? -28.619 -6.816 16.352 1.00 84.06 585 GLY A O 1
ATOM 4294 N N . THR A 1 586 ? -29.502 -5.328 17.774 1.00 84.75 586 THR A N 1
ATOM 4295 C CA . THR A 1 586 ? -30.886 -5.452 17.279 1.00 84.75 586 THR A CA 1
ATOM 4296 C C . THR A 1 586 ? -31.251 -4.460 16.171 1.00 84.75 586 THR A C 1
ATOM 4298 O O . THR A 1 586 ? -32.429 -4.185 15.951 1.00 84.75 586 THR A O 1
ATOM 4301 N N . GLY A 1 587 ? -30.261 -3.895 15.477 1.00 81.88 587 GLY A N 1
ATOM 4302 C CA . GLY A 1 587 ? -30.478 -2.955 14.381 1.00 81.88 587 GLY A CA 1
ATOM 4303 C C . GLY A 1 587 ? -31.256 -3.558 13.209 1.00 81.88 587 GLY A C 1
ATOM 4304 O O . GLY A 1 587 ? -31.115 -4.732 12.865 1.00 81.88 587 GLY A O 1
ATOM 4305 N N . HIS A 1 588 ? -32.089 -2.743 12.560 1.00 79.12 588 HIS A N 1
ATOM 4306 C CA . HIS A 1 588 ? -32.811 -3.169 11.363 1.00 79.12 588 HIS A CA 1
ATOM 4307 C C . HIS A 1 588 ? -31.888 -3.199 10.139 1.00 79.12 588 HIS A C 1
ATOM 4309 O O . HIS A 1 588 ? -31.171 -2.236 9.862 1.00 79.12 588 HIS A O 1
ATOM 4315 N N . LEU A 1 589 ? -31.995 -4.259 9.329 1.00 73.25 589 LEU A N 1
ATOM 4316 C CA . LEU A 1 589 ? -31.169 -4.459 8.131 1.00 73.25 589 LEU A CA 1
ATOM 4317 C C . LEU A 1 589 ? -31.203 -3.260 7.164 1.00 73.25 589 LEU A C 1
ATOM 4319 O O . LEU A 1 589 ? -30.187 -2.925 6.559 1.00 73.25 589 LEU A O 1
ATOM 4323 N N . ALA A 1 590 ? -32.349 -2.582 7.045 1.00 77.50 590 ALA A N 1
ATOM 4324 C CA . ALA A 1 590 ? -32.498 -1.391 6.208 1.00 77.50 590 ALA A CA 1
ATOM 4325 C C . ALA A 1 590 ? -31.630 -0.212 6.690 1.00 77.50 590 ALA A C 1
ATOM 4327 O O . ALA A 1 590 ? -30.976 0.439 5.877 1.00 77.50 590 ALA A O 1
ATOM 4328 N N . ALA A 1 591 ? -31.571 0.027 8.005 1.00 82.00 591 ALA A N 1
ATOM 4329 C CA . ALA A 1 591 ? -30.735 1.074 8.593 1.00 82.00 591 ALA A CA 1
ATOM 4330 C C . ALA A 1 591 ? -29.244 0.748 8.428 1.00 82.00 591 ALA A C 1
ATOM 4332 O O . ALA A 1 591 ? -28.458 1.614 8.048 1.00 82.00 591 ALA A O 1
ATOM 4333 N N . MET A 1 592 ? -28.867 -0.520 8.626 1.00 81.25 592 MET A N 1
ATOM 4334 C CA . MET A 1 592 ? -27.498 -0.986 8.397 1.00 81.25 592 MET A CA 1
ATOM 4335 C C . MET A 1 592 ? -27.084 -0.842 6.928 1.00 81.25 592 MET A C 1
ATOM 4337 O O . MET A 1 592 ? -26.007 -0.329 6.639 1.00 81.25 592 MET A O 1
ATOM 4341 N N . THR A 1 593 ? -27.955 -1.228 5.993 1.00 80.25 593 THR A N 1
ATOM 4342 C CA . THR A 1 593 ? -27.692 -1.114 4.548 1.00 80.25 593 THR A CA 1
ATOM 4343 C C . THR A 1 593 ? -27.538 0.349 4.137 1.00 80.25 593 THR A C 1
ATOM 4345 O O . THR A 1 593 ? -26.544 0.710 3.513 1.00 80.25 593 THR A O 1
ATOM 4348 N N . SER A 1 594 ? -28.450 1.220 4.582 1.00 87.94 594 SER A N 1
ATOM 4349 C CA . SER A 1 594 ? -28.336 2.662 4.344 1.00 87.94 594 SER A CA 1
ATOM 4350 C C . SER A 1 594 ? -27.028 3.226 4.898 1.00 87.94 594 SER A C 1
ATOM 4352 O O . SER A 1 594 ? -26.419 4.092 4.269 1.00 87.94 594 SER A O 1
ATOM 4354 N N . ARG A 1 595 ? -26.565 2.730 6.052 1.00 90.81 595 ARG A N 1
ATOM 4355 C CA . ARG A 1 595 ? -25.303 3.179 6.637 1.00 90.81 595 ARG A CA 1
ATOM 4356 C C . ARG A 1 595 ? -24.085 2.709 5.845 1.00 90.81 595 ARG A C 1
ATOM 4358 O O . ARG A 1 595 ? -23.175 3.506 5.625 1.00 90.81 595 ARG A O 1
ATOM 4365 N N . ILE A 1 596 ? -24.095 1.463 5.373 1.00 85.69 596 ILE A N 1
ATOM 4366 C CA . ILE A 1 596 ? -23.076 0.915 4.467 1.00 85.69 596 ILE A CA 1
ATOM 4367 C C . ILE A 1 596 ? -22.945 1.786 3.215 1.00 85.69 596 ILE A C 1
ATOM 4369 O O . ILE A 1 596 ? -21.829 2.143 2.841 1.00 85.69 596 ILE A O 1
ATOM 4373 N N . ASP A 1 597 ? -24.062 2.183 2.606 1.00 87.81 597 ASP A N 1
ATOM 4374 C CA . ASP A 1 597 ? -24.046 2.994 1.385 1.00 87.81 597 ASP A CA 1
ATOM 4375 C C . ASP A 1 597 ? -23.484 4.401 1.625 1.00 87.81 597 ASP A C 1
ATOM 4377 O O . ASP A 1 597 ? -22.713 4.912 0.811 1.00 87.81 597 ASP A O 1
ATOM 4381 N N . VAL A 1 598 ? -23.770 5.001 2.787 1.00 92.00 598 VAL A N 1
ATOM 4382 C CA . VAL A 1 598 ? -23.139 6.268 3.192 1.00 92.00 598 VAL A CA 1
ATOM 4383 C C . VAL A 1 598 ? -21.622 6.109 3.317 1.00 92.00 598 VAL A C 1
ATOM 4385 O O . VAL A 1 598 ? -20.878 6.942 2.801 1.00 92.00 598 VAL A O 1
ATOM 4388 N N . ILE A 1 599 ? -21.138 5.044 3.965 1.00 90.06 599 ILE A N 1
ATOM 4389 C CA . ILE A 1 599 ? -19.692 4.821 4.128 1.00 90.06 599 ILE A CA 1
ATOM 4390 C C . ILE A 1 599 ? -19.027 4.538 2.769 1.00 90.06 599 ILE A C 1
ATOM 4392 O O . ILE A 1 599 ? -17.944 5.057 2.504 1.00 90.06 599 ILE A O 1
ATOM 4396 N N . ARG A 1 600 ? -19.682 3.799 1.865 1.00 87.69 600 ARG A N 1
ATOM 4397 C CA . ARG A 1 600 ? -19.201 3.584 0.487 1.00 87.69 600 ARG A CA 1
ATOM 4398 C C . ARG A 1 600 ? -19.034 4.893 -0.279 1.00 87.69 600 ARG A C 1
ATOM 4400 O O . ARG A 1 600 ? -17.979 5.119 -0.867 1.00 87.69 600 ARG A O 1
ATOM 4407 N N . ALA A 1 601 ? -20.011 5.793 -0.193 1.00 91.19 601 ALA A N 1
ATOM 4408 C CA . ALA A 1 601 ? -19.902 7.112 -0.809 1.00 91.19 601 ALA A CA 1
ATOM 4409 C C . ALA A 1 601 ? -18.728 7.932 -0.233 1.00 91.19 601 ALA A C 1
ATOM 4411 O O . ALA A 1 601 ? -18.069 8.669 -0.969 1.00 91.19 601 ALA A O 1
ATOM 4412 N N . LEU A 1 602 ? -18.420 7.792 1.064 1.00 90.31 602 LEU A N 1
ATOM 4413 C CA . LEU A 1 602 ? -17.241 8.422 1.675 1.00 90.31 602 LEU A CA 1
ATOM 4414 C C . LEU A 1 602 ? -15.921 7.820 1.165 1.00 90.31 602 LEU A C 1
ATOM 4416 O O . LEU A 1 602 ? -14.960 8.559 0.968 1.00 90.31 602 LEU A O 1
ATOM 4420 N N . ILE A 1 603 ? -15.869 6.507 0.914 1.00 86.31 603 ILE A N 1
ATOM 4421 C CA . ILE A 1 603 ? -14.698 5.818 0.337 1.00 86.31 603 ILE A CA 1
ATOM 4422 C C . ILE A 1 603 ? -14.414 6.321 -1.086 1.00 86.31 603 ILE A C 1
ATOM 4424 O O . ILE A 1 603 ? -13.259 6.598 -1.427 1.00 86.31 603 ILE A O 1
ATOM 4428 N N . GLU A 1 604 ? -15.454 6.454 -1.911 1.00 85.69 604 GLU A N 1
ATOM 4429 C CA . GLU A 1 604 ? -15.345 6.938 -3.294 1.00 85.69 604 GLU A CA 1
ATOM 4430 C C . GLU A 1 604 ? -14.859 8.389 -3.355 1.00 85.69 604 GLU A C 1
ATOM 4432 O O . GLU A 1 604 ? -13.961 8.717 -4.133 1.00 85.69 604 GLU A O 1
ATOM 4437 N N . ASN A 1 605 ? -15.400 9.244 -2.484 1.00 87.88 605 ASN A N 1
ATOM 4438 C CA . ASN A 1 605 ? -15.095 10.675 -2.445 1.00 87.88 605 ASN A CA 1
ATOM 4439 C C . ASN A 1 605 ? -13.911 11.034 -1.527 1.00 87.88 605 ASN A C 1
ATOM 4441 O O . ASN A 1 605 ? -13.657 12.216 -1.280 1.00 87.88 605 ASN A O 1
ATOM 4445 N N . ALA A 1 606 ? -13.182 10.040 -1.011 1.00 84.81 606 ALA A N 1
ATOM 4446 C CA . ALA A 1 606 ? -12.070 10.265 -0.098 1.00 84.81 606 ALA A CA 1
ATOM 4447 C C . ALA A 1 606 ? -10.958 11.108 -0.768 1.00 84.81 606 ALA A C 1
ATOM 4449 O O . ALA A 1 606 ? -10.463 10.736 -1.838 1.00 84.81 606 ALA A O 1
ATOM 4450 N N . PRO A 1 607 ? -10.504 12.212 -0.140 1.00 74.94 607 PRO A N 1
ATOM 4451 C CA . PRO A 1 607 ? -9.516 13.123 -0.725 1.00 74.94 607 PRO A CA 1
ATOM 4452 C C . PRO A 1 607 ? -8.087 12.555 -0.727 1.00 74.94 607 PRO A C 1
ATOM 4454 O O . PRO A 1 607 ? -7.194 13.129 -1.351 1.00 74.94 607 PRO A O 1
ATOM 4457 N N . SER A 1 608 ? -7.847 11.453 -0.010 1.00 69.44 608 SER A N 1
ATOM 4458 C CA . SER A 1 608 ? -6.546 10.796 0.108 1.00 69.44 608 SER A CA 1
ATOM 4459 C C . SER A 1 608 ? -6.696 9.282 0.294 1.00 69.44 608 SER A C 1
ATOM 4461 O O . SER A 1 608 ? -7.726 8.802 0.771 1.00 69.44 608 SER A O 1
ATOM 4463 N N . GLU A 1 609 ? -5.652 8.515 -0.043 1.00 69.69 609 GLU A N 1
ATOM 4464 C CA . GLU A 1 609 ? -5.633 7.055 0.171 1.00 69.69 609 GLU A CA 1
ATOM 4465 C C . GLU A 1 609 ? -5.674 6.688 1.661 1.00 69.69 609 GLU A C 1
ATOM 4467 O O . GLU A 1 609 ? -6.264 5.678 2.038 1.00 69.69 609 GLU A O 1
ATOM 4472 N N . ALA A 1 610 ? -5.102 7.534 2.522 1.00 65.50 610 ALA A N 1
ATOM 4473 C CA . ALA A 1 610 ? -5.176 7.359 3.969 1.00 65.50 610 ALA A CA 1
ATOM 4474 C C . ALA A 1 610 ? -6.628 7.447 4.464 1.00 65.50 610 ALA A C 1
ATOM 4476 O O . ALA A 1 610 ? -7.070 6.591 5.229 1.00 65.50 610 ALA A O 1
ATOM 4477 N N . GLU A 1 611 ? -7.394 8.431 3.979 1.00 72.00 611 GLU A N 1
ATOM 4478 C CA . GLU A 1 611 ? -8.806 8.567 4.340 1.00 72.00 611 GLU A CA 1
ATOM 4479 C C . GLU A 1 611 ? -9.652 7.440 3.744 1.00 72.00 611 GLU A C 1
ATOM 4481 O O . GLU A 1 611 ? -10.484 6.851 4.432 1.00 72.00 611 GLU A O 1
ATOM 4486 N N . ARG A 1 612 ? -9.370 7.047 2.497 1.00 81.12 612 ARG A N 1
ATOM 4487 C CA . ARG A 1 612 ? -10.001 5.884 1.861 1.00 81.12 612 ARG A CA 1
ATOM 4488 C C . ARG A 1 612 ? -9.783 4.608 2.673 1.00 81.12 612 ARG A C 1
ATOM 4490 O O . ARG A 1 612 ? -10.723 3.846 2.886 1.00 81.12 612 ARG A O 1
ATOM 4497 N N . THR A 1 613 ? -8.559 4.393 3.149 1.00 73.19 613 THR A N 1
ATOM 4498 C CA . THR A 1 613 ? -8.195 3.252 3.998 1.00 73.19 613 THR A CA 1
ATOM 4499 C C . THR A 1 613 ? -8.950 3.303 5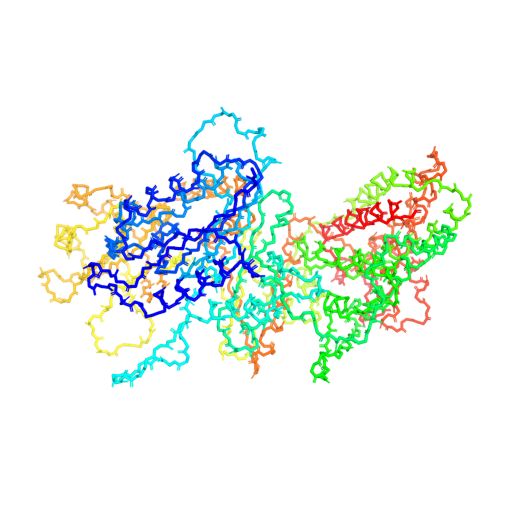.324 1.00 73.19 613 THR A C 1
ATOM 4501 O O . THR A 1 613 ? -9.574 2.315 5.700 1.00 73.19 613 THR A O 1
ATOM 4504 N N . ARG A 1 614 ? -8.996 4.468 5.986 1.00 81.00 614 ARG A N 1
ATOM 4505 C CA . ARG A 1 614 ? -9.745 4.672 7.237 1.00 81.00 614 ARG A CA 1
ATOM 4506 C C . ARG A 1 614 ? -11.232 4.338 7.078 1.00 81.00 614 ARG A C 1
ATOM 4508 O O . ARG A 1 614 ? -11.791 3.616 7.902 1.00 81.00 614 ARG A O 1
ATOM 4515 N N . GLN A 1 615 ? -11.871 4.816 6.009 1.00 86.69 615 GLN A N 1
ATOM 4516 C CA . GLN A 1 615 ? -13.289 4.544 5.750 1.00 86.69 615 GLN A CA 1
ATOM 4517 C C . GLN A 1 615 ? -13.540 3.083 5.342 1.00 86.69 615 GLN A C 1
ATOM 4519 O O . GLN A 1 615 ? -14.546 2.509 5.752 1.00 86.69 615 GLN A O 1
ATOM 4524 N N . ARG A 1 616 ? -12.615 2.433 4.619 1.00 81.44 616 ARG A N 1
ATOM 4525 C CA . ARG A 1 616 ? -12.674 0.981 4.352 1.00 81.44 616 ARG A CA 1
ATOM 4526 C C . ARG A 1 616 ? -12.582 0.158 5.631 1.00 81.44 616 ARG A C 1
ATOM 4528 O O . ARG A 1 616 ? -13.366 -0.766 5.814 1.00 81.44 616 ARG A O 1
ATOM 4535 N N . GLU A 1 617 ? -11.669 0.504 6.536 1.00 79.69 617 GLU A N 1
ATOM 4536 C CA . GLU A 1 617 ? -11.586 -0.151 7.844 1.00 79.69 617 GLU A CA 1
ATOM 4537 C C . GLU A 1 617 ? -12.872 0.036 8.648 1.00 79.69 617 GLU A C 1
ATOM 4539 O O . GLU A 1 617 ? -13.361 -0.907 9.267 1.00 79.69 617 GLU A O 1
ATOM 4544 N N . ARG A 1 618 ? -13.437 1.246 8.637 1.00 85.88 618 ARG A N 1
ATOM 4545 C CA . ARG A 1 618 ? -14.721 1.534 9.279 1.00 85.88 618 ARG A CA 1
ATOM 4546 C C . ARG A 1 618 ? -15.852 0.694 8.684 1.00 85.88 618 ARG A C 1
ATOM 4548 O O . ARG A 1 618 ? -16.594 0.080 9.444 1.00 85.88 618 ARG A O 1
ATOM 4555 N N . LEU A 1 619 ? -15.952 0.617 7.355 1.00 85.06 619 LEU A N 1
ATOM 4556 C CA . LEU A 1 619 ? -16.932 -0.226 6.668 1.00 85.06 619 LEU A CA 1
ATOM 4557 C C . LEU A 1 619 ? -16.771 -1.696 7.061 1.00 85.06 619 LEU A C 1
ATOM 4559 O O . LEU A 1 619 ? -17.758 -2.350 7.373 1.00 85.06 619 LEU A O 1
ATOM 4563 N N . ALA A 1 620 ? -15.538 -2.201 7.090 1.00 79.44 620 ALA A N 1
ATOM 4564 C CA . ALA A 1 620 ? -15.255 -3.577 7.478 1.00 79.44 620 ALA A CA 1
ATOM 4565 C C . ALA A 1 620 ? -15.642 -3.862 8.934 1.00 79.44 620 ALA A C 1
ATOM 4567 O O . ALA A 1 620 ? -16.286 -4.874 9.193 1.00 79.44 620 ALA A O 1
ATOM 4568 N N . ARG A 1 621 ? -15.322 -2.962 9.877 1.00 79.12 621 ARG A N 1
ATOM 4569 C CA . ARG A 1 621 ? -15.778 -3.068 11.277 1.00 79.12 621 ARG A CA 1
ATOM 4570 C C . ARG A 1 621 ? -17.307 -3.060 11.372 1.00 79.12 621 ARG A C 1
ATOM 4572 O O . ARG A 1 621 ? -17.870 -3.810 12.159 1.00 79.12 621 ARG A O 1
ATOM 4579 N N . PHE A 1 622 ? -17.973 -2.232 10.567 1.00 80.62 622 PHE A N 1
ATOM 4580 C CA . PHE A 1 622 ? -19.429 -2.102 10.567 1.00 80.62 622 PHE A CA 1
ATOM 4581 C C . PHE A 1 622 ? -20.146 -3.311 9.947 1.00 80.62 622 PHE A C 1
ATOM 4583 O O . PHE A 1 622 ? -21.175 -3.753 10.451 1.00 80.62 622 PHE A O 1
ATOM 4590 N N . ALA A 1 623 ? -19.598 -3.854 8.861 1.00 74.19 623 ALA A N 1
ATOM 4591 C CA . ALA A 1 623 ? -20.182 -4.950 8.095 1.00 74.19 623 ALA A CA 1
ATOM 4592 C C . ALA A 1 623 ? -19.749 -6.351 8.580 1.00 74.19 623 ALA A C 1
ATOM 4594 O O . ALA A 1 623 ? -20.100 -7.335 7.935 1.00 74.19 623 ALA A O 1
ATOM 4595 N N . GLY A 1 624 ? -18.983 -6.455 9.677 1.00 67.56 624 GLY A N 1
ATOM 4596 C CA . GLY A 1 624 ? -18.488 -7.739 10.205 1.00 67.56 624 GLY A CA 1
ATOM 4597 C C . GLY A 1 624 ? -17.388 -8.384 9.350 1.00 67.56 624 GLY A C 1
ATOM 4598 O O . GLY A 1 624 ? -17.203 -9.596 9.363 1.00 67.56 624 GLY A O 1
ATOM 4599 N N . GLY A 1 625 ? -16.670 -7.577 8.569 1.00 69.75 625 GLY A N 1
ATOM 4600 C CA . GLY A 1 625 ? -15.643 -8.005 7.622 1.00 69.75 625 GLY A CA 1
ATOM 4601 C C . GLY A 1 625 ? -14.220 -7.671 8.065 1.00 69.75 625 GLY A C 1
ATOM 4602 O O . GLY A 1 625 ? -13.396 -7.391 7.205 1.00 69.75 625 GLY A O 1
ATOM 4603 N N . LEU A 1 626 ? -13.899 -7.620 9.362 1.00 75.56 626 LEU A N 1
ATOM 4604 C CA . LEU A 1 626 ? -12.525 -7.370 9.826 1.00 75.56 626 LEU A CA 1
ATOM 4605 C C . LEU A 1 626 ? -11.860 -8.668 10.301 1.00 75.56 626 LEU A C 1
ATOM 4607 O O . LEU A 1 626 ? -12.293 -9.291 11.265 1.00 75.56 626 LEU A O 1
ATOM 4611 N N . ALA A 1 627 ? -10.751 -9.039 9.671 1.00 81.25 627 ALA A N 1
ATOM 4612 C CA . ALA A 1 627 ? -9.857 -10.090 10.138 1.00 81.25 627 ALA A CA 1
ATOM 4613 C C . ALA A 1 627 ? -8.598 -9.469 10.732 1.00 81.25 627 ALA A C 1
ATOM 4615 O O . ALA A 1 627 ? -8.009 -8.563 10.146 1.00 81.25 627 ALA A O 1
ATOM 4616 N N . VAL A 1 628 ? -8.141 -9.995 11.863 1.00 81.00 628 VAL A N 1
ATOM 4617 C CA . VAL A 1 628 ? -6.848 -9.645 12.450 1.00 81.00 628 VAL A CA 1
ATOM 4618 C C . VAL A 1 628 ? -5.948 -10.873 12.405 1.00 81.00 628 VAL A C 1
ATOM 4620 O O . VAL A 1 628 ? -6.297 -11.946 12.904 1.00 81.00 628 VAL A O 1
ATOM 4623 N N . VAL A 1 629 ? -4.789 -10.712 11.773 1.00 86.62 629 VAL A N 1
ATOM 4624 C CA . VAL A 1 629 ? -3.723 -11.708 11.713 1.00 86.62 629 VAL A CA 1
ATOM 4625 C C . VAL A 1 629 ? -2.632 -11.291 12.692 1.00 86.62 629 VAL A C 1
ATOM 4627 O O . VAL A 1 629 ? -1.925 -10.310 12.450 1.00 86.62 629 VAL A O 1
ATOM 4630 N N . TRP A 1 630 ? -2.467 -12.036 13.786 1.00 88.00 630 TRP A N 1
ATOM 4631 C CA . TRP A 1 630 ? -1.330 -11.842 14.686 1.00 88.00 630 TRP A CA 1
ATOM 4632 C C . TRP A 1 630 ? -0.133 -12.637 14.202 1.00 88.00 630 TRP A C 1
ATOM 4634 O O . TRP A 1 630 ? -0.219 -13.840 13.933 1.00 88.00 630 TRP A O 1
ATOM 4644 N N . VAL A 1 631 ? 0.997 -11.948 14.146 1.00 91.00 631 VAL A N 1
ATOM 4645 C CA . VAL A 1 631 ? 2.283 -12.491 13.739 1.00 91.00 631 VAL A CA 1
ATOM 4646 C C . VAL A 1 631 ? 3.167 -12.583 14.964 1.00 91.00 631 VAL A C 1
ATOM 4648 O O . VAL A 1 631 ? 3.475 -11.569 15.571 1.00 91.00 631 VAL A O 1
ATOM 4651 N N . GLY A 1 632 ? 3.582 -13.786 15.334 1.00 87.69 632 GLY A N 1
ATOM 4652 C CA . GLY A 1 632 ? 4.556 -14.021 16.390 1.00 87.69 632 GLY A CA 1
ATOM 4653 C C . GLY A 1 632 ? 5.859 -14.581 15.839 1.00 87.69 632 GLY A C 1
ATOM 4654 O O . GLY A 1 632 ? 5.865 -15.446 14.958 1.00 87.69 632 GLY A O 1
ATOM 4655 N N . ALA A 1 633 ? 6.979 -14.121 16.391 1.00 86.56 633 ALA A N 1
ATOM 4656 C CA . ALA A 1 633 ? 8.314 -14.590 16.037 1.00 86.56 633 ALA A CA 1
ATOM 4657 C C . ALA A 1 633 ? 9.235 -14.639 17.265 1.00 86.56 633 ALA A C 1
ATOM 4659 O O . ALA A 1 633 ? 8.924 -14.079 18.311 1.00 86.56 633 ALA A O 1
ATOM 4660 N N . ALA A 1 634 ? 10.383 -15.308 17.127 1.00 85.69 634 ALA A N 1
ATOM 4661 C CA . ALA A 1 634 ? 11.329 -15.518 18.227 1.00 85.69 634 ALA A CA 1
ATOM 4662 C C . ALA A 1 634 ? 12.063 -14.241 18.680 1.00 85.69 634 ALA A C 1
ATOM 4664 O O . ALA A 1 634 ? 12.569 -14.187 19.796 1.00 85.69 634 ALA A O 1
ATOM 4665 N N . ASN A 1 635 ? 12.161 -13.230 17.816 1.00 83.19 635 ASN A N 1
ATOM 4666 C CA . ASN A 1 635 ? 12.772 -11.939 18.120 1.00 83.19 635 ASN A CA 1
ATOM 4667 C C . ASN A 1 635 ? 12.120 -10.823 17.288 1.00 83.19 635 ASN A C 1
ATOM 4669 O O . ASN A 1 635 ? 11.407 -11.091 16.321 1.00 83.19 635 ASN A O 1
ATOM 4673 N N . GLU A 1 636 ? 12.376 -9.569 17.662 1.00 78.56 636 GLU A N 1
ATOM 4674 C CA . GLU A 1 636 ? 11.729 -8.396 17.063 1.00 78.56 636 GLU A CA 1
ATOM 4675 C C . GLU A 1 636 ? 12.059 -8.210 15.571 1.00 78.56 636 GLU A C 1
ATOM 4677 O O . GLU A 1 636 ? 11.205 -7.799 14.789 1.00 78.56 636 GLU A O 1
ATOM 4682 N N . SER A 1 637 ? 13.281 -8.554 15.155 1.00 75.31 637 SER A N 1
ATOM 4683 C CA . SER A 1 637 ? 13.685 -8.477 13.746 1.00 75.31 637 SER A CA 1
ATOM 4684 C C . SER A 1 637 ? 12.886 -9.464 12.888 1.00 75.31 637 SER A C 1
ATOM 4686 O O . SER A 1 637 ? 12.251 -9.070 11.910 1.00 75.31 637 SER A O 1
ATOM 4688 N N . ALA A 1 638 ? 12.820 -10.729 13.318 1.00 80.56 638 ALA A N 1
ATOM 4689 C CA . ALA A 1 638 ? 12.032 -11.766 12.657 1.00 80.56 638 ALA A CA 1
ATOM 4690 C C . ALA A 1 638 ? 10.525 -11.458 12.688 1.00 80.56 638 ALA A C 1
ATOM 4692 O O . ALA A 1 638 ? 9.807 -11.790 11.747 1.00 80.56 638 ALA A O 1
ATOM 4693 N N . LEU A 1 639 ? 10.043 -10.802 13.750 1.00 84.38 639 LEU A N 1
ATOM 4694 C CA . LEU A 1 639 ? 8.662 -10.333 13.856 1.00 84.38 639 LEU A CA 1
ATOM 4695 C C . LEU A 1 639 ? 8.360 -9.288 12.779 1.00 84.38 639 LEU A C 1
ATOM 4697 O O . LEU A 1 639 ? 7.378 -9.432 12.054 1.00 84.38 639 LEU A O 1
ATOM 4701 N N . ARG A 1 640 ? 9.217 -8.267 12.649 1.00 78.25 640 ARG A N 1
ATOM 4702 C CA . ARG A 1 640 ? 9.074 -7.215 11.633 1.00 78.25 640 ARG A CA 1
ATOM 4703 C C . ARG A 1 640 ? 9.139 -7.782 10.216 1.00 78.25 640 ARG A C 1
ATOM 4705 O O . ARG A 1 640 ? 8.299 -7.434 9.391 1.00 78.25 640 ARG A O 1
ATOM 4712 N N . GLU A 1 641 ? 10.082 -8.685 9.949 1.00 81.75 641 GLU A N 1
ATOM 4713 C CA . GLU A 1 641 ? 10.216 -9.350 8.647 1.00 81.75 641 GLU A CA 1
ATOM 4714 C C . GLU A 1 641 ? 8.967 -10.172 8.304 1.00 81.75 641 GLU A C 1
ATOM 4716 O O . GLU A 1 641 ? 8.377 -9.999 7.236 1.00 81.75 641 GLU A O 1
ATOM 4721 N N . ARG A 1 642 ? 8.502 -11.020 9.230 1.00 87.19 642 ARG A N 1
ATOM 4722 C CA . ARG A 1 642 ? 7.323 -11.860 8.993 1.00 87.19 642 ARG A CA 1
ATOM 4723 C C . ARG A 1 642 ? 6.042 -11.036 8.872 1.00 87.19 642 ARG A C 1
ATOM 4725 O O . ARG A 1 642 ? 5.208 -11.349 8.027 1.00 87.19 642 ARG A O 1
ATOM 4732 N N . ALA A 1 643 ? 5.893 -9.968 9.655 1.00 85.38 643 ALA A N 1
ATOM 4733 C CA . ALA A 1 643 ? 4.754 -9.060 9.546 1.00 85.38 643 ALA A CA 1
ATOM 4734 C C . ALA A 1 643 ? 4.725 -8.347 8.186 1.00 85.38 643 ALA A C 1
ATOM 4736 O O . ALA A 1 643 ? 3.667 -8.286 7.560 1.00 85.38 643 ALA A O 1
ATOM 4737 N N . ALA A 1 644 ? 5.878 -7.892 7.685 1.00 83.31 644 ALA A N 1
ATOM 4738 C CA . ALA A 1 644 ? 5.985 -7.290 6.356 1.00 83.31 644 ALA A CA 1
ATOM 4739 C C . ALA A 1 644 ? 5.618 -8.281 5.233 1.00 83.31 644 ALA A C 1
ATOM 4741 O O . ALA A 1 644 ? 4.954 -7.900 4.266 1.00 83.31 644 ALA A O 1
ATOM 4742 N N . LEU A 1 645 ? 5.984 -9.563 5.371 1.00 87.38 645 LEU A N 1
ATOM 4743 C CA . LEU A 1 645 ? 5.574 -10.614 4.429 1.00 87.38 645 LEU A CA 1
ATOM 4744 C C . LEU A 1 645 ? 4.057 -10.836 4.436 1.00 87.38 645 LEU A C 1
ATOM 4746 O O . LEU A 1 645 ? 3.452 -10.908 3.368 1.00 87.38 645 LEU A O 1
ATOM 4750 N N . VAL A 1 646 ? 3.433 -10.901 5.617 1.00 90.19 646 VAL A N 1
ATOM 4751 C CA . VAL A 1 646 ? 1.970 -11.040 5.736 1.00 90.19 646 VAL A CA 1
ATOM 4752 C C . VAL A 1 646 ? 1.263 -9.831 5.124 1.00 90.19 646 VAL A C 1
ATOM 4754 O O . VAL A 1 646 ? 0.332 -10.009 4.344 1.00 90.19 646 VAL A O 1
ATOM 4757 N N . GLN A 1 647 ? 1.728 -8.611 5.405 1.00 87.12 647 GLN A N 1
ATOM 4758 C CA . GLN A 1 647 ? 1.178 -7.389 4.806 1.00 87.12 647 GLN A CA 1
ATOM 4759 C C . GLN A 1 647 ? 1.286 -7.405 3.277 1.00 87.12 647 GLN A C 1
ATOM 4761 O O . GLN A 1 647 ? 0.312 -7.113 2.588 1.00 87.12 647 GLN A O 1
ATOM 4766 N N . THR A 1 648 ? 2.441 -7.808 2.743 1.00 86.69 648 THR A N 1
ATOM 4767 C CA . THR A 1 648 ? 2.647 -7.940 1.293 1.00 86.69 648 THR A CA 1
ATOM 4768 C C . THR A 1 648 ? 1.670 -8.953 0.695 1.00 86.69 648 THR A C 1
ATOM 4770 O O . THR A 1 648 ? 0.996 -8.648 -0.286 1.00 86.69 648 THR A O 1
ATOM 4773 N N . ALA A 1 649 ? 1.523 -10.129 1.313 1.00 91.50 649 ALA A N 1
ATOM 4774 C CA . ALA A 1 649 ? 0.582 -11.149 0.859 1.00 91.50 649 ALA A CA 1
ATOM 4775 C C . ALA A 1 649 ? -0.869 -10.649 0.859 1.00 91.50 649 ALA A C 1
ATOM 4777 O O . ALA A 1 649 ? -1.586 -10.905 -0.106 1.00 91.50 649 ALA A O 1
ATOM 4778 N N . VAL A 1 650 ? -1.293 -9.911 1.893 1.00 90.19 650 VAL A N 1
ATOM 4779 C CA . VAL A 1 650 ? -2.633 -9.304 1.963 1.00 90.19 650 VAL A CA 1
ATOM 4780 C C . VAL A 1 650 ? -2.861 -8.356 0.787 1.00 90.19 650 VAL A C 1
ATOM 4782 O O . VAL A 1 650 ? -3.871 -8.484 0.099 1.00 90.19 650 VAL A O 1
ATOM 4785 N N . LEU A 1 651 ? -1.921 -7.445 0.520 1.00 86.94 651 LEU A N 1
ATOM 4786 C CA . LEU A 1 651 ? -2.049 -6.454 -0.554 1.00 86.94 651 LEU A CA 1
ATOM 4787 C C . LEU A 1 651 ? -2.098 -7.106 -1.941 1.00 86.94 651 LEU A C 1
ATOM 4789 O O . LEU A 1 651 ? -2.946 -6.756 -2.758 1.00 86.94 651 LEU A O 1
ATOM 4793 N N . VAL A 1 652 ? -1.236 -8.091 -2.193 1.00 90.12 652 VAL A N 1
ATOM 4794 C CA . VAL A 1 652 ? -1.160 -8.796 -3.483 1.00 90.12 652 VAL A CA 1
ATOM 4795 C C . VAL A 1 652 ? -2.392 -9.671 -3.713 1.00 90.12 652 VAL A C 1
ATOM 4797 O O . VAL A 1 652 ? -2.976 -9.649 -4.795 1.00 90.12 652 VAL A O 1
ATOM 4800 N N . CYS A 1 653 ? -2.847 -10.395 -2.688 1.00 91.69 653 CYS A N 1
ATOM 4801 C CA . CYS A 1 653 ? -4.084 -11.169 -2.779 1.00 91.69 653 CYS A CA 1
ATOM 4802 C C . CYS A 1 653 ? -5.298 -10.252 -2.984 1.00 91.69 653 CYS A C 1
ATOM 4804 O O . CYS A 1 653 ? -6.174 -10.573 -3.780 1.00 91.69 653 CYS A O 1
ATOM 4806 N N . ARG A 1 654 ? -5.336 -9.082 -2.332 1.00 88.69 654 ARG A N 1
ATOM 4807 C CA . ARG A 1 654 ? -6.399 -8.089 -2.536 1.00 88.69 654 ARG A CA 1
ATOM 4808 C C . ARG A 1 654 ? -6.401 -7.536 -3.958 1.00 88.69 654 ARG A C 1
ATOM 4810 O O . ARG A 1 654 ? -7.454 -7.476 -4.579 1.00 88.69 654 ARG A O 1
ATOM 4817 N N . ALA A 1 655 ? -5.226 -7.237 -4.507 1.00 88.94 655 ALA A N 1
ATOM 4818 C CA . ALA A 1 655 ? -5.081 -6.818 -5.896 1.00 88.94 655 ALA A CA 1
ATOM 4819 C C . ALA A 1 655 ? -5.638 -7.863 -6.885 1.00 88.94 655 ALA A C 1
ATOM 4821 O O . ALA A 1 655 ? -6.209 -7.483 -7.910 1.00 88.94 655 ALA A O 1
ATOM 4822 N N . ALA A 1 656 ? -5.516 -9.158 -6.562 1.00 91.50 656 ALA A N 1
ATOM 4823 C CA . ALA A 1 656 ? -6.102 -10.247 -7.342 1.00 91.50 656 ALA A CA 1
ATOM 4824 C C . ALA A 1 656 ? -7.623 -10.363 -7.163 1.00 91.50 656 ALA A C 1
ATOM 4826 O O . ALA A 1 656 ? -8.334 -10.562 -8.143 1.00 91.50 656 ALA A O 1
ATOM 4827 N N . VAL A 1 657 ? -8.138 -10.202 -5.940 1.00 90.19 657 VAL A N 1
ATOM 4828 C CA . VAL A 1 657 ? -9.588 -10.171 -5.670 1.00 90.19 657 VAL A CA 1
ATOM 4829 C C . VAL A 1 657 ? -10.265 -9.020 -6.422 1.00 90.19 657 VAL A C 1
ATOM 4831 O O . VAL A 1 657 ? -11.339 -9.198 -6.996 1.00 90.19 657 VAL A O 1
ATOM 4834 N N . ASP A 1 658 ? -9.630 -7.849 -6.444 1.00 86.62 658 ASP A N 1
ATOM 4835 C CA . ASP A 1 658 ? -10.213 -6.642 -7.026 1.00 86.62 658 ASP A CA 1
ATOM 4836 C C . ASP A 1 658 ? -10.091 -6.612 -8.555 1.00 86.62 658 ASP A C 1
ATOM 4838 O O . ASP A 1 658 ? -11.053 -6.257 -9.238 1.00 86.62 658 ASP A O 1
ATOM 4842 N N . GLY A 1 659 ? -8.917 -6.974 -9.088 1.00 86.69 659 GLY A N 1
ATOM 4843 C CA . GLY A 1 659 ? -8.579 -6.837 -10.510 1.00 86.69 659 GLY A CA 1
ATOM 4844 C C . GLY A 1 659 ? -8.540 -8.138 -11.313 1.00 86.69 659 GLY A C 1
ATOM 4845 O O . GLY A 1 659 ? -8.350 -8.082 -12.525 1.00 86.69 659 GLY A O 1
ATOM 4846 N N . GLY A 1 660 ? -8.692 -9.293 -10.665 1.00 92.06 660 GLY A N 1
ATOM 4847 C CA . GLY A 1 660 ? -8.499 -10.608 -11.271 1.00 92.06 660 GLY A CA 1
ATOM 4848 C C . GLY A 1 660 ? -7.039 -11.074 -11.272 1.00 92.06 660 GLY A C 1
ATOM 4849 O O . GLY A 1 660 ? -6.115 -10.376 -10.845 1.00 92.06 660 GLY A O 1
ATOM 4850 N N . MET A 1 661 ? -6.829 -12.284 -11.775 1.00 92.25 661 MET A N 1
ATOM 4851 C CA . MET A 1 661 ? -5.544 -12.975 -11.844 1.00 92.25 661 MET A CA 1
ATOM 4852 C C . MET A 1 661 ? -5.211 -13.422 -13.270 1.00 92.25 661 MET A C 1
ATOM 4854 O O . MET A 1 661 ? -6.088 -13.590 -14.118 1.00 92.25 661 MET A O 1
ATOM 4858 N N . LEU A 1 662 ? -3.921 -13.614 -13.526 1.00 92.19 662 LEU A N 1
ATOM 4859 C CA . LEU A 1 662 ? -3.342 -14.046 -14.792 1.00 92.19 662 LEU A CA 1
ATOM 4860 C C . LEU A 1 662 ? -2.451 -15.271 -14.576 1.00 92.19 662 LEU A C 1
ATOM 4862 O O . LEU A 1 662 ? -1.837 -15.374 -13.510 1.00 92.19 662 LEU A O 1
ATOM 4866 N N . PRO A 1 663 ? -2.296 -16.147 -15.588 1.00 91.69 663 PRO A N 1
ATOM 4867 C 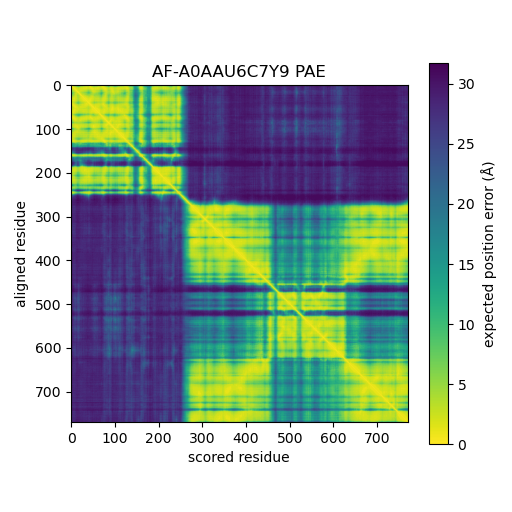CA . PRO A 1 663 ? -1.273 -17.187 -15.556 1.00 91.69 663 PRO A CA 1
ATOM 4868 C C . PRO A 1 663 ? 0.102 -16.580 -15.220 1.00 91.69 663 PRO A C 1
ATOM 4870 O O . PRO A 1 663 ? 0.613 -15.723 -15.950 1.00 91.69 663 PRO A O 1
ATOM 4873 N N . GLY A 1 664 ? 0.647 -16.995 -14.079 1.00 89.19 664 GLY A N 1
ATOM 4874 C CA . GLY A 1 664 ? 1.732 -16.327 -13.369 1.00 89.19 664 GLY A CA 1
ATOM 4875 C C . GLY A 1 664 ? 3.131 -16.729 -13.823 1.00 89.19 664 GLY A C 1
ATOM 4876 O O . GLY A 1 664 ? 3.318 -17.221 -14.937 1.00 89.19 664 GLY A O 1
ATOM 4877 N N . ALA A 1 665 ? 4.135 -16.481 -12.974 1.00 86.44 665 ALA A N 1
ATOM 4878 C CA . ALA A 1 665 ? 5.557 -16.617 -13.327 1.00 86.44 665 ALA A CA 1
ATOM 4879 C C . ALA A 1 665 ? 5.933 -15.798 -14.582 1.00 86.44 665 ALA A C 1
ATOM 4881 O O . ALA A 1 665 ? 6.808 -16.185 -15.359 1.00 86.44 665 ALA A O 1
ATOM 4882 N N . ALA A 1 666 ? 5.239 -14.671 -14.794 1.00 91.06 666 ALA A N 1
ATOM 4883 C CA . ALA A 1 666 ? 5.303 -13.853 -16.005 1.00 91.06 666 ALA A CA 1
ATOM 4884 C C . ALA A 1 666 ? 4.968 -14.590 -17.322 1.00 91.06 666 ALA A C 1
ATOM 4886 O O . ALA A 1 666 ? 5.299 -14.102 -18.407 1.00 91.06 666 ALA A O 1
ATOM 4887 N N . ALA A 1 667 ? 4.273 -15.732 -17.261 1.00 93.19 667 ALA A N 1
ATOM 4888 C CA . ALA A 1 667 ? 3.836 -16.476 -18.438 1.00 93.19 667 ALA A CA 1
ATOM 4889 C C . ALA A 1 667 ? 2.914 -15.632 -19.333 1.00 93.19 667 ALA A C 1
ATOM 4891 O O . ALA A 1 667 ? 3.130 -15.563 -20.544 1.00 93.19 667 ALA A O 1
ATOM 4892 N N . ALA A 1 668 ? 1.941 -14.926 -18.743 1.00 94.31 668 ALA A N 1
ATOM 4893 C CA . ALA A 1 668 ? 1.047 -14.036 -19.485 1.00 94.31 668 ALA A CA 1
ATOM 4894 C C . ALA A 1 668 ? 1.798 -12.904 -20.209 1.00 94.31 668 ALA A C 1
ATOM 4896 O O . ALA A 1 668 ? 1.558 -12.672 -21.395 1.00 94.31 668 ALA A O 1
ATOM 4897 N N . LEU A 1 669 ? 2.754 -12.246 -19.537 1.00 95.56 669 LEU A N 1
ATOM 4898 C CA . LEU A 1 669 ? 3.593 -11.213 -20.158 1.00 95.56 669 LEU A CA 1
ATOM 4899 C C . LEU A 1 669 ? 4.404 -11.773 -21.330 1.00 95.56 669 LEU A C 1
ATOM 4901 O O . LEU A 1 669 ? 4.431 -11.166 -22.400 1.00 95.56 669 LEU A O 1
ATOM 4905 N N . ALA A 1 670 ? 5.035 -12.937 -21.152 1.00 95.69 670 ALA A N 1
ATOM 4906 C CA . ALA A 1 670 ? 5.836 -13.567 -22.195 1.00 95.69 670 ALA A CA 1
ATOM 4907 C C . ALA A 1 670 ? 4.996 -13.913 -23.437 1.00 95.69 670 ALA A C 1
ATOM 4909 O O . ALA A 1 670 ? 5.439 -13.687 -24.564 1.00 95.69 670 ALA A O 1
ATOM 4910 N N . GLN A 1 671 ? 3.770 -14.409 -23.241 1.00 94.56 671 GLN A N 1
ATOM 4911 C CA . GLN A 1 671 ? 2.866 -14.761 -24.339 1.00 94.56 671 GLN A CA 1
ATOM 4912 C C . GLN A 1 671 ? 2.327 -13.540 -25.076 1.00 94.56 671 GLN A C 1
ATOM 4914 O O . GLN A 1 671 ? 2.355 -13.506 -26.306 1.00 94.56 671 GLN A O 1
ATOM 4919 N N . VAL A 1 672 ? 1.916 -12.498 -24.350 1.00 95.44 672 VAL A N 1
ATOM 4920 C CA . VAL A 1 672 ? 1.548 -11.218 -24.971 1.00 95.44 672 VAL A CA 1
ATOM 4921 C C . VAL A 1 672 ? 2.729 -10.642 -25.752 1.00 95.44 672 VAL A C 1
ATOM 4923 O O . VAL A 1 672 ? 2.571 -10.235 -26.903 1.00 95.44 672 VAL A O 1
ATOM 4926 N N . GLY A 1 673 ? 3.929 -10.663 -25.167 1.00 95.38 673 GLY A N 1
ATOM 4927 C CA . GLY A 1 673 ? 5.146 -10.166 -25.803 1.00 95.38 673 GLY A CA 1
ATOM 4928 C C . GLY A 1 673 ? 5.481 -10.875 -27.116 1.00 95.38 673 GLY A C 1
ATOM 4929 O O . GLY A 1 673 ? 5.875 -10.214 -28.077 1.00 95.38 673 GLY A O 1
ATOM 4930 N N . ARG A 1 674 ? 5.255 -12.193 -27.195 1.00 92.44 674 ARG A N 1
ATOM 4931 C CA . ARG A 1 674 ? 5.496 -13.008 -28.399 1.00 92.44 674 ARG A CA 1
ATOM 4932 C C . ARG A 1 674 ? 4.653 -12.581 -29.604 1.00 92.44 674 ARG A C 1
ATOM 4934 O O . ARG A 1 674 ? 5.094 -12.756 -30.735 1.00 92.44 674 ARG A O 1
ATOM 4941 N N . HIS A 1 675 ? 3.455 -12.047 -29.371 1.00 91.62 675 HIS A N 1
ATOM 4942 C CA . HIS A 1 675 ? 2.517 -11.657 -30.430 1.00 91.62 675 HIS A CA 1
ATOM 4943 C C . HIS A 1 675 ? 2.409 -10.142 -30.635 1.00 91.62 675 HIS A C 1
ATOM 4945 O O . HIS A 1 675 ? 1.704 -9.693 -31.541 1.00 91.62 675 HIS A O 1
ATOM 4951 N N . LEU A 1 676 ? 3.098 -9.349 -29.810 1.00 94.31 676 LEU A N 1
ATOM 4952 C CA . LEU A 1 676 ? 2.946 -7.899 -29.783 1.00 94.31 676 LEU A CA 1
ATOM 4953 C C . LEU A 1 676 ? 3.346 -7.241 -31.109 1.00 94.31 676 LEU A C 1
ATOM 4955 O O . LEU A 1 676 ? 2.625 -6.386 -31.616 1.00 94.31 676 LEU A O 1
ATOM 4959 N N . ASP A 1 677 ? 4.474 -7.644 -31.695 1.00 90.88 677 ASP A N 1
ATOM 4960 C CA . ASP A 1 677 ? 5.031 -7.049 -32.916 1.00 90.88 677 ASP A CA 1
ATOM 4961 C C . ASP A 1 677 ? 4.117 -7.219 -34.144 1.00 90.88 677 ASP A C 1
ATOM 4963 O O . ASP A 1 677 ? 4.019 -6.322 -34.990 1.00 90.88 677 ASP A O 1
ATOM 4967 N N . ALA A 1 678 ? 3.390 -8.337 -34.216 1.00 92.12 678 ALA A N 1
ATOM 4968 C CA . ALA A 1 678 ? 2.466 -8.650 -35.296 1.00 92.12 678 ALA A CA 1
ATOM 4969 C C . ALA A 1 678 ? 1.338 -7.613 -35.416 1.00 92.12 678 ALA A C 1
ATOM 4971 O O . ALA A 1 678 ? 0.941 -7.282 -36.537 1.00 92.12 678 ALA A O 1
ATOM 4972 N N . GLY A 1 679 ? 0.888 -7.047 -34.290 1.00 91.19 679 GLY A N 1
ATOM 4973 C CA . GLY A 1 679 ? -0.126 -5.989 -34.247 1.00 91.19 679 GLY A CA 1
ATOM 4974 C C . GLY A 1 679 ? 0.330 -4.656 -34.852 1.00 91.19 679 GLY A C 1
ATOM 4975 O O . GLY A 1 679 ? -0.498 -3.811 -35.179 1.00 91.19 679 GLY A O 1
ATOM 4976 N N . PHE A 1 680 ? 1.637 -4.474 -35.070 1.00 95.44 680 PHE A N 1
ATOM 4977 C CA . PHE A 1 680 ? 2.219 -3.215 -35.536 1.00 95.44 680 PHE A CA 1
ATOM 4978 C C . PHE A 1 680 ? 2.824 -3.293 -36.943 1.00 95.44 680 PHE A C 1
ATOM 4980 O O . PHE A 1 680 ? 3.486 -2.350 -37.366 1.00 95.44 680 PHE A O 1
ATOM 4987 N N . ARG A 1 681 ? 2.585 -4.352 -37.730 1.00 91.25 681 ARG A N 1
ATOM 4988 C CA . ARG A 1 681 ? 3.181 -4.505 -39.081 1.00 91.25 681 ARG A CA 1
ATOM 4989 C C . ARG A 1 681 ? 2.968 -3.295 -40.006 1.00 91.25 681 ARG A C 1
ATOM 4991 O O . ARG A 1 681 ? 3.877 -2.950 -40.757 1.00 91.25 681 ARG A O 1
ATOM 4998 N N . GLY A 1 682 ? 1.810 -2.633 -39.922 1.00 92.31 682 GLY A N 1
ATOM 4999 C CA . GLY A 1 682 ? 1.483 -1.418 -40.687 1.00 92.31 682 GLY A CA 1
ATOM 5000 C C . GLY A 1 682 ? 1.897 -0.092 -40.031 1.00 92.31 682 GLY A C 1
ATOM 5001 O O . GLY A 1 682 ? 1.708 0.966 -40.624 1.00 92.31 682 GLY A O 1
ATOM 5002 N N . ALA A 1 683 ? 2.446 -0.119 -38.815 1.00 94.69 683 ALA A N 1
ATOM 5003 C CA . ALA A 1 683 ? 2.814 1.080 -38.070 1.00 94.69 683 ALA A CA 1
ATOM 5004 C C . ALA A 1 683 ? 4.130 1.702 -38.587 1.00 94.69 683 ALA A C 1
ATOM 5006 O O . ALA A 1 683 ? 4.921 1.026 -39.261 1.00 94.69 683 ALA A O 1
ATOM 5007 N N . PRO A 1 684 ? 4.420 2.975 -38.250 1.00 94.31 684 PRO A N 1
ATOM 5008 C CA . PRO A 1 684 ? 5.694 3.611 -38.576 1.00 94.31 684 PRO A CA 1
ATOM 5009 C C . PRO A 1 684 ? 6.911 2.811 -38.071 1.00 94.31 684 PRO A C 1
ATOM 5011 O O . PRO A 1 684 ? 6.818 2.165 -37.024 1.00 94.31 684 PRO A O 1
ATOM 5014 N N . PRO A 1 685 ? 8.082 2.882 -38.742 1.00 93.06 685 PRO A N 1
ATOM 5015 C CA . PRO A 1 685 ? 9.251 2.066 -38.394 1.00 93.06 685 PRO A CA 1
ATOM 5016 C C . PRO A 1 685 ? 9.667 2.132 -36.919 1.00 93.06 685 PRO A C 1
ATOM 5018 O O . PRO A 1 685 ? 9.941 1.096 -36.324 1.00 93.06 685 PRO A O 1
ATOM 5021 N N . HIS A 1 686 ? 9.646 3.321 -36.308 1.00 91.69 686 HIS A N 1
ATOM 5022 C CA . HIS A 1 686 ? 10.000 3.500 -34.896 1.00 91.69 686 HIS A CA 1
ATOM 5023 C C . HIS A 1 686 ? 9.037 2.768 -33.944 1.00 91.69 686 HIS A C 1
ATOM 5025 O O . HIS A 1 686 ? 9.488 2.196 -32.956 1.00 91.69 686 HIS A O 1
ATOM 5031 N N . VAL A 1 687 ? 7.737 2.716 -34.262 1.00 95.50 687 VAL A N 1
ATOM 5032 C CA . VAL A 1 687 ? 6.735 1.978 -33.473 1.00 95.50 687 VAL A CA 1
ATOM 5033 C C . VAL A 1 687 ? 6.937 0.470 -33.615 1.00 95.50 687 VAL A C 1
ATOM 5035 O O . VAL A 1 687 ? 6.863 -0.249 -32.626 1.00 95.50 687 VAL A O 1
ATOM 5038 N N . ARG A 1 688 ? 7.263 -0.021 -34.819 1.00 95.50 688 ARG A N 1
ATOM 5039 C CA . ARG A 1 688 ? 7.553 -1.451 -35.037 1.00 95.50 688 ARG A CA 1
ATOM 5040 C C . ARG A 1 688 ? 8.785 -1.911 -34.273 1.00 95.50 688 ARG A C 1
ATOM 5042 O O . ARG A 1 688 ? 8.748 -2.945 -33.616 1.00 95.50 688 ARG A O 1
ATOM 5049 N N . THR A 1 689 ? 9.860 -1.125 -34.338 1.00 94.62 689 THR A N 1
ATOM 5050 C CA . THR A 1 689 ? 11.083 -1.372 -33.568 1.00 94.62 689 THR A CA 1
ATOM 5051 C C . THR A 1 689 ? 10.782 -1.428 -32.075 1.00 94.62 689 THR A C 1
ATOM 5053 O O . THR A 1 689 ? 11.256 -2.325 -31.384 1.00 94.62 689 THR A O 1
ATOM 5056 N N . LEU A 1 690 ? 9.960 -0.501 -31.582 1.00 95.88 690 LEU A N 1
ATOM 5057 C CA . LEU A 1 690 ? 9.562 -0.452 -30.183 1.00 95.88 690 LEU A CA 1
ATOM 5058 C C . LEU A 1 690 ? 8.695 -1.648 -29.769 1.00 95.88 690 LEU A C 1
ATOM 5060 O O . LEU A 1 690 ? 8.941 -2.226 -28.715 1.00 95.88 690 LEU A O 1
ATOM 5064 N N . ALA A 1 691 ? 7.735 -2.059 -30.601 1.00 97.06 691 ALA A N 1
ATOM 5065 C CA . ALA A 1 691 ? 6.904 -3.239 -30.362 1.00 97.06 691 ALA A CA 1
ATOM 5066 C C . ALA A 1 691 ? 7.729 -4.529 -30.311 1.00 97.06 691 ALA A C 1
ATOM 5068 O O . ALA A 1 691 ? 7.558 -5.325 -29.392 1.00 97.06 691 ALA A O 1
ATOM 5069 N N . ALA A 1 692 ? 8.683 -4.701 -31.229 1.00 96.38 692 ALA A N 1
ATOM 5070 C CA . ALA A 1 692 ? 9.607 -5.833 -31.199 1.00 96.38 692 ALA A CA 1
ATOM 5071 C C . ALA A 1 692 ? 10.515 -5.806 -29.953 1.00 96.38 692 ALA A C 1
ATOM 5073 O O . ALA A 1 692 ? 10.738 -6.838 -29.315 1.00 96.38 692 ALA A O 1
ATOM 5074 N N . ALA A 1 693 ? 11.015 -4.624 -29.573 1.00 97.19 693 ALA A N 1
ATOM 5075 C CA . ALA A 1 693 ? 11.853 -4.448 -28.389 1.00 97.19 693 ALA A CA 1
ATOM 5076 C C . ALA A 1 693 ? 11.088 -4.745 -27.088 1.00 97.19 693 ALA A C 1
ATOM 5078 O O . ALA A 1 693 ? 11.602 -5.480 -26.241 1.00 97.19 693 ALA A O 1
ATOM 5079 N N . LEU A 1 694 ? 9.861 -4.229 -26.943 1.00 98.06 694 LEU A N 1
ATOM 5080 C CA . LEU A 1 694 ? 9.018 -4.519 -25.783 1.00 98.06 694 LEU A CA 1
ATOM 5081 C C . LEU A 1 694 ? 8.606 -5.992 -25.767 1.00 98.06 694 LEU A C 1
ATOM 5083 O O . LEU A 1 694 ? 8.736 -6.630 -24.730 1.00 98.06 694 LEU A O 1
ATOM 5087 N N . GLY A 1 695 ? 8.207 -6.560 -26.908 1.00 97.06 695 GLY A N 1
ATOM 5088 C CA . GLY A 1 695 ? 7.840 -7.973 -27.010 1.00 97.06 695 GLY A CA 1
ATOM 5089 C C . GLY A 1 695 ? 8.940 -8.897 -26.487 1.00 97.06 695 GLY A C 1
ATOM 5090 O O . GLY A 1 695 ? 8.687 -9.761 -25.649 1.00 97.06 695 GLY A O 1
ATOM 5091 N N . LYS A 1 696 ? 10.196 -8.632 -26.873 1.00 96.06 696 LYS A N 1
ATOM 5092 C CA . LYS A 1 696 ? 11.365 -9.329 -26.320 1.00 96.06 696 LYS A CA 1
ATOM 5093 C C . LYS A 1 696 ? 11.541 -9.070 -24.822 1.00 96.06 696 LYS A C 1
ATOM 5095 O O . LYS A 1 696 ? 11.797 -10.009 -24.073 1.00 96.06 696 LYS A O 1
ATOM 5100 N N . ALA A 1 697 ? 11.415 -7.823 -24.373 1.00 97.88 697 ALA A N 1
ATOM 5101 C CA . ALA A 1 697 ? 11.594 -7.458 -22.969 1.00 97.88 697 ALA A CA 1
ATOM 5102 C C . ALA A 1 697 ? 10.593 -8.155 -22.032 1.00 97.88 697 ALA A C 1
ATOM 5104 O O . ALA A 1 697 ? 10.983 -8.584 -20.949 1.00 97.88 697 ALA A O 1
ATOM 5105 N N . LEU A 1 698 ? 9.346 -8.348 -22.468 1.00 97.62 698 LEU A N 1
ATOM 5106 C CA . LEU A 1 698 ? 8.306 -9.022 -21.684 1.00 97.62 698 LEU A CA 1
ATOM 5107 C C . LEU A 1 698 ? 8.565 -10.518 -21.454 1.00 97.62 698 LEU A C 1
ATOM 5109 O O . LEU A 1 698 ? 8.006 -11.093 -20.526 1.00 97.62 698 LEU A O 1
ATOM 5113 N N . THR A 1 699 ? 9.446 -11.147 -22.238 1.00 96.00 699 THR A N 1
ATOM 5114 C CA . THR A 1 699 ? 9.863 -12.541 -21.998 1.00 96.00 699 THR A CA 1
ATOM 5115 C C . THR A 1 699 ? 10.904 -12.673 -20.882 1.00 96.00 699 THR A C 1
ATOM 5117 O O . THR A 1 699 ? 11.005 -13.725 -20.254 1.00 96.00 699 THR A O 1
ATOM 5120 N N . VAL A 1 700 ? 11.667 -11.613 -20.586 1.00 96.62 700 VAL A N 1
ATOM 5121 C CA . VAL A 1 700 ? 12.820 -11.668 -19.669 1.00 96.62 700 VAL A CA 1
ATOM 5122 C C . VAL A 1 700 ? 12.465 -12.109 -18.246 1.00 96.62 700 VAL A C 1
ATOM 5124 O O . VAL A 1 700 ? 13.238 -12.895 -17.686 1.00 96.62 700 VAL A O 1
ATOM 5127 N N . PRO A 1 701 ? 11.346 -11.672 -17.636 1.00 96.00 701 PRO A N 1
ATOM 5128 C CA . PRO A 1 701 ? 10.989 -12.131 -16.298 1.00 96.00 701 PRO A CA 1
ATOM 5129 C C . PRO A 1 701 ? 10.780 -13.653 -16.219 1.00 96.00 701 PRO A C 1
ATOM 5131 O O . PRO A 1 701 ? 11.363 -14.280 -15.337 1.00 96.00 701 PRO A O 1
ATOM 5134 N N . LEU A 1 702 ? 10.068 -14.265 -17.177 1.00 95.62 702 LEU A N 1
ATOM 5135 C CA . LEU A 1 702 ? 9.861 -15.724 -17.239 1.00 95.62 702 LEU A CA 1
ATOM 5136 C C . LEU A 1 702 ? 11.198 -16.473 -17.343 1.00 95.62 702 LEU A C 1
ATOM 5138 O O . LEU A 1 702 ? 11.455 -17.419 -16.599 1.00 95.62 702 LEU A O 1
ATOM 5142 N N . LEU A 1 703 ? 12.079 -16.014 -18.237 1.00 95.75 703 LEU A N 1
ATOM 5143 C CA . LEU A 1 703 ? 13.404 -16.613 -18.422 1.00 95.75 703 LEU A CA 1
ATOM 5144 C C . LEU A 1 703 ? 14.267 -16.483 -17.161 1.00 95.75 703 LEU A C 1
ATOM 5146 O O . LEU A 1 703 ? 15.018 -17.393 -16.825 1.00 95.75 703 LEU A O 1
ATOM 5150 N N . THR A 1 704 ? 14.145 -15.364 -16.446 1.00 95.75 704 THR A N 1
ATOM 5151 C CA . THR A 1 704 ? 14.869 -15.136 -15.190 1.00 95.75 704 THR A CA 1
ATOM 5152 C C . THR A 1 704 ? 14.372 -16.069 -14.090 1.00 95.75 704 THR A C 1
ATOM 5154 O O . THR A 1 704 ? 15.186 -16.649 -13.375 1.00 95.75 704 THR A O 1
ATOM 5157 N N . VAL A 1 705 ? 13.055 -16.266 -13.982 1.00 93.81 705 VAL A N 1
ATOM 5158 C CA . VAL A 1 705 ? 12.461 -17.230 -13.045 1.00 93.81 705 VAL A CA 1
ATOM 5159 C C . VAL A 1 705 ? 12.980 -18.646 -13.324 1.00 93.81 705 VAL A C 1
ATOM 5161 O O . VAL A 1 705 ? 13.428 -19.322 -12.399 1.00 93.81 705 VAL A O 1
ATOM 5164 N N . ALA A 1 706 ? 12.993 -19.076 -14.589 1.00 94.69 706 ALA A N 1
ATOM 5165 C CA . ALA A 1 706 ? 13.521 -20.384 -14.975 1.00 94.69 706 ALA A CA 1
ATOM 5166 C C . ALA A 1 706 ? 15.026 -20.530 -14.690 1.00 94.69 706 ALA A C 1
ATOM 5168 O O . ALA A 1 706 ? 15.453 -21.535 -14.124 1.00 94.69 706 ALA A O 1
ATOM 5169 N N . ALA A 1 707 ? 15.825 -19.508 -15.009 1.00 94.81 707 ALA A N 1
ATOM 5170 C CA . ALA A 1 707 ? 17.260 -19.504 -14.733 1.00 94.81 707 ALA A CA 1
ATOM 5171 C C . ALA A 1 707 ? 17.566 -19.590 -13.228 1.00 94.81 707 ALA A C 1
ATOM 5173 O O . ALA A 1 707 ? 18.466 -20.321 -12.814 1.00 94.81 707 ALA A O 1
ATOM 5174 N N . ASN A 1 708 ? 16.807 -18.872 -12.395 1.00 93.19 708 ASN A N 1
ATOM 5175 C CA . ASN A 1 708 ? 16.971 -18.914 -10.941 1.00 93.19 708 ASN A CA 1
ATOM 5176 C C . ASN A 1 708 ? 16.590 -20.282 -10.353 1.00 93.19 708 ASN A C 1
ATOM 5178 O O . ASN A 1 708 ? 17.227 -20.723 -9.399 1.00 93.19 708 ASN A O 1
ATOM 5182 N N . ALA A 1 709 ? 15.633 -20.984 -10.968 1.00 91.69 709 ALA A N 1
ATOM 5183 C CA . ALA A 1 709 ? 15.287 -22.366 -10.633 1.00 91.69 709 ALA A CA 1
ATOM 5184 C C . ALA A 1 709 ? 16.322 -23.412 -11.093 1.00 91.69 709 ALA A C 1
ATOM 5186 O O . ALA A 1 709 ? 16.181 -24.589 -10.774 1.00 91.69 709 ALA A O 1
ATOM 5187 N N . GLY A 1 710 ? 17.377 -23.001 -11.806 1.00 91.50 710 GLY A N 1
ATOM 5188 C CA . GLY A 1 710 ? 18.440 -23.896 -12.261 1.00 91.50 710 GLY A CA 1
ATOM 5189 C C . GLY A 1 710 ? 18.146 -24.617 -13.578 1.00 91.50 710 GLY A C 1
ATOM 5190 O O . GLY A 1 710 ? 18.822 -25.599 -13.878 1.00 91.50 710 GLY A O 1
ATOM 5191 N N . GLU A 1 711 ? 17.175 -24.143 -14.366 1.00 93.44 711 GLU A N 1
ATOM 5192 C CA . GLU A 1 711 ? 16.935 -24.657 -15.719 1.00 93.44 711 GLU A CA 1
ATOM 5193 C C . GLU A 1 711 ? 18.191 -24.475 -16.586 1.00 93.44 711 GLU A C 1
ATOM 5195 O O . GLU A 1 711 ? 18.781 -23.391 -16.624 1.00 93.44 711 GLU A O 1
ATOM 5200 N N . ALA A 1 712 ? 18.604 -25.542 -17.275 1.00 88.19 712 ALA A N 1
ATOM 5201 C CA . ALA A 1 712 ? 19.860 -25.560 -18.025 1.00 88.19 712 ALA A CA 1
ATOM 5202 C C . ALA A 1 712 ? 19.782 -24.701 -19.293 1.00 88.19 712 ALA A C 1
ATOM 5204 O O . ALA A 1 712 ? 20.765 -24.059 -19.666 1.00 88.19 712 ALA A O 1
ATOM 5205 N N . ASP A 1 713 ? 18.606 -24.664 -19.925 1.00 90.88 713 ASP A N 1
ATOM 5206 C CA . ASP A 1 713 ? 18.332 -23.808 -21.076 1.00 90.88 713 ASP A CA 1
ATOM 5207 C C . ASP A 1 713 ? 17.022 -23.020 -20.893 1.00 90.88 713 ASP A C 1
ATOM 5209 O O . ASP A 1 713 ? 15.970 -23.390 -21.437 1.00 90.88 713 ASP A O 1
ATOM 5213 N N . PRO A 1 714 ? 17.065 -21.903 -20.137 1.00 90.19 714 PRO A N 1
ATOM 5214 C CA . PRO A 1 714 ? 15.894 -21.072 -19.883 1.00 90.19 714 PRO A CA 1
ATOM 5215 C C . PRO A 1 714 ? 15.236 -20.557 -21.165 1.00 90.19 714 PRO A C 1
ATOM 5217 O O . PRO A 1 714 ? 14.025 -20.357 -21.176 1.00 90.19 714 PRO A O 1
ATOM 5220 N N . ALA A 1 715 ? 15.995 -20.368 -22.255 1.00 90.19 715 ALA A N 1
ATOM 5221 C CA . ALA A 1 715 ? 15.472 -19.834 -23.513 1.00 90.19 715 ALA A CA 1
ATOM 5222 C C . ALA A 1 715 ? 14.383 -20.735 -24.120 1.00 90.19 715 ALA A C 1
ATOM 5224 O O . ALA A 1 715 ? 13.435 -20.230 -24.722 1.00 90.19 715 ALA A O 1
ATOM 5225 N N . THR A 1 716 ? 14.466 -22.051 -23.891 1.00 93.06 716 THR A N 1
ATOM 5226 C CA . THR A 1 716 ? 13.467 -23.021 -24.369 1.00 93.06 716 THR A CA 1
ATOM 5227 C C . THR A 1 716 ? 12.129 -22.920 -23.641 1.00 93.06 716 THR A C 1
ATOM 5229 O O . THR A 1 716 ? 11.109 -23.357 -24.174 1.00 93.06 716 THR A O 1
ATOM 5232 N N . ILE A 1 717 ? 12.093 -22.337 -22.437 1.00 94.06 717 ILE A N 1
ATOM 5233 C CA . ILE A 1 717 ? 10.879 -22.271 -21.613 1.00 94.06 717 ILE A CA 1
ATOM 5234 C C . ILE A 1 717 ? 9.792 -21.443 -22.289 1.00 94.06 717 ILE A C 1
ATOM 5236 O O . ILE A 1 717 ? 8.625 -21.821 -22.224 1.00 94.06 717 ILE A O 1
ATOM 5240 N N . ALA A 1 718 ? 10.151 -20.366 -22.992 1.00 91.94 718 ALA A N 1
ATOM 5241 C CA . ALA A 1 718 ? 9.177 -19.550 -23.714 1.00 91.94 718 ALA A CA 1
ATOM 5242 C C . ALA A 1 718 ? 8.490 -20.334 -24.850 1.00 91.94 718 ALA A C 1
ATOM 5244 O O . ALA A 1 718 ? 7.271 -20.250 -25.011 1.00 91.94 718 ALA A O 1
ATOM 5245 N N . ASP A 1 719 ? 9.249 -21.135 -25.605 1.00 92.81 719 ASP A N 1
ATOM 5246 C CA . ASP A 1 719 ? 8.704 -21.966 -26.685 1.00 92.81 719 ASP A CA 1
ATOM 5247 C C . ASP A 1 719 ? 7.906 -23.160 -26.142 1.00 92.81 719 ASP A C 1
ATOM 5249 O O . ASP A 1 719 ? 6.822 -23.461 -26.644 1.00 92.81 719 ASP A O 1
ATOM 5253 N N . ARG A 1 720 ? 8.386 -23.797 -25.066 1.00 94.00 720 ARG A N 1
ATOM 5254 C CA . ARG A 1 720 ? 7.657 -24.870 -24.369 1.00 94.00 720 ARG A CA 1
ATOM 5255 C C . ARG A 1 720 ? 6.337 -24.365 -23.789 1.00 94.00 720 ARG A C 1
ATOM 5257 O O . ARG A 1 720 ? 5.324 -25.037 -23.946 1.00 94.00 720 ARG A O 1
ATOM 5264 N N . LEU A 1 721 ? 6.329 -23.171 -23.190 1.00 92.75 721 LEU A N 1
ATOM 5265 C CA . LEU A 1 721 ? 5.112 -22.521 -22.702 1.00 92.75 721 LEU A CA 1
ATOM 5266 C C . LEU A 1 721 ? 4.127 -22.277 -23.847 1.00 92.75 721 LEU A C 1
ATOM 5268 O O . LEU A 1 721 ? 2.947 -22.569 -23.696 1.00 92.75 721 LEU A O 1
ATOM 5272 N N . ALA A 1 722 ? 4.597 -21.779 -24.996 1.00 92.00 722 ALA A N 1
ATOM 5273 C CA . ALA A 1 722 ? 3.737 -21.524 -26.152 1.00 92.00 722 ALA A CA 1
ATOM 5274 C C . ALA A 1 722 ? 3.052 -22.795 -26.681 1.00 92.00 722 ALA A C 1
ATOM 5276 O O . ALA A 1 722 ? 1.913 -22.722 -27.132 1.00 92.00 722 ALA A O 1
ATOM 5277 N N . ALA A 1 723 ? 3.705 -23.957 -26.583 1.00 93.06 723 ALA A N 1
ATOM 5278 C CA . ALA A 1 723 ? 3.130 -25.234 -27.007 1.00 93.06 723 ALA A CA 1
ATOM 5279 C C . ALA A 1 723 ? 1.977 -25.727 -26.110 1.00 93.06 723 ALA A C 1
ATOM 5281 O O . ALA A 1 723 ? 1.139 -26.499 -26.570 1.00 93.06 723 ALA A O 1
ATOM 5282 N N . VAL A 1 724 ? 1.929 -25.294 -24.846 1.00 91.31 724 VAL A N 1
ATOM 5283 C CA . VAL A 1 724 ? 0.920 -25.720 -23.855 1.00 91.31 724 VAL A CA 1
ATOM 5284 C C . VAL A 1 724 ? -0.029 -24.590 -23.439 1.00 91.31 724 VAL A C 1
ATOM 5286 O O . VAL A 1 724 ? -0.852 -24.760 -22.539 1.00 91.31 724 VAL A O 1
ATOM 5289 N N . TRP A 1 725 ? 0.073 -23.422 -24.074 1.00 88.75 725 TRP A N 1
ATOM 5290 C CA . TRP A 1 725 ? -0.717 -22.239 -23.743 1.00 88.75 725 TRP A CA 1
ATOM 5291 C C . TRP A 1 725 ? -2.152 -22.322 -24.294 1.00 88.75 725 TRP A C 1
ATOM 5293 O O . TRP A 1 725 ? -2.336 -22.771 -25.426 1.00 88.75 725 TRP A O 1
ATOM 5303 N N . PRO A 1 726 ? -3.185 -21.850 -23.564 1.00 82.62 726 PRO A N 1
ATOM 5304 C CA . PRO A 1 726 ? -3.179 -21.286 -22.205 1.00 82.62 726 PRO A CA 1
ATOM 5305 C C . PRO A 1 726 ? -3.390 -22.334 -21.096 1.00 82.62 726 PRO A C 1
ATOM 5307 O O . PRO A 1 726 ? -3.724 -21.976 -19.969 1.00 82.62 726 PRO A O 1
ATOM 5310 N N . GLY A 1 727 ? -3.256 -23.626 -21.414 1.00 82.25 727 GLY A N 1
ATOM 5311 C CA . GLY A 1 727 ? -3.576 -24.733 -20.512 1.00 82.25 727 GLY A CA 1
ATOM 5312 C C . GLY A 1 727 ? -2.686 -24.793 -19.273 1.00 82.25 727 GLY A C 1
ATOM 5313 O O . GLY A 1 727 ? -3.207 -25.005 -18.177 1.00 82.25 727 GLY A O 1
ATOM 5314 N N . SER A 1 728 ? -1.384 -24.524 -19.420 1.00 87.88 728 SER A N 1
ATOM 5315 C CA . SER A 1 728 ? -0.401 -24.713 -18.344 1.00 87.88 728 SER A CA 1
ATOM 5316 C C . SER A 1 728 ? 0.569 -23.541 -18.148 1.00 87.88 728 SER A C 1
ATOM 5318 O O . SER A 1 728 ? 0.899 -22.820 -19.089 1.00 87.88 728 SER A O 1
ATOM 5320 N N . THR A 1 729 ? 1.077 -23.396 -16.920 1.00 88.62 729 THR A N 1
ATOM 5321 C CA . THR A 1 729 ? 2.124 -22.439 -16.508 1.00 88.62 729 THR A CA 1
ATOM 5322 C C . THR A 1 729 ? 3.377 -23.157 -16.032 1.00 88.62 729 THR A C 1
ATOM 5324 O O . THR A 1 729 ? 3.290 -24.259 -15.499 1.00 88.62 729 THR A O 1
ATOM 5327 N N . TYR A 1 730 ? 4.540 -22.524 -16.179 1.00 90.50 730 TYR A N 1
ATOM 5328 C CA . TYR A 1 730 ? 5.792 -23.046 -15.636 1.00 90.50 730 TYR A CA 1
ATOM 5329 C C . TYR A 1 730 ? 5.856 -22.825 -14.118 1.00 90.50 730 TYR A C 1
ATOM 5331 O O . TYR A 1 730 ? 5.918 -21.685 -13.659 1.00 90.50 730 TYR A O 1
ATOM 5339 N N . ASP A 1 731 ? 5.859 -23.910 -13.348 1.00 90.38 731 ASP A N 1
ATOM 5340 C CA . ASP A 1 731 ? 6.146 -23.878 -11.919 1.00 90.38 731 ASP A CA 1
ATOM 5341 C C . ASP A 1 731 ? 7.649 -24.072 -11.700 1.00 90.38 731 ASP A C 1
ATOM 5343 O O . ASP A 1 731 ? 8.206 -25.154 -11.884 1.00 90.38 731 ASP A O 1
ATOM 5347 N N . ALA A 1 732 ? 8.301 -22.996 -11.273 1.00 89.62 732 ALA A N 1
ATOM 5348 C CA . ALA A 1 732 ? 9.735 -22.945 -11.039 1.00 89.62 732 ALA A CA 1
ATOM 5349 C C . ALA A 1 732 ? 10.193 -23.749 -9.811 1.00 89.62 732 ALA A C 1
ATOM 5351 O O . ALA A 1 732 ? 11.379 -24.037 -9.694 1.00 89.62 732 ALA A O 1
ATOM 5352 N N . VAL A 1 733 ? 9.287 -24.105 -8.894 1.00 87.69 733 VAL A N 1
ATOM 5353 C CA . VAL A 1 733 ? 9.616 -24.942 -7.731 1.00 87.69 733 VAL A CA 1
ATOM 5354 C C . VAL A 1 733 ? 9.702 -26.410 -8.141 1.00 87.69 733 VAL A C 1
ATOM 5356 O O . VAL A 1 733 ? 10.641 -27.098 -7.746 1.00 87.69 733 VAL A O 1
ATOM 5359 N N . SER A 1 734 ? 8.750 -26.889 -8.947 1.00 88.12 734 SER A N 1
ATOM 5360 C CA . SER A 1 734 ? 8.772 -28.261 -9.474 1.00 88.12 734 SER A CA 1
ATOM 5361 C C . SER A 1 734 ? 9.600 -28.429 -10.753 1.00 88.12 734 SER A C 1
ATOM 5363 O O . SER A 1 734 ? 9.943 -29.556 -11.105 1.00 88.12 734 SER A O 1
ATOM 5365 N N . GLY A 1 735 ? 9.904 -27.340 -11.466 1.00 88.88 735 GLY A N 1
ATOM 5366 C CA . GLY A 1 735 ? 10.564 -27.369 -12.776 1.00 88.88 735 GLY A CA 1
ATOM 5367 C C . GLY A 1 735 ? 9.670 -27.917 -13.896 1.00 88.88 735 GLY A C 1
ATOM 5368 O O . GLY A 1 735 ? 10.168 -28.411 -14.909 1.00 88.88 735 GLY A O 1
ATOM 5369 N N . SER A 1 736 ? 8.345 -27.885 -13.720 1.00 89.50 736 SER A N 1
ATOM 5370 C CA . SER A 1 736 ? 7.382 -28.531 -14.620 1.00 89.50 736 SER A CA 1
ATOM 5371 C C . SER A 1 736 ? 6.246 -27.596 -15.039 1.00 89.50 736 SER A C 1
ATOM 5373 O O . SER A 1 736 ? 5.981 -26.583 -14.395 1.00 89.50 736 SER A O 1
ATOM 5375 N N . PHE A 1 737 ? 5.575 -27.920 -16.148 1.00 89.69 737 PHE A N 1
ATOM 5376 C CA . PHE A 1 737 ? 4.382 -27.193 -16.582 1.00 89.69 737 PHE A CA 1
ATOM 5377 C C . PHE A 1 737 ? 3.149 -27.769 -15.885 1.00 89.69 737 PHE A C 1
ATOM 5379 O O . PHE A 1 737 ? 2.826 -28.939 -16.078 1.00 89.69 737 PHE A O 1
ATOM 5386 N N . GLN A 1 738 ? 2.462 -26.943 -15.100 1.00 86.81 738 GLN A N 1
ATOM 5387 C CA . GLN A 1 738 ? 1.272 -27.318 -14.339 1.00 86.81 738 GLN A CA 1
ATOM 5388 C C . GLN A 1 738 ? 0.020 -26.698 -14.944 1.00 86.81 738 GLN A C 1
ATOM 5390 O O . GLN A 1 738 ? 0.047 -25.550 -15.387 1.00 86.81 738 GLN A O 1
ATOM 5395 N N . GLU A 1 739 ? -1.076 -27.455 -14.960 1.00 85.06 739 GLU A N 1
ATOM 5396 C CA . GLU A 1 739 ? -2.352 -26.978 -15.486 1.00 85.06 739 GLU A CA 1
ATOM 5397 C C . GLU A 1 739 ? -2.897 -25.818 -14.649 1.00 85.06 739 GLU A C 1
ATOM 5399 O O . GLU A 1 739 ? -2.991 -25.884 -13.420 1.00 85.06 739 GLU A O 1
ATOM 5404 N N . THR A 1 740 ? -3.309 -24.757 -15.341 1.00 73.19 740 THR A N 1
ATOM 5405 C CA . THR A 1 740 ? -3.818 -23.531 -14.718 1.00 73.19 740 THR A CA 1
ATOM 5406 C C . THR A 1 740 ? -5.069 -23.778 -13.874 1.00 73.19 740 THR A C 1
ATOM 5408 O O . THR A 1 740 ? -5.264 -23.087 -12.890 1.00 73.19 740 THR A O 1
ATOM 5411 N N . GLY A 1 741 ? -5.896 -24.781 -14.189 1.00 64.38 741 GLY A N 1
ATOM 5412 C CA . GLY A 1 741 ? -7.134 -25.067 -13.449 1.00 64.38 741 GLY A CA 1
ATOM 5413 C C . GLY A 1 741 ? -6.971 -25.831 -12.128 1.00 64.38 741 GLY A C 1
ATOM 5414 O O . GLY A 1 741 ? -7.930 -25.907 -11.366 1.00 64.38 741 GLY A O 1
ATOM 5415 N N . THR A 1 742 ? -5.803 -26.418 -11.854 1.00 64.75 742 THR A N 1
ATOM 5416 C CA . THR A 1 742 ? -5.609 -27.313 -10.694 1.00 64.75 742 THR A CA 1
ATOM 5417 C C . THR A 1 742 ? -4.465 -26.879 -9.784 1.00 64.75 742 THR A C 1
ATOM 5419 O O . THR A 1 742 ? -4.580 -26.973 -8.563 1.00 64.75 742 THR A O 1
ATOM 5422 N N . ALA A 1 743 ? -3.353 -26.423 -10.364 1.00 63.31 743 ALA A N 1
ATOM 5423 C CA . ALA A 1 743 ? -2.123 -26.105 -9.639 1.00 63.31 743 ALA A CA 1
ATOM 5424 C C . ALA A 1 743 ? -1.351 -24.932 -10.273 1.00 63.31 743 ALA A C 1
ATOM 5426 O O . ALA A 1 74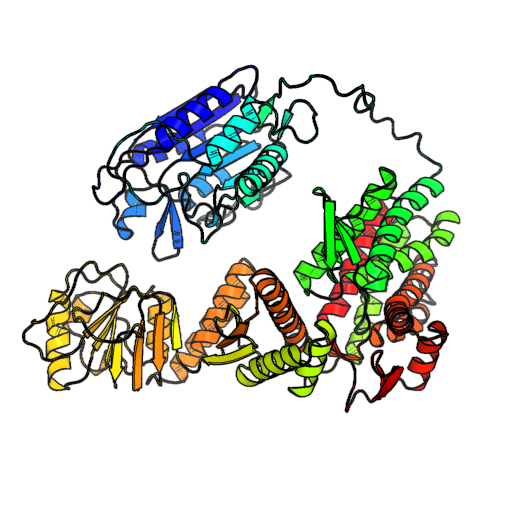3 ? -0.156 -24.780 -10.053 1.00 63.31 743 ALA A O 1
ATOM 5427 N N . GLY A 1 744 ? -2.022 -24.103 -11.076 1.00 69.81 744 GLY A N 1
ATOM 5428 C CA . GLY A 1 744 ? -1.392 -22.982 -11.767 1.00 69.81 744 GLY A CA 1
ATOM 5429 C C . GLY A 1 744 ? -0.691 -22.003 -10.825 1.00 69.81 744 GLY A C 1
ATOM 5430 O O . GLY A 1 744 ? -1.151 -21.734 -9.716 1.00 69.81 744 GLY A O 1
ATOM 5431 N N . VAL A 1 745 ? 0.414 -21.428 -11.299 1.00 85.94 745 VAL A N 1
ATOM 5432 C CA . VAL A 1 745 ? 0.997 -20.232 -10.680 1.00 85.94 745 VAL A CA 1
ATOM 5433 C C . VAL A 1 745 ? 0.182 -19.037 -11.161 1.00 85.94 745 VAL A C 1
ATOM 5435 O O . VAL A 1 745 ? -0.136 -18.959 -12.348 1.00 85.94 745 VAL A O 1
ATOM 5438 N N . TRP A 1 746 ? -0.139 -18.105 -10.267 1.00 89.69 746 TRP A N 1
ATOM 5439 C CA . TRP A 1 746 ? -1.001 -16.959 -10.558 1.00 89.69 746 TRP A CA 1
ATOM 5440 C C . TRP A 1 746 ? -0.331 -15.646 -10.161 1.00 89.69 746 TRP A C 1
ATOM 5442 O O . TRP A 1 746 ? 0.206 -15.538 -9.060 1.00 89.69 746 TRP A O 1
ATOM 5452 N N . ASP A 1 747 ? -0.429 -14.646 -11.036 1.00 91.06 747 ASP A N 1
ATOM 5453 C CA . ASP A 1 747 ? -0.022 -13.265 -10.763 1.00 91.06 747 ASP A CA 1
ATOM 5454 C C . ASP A 1 747 ? -1.270 -12.355 -10.791 1.00 91.06 747 ASP A C 1
ATOM 5456 O O . ASP A 1 747 ? -2.146 -12.558 -11.640 1.00 91.06 747 ASP A O 1
ATOM 5460 N N . PRO A 1 748 ? -1.393 -11.325 -9.933 1.00 92.81 748 PRO A N 1
ATOM 5461 C CA . PRO A 1 748 ? -2.522 -10.397 -10.015 1.00 92.81 748 PRO A CA 1
ATOM 5462 C C . PRO A 1 748 ? -2.498 -9.577 -11.312 1.00 92.81 748 PRO A C 1
ATOM 5464 O O . PRO A 1 748 ? -1.466 -9.018 -11.692 1.00 92.81 748 PRO A O 1
ATOM 5467 N N . PHE A 1 749 ? -3.651 -9.442 -11.969 1.00 93.56 749 PHE A N 1
ATOM 5468 C CA . PHE A 1 749 ? -3.788 -8.714 -13.235 1.00 93.56 749 PHE A CA 1
ATOM 5469 C C . PHE A 1 749 ? -3.357 -7.245 -13.113 1.00 93.56 749 PHE A C 1
ATOM 5471 O O . PHE A 1 749 ? -2.571 -6.742 -13.918 1.00 93.56 749 PHE A O 1
ATOM 5478 N N . SER A 1 750 ? -3.827 -6.571 -12.063 1.00 91.44 750 SER A N 1
ATOM 5479 C CA . SER A 1 750 ? -3.551 -5.156 -11.794 1.00 91.44 750 SER A CA 1
ATOM 5480 C C . SER A 1 750 ? -2.058 -4.863 -11.597 1.00 91.44 750 SER A C 1
ATOM 5482 O O . SER A 1 750 ? -1.579 -3.831 -12.066 1.00 91.44 750 SER A O 1
ATOM 5484 N N . VAL A 1 751 ? -1.302 -5.793 -10.997 1.00 92.88 751 VAL A N 1
ATOM 5485 C CA . VAL A 1 751 ? 0.160 -5.686 -10.826 1.00 92.88 751 VAL A CA 1
ATOM 5486 C C . VAL A 1 751 ? 0.866 -5.693 -12.185 1.00 92.88 751 VAL A C 1
ATOM 5488 O O . VAL A 1 751 ? 1.755 -4.878 -12.425 1.00 92.88 751 VAL A O 1
ATOM 5491 N N . GLN A 1 752 ? 0.459 -6.578 -13.103 1.00 94.62 752 GLN A N 1
ATOM 5492 C CA . GLN A 1 752 ? 1.080 -6.694 -14.429 1.00 94.62 752 GLN A CA 1
ATOM 5493 C C . GLN A 1 752 ? 0.753 -5.497 -15.332 1.00 94.62 752 GLN A C 1
ATOM 5495 O O . GLN A 1 752 ? 1.616 -5.013 -16.066 1.00 94.62 752 GLN A O 1
ATOM 5500 N N . VAL A 1 753 ? -0.471 -4.967 -15.248 1.00 93.44 753 VAL A N 1
ATOM 5501 C CA . VAL A 1 753 ? -0.844 -3.724 -15.942 1.00 93.44 753 VAL A CA 1
ATOM 5502 C C . VAL A 1 753 ? -0.059 -2.533 -15.386 1.00 93.44 753 VAL A C 1
ATOM 5504 O O . VAL A 1 753 ? 0.495 -1.754 -16.165 1.00 93.44 753 VAL A O 1
ATOM 5507 N N . GLY A 1 754 ? 0.050 -2.423 -14.058 1.00 92.94 754 GLY A N 1
ATOM 5508 C CA . GLY A 1 754 ? 0.851 -1.390 -13.398 1.00 92.94 754 GLY A CA 1
ATOM 5509 C C . GLY A 1 754 ? 2.327 -1.448 -13.789 1.00 92.94 754 GLY A C 1
ATOM 5510 O O . GLY A 1 754 ? 2.926 -0.420 -14.100 1.00 92.94 754 GLY A O 1
ATOM 5511 N N . LEU A 1 755 ? 2.888 -2.656 -13.903 1.00 95.44 755 LEU A N 1
ATOM 5512 C CA . LEU A 1 755 ? 4.246 -2.877 -14.400 1.00 95.44 755 LEU A CA 1
ATOM 5513 C C . LEU A 1 755 ? 4.444 -2.279 -15.797 1.00 95.44 755 LEU A C 1
ATOM 5515 O O . LEU A 1 755 ? 5.411 -1.550 -16.014 1.00 95.44 755 LEU A O 1
ATOM 5519 N N . LEU A 1 756 ? 3.542 -2.556 -16.744 1.00 96.31 756 LEU A N 1
ATOM 5520 C CA . LEU A 1 756 ? 3.647 -2.042 -18.116 1.00 96.31 756 LEU A CA 1
ATOM 5521 C C . LEU A 1 756 ? 3.592 -0.511 -18.171 1.00 96.31 756 LEU A C 1
ATOM 5523 O O . LEU A 1 756 ? 4.344 0.103 -18.931 1.00 96.31 756 LEU A O 1
ATOM 5527 N N . GLN A 1 757 ? 2.724 0.097 -17.360 1.00 93.94 757 GLN A N 1
ATOM 5528 C CA . GLN A 1 757 ? 2.606 1.551 -17.245 1.00 93.94 757 GLN A CA 1
ATOM 5529 C C . GLN A 1 757 ? 3.889 2.158 -16.670 1.00 93.94 757 GLN A C 1
ATOM 5531 O O . GLN A 1 757 ? 4.511 3.003 -17.313 1.00 93.94 757 GLN A O 1
ATOM 5536 N N . ALA A 1 758 ? 4.352 1.654 -15.523 1.00 95.44 758 ALA A N 1
ATOM 5537 C CA . ALA A 1 758 ? 5.533 2.169 -14.839 1.00 95.44 758 ALA A CA 1
ATOM 5538 C C . ALA A 1 758 ? 6.820 2.004 -15.669 1.00 95.44 758 ALA A C 1
ATOM 5540 O O . ALA A 1 758 ? 7.670 2.899 -15.690 1.00 95.44 758 ALA A O 1
ATOM 5541 N N . VAL A 1 759 ? 6.958 0.884 -16.391 1.00 97.25 759 VAL A N 1
ATOM 5542 C CA . VAL A 1 759 ? 8.054 0.670 -17.349 1.00 97.25 759 VAL A CA 1
ATOM 5543 C C . VAL A 1 759 ? 7.957 1.643 -18.520 1.00 97.25 759 VAL A C 1
ATOM 5545 O O . VAL A 1 759 ? 8.980 2.184 -18.938 1.00 97.25 759 VAL A O 1
ATOM 5548 N N . GLY A 1 760 ? 6.754 1.885 -19.047 1.00 96.50 760 GLY A N 1
ATOM 5549 C CA . GLY A 1 760 ? 6.536 2.867 -20.107 1.00 96.50 760 GLY A CA 1
ATOM 5550 C C . GLY A 1 760 ? 6.962 4.273 -19.683 1.00 96.50 760 GLY A C 1
ATOM 5551 O O . GLY A 1 760 ? 7.697 4.945 -20.407 1.00 96.50 760 GLY A O 1
ATOM 5552 N N . ASP A 1 761 ? 6.578 4.693 -18.483 1.00 94.81 761 ASP A N 1
ATOM 5553 C CA . ASP A 1 761 ? 6.960 5.988 -17.918 1.00 94.81 761 ASP A CA 1
ATOM 5554 C C . ASP A 1 761 ? 8.477 6.114 -17.764 1.00 94.81 761 ASP A C 1
ATOM 5556 O O . ASP A 1 761 ? 9.075 7.045 -18.306 1.00 94.81 761 ASP A O 1
ATOM 5560 N N . ALA A 1 762 ? 9.118 5.117 -17.149 1.00 96.12 762 ALA A N 1
ATOM 5561 C CA . ALA A 1 762 ? 10.569 5.099 -16.984 1.00 96.12 762 ALA A CA 1
ATOM 5562 C C . ALA A 1 762 ? 11.318 5.075 -18.332 1.00 96.12 762 ALA A C 1
ATOM 5564 O O . ALA A 1 762 ? 12.356 5.714 -18.500 1.00 96.12 762 ALA A O 1
ATOM 5565 N N . ALA A 1 763 ? 10.794 4.367 -19.333 1.00 96.38 763 ALA A N 1
ATOM 5566 C CA . ALA A 1 763 ? 11.392 4.336 -20.662 1.00 96.38 763 ALA A CA 1
ATOM 5567 C C . ALA A 1 763 ? 11.260 5.687 -21.391 1.00 96.38 763 ALA A C 1
ATOM 5569 O O . ALA A 1 763 ? 12.180 6.079 -22.111 1.00 96.38 763 ALA A O 1
ATOM 5570 N N . ARG A 1 764 ? 10.164 6.434 -21.189 1.00 95.31 764 ARG A N 1
ATOM 5571 C CA . ARG A 1 764 ? 10.026 7.809 -21.706 1.00 95.31 764 ARG A CA 1
ATOM 5572 C C . ARG A 1 764 ? 11.003 8.763 -21.026 1.00 95.31 764 ARG A C 1
ATOM 5574 O O . ARG A 1 764 ? 11.652 9.538 -21.725 1.00 95.31 764 ARG A O 1
ATOM 5581 N N . GLU A 1 765 ? 11.141 8.667 -19.704 1.00 94.62 765 GLU A N 1
ATOM 5582 C CA . GLU A 1 765 ? 12.134 9.418 -18.923 1.00 94.62 765 GLU A CA 1
ATOM 5583 C C . GLU A 1 765 ? 13.552 9.142 -19.454 1.00 94.62 765 GLU A C 1
ATOM 5585 O O . GLU A 1 765 ? 14.285 10.076 -19.774 1.00 94.62 765 GLU A O 1
ATOM 5590 N N . TYR A 1 766 ? 13.909 7.870 -19.675 1.00 93.81 766 TYR A N 1
ATOM 5591 C CA . TYR A 1 766 ? 15.188 7.495 -20.288 1.00 93.81 766 TYR A CA 1
ATOM 5592 C C . TYR A 1 766 ? 15.397 8.124 -21.668 1.00 93.81 766 TYR A C 1
ATOM 5594 O O . TYR A 1 766 ? 16.444 8.715 -21.920 1.00 93.81 766 TYR A O 1
ATOM 5602 N N . LEU A 1 767 ? 14.410 8.022 -22.563 1.00 92.25 767 LEU A N 1
ATOM 5603 C CA . LEU A 1 767 ? 14.504 8.557 -23.925 1.00 92.25 767 LEU A CA 1
ATOM 5604 C C . LEU A 1 767 ? 14.574 10.088 -23.979 1.00 92.25 767 LEU A C 1
ATOM 5606 O O . LEU A 1 767 ? 15.035 10.627 -24.979 1.00 92.25 767 LEU A O 1
ATOM 5610 N N . ALA A 1 768 ? 14.122 10.790 -22.939 1.00 89.25 768 ALA A N 1
ATOM 5611 C CA . ALA A 1 768 ? 14.321 12.231 -22.809 1.00 89.25 768 ALA A CA 1
ATOM 5612 C C . ALA A 1 768 ? 15.757 12.585 -22.378 1.00 89.25 768 ALA A C 1
ATOM 5614 O O . ALA A 1 768 ? 16.228 13.693 -22.639 1.00 89.25 768 ALA A O 1
ATOM 5615 N N . MET A 1 769 ? 16.456 11.650 -21.725 1.00 86.44 769 MET A N 1
ATOM 5616 C CA . MET A 1 769 ? 17.832 11.825 -21.265 1.00 86.44 769 MET A CA 1
ATOM 5617 C C . MET A 1 769 ? 18.886 11.465 -22.317 1.00 86.44 769 MET A C 1
ATOM 5619 O O . MET A 1 769 ? 20.008 11.951 -22.199 1.00 86.44 769 MET A O 1
ATOM 5623 N N . VAL A 1 770 ? 18.584 10.631 -23.316 1.00 81.69 770 VAL A N 1
ATOM 5624 C CA . VAL A 1 770 ? 19.540 10.204 -24.364 1.00 81.69 770 VAL A CA 1
ATOM 5625 C C . VAL A 1 770 ? 19.333 10.944 -25.675 1.00 81.69 770 VAL A C 1
ATOM 5627 O O . VAL A 1 770 ? 20.363 11.302 -26.294 1.00 81.69 770 VAL A O 1
#

Mean predicted aligned error: 18.14 Å

pLDDT: mean 81.05, std 16.82, range [24.77, 98.25]

Foldseek 3Di:
DAAAAEEQEFEQAAPAPVDDGDAARVVLSVLLQVLLVDCQKNVHHYDYHYQAWAVVVLVVLLVQLPPHAQRYAYEYEYDAAWDAAPVRWIWGAHRHDYPFSVCRVVTTHTLQSNLVSLLPGNHQAYEYEAQYFQQQSNDSPDDDDDDPDCPVSQQGHKYKYKYFAHRPDGFDFDDDDDDDDDDDDDHGLQSVQLSCCRVQVVLVPVLPQFRWPVSSQVSSQVSCVVVVHPGHMDMDIGHPPNRDTRIGHPPPDDDPDPDPVDPPPVVVVPDVLVLLVLLLVLLVVLLVQLLQLFWLLHAWRWAQDPVRDTDTHSQSLVRLVRDDRPDVSSVNSSVLLNVLLVLLCVFFVDCSSLLSLLLSLLSVLCSVVVVVPNALVVLLVLQCVLLVLLLVLCVVQFDADDALVQLLLQLCTLQVDSLLSNQLSVLCVVLDLLFDEAEAADPDADKDKDFFLWLKDFDFQWDDDPDPDDDQFFDKFAWEWEAAEAAADPAPVLQVLVLVQCLVVLGAYEYEYAGDPDDDDDDDPPRPHHYIYTYDHPLVSLLVCQQFVAAYHHDSVSSNPDHSNNIGIARMWGDHNGMITTHHHPHDPVSLVVSLVVLVVCLVVPPDVVSNVVSSNNSNSSVSNYMYMHHYDPDPVVSVVVSVSSVSSNSFSSLCNVQGKGQDLLLSLLVSLCCSLVVCPVPDPSSSSSSPSSSVSSCSSSLSLQVSLVNPDSVCQSVVSVVCPPQWHQDSPVRDTDGCVPNTNIGRSSSVSSSSVSSSVSSSVSSVSD